Protein AF-0000000079924002 (afdb_homodimer)

Radius of gyration: 35.52 Å; Cα contacts (8 Å, |Δi|>4): 1511; chains: 2; bounding box: 47×111×78 Å

pLDDT: mean 94.04, std 8.38, range [30.08, 98.81]

Sequence (790 aa):
MKKCNVLMAHNYYQVPGGEDTVFHNEVEMLKKNGHKVIKYTRHNDKIKESGIFGKLKLATETVFSFKTYKEVRSLIDKNDIHVVHVHNTLPLISPSIYYAAISKKVPVVQTIHNFRLLCPGATFTKNGHICEDCLSKGLRQSLKNKCYRNSLLQTYIMYFMLKFHKIIGTYNKINYITLTEFNKNKILNLVKDDKKVFIKPNFISKKEKTQRNLEDYFIYIGRLDEIKGINFLVNSWKDIDKNIKLYIIGDGPEKENIEKYIKESKINNIKLLGFMDRLSAFEIIEKSRAIIVPSKWYEGFPMTIAESFSLGVPVIGSNIGNIGCIVNDENNGLLFEKDNKQSLKEVVERVFYNKQFNIQLGNNAYNTFLDYYTDEENYNILQNIYSRVVGDNLWMKKCNVLMAHNYYQVPGGEDTVFHNEVEMLKKNGHKVIKYTRHNDKIKESGIFGKLKLATETVFSFKTYKEVRSLIDKNDIHVVHVHNTLPLISPSIYYAAISKKVPVVQTIHNFRLLCPGATFTKNGHICEDCLSKGLRQSLKNKCYRNSLLQTYIMYFMLKFHKIIGTYNKINYITLTEFNKNKILNLVKDDKKVFIKPNFISKKEKTQRNLEDYFIYIGRLDEIKGINFLVNSWKDIDKNIKLYIIGDGPEKENIEKYIKESKINNIKLLGFMDRLSAFEIIEKSRAIIVPSKWYEGFPMTIAESFSLGVPVIGSNIGNIGCIVNDENNGLLFEKDNKQSLKEVVERVFYNKQFNIQLGNNAYNTFLDYYTDEENYNILQNIYSRVVGDNLW

Structure (mmCIF, N/CA/C/O backbone):
data_AF-0000000079924002-model_v1
#
loop_
_entity.id
_entity.type
_entity.pdbx_description
1 polymer 'Glycosyltransferase involved in cell wall bisynthesis'
#
loop_
_atom_site.group_PDB
_atom_site.id
_atom_site.type_symbol
_atom_site.label_atom_id
_atom_site.label_alt_id
_atom_site.label_comp_id
_atom_site.label_asym_id
_atom_site.label_entity_id
_atom_site.label_seq_id
_atom_site.pdbx_PDB_ins_code
_atom_site.Cartn_x
_atom_site.Cartn_y
_atom_site.Cartn_z
_atom_site.occupancy
_atom_site.B_iso_or_equiv
_atom_site.auth_seq_id
_atom_site.auth_comp_id
_atom_site.auth_asym_id
_atom_site.auth_atom_id
_atom_site.pdbx_PDB_model_num
ATOM 1 N N . MET A 1 1 ? 22.891 15.672 27.172 1 51.16 1 MET A N 1
ATOM 2 C CA . MET A 1 1 ? 22.234 14.68 26.328 1 51.16 1 MET A CA 1
ATOM 3 C C . MET A 1 1 ? 22.984 14.492 25.016 1 51.16 1 MET A C 1
ATOM 5 O O . MET A 1 1 ? 23.516 15.453 24.453 1 51.16 1 MET A O 1
ATOM 9 N N . LYS A 1 2 ? 23.016 13.289 24.656 1 65.25 2 LYS A N 1
ATOM 10 C CA . LYS A 1 2 ? 23.844 12.914 23.531 1 65.25 2 LYS A CA 1
ATOM 11 C C . LYS A 1 2 ? 23.281 13.445 22.219 1 65.25 2 LYS A C 1
ATOM 13 O O . LYS A 1 2 ? 22.062 13.477 22.031 1 65.25 2 LYS A O 1
ATOM 18 N N . LYS A 1 3 ? 23.969 14.234 21.625 1 87.12 3 LYS A N 1
ATOM 19 C CA . LYS A 1 3 ? 23.672 14.766 20.297 1 87.12 3 LYS A CA 1
ATOM 20 C C . LYS A 1 3 ? 23.281 13.656 19.328 1 87.12 3 LYS A C 1
ATOM 22 O O . LYS A 1 3 ? 23.844 12.555 19.375 1 87.12 3 LYS A O 1
ATOM 27 N N . CYS A 1 4 ? 22.141 14 18.688 1 91.5 4 CYS A N 1
ATOM 28 C CA . CYS A 1 4 ? 21.594 13.008 17.766 1 91.5 4 CYS A CA 1
ATOM 29 C C . CYS A 1 4 ? 21.859 13.398 16.328 1 91.5 4 CYS A C 1
ATOM 31 O O . CYS A 1 4 ? 22.016 14.586 16.016 1 91.5 4 CYS A O 1
ATOM 33 N N . ASN A 1 5 ? 22.078 12.328 15.492 1 97.56 5 ASN A N 1
ATOM 34 C CA . ASN A 1 5 ? 21.953 12.5 14.055 1 97.56 5 ASN A CA 1
ATOM 35 C C . ASN A 1 5 ? 20.516 12.391 13.586 1 97.56 5 ASN A C 1
ATOM 37 O O . ASN A 1 5 ? 19.891 11.336 13.703 1 97.56 5 ASN A O 1
ATOM 41 N N . VAL A 1 6 ? 20 13.547 13.07 1 98.31 6 VAL A N 1
ATOM 42 C CA . VAL A 1 6 ? 18.578 13.625 12.75 1 98.31 6 VAL A CA 1
ATOM 43 C C . VAL A 1 6 ? 18.391 13.797 11.25 1 98.31 6 VAL A C 1
ATOM 45 O O . VAL A 1 6 ? 19.062 14.633 10.625 1 98.31 6 VAL A O 1
ATOM 48 N N . LEU A 1 7 ? 17.594 12.969 10.656 1 98.75 7 LEU A N 1
ATOM 49 C CA . LEU A 1 7 ? 17.125 13.211 9.297 1 98.75 7 LEU A CA 1
ATOM 50 C C . LEU A 1 7 ? 15.812 13.992 9.32 1 98.75 7 LEU A C 1
ATOM 52 O O . LEU A 1 7 ? 14.797 13.492 9.805 1 98.75 7 LEU A O 1
ATOM 56 N N . MET A 1 8 ? 15.867 15.25 8.828 1 98.69 8 MET A N 1
ATOM 57 C CA . MET A 1 8 ? 14.703 16.125 8.773 1 98.69 8 MET A CA 1
ATOM 58 C C . MET A 1 8 ? 14.086 16.125 7.375 1 98.69 8 MET A C 1
ATOM 60 O O . MET A 1 8 ? 14.758 16.438 6.395 1 98.69 8 MET A O 1
ATOM 64 N N . ALA A 1 9 ? 12.812 15.75 7.273 1 98.62 9 ALA A N 1
ATOM 65 C CA . ALA A 1 9 ? 12.195 15.594 5.961 1 98.62 9 ALA A CA 1
ATOM 66 C C . ALA A 1 9 ? 11.023 16.562 5.793 1 98.62 9 ALA A C 1
ATOM 68 O O . ALA A 1 9 ? 10.234 16.766 6.719 1 98.62 9 ALA A O 1
ATOM 69 N N . HIS A 1 10 ? 10.906 17.141 4.602 1 97.88 10 HIS A N 1
ATOM 70 C CA . HIS A 1 10 ? 9.852 18.094 4.309 1 97.88 10 HIS A CA 1
ATOM 71 C C . HIS A 1 10 ? 9.57 18.172 2.809 1 97.88 10 HIS A C 1
ATOM 73 O O . HIS A 1 10 ? 10.477 18.422 2.016 1 97.88 10 HIS A O 1
ATOM 79 N N . ASN A 1 11 ? 8.352 17.906 2.471 1 95.44 11 ASN A N 1
ATOM 80 C CA . ASN A 1 11 ? 7.887 18.125 1.108 1 95.44 11 ASN A CA 1
ATOM 81 C C . ASN A 1 11 ? 7.305 19.531 0.94 1 95.44 11 ASN A C 1
ATOM 83 O O . ASN A 1 11 ? 6.219 19.812 1.445 1 95.44 11 ASN A O 1
ATOM 87 N N . TYR A 1 12 ? 7.992 20.344 0.22 1 92.31 12 TYR A N 1
ATOM 88 C CA . TYR A 1 12 ? 7.57 21.734 0.034 1 92.31 12 TYR A CA 1
ATOM 89 C C . TYR A 1 12 ? 6.379 21.812 -0.912 1 92.31 12 TYR A C 1
ATOM 91 O O . TYR A 1 12 ? 6.348 21.141 -1.943 1 92.31 12 TYR A O 1
ATOM 99 N N . TYR A 1 13 ? 5.473 22.609 -0.524 1 83.25 13 TYR A N 1
ATOM 100 C CA . TYR A 1 13 ? 4.367 22.891 -1.435 1 83.25 13 TYR A CA 1
ATOM 101 C C . TYR A 1 13 ? 4.781 23.906 -2.492 1 83.25 13 TYR A C 1
ATOM 103 O O . TYR A 1 13 ? 5.859 24.5 -2.402 1 83.25 13 TYR A O 1
ATOM 111 N N . GLN A 1 14 ? 3.971 23.984 -3.457 1 72.5 14 GLN A N 1
ATOM 112 C CA . GLN A 1 14 ? 4.25 24.953 -4.512 1 72.5 14 GLN A CA 1
ATOM 113 C C . GLN A 1 14 ? 4.223 26.391 -3.973 1 72.5 14 GLN A C 1
ATOM 115 O O . GLN A 1 14 ? 5.07 27.203 -4.328 1 72.5 14 GLN A O 1
ATOM 120 N N . VAL A 1 15 ? 3.307 26.656 -3.043 1 69.31 15 VAL A N 1
ATOM 121 C CA . VAL A 1 15 ? 3.211 27.938 -2.369 1 69.31 15 VAL A CA 1
ATOM 122 C C . VAL A 1 15 ? 3.73 27.828 -0.939 1 69.31 15 VAL A C 1
ATOM 124 O O . VAL A 1 15 ? 3.215 27.016 -0.152 1 69.31 15 VAL A O 1
ATOM 127 N N . PRO A 1 16 ? 4.805 28.547 -0.743 1 71.06 16 PRO A N 1
ATOM 128 C CA . PRO A 1 16 ? 5.367 28.469 0.605 1 71.06 16 PRO A CA 1
ATOM 129 C C . PRO A 1 16 ? 4.359 28.828 1.691 1 71.06 16 PRO A C 1
ATOM 131 O O . PRO A 1 16 ? 3.498 29.688 1.476 1 71.06 16 PRO A O 1
ATOM 134 N N . GLY A 1 17 ? 4.398 28.109 2.805 1 76.75 17 GLY A N 1
ATOM 135 C CA . GLY A 1 17 ? 3.512 28.375 3.928 1 76.75 17 GLY A CA 1
ATOM 136 C C . GLY A 1 17 ? 4.215 28.297 5.27 1 76.75 17 GLY A C 1
ATOM 137 O O . GLY A 1 17 ? 5.445 28.312 5.336 1 76.75 17 GLY A O 1
ATOM 138 N N . GLY A 1 18 ? 3.5 28.469 6.312 1 82 18 GLY A N 1
ATOM 139 C CA . GLY A 1 18 ? 3.996 28.469 7.68 1 82 18 GLY A CA 1
ATOM 140 C C . GLY A 1 18 ? 4.758 27.203 8.031 1 82 18 GLY A C 1
ATOM 141 O O . GLY A 1 18 ? 5.68 27.234 8.852 1 82 18 GLY A O 1
ATOM 142 N N . GLU A 1 19 ? 4.441 26.109 7.309 1 88.88 19 GLU A N 1
ATOM 143 C CA . GLU A 1 19 ? 5.098 24.828 7.57 1 88.88 19 GLU A CA 1
ATOM 144 C C . GLU A 1 19 ? 6.566 24.875 7.168 1 88.88 19 GLU A C 1
ATOM 146 O O . GLU A 1 19 ? 7.414 24.266 7.824 1 88.88 19 GLU A O 1
ATOM 151 N N . ASP A 1 20 ? 6.848 25.594 6.152 1 91.12 20 ASP A N 1
ATOM 152 C CA . ASP A 1 20 ? 8.227 25.719 5.691 1 91.12 20 ASP A CA 1
ATOM 153 C C . ASP A 1 20 ? 9.086 26.438 6.727 1 91.12 20 ASP A C 1
ATOM 155 O O . ASP A 1 20 ? 10.211 26.031 7.004 1 91.12 20 ASP A O 1
ATOM 159 N N . THR A 1 21 ? 8.469 27.531 7.254 1 88.38 21 THR A N 1
ATOM 160 C CA . THR A 1 21 ? 9.172 28.297 8.273 1 88.38 21 THR A CA 1
ATOM 161 C C . THR A 1 21 ? 9.445 27.453 9.508 1 88.38 21 THR A C 1
ATOM 163 O O . THR A 1 21 ? 10.547 27.484 10.062 1 88.38 21 THR A O 1
ATOM 166 N N . VAL A 1 22 ? 8.484 26.703 9.844 1 93.69 22 VAL A N 1
ATOM 167 C CA . VAL A 1 22 ? 8.625 25.844 11.023 1 93.69 22 VAL A CA 1
ATOM 168 C C . VAL A 1 22 ? 9.727 24.812 10.781 1 93.69 22 VAL A C 1
ATOM 170 O O . VAL A 1 22 ? 10.562 24.578 11.656 1 93.69 22 VAL A O 1
ATOM 173 N N . PHE A 1 23 ? 9.75 24.219 9.625 1 95.88 23 PHE A N 1
ATOM 174 C CA . PHE A 1 23 ? 10.781 23.266 9.242 1 95.88 23 PHE A CA 1
ATOM 175 C C . PHE A 1 23 ? 12.172 23.891 9.352 1 95.88 23 PHE A C 1
ATOM 177 O O . PHE A 1 23 ? 13.062 23.312 9.984 1 95.88 23 PHE A O 1
ATOM 184 N N . HIS A 1 24 ? 12.297 25.031 8.828 1 94.56 24 HIS A N 1
ATOM 185 C CA . HIS A 1 24 ? 13.594 25.719 8.836 1 94.56 24 HIS A CA 1
ATOM 186 C C . HIS A 1 24 ? 14.008 26.078 10.258 1 94.56 24 HIS A C 1
ATOM 188 O O . HIS A 1 24 ? 15.18 25.922 10.625 1 94.56 24 HIS A O 1
ATOM 194 N N . ASN A 1 25 ? 13.102 26.609 11.016 1 93.88 25 ASN A N 1
ATOM 195 C CA . ASN A 1 25 ? 13.391 26.969 12.398 1 93.88 25 ASN A CA 1
ATOM 196 C C . ASN A 1 25 ? 13.875 25.766 13.203 1 93.88 25 ASN A C 1
ATOM 198 O O . ASN A 1 25 ? 14.828 25.875 13.984 1 93.88 25 ASN A O 1
ATOM 202 N N . GLU A 1 26 ? 13.242 24.672 12.961 1 96.69 26 GLU A N 1
ATOM 203 C CA . GLU A 1 26 ? 13.594 23.484 13.719 1 96.69 26 GLU A CA 1
ATOM 204 C C . GLU A 1 26 ? 14.961 22.953 13.312 1 96.69 26 GLU A C 1
ATOM 206 O O . GLU A 1 26 ? 15.742 22.516 14.156 1 96.69 26 GLU A O 1
ATOM 211 N N . VAL A 1 27 ? 15.195 22.938 12.023 1 97.56 27 VAL A N 1
ATOM 212 C CA . VAL A 1 27 ? 16.516 22.531 11.531 1 97.56 27 VAL A CA 1
ATOM 213 C C . VAL A 1 27 ? 17.594 23.391 12.172 1 97.56 27 VAL A C 1
ATOM 215 O O . VAL A 1 27 ? 18.578 22.859 12.711 1 97.56 27 VAL A O 1
ATOM 218 N N . GLU A 1 28 ? 17.375 24.672 12.188 1 96.75 28 GLU A N 1
ATOM 219 C CA . GLU A 1 28 ? 18.375 25.609 12.719 1 96.75 28 GLU A CA 1
ATOM 220 C C . GLU A 1 28 ? 18.531 25.422 14.227 1 96.75 28 GLU A C 1
ATOM 222 O O . GLU A 1 28 ? 19.656 25.484 14.742 1 96.75 28 GLU A O 1
ATOM 227 N N . MET A 1 29 ? 17.469 25.25 14.883 1 96 29 MET A N 1
ATOM 228 C CA . MET A 1 29 ? 17.516 25.047 16.328 1 96 29 MET A CA 1
ATOM 229 C C . MET A 1 29 ? 18.328 23.797 16.672 1 96 29 MET A C 1
ATOM 231 O O . MET A 1 29 ? 19.156 23.828 17.578 1 96 29 MET A O 1
ATOM 235 N N . LEU A 1 30 ? 18.125 22.703 15.969 1 97.19 30 LEU A N 1
ATOM 236 C CA . LEU A 1 30 ? 18.844 21.469 16.219 1 97.19 30 LEU A CA 1
ATOM 237 C C . LEU A 1 30 ? 20.344 21.641 15.938 1 97.19 30 LEU A C 1
ATOM 239 O O . LEU A 1 30 ? 21.188 21.234 16.734 1 97.19 30 LEU A O 1
ATOM 243 N N . LYS A 1 31 ? 20.672 22.312 14.836 1 97.25 31 LYS A N 1
ATOM 244 C CA . LYS A 1 31 ? 22.062 22.562 14.492 1 97.25 31 LYS A CA 1
ATOM 245 C C . LYS A 1 31 ? 22.734 23.438 15.547 1 97.25 31 LYS A C 1
ATOM 247 O O . LYS A 1 31 ? 23.859 23.141 15.969 1 97.25 31 LYS A O 1
ATOM 252 N N . LYS A 1 32 ? 22.062 24.453 15.93 1 95.62 32 LYS A N 1
ATOM 253 C CA . LYS A 1 32 ? 22.594 25.391 16.922 1 95.62 32 LYS A CA 1
ATOM 254 C C . LYS A 1 32 ? 22.906 24.672 18.234 1 95.62 32 LYS A C 1
ATOM 256 O O . LYS A 1 32 ? 23.828 25.078 18.953 1 95.62 32 LYS A O 1
ATOM 261 N N . ASN A 1 33 ? 22.219 23.656 18.469 1 95.75 33 ASN A N 1
ATOM 262 C CA . ASN A 1 33 ? 22.422 22.922 19.719 1 95.75 33 ASN A CA 1
ATOM 263 C C . ASN A 1 33 ? 23.297 21.703 19.516 1 95.75 33 ASN A C 1
ATOM 265 O O . ASN A 1 33 ? 23.297 20.781 20.344 1 95.75 33 ASN A O 1
ATOM 269 N N . GLY A 1 34 ? 23.938 21.531 18.359 1 95.94 34 GLY A N 1
ATOM 270 C CA . GLY A 1 34 ? 25.016 20.594 18.188 1 95.94 34 GLY A CA 1
ATOM 271 C C . GLY A 1 34 ? 24.594 19.297 17.531 1 95.94 34 GLY A C 1
ATOM 272 O O . GLY A 1 34 ? 25.375 18.344 17.422 1 95.94 34 GLY A O 1
ATOM 273 N N . HIS A 1 35 ? 23.359 19.141 17.094 1 97.12 35 HIS A N 1
ATOM 274 C CA . HIS A 1 35 ? 22.906 17.938 16.406 1 97.12 35 HIS A CA 1
ATOM 275 C C . HIS A 1 35 ? 23.375 17.938 14.953 1 97.12 35 HIS A C 1
ATOM 277 O O . HIS A 1 35 ? 23.453 19 14.32 1 97.12 35 HIS A O 1
ATOM 283 N N . LYS A 1 36 ? 23.719 16.75 14.5 1 97.62 36 LYS A N 1
ATOM 284 C CA . LYS A 1 36 ? 23.891 16.578 13.062 1 97.62 36 LYS A CA 1
ATOM 285 C C . LYS A 1 36 ? 22.547 16.453 12.359 1 97.62 36 LYS A C 1
ATOM 287 O O . LYS A 1 36 ? 21.75 15.562 12.672 1 97.62 36 LYS A O 1
ATOM 292 N N . VAL A 1 37 ? 22.312 17.422 11.445 1 98.5 37 VAL A N 1
ATOM 293 C CA . VAL A 1 37 ? 21.016 17.438 10.773 1 98.5 37 VAL A CA 1
ATOM 294 C C . VAL A 1 37 ? 21.219 17.188 9.281 1 98.5 37 VAL A C 1
ATOM 296 O O . VAL A 1 37 ? 21.938 17.922 8.609 1 98.5 37 VAL A O 1
ATOM 299 N N . ILE A 1 38 ? 20.656 16.109 8.75 1 98.62 38 ILE A N 1
ATOM 300 C CA . ILE A 1 38 ? 20.578 15.836 7.32 1 98.62 38 ILE A CA 1
ATOM 301 C C . ILE A 1 38 ? 19.172 16.156 6.816 1 98.62 38 ILE A C 1
ATOM 303 O O . ILE A 1 38 ? 18.172 15.727 7.41 1 98.62 38 ILE A O 1
ATOM 307 N N . LYS A 1 39 ? 19.094 16.984 5.754 1 98.44 39 LYS A N 1
ATOM 308 C CA . LYS A 1 39 ? 17.797 17.359 5.203 1 98.44 39 LYS A CA 1
ATOM 309 C C . LYS A 1 39 ? 17.422 16.453 4.027 1 98.44 39 LYS A C 1
ATOM 311 O O . LYS A 1 39 ? 18.266 16.141 3.189 1 98.44 39 LYS A O 1
ATOM 316 N N . TYR A 1 40 ? 16.234 15.945 3.967 1 98.44 40 TYR A N 1
ATOM 317 C CA . TYR A 1 40 ? 15.617 15.305 2.814 1 98.44 40 TYR A CA 1
ATOM 318 C C . TYR A 1 40 ? 14.375 16.062 2.369 1 98.44 40 TYR A C 1
ATOM 320 O O . TYR A 1 40 ? 13.305 15.922 2.965 1 98.44 40 TYR A O 1
ATOM 328 N N . THR A 1 41 ? 14.492 16.812 1.274 1 97.19 41 THR A N 1
ATOM 329 C CA . THR A 1 41 ? 13.406 17.688 0.844 1 97.19 41 THR A CA 1
ATOM 330 C C . THR A 1 41 ? 13.016 17.391 -0.604 1 97.19 41 THR A C 1
ATOM 332 O O . THR A 1 41 ? 13.844 16.906 -1.386 1 97.19 41 THR A O 1
ATOM 335 N N . ARG A 1 42 ? 11.781 17.531 -0.862 1 94.06 42 ARG A N 1
ATOM 336 C CA . ARG A 1 42 ? 11.227 17.5 -2.213 1 94.06 42 ARG A CA 1
ATOM 337 C C . ARG A 1 42 ? 10.383 18.75 -2.479 1 94.06 42 ARG A C 1
ATOM 339 O O . ARG A 1 42 ? 9.891 19.375 -1.544 1 94.06 42 ARG A O 1
ATOM 346 N N . HIS A 1 43 ? 10.32 19.109 -3.748 1 89.62 43 HIS A N 1
ATOM 347 C CA . HIS A 1 43 ? 9.523 20.266 -4.141 1 89.62 43 HIS A CA 1
ATOM 348 C C . HIS A 1 43 ? 8.461 19.875 -5.164 1 89.62 43 HIS A C 1
ATOM 350 O O . HIS A 1 43 ? 8.773 19.266 -6.195 1 89.62 43 HIS A O 1
ATOM 356 N N . ASN A 1 44 ? 7.281 20.266 -4.961 1 79.5 44 ASN A N 1
ATOM 357 C CA . ASN A 1 44 ? 6.172 19.938 -5.848 1 79.5 44 ASN A CA 1
ATOM 358 C C . ASN A 1 44 ? 6.336 20.578 -7.219 1 79.5 44 ASN A C 1
ATOM 360 O O . ASN A 1 44 ? 5.684 20.188 -8.188 1 79.5 44 ASN A O 1
ATOM 364 N N . ASP A 1 45 ? 7.129 21.641 -7.262 1 71.38 45 ASP A N 1
ATOM 365 C CA . ASP A 1 45 ? 7.367 22.297 -8.539 1 71.38 45 ASP A CA 1
ATOM 366 C C . ASP A 1 45 ? 7.996 21.344 -9.547 1 71.38 45 ASP A C 1
ATOM 368 O O . ASP A 1 45 ? 7.961 21.594 -10.75 1 71.38 45 ASP A O 1
ATOM 372 N N . LYS A 1 46 ? 8.445 20.281 -9.102 1 66.88 46 LYS A N 1
ATOM 373 C CA . LYS A 1 46 ? 9.133 19.328 -9.961 1 66.88 46 LYS A CA 1
ATOM 374 C C . LYS A 1 46 ? 8.141 18.391 -10.648 1 66.88 46 LYS A C 1
ATOM 376 O O . LYS A 1 46 ? 8.523 17.578 -11.492 1 66.88 46 LYS A O 1
ATOM 381 N N . ILE A 1 47 ? 6.914 18.641 -10.188 1 68.25 47 ILE A N 1
ATOM 382 C CA . ILE A 1 47 ? 5.891 17.797 -10.797 1 68.25 47 ILE A CA 1
ATOM 383 C C . ILE A 1 47 ? 5.547 18.328 -12.188 1 68.25 47 ILE A C 1
ATOM 385 O O . ILE A 1 47 ? 4.934 19.391 -12.32 1 68.25 47 ILE A O 1
ATOM 389 N N . LYS A 1 48 ? 6.285 17.969 -13.18 1 58.72 48 LYS A N 1
ATOM 390 C CA . LYS A 1 48 ? 6.055 18.344 -14.57 1 58.72 48 LYS A CA 1
ATOM 391 C C . LYS A 1 48 ? 5.309 17.234 -15.32 1 58.72 48 LYS A C 1
ATOM 393 O O . LYS A 1 48 ? 5.297 17.219 -16.562 1 58.72 48 LYS A O 1
ATOM 398 N N . GLU A 1 49 ? 4.73 16.234 -14.57 1 60.75 49 GLU A N 1
ATOM 399 C CA . GLU A 1 49 ? 4.375 15.008 -15.266 1 60.75 49 GLU A CA 1
ATOM 400 C C . GLU A 1 49 ? 3.268 15.242 -16.281 1 60.75 49 GLU A C 1
ATOM 402 O O . GLU A 1 49 ? 2.154 15.633 -15.922 1 60.75 49 GLU A O 1
ATOM 407 N N . SER A 1 50 ? 3.787 15.188 -17.562 1 67.69 50 SER A N 1
ATOM 408 C CA . SER A 1 50 ? 2.912 15.234 -18.734 1 67.69 50 SER A CA 1
ATOM 409 C C . SER A 1 50 ? 2.523 13.836 -19.188 1 67.69 50 SER A C 1
ATOM 411 O O . SER A 1 50 ? 3.25 12.867 -18.938 1 67.69 50 SER A O 1
ATOM 413 N N . GLY A 1 51 ? 1.25 13.539 -19.438 1 78.69 51 GLY A N 1
ATOM 414 C CA . GLY A 1 51 ? 0.644 12.383 -20.078 1 78.69 51 GLY A CA 1
ATOM 415 C C . GLY A 1 51 ? -0.007 11.43 -19.094 1 78.69 51 GLY A C 1
ATOM 416 O O . GLY A 1 51 ? 0.009 11.664 -17.891 1 78.69 51 GLY A O 1
ATOM 417 N N . ILE A 1 52 ? -0.449 10.539 -19.484 1 81 52 ILE A N 1
ATOM 418 C CA . ILE A 1 52 ? -1.252 9.602 -18.719 1 81 52 ILE A CA 1
ATOM 419 C C . ILE A 1 52 ? -0.343 8.766 -17.812 1 81 52 ILE A C 1
ATOM 421 O O . ILE A 1 52 ? -0.659 8.539 -16.641 1 81 52 ILE A O 1
ATOM 425 N N . PHE A 1 53 ? 0.804 8.383 -18.266 1 82.12 53 PHE A N 1
ATOM 426 C CA . PHE A 1 53 ? 1.738 7.57 -17.5 1 82.12 53 PHE A CA 1
ATOM 427 C C . PHE A 1 53 ? 2.338 8.383 -16.359 1 82.12 53 PHE A C 1
ATOM 429 O O . PHE A 1 53 ? 2.514 7.863 -15.25 1 82.12 53 PHE A O 1
ATOM 436 N N . GLY A 1 54 ? 2.617 9.609 -16.672 1 83.44 54 GLY A N 1
ATOM 437 C CA . GLY A 1 54 ? 3.146 10.477 -15.641 1 83.44 54 GLY A CA 1
ATOM 438 C C . GLY A 1 54 ? 2.172 10.711 -14.5 1 83.44 54 GLY A C 1
ATOM 439 O O . GLY A 1 54 ? 2.561 10.695 -13.336 1 83.44 54 GLY A O 1
ATOM 440 N N . LYS A 1 55 ? 0.977 10.859 -14.875 1 85.31 55 LYS A N 1
ATOM 441 C CA . LYS A 1 55 ? -0.059 11.07 -13.867 1 85.31 55 LYS A CA 1
ATOM 442 C C . LYS A 1 55 ? -0.25 9.82 -13.016 1 85.31 55 LYS A C 1
ATOM 444 O O . LYS A 1 55 ? -0.437 9.914 -11.797 1 85.31 55 LYS A O 1
ATOM 449 N N . LEU A 1 56 ? -0.174 8.703 -13.664 1 86.19 56 LEU A N 1
ATOM 450 C CA . LEU A 1 56 ? -0.277 7.445 -12.93 1 86.19 56 LEU A CA 1
ATOM 451 C C . LEU A 1 56 ? 0.907 7.266 -11.984 1 86.19 56 LEU A C 1
ATOM 453 O O . LEU A 1 56 ? 0.732 6.867 -10.836 1 86.19 56 LEU A O 1
ATOM 457 N N . LYS A 1 57 ? 2.035 7.574 -12.523 1 89.62 57 LYS A N 1
ATOM 458 C CA . LYS A 1 57 ? 3.244 7.473 -11.711 1 89.62 57 LYS A CA 1
ATOM 459 C C . LYS A 1 57 ? 3.162 8.375 -10.484 1 89.62 57 LYS A C 1
ATOM 461 O O . LYS A 1 57 ? 3.529 7.973 -9.383 1 89.62 57 LYS A O 1
ATOM 466 N N . LEU A 1 58 ? 2.672 9.547 -10.695 1 90.31 58 LEU A N 1
ATOM 467 C CA . LEU A 1 58 ? 2.523 10.484 -9.586 1 90.31 58 LEU A CA 1
ATOM 468 C C . LEU A 1 58 ? 1.529 9.953 -8.562 1 90.31 58 LEU A C 1
ATOM 470 O O . LEU A 1 58 ? 1.761 10.055 -7.352 1 90.31 58 LEU A O 1
ATOM 474 N N . ALA A 1 59 ? 0.461 9.406 -9.055 1 91.88 59 ALA A N 1
ATOM 475 C CA . ALA A 1 59 ? -0.563 8.859 -8.172 1 91.88 59 ALA A CA 1
ATOM 476 C C . ALA A 1 59 ? 0.008 7.746 -7.297 1 91.88 59 ALA A C 1
ATOM 478 O O . ALA A 1 59 ? -0.184 7.746 -6.078 1 91.88 59 ALA A O 1
ATOM 479 N N . THR A 1 60 ? 0.789 6.812 -7.906 1 94.56 60 THR A N 1
ATOM 480 C CA . THR A 1 60 ? 1.351 5.703 -7.145 1 94.56 60 THR A CA 1
ATOM 481 C C . THR A 1 60 ? 2.457 6.188 -6.215 1 94.56 60 THR A C 1
ATOM 483 O O . THR A 1 60 ? 2.6 5.688 -5.098 1 94.56 60 THR A O 1
ATOM 486 N N . GLU A 1 61 ? 3.209 7.18 -6.664 1 94.25 61 GLU A N 1
ATOM 487 C CA . GLU A 1 61 ? 4.277 7.738 -5.844 1 94.25 61 GLU A CA 1
ATOM 488 C C . GLU A 1 61 ? 3.715 8.438 -4.605 1 94.25 61 GLU A C 1
ATOM 490 O O . GLU A 1 61 ? 4.352 8.445 -3.551 1 94.25 61 GLU A O 1
ATOM 495 N N . THR A 1 62 ? 2.521 9.031 -4.754 1 95.5 62 THR A N 1
ATOM 496 C CA . THR A 1 62 ? 1.852 9.664 -3.625 1 95.5 62 THR A CA 1
ATOM 497 C C . THR A 1 62 ? 1.521 8.633 -2.547 1 95.5 62 THR A C 1
ATOM 499 O O . THR A 1 62 ? 1.633 8.922 -1.353 1 95.5 62 THR A O 1
ATOM 502 N N . VAL A 1 63 ? 1.206 7.418 -3.002 1 97.44 63 VAL A N 1
ATOM 503 C CA . VAL A 1 63 ? 0.844 6.344 -2.084 1 97.44 63 VAL A CA 1
ATOM 504 C C . VAL A 1 63 ? 2.105 5.754 -1.456 1 97.44 63 VAL A C 1
ATOM 506 O O . VAL A 1 63 ? 2.15 5.512 -0.248 1 97.44 63 VAL A O 1
ATOM 509 N N . PHE A 1 64 ? 3.156 5.59 -2.289 1 98.38 64 PHE A N 1
ATOM 510 C CA . PHE A 1 64 ? 4.418 5.004 -1.851 1 98.38 64 PHE A CA 1
ATOM 511 C C . PHE A 1 64 ? 5.523 5.277 -2.865 1 98.38 64 PHE A C 1
ATOM 513 O O . PHE A 1 64 ? 5.539 4.684 -3.945 1 98.38 64 PHE A O 1
ATOM 520 N N . SER A 1 65 ? 6.43 6.117 -2.537 1 98 65 SER A N 1
ATOM 521 C CA . SER A 1 65 ? 7.535 6.477 -3.422 1 98 65 SER A CA 1
ATOM 522 C C . SER A 1 65 ? 8.719 5.539 -3.234 1 98 65 SER A C 1
ATOM 524 O O . SER A 1 65 ? 9.445 5.633 -2.24 1 98 65 SER A O 1
ATOM 526 N N . PHE A 1 66 ? 8.984 4.703 -4.227 1 97.88 66 PHE A N 1
ATOM 527 C CA . PHE A 1 66 ? 10.125 3.793 -4.148 1 97.88 66 PHE A CA 1
ATOM 528 C C . PHE A 1 66 ? 11.438 4.566 -4.152 1 97.88 66 PHE A C 1
ATOM 530 O O . PHE A 1 66 ? 12.414 4.148 -3.525 1 97.88 66 PHE A O 1
ATOM 537 N N . LYS A 1 67 ? 11.414 5.691 -4.844 1 97 67 LYS A N 1
ATOM 538 C CA . LYS A 1 67 ? 12.586 6.566 -4.852 1 97 67 LYS A CA 1
ATOM 539 C C . LYS A 1 67 ? 12.898 7.078 -3.447 1 97 67 LYS A C 1
ATOM 541 O O . LYS A 1 67 ? 14.039 6.969 -2.982 1 97 67 LYS A O 1
ATOM 546 N N . THR A 1 68 ? 11.867 7.59 -2.758 1 98.44 68 THR A N 1
ATOM 547 C CA . THR A 1 68 ? 12.031 8.07 -1.39 1 98.44 68 THR A CA 1
ATOM 548 C C . THR A 1 68 ? 12.508 6.938 -0.478 1 98.44 68 THR A C 1
ATOM 550 O O . THR A 1 68 ? 13.43 7.121 0.316 1 98.44 68 THR A O 1
ATOM 553 N N . TYR A 1 69 ? 11.922 5.793 -0.602 1 98.69 69 TYR A N 1
ATOM 554 C CA . TYR A 1 69 ? 12.289 4.645 0.216 1 98.69 69 TYR A CA 1
ATOM 555 C C . TYR A 1 69 ? 13.773 4.336 0.089 1 98.69 69 TYR A C 1
ATOM 557 O O . TYR A 1 69 ? 14.477 4.219 1.095 1 98.69 69 TYR A O 1
ATOM 565 N N . LYS A 1 70 ? 14.234 4.254 -1.146 1 98.44 70 LYS A N 1
ATOM 566 C CA . LYS A 1 70 ? 15.633 3.91 -1.403 1 98.44 70 LYS A CA 1
ATOM 567 C C . LYS A 1 70 ? 16.562 5.012 -0.91 1 98.44 70 LYS A C 1
ATOM 569 O O . LYS A 1 70 ? 17.562 4.734 -0.235 1 98.44 70 LYS A O 1
ATOM 574 N N . GLU A 1 71 ? 16.266 6.262 -1.249 1 98.69 71 GLU A N 1
ATOM 575 C CA . GLU A 1 71 ? 17.125 7.391 -0.906 1 98.69 71 GLU A CA 1
ATOM 576 C C . GLU A 1 71 ? 17.234 7.57 0.605 1 98.69 71 GLU A C 1
ATOM 578 O O . GLU A 1 71 ? 18.312 7.805 1.138 1 98.69 71 GLU A O 1
ATOM 583 N N . VAL A 1 72 ? 16.125 7.438 1.317 1 98.81 72 VAL A N 1
ATOM 584 C CA . VAL A 1 72 ? 16.109 7.641 2.762 1 98.81 72 VAL A CA 1
ATOM 585 C C . VAL A 1 72 ? 16.891 6.523 3.453 1 98.81 72 VAL A C 1
ATOM 587 O O . VAL A 1 72 ? 17.656 6.777 4.379 1 98.81 72 VAL A O 1
ATOM 590 N N . ARG A 1 73 ? 16.719 5.277 3.025 1 98.75 73 ARG A N 1
ATOM 591 C CA . ARG A 1 73 ? 17.5 4.176 3.584 1 98.75 73 ARG A CA 1
ATOM 592 C C . ARG A 1 73 ? 19 4.445 3.455 1 98.75 73 ARG A C 1
ATOM 594 O O . ARG A 1 73 ? 19.75 4.242 4.406 1 98.75 73 ARG A O 1
ATOM 601 N N . SER A 1 74 ? 19.359 4.91 2.24 1 98.75 74 SER A N 1
ATOM 602 C CA . SER A 1 74 ? 20.75 5.215 1.993 1 98.75 74 SER A CA 1
ATOM 603 C C . SER A 1 74 ? 21.25 6.328 2.912 1 98.75 74 SER A C 1
ATOM 605 O O . SER A 1 74 ? 22.344 6.238 3.475 1 98.75 74 SER A O 1
ATOM 607 N N . LEU A 1 75 ? 20.484 7.348 3.098 1 98.75 75 LEU A N 1
ATOM 608 C CA . LEU A 1 75 ? 20.859 8.484 3.941 1 98.75 75 LEU A CA 1
ATOM 609 C C . LEU A 1 75 ? 21 8.047 5.398 1 98.75 75 LEU A C 1
ATOM 611 O O . LEU A 1 75 ? 21.906 8.516 6.102 1 98.75 75 LEU A O 1
ATOM 615 N N . ILE A 1 76 ? 20.078 7.184 5.84 1 98.62 76 ILE A N 1
ATOM 616 C CA . ILE A 1 76 ? 20.125 6.691 7.211 1 98.62 76 ILE A CA 1
ATOM 617 C C . ILE A 1 76 ? 21.453 5.961 7.449 1 98.62 76 ILE A C 1
ATOM 619 O O . ILE A 1 76 ? 22.141 6.215 8.438 1 98.62 76 ILE A O 1
ATOM 623 N N . ASP A 1 77 ? 21.844 5.105 6.5 1 98.5 77 ASP A N 1
ATOM 624 C CA . ASP A 1 77 ? 23.078 4.328 6.633 1 98.5 77 ASP A CA 1
ATOM 625 C C . ASP A 1 77 ? 24.312 5.227 6.551 1 98.5 77 ASP A C 1
ATOM 627 O O . ASP A 1 77 ? 25.203 5.129 7.387 1 98.5 77 ASP A O 1
ATOM 631 N N . LYS A 1 78 ? 24.344 6.086 5.594 1 98.5 78 LYS A N 1
ATOM 632 C CA . LYS A 1 78 ? 25.516 6.906 5.309 1 98.5 78 LYS A CA 1
ATOM 633 C C . LYS A 1 78 ? 25.781 7.887 6.441 1 98.5 78 LYS A C 1
ATOM 635 O O . LYS A 1 78 ? 26.938 8.281 6.668 1 98.5 78 LYS A O 1
ATOM 640 N N . ASN A 1 79 ? 24.75 8.25 7.238 1 98.31 79 ASN A N 1
ATOM 641 C CA . ASN A 1 79 ? 24.922 9.336 8.195 1 98.31 79 ASN A CA 1
ATOM 642 C C . ASN A 1 79 ? 24.641 8.875 9.625 1 98.31 79 ASN A C 1
ATOM 644 O O . ASN A 1 79 ? 24.547 9.688 10.539 1 98.31 79 ASN A O 1
ATOM 648 N N . ASP A 1 80 ? 24.375 7.598 9.805 1 97.88 80 ASP A N 1
ATOM 649 C CA . ASP A 1 80 ? 24.094 7.027 11.117 1 97.88 80 ASP A CA 1
ATOM 650 C C . ASP A 1 80 ? 22.938 7.762 11.805 1 97.88 80 ASP A C 1
ATOM 652 O O . ASP A 1 80 ? 23.078 8.234 12.938 1 97.88 80 ASP A O 1
ATOM 656 N N . ILE A 1 81 ? 21.875 7.852 11.18 1 98.31 81 ILE A N 1
ATOM 657 C CA . ILE A 1 81 ? 20.703 8.602 11.648 1 98.31 81 ILE A CA 1
ATOM 658 C C . ILE A 1 81 ? 20.094 7.898 12.859 1 98.31 81 ILE A C 1
ATOM 660 O O . ILE A 1 81 ? 19.922 6.676 12.859 1 98.31 81 ILE A O 1
ATOM 664 N N . HIS A 1 82 ? 19.75 8.688 13.852 1 97.31 82 H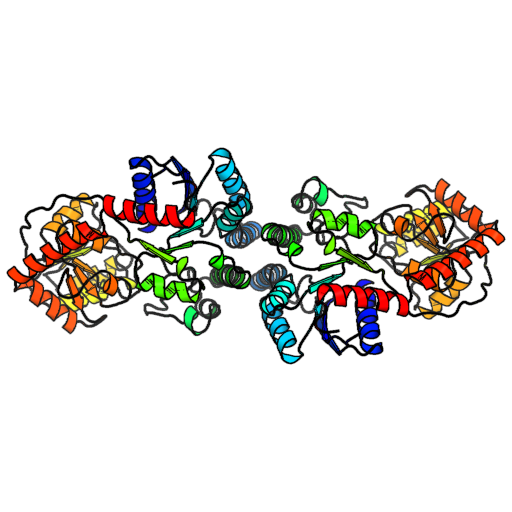IS A N 1
ATOM 665 C CA . HIS A 1 82 ? 19.156 8.148 15.07 1 97.31 82 HIS A CA 1
ATOM 666 C C . HIS A 1 82 ? 17.641 8.32 15.062 1 97.31 82 HIS A C 1
ATOM 668 O O . HIS A 1 82 ? 16.922 7.539 15.695 1 97.31 82 HIS A O 1
ATOM 674 N N . VAL A 1 83 ? 17.188 9.344 14.406 1 98.12 83 VAL A N 1
ATOM 675 C CA . VAL A 1 83 ? 15.75 9.648 14.375 1 98.12 83 VAL A CA 1
ATOM 676 C C . VAL A 1 83 ? 15.398 10.336 13.055 1 98.12 83 VAL A C 1
ATOM 678 O O . VAL A 1 83 ? 16.156 11.172 12.562 1 98.12 83 VAL A O 1
ATOM 681 N N . VAL A 1 84 ? 14.328 9.875 12.445 1 98.75 84 VAL A N 1
ATOM 682 C CA . VAL A 1 84 ? 13.766 10.539 11.281 1 98.75 84 VAL A CA 1
ATOM 683 C C . VAL A 1 84 ? 12.594 11.43 11.695 1 98.75 84 VAL A C 1
ATOM 685 O O . VAL A 1 84 ? 11.617 10.938 12.266 1 98.75 84 VAL A O 1
ATOM 688 N N . HIS A 1 85 ? 12.742 12.711 11.5 1 98.75 85 HIS A N 1
ATOM 689 C CA . HIS A 1 85 ? 11.711 13.688 11.844 1 98.75 85 HIS A CA 1
ATOM 690 C C . HIS A 1 85 ? 11.055 14.258 10.594 1 98.75 85 HIS A C 1
ATOM 692 O O . HIS A 1 85 ? 11.688 14.992 9.836 1 98.75 85 HIS A O 1
ATOM 698 N N . VAL A 1 86 ? 9.781 13.969 10.422 1 98.75 86 VAL A N 1
ATOM 699 C CA . VAL A 1 86 ? 9.055 14.281 9.195 1 98.75 86 VAL A CA 1
ATOM 700 C C . VAL A 1 86 ? 8.07 15.422 9.445 1 98.75 86 VAL A C 1
ATOM 702 O O . VAL A 1 86 ? 7.328 15.398 10.43 1 98.75 86 VAL A O 1
ATOM 705 N N . HIS A 1 87 ? 8.047 16.375 8.539 1 98 87 HIS A N 1
ATOM 706 C CA . HIS A 1 87 ? 7.113 17.5 8.656 1 98 87 HIS A CA 1
ATOM 707 C C . HIS A 1 87 ? 5.988 17.375 7.637 1 98 87 HIS A C 1
ATOM 709 O O . HIS A 1 87 ? 4.852 17.766 7.914 1 98 87 HIS A O 1
ATOM 715 N N . ASN A 1 88 ? 6.285 16.969 6.469 1 95.75 88 ASN A N 1
ATOM 716 C CA . ASN A 1 88 ? 5.324 16.812 5.379 1 95.75 88 ASN A CA 1
ATOM 717 C C . ASN A 1 88 ? 5.773 15.75 4.387 1 95.75 88 ASN A C 1
ATOM 719 O O . ASN A 1 88 ? 6.906 15.781 3.9 1 95.75 88 ASN A O 1
ATOM 723 N N . THR A 1 89 ? 4.891 14.844 4.07 1 96.75 89 THR A N 1
ATOM 724 C CA . THR A 1 89 ? 5.277 13.773 3.156 1 96.75 89 THR A CA 1
ATOM 725 C C . THR A 1 89 ? 4.633 13.977 1.788 1 96.75 89 THR A C 1
ATOM 727 O O . THR A 1 89 ? 5.012 13.312 0.816 1 96.75 89 THR A O 1
ATOM 730 N N . LEU A 1 90 ? 3.705 14.852 1.683 1 93.44 90 LEU A N 1
ATOM 731 C CA . LEU A 1 90 ? 2.855 14.906 0.499 1 93.44 90 LEU A CA 1
ATOM 732 C C . LEU A 1 90 ? 3.443 15.844 -0.549 1 93.44 90 LEU A C 1
ATOM 734 O O . LEU A 1 90 ? 3.854 16.969 -0.228 1 93.44 90 LEU A O 1
ATOM 738 N N . PRO A 1 91 ? 3.43 15.414 -1.795 1 91.19 91 PRO A N 1
ATOM 739 C CA . PRO A 1 91 ? 3.041 14.109 -2.344 1 91.19 91 PRO A CA 1
ATOM 740 C C . PRO A 1 91 ? 4.242 13.234 -2.682 1 91.19 91 PRO A C 1
ATOM 742 O O . PRO A 1 91 ? 4.102 12.016 -2.818 1 91.19 91 PRO A O 1
ATOM 745 N N . LEU A 1 92 ? 5.391 13.812 -2.732 1 94.19 92 LEU A N 1
ATOM 746 C CA . LEU A 1 92 ? 6.496 13.141 -3.412 1 94.19 92 LEU A CA 1
ATOM 747 C C . LEU A 1 92 ? 7.254 12.234 -2.451 1 94.19 92 LEU A C 1
ATOM 749 O O . LEU A 1 92 ? 7.828 11.227 -2.865 1 94.19 92 LEU A O 1
ATOM 753 N N . ILE A 1 93 ? 7.297 12.609 -1.188 1 97.62 93 ILE A N 1
ATOM 754 C CA . ILE A 1 93 ? 8.016 11.812 -0.201 1 97.62 93 ILE A CA 1
ATOM 755 C C . ILE A 1 93 ? 7.191 10.586 0.176 1 97.62 93 ILE A C 1
ATOM 757 O O . ILE A 1 93 ? 7.73 9.492 0.329 1 97.62 93 ILE A O 1
ATOM 761 N N . SER A 1 94 ? 5.844 10.781 0.333 1 97.69 94 SER A N 1
ATOM 762 C CA . SER A 1 94 ? 4.867 9.734 0.619 1 97.69 94 SER A CA 1
ATOM 763 C C . SER A 1 94 ? 5.172 9.047 1.944 1 97.69 94 SER A C 1
ATOM 765 O O . SER A 1 94 ? 6.18 9.344 2.588 1 97.69 94 SER A O 1
ATOM 767 N N . PRO A 1 95 ? 4.348 8.141 2.432 1 98.44 95 PRO A N 1
ATOM 768 C CA . PRO A 1 95 ? 4.578 7.359 3.648 1 98.44 95 PRO A CA 1
ATOM 769 C C . PRO A 1 95 ? 5.73 6.371 3.508 1 98.44 95 PRO A C 1
ATOM 771 O O . PRO A 1 95 ? 6.117 5.723 4.484 1 98.44 95 PRO A O 1
ATOM 774 N N . SER A 1 96 ? 6.367 6.32 2.312 1 98.62 96 SER A N 1
ATOM 775 C CA . SER A 1 96 ? 7.5 5.422 2.111 1 98.62 96 SER A CA 1
ATOM 776 C C . SER A 1 96 ? 8.656 5.77 3.045 1 98.62 96 SER A C 1
ATOM 778 O O . SER A 1 96 ? 9.438 4.895 3.426 1 98.62 96 SER A O 1
ATOM 780 N N . ILE A 1 97 ? 8.688 7.023 3.49 1 98.81 97 ILE A N 1
ATOM 781 C CA . ILE A 1 97 ? 9.758 7.461 4.383 1 98.81 97 ILE A CA 1
ATOM 782 C C . ILE A 1 97 ? 9.633 6.746 5.727 1 98.81 97 ILE A C 1
ATOM 784 O O . ILE A 1 97 ? 10.641 6.406 6.355 1 98.81 97 ILE A O 1
ATOM 788 N N . TYR A 1 98 ? 8.422 6.465 6.211 1 98.81 98 TYR A N 1
ATOM 789 C CA . TYR A 1 98 ? 8.203 5.73 7.449 1 98.81 98 TYR A CA 1
ATOM 790 C C . TYR A 1 98 ? 8.773 4.32 7.355 1 98.81 98 TYR A C 1
ATOM 792 O O . TYR A 1 98 ? 9.5 3.875 8.25 1 98.81 98 TYR A O 1
ATOM 800 N N . TYR A 1 99 ? 8.508 3.701 6.266 1 98.69 99 TYR A N 1
ATOM 801 C CA . TYR A 1 99 ? 8.914 2.311 6.094 1 98.69 99 TYR A CA 1
ATOM 802 C C . TYR A 1 99 ? 10.414 2.209 5.844 1 98.69 99 TYR A C 1
ATOM 804 O O . TYR A 1 99 ? 11.055 1.229 6.238 1 98.69 99 TYR A O 1
ATOM 812 N N . ALA A 1 100 ? 11 3.254 5.148 1 98.75 100 ALA A N 1
ATOM 813 C CA . ALA A 1 100 ? 12.461 3.297 5.027 1 98.75 100 ALA A CA 1
ATOM 814 C C . ALA A 1 100 ? 13.125 3.318 6.402 1 98.75 100 ALA A C 1
ATOM 816 O O . ALA A 1 100 ? 14.062 2.561 6.656 1 98.75 100 ALA A O 1
ATOM 817 N N . ALA A 1 101 ? 12.617 4.137 7.266 1 98.75 101 ALA A N 1
ATOM 818 C CA . ALA A 1 101 ? 13.164 4.246 8.617 1 98.75 101 ALA A CA 1
ATOM 819 C C . ALA A 1 101 ? 12.953 2.953 9.398 1 98.75 101 ALA A C 1
ATOM 821 O O . ALA A 1 101 ? 13.875 2.457 10.055 1 98.75 101 ALA A O 1
ATOM 822 N N . ILE A 1 102 ? 11.758 2.41 9.336 1 98.19 102 ILE A N 1
ATOM 823 C CA . ILE A 1 102 ? 11.414 1.184 10.047 1 98.19 102 ILE A CA 1
ATOM 824 C C . ILE A 1 102 ? 12.344 0.052 9.609 1 98.19 102 ILE A C 1
ATOM 826 O O . ILE A 1 102 ? 12.828 -0.721 10.43 1 98.19 102 ILE A O 1
ATOM 830 N N . SER A 1 103 ? 12.578 -0.011 8.281 1 97.81 103 SER A N 1
ATOM 831 C CA . SER A 1 103 ? 13.43 -1.072 7.746 1 97.81 103 SER A CA 1
ATOM 832 C C . SER A 1 103 ? 14.844 -0.982 8.305 1 97.81 103 SER A C 1
ATOM 834 O O . SER A 1 103 ? 15.578 -1.971 8.297 1 97.81 103 SER A O 1
ATOM 836 N N . LYS A 1 104 ? 15.266 0.216 8.789 1 98.19 104 LYS A N 1
ATOM 837 C CA . LYS A 1 104 ? 16.594 0.444 9.344 1 98.19 104 LYS A CA 1
ATOM 838 C C . LYS A 1 104 ? 16.547 0.527 10.867 1 98.19 104 LYS A C 1
ATOM 840 O O . LYS A 1 104 ? 17.547 0.878 11.508 1 98.19 104 LYS A O 1
ATOM 845 N N . LYS A 1 105 ? 15.367 0.27 11.461 1 97.44 105 LYS A N 1
ATOM 846 C CA . LYS A 1 105 ? 15.133 0.292 12.906 1 97.44 105 LYS A CA 1
ATOM 847 C C . LYS A 1 105 ? 15.406 1.676 13.484 1 97.44 105 LYS A C 1
ATOM 849 O O . LYS A 1 105 ? 15.992 1.796 14.562 1 97.44 105 LYS A O 1
ATOM 854 N N . VAL A 1 106 ? 15.164 2.641 12.773 1 98.12 106 VAL A N 1
ATOM 855 C CA . VAL A 1 106 ? 15.266 4.023 13.227 1 98.12 106 VAL A CA 1
ATOM 856 C C . VAL A 1 106 ? 13.875 4.582 13.508 1 98.12 106 VAL A C 1
ATOM 858 O O . VAL A 1 106 ? 12.961 4.445 12.688 1 98.12 106 VAL A O 1
ATOM 861 N N . PRO A 1 107 ? 13.609 5.172 14.664 1 98.12 107 PRO A N 1
ATOM 862 C CA . PRO A 1 107 ? 12.273 5.699 14.969 1 98.12 107 PRO A CA 1
ATOM 863 C C . PRO A 1 107 ? 11.922 6.93 14.133 1 98.12 107 PRO A C 1
ATOM 865 O O . PRO A 1 107 ? 12.812 7.676 13.727 1 98.12 107 PRO A O 1
ATOM 868 N N . VAL A 1 108 ? 10.625 7.07 13.898 1 98.69 108 VAL A N 1
ATOM 869 C CA . VAL A 1 108 ? 10.109 8.195 13.125 1 98.69 108 VAL A CA 1
ATOM 870 C C . VAL A 1 108 ? 9.227 9.07 14.016 1 98.69 108 VAL A C 1
ATOM 872 O O . VAL A 1 108 ? 8.445 8.555 14.82 1 98.69 108 VAL A O 1
ATOM 875 N N . VAL A 1 109 ? 9.414 10.352 13.898 1 98.62 109 VAL A N 1
ATOM 876 C CA . VAL A 1 109 ? 8.523 11.336 14.508 1 98.62 109 VAL A CA 1
ATOM 877 C C . VAL A 1 109 ? 7.906 12.211 13.422 1 98.62 109 VAL A C 1
ATOM 879 O O . VAL A 1 109 ? 8.617 12.805 12.609 1 98.62 109 VAL A O 1
ATOM 882 N N . GLN A 1 110 ? 6.602 12.258 13.344 1 98.75 110 GLN A N 1
ATOM 883 C CA . GLN A 1 110 ? 5.863 13.094 12.406 1 98.75 110 GLN A CA 1
ATOM 884 C C . GLN A 1 110 ? 5.23 14.289 13.117 1 98.75 110 GLN A C 1
ATOM 886 O O . GLN A 1 110 ? 4.391 14.125 14 1 98.75 110 GLN A O 1
ATOM 891 N N . THR A 1 111 ? 5.711 15.469 12.75 1 98.56 111 THR A N 1
ATOM 892 C CA . THR A 1 111 ? 5.02 16.656 13.242 1 98.56 111 THR A CA 1
ATOM 893 C C . THR A 1 111 ? 3.742 16.906 12.445 1 98.56 111 THR A C 1
ATOM 895 O O . THR A 1 111 ? 3.762 16.891 11.211 1 98.56 111 THR A O 1
ATOM 898 N N . ILE A 1 112 ? 2.674 17.172 13.102 1 97.69 112 ILE A N 1
ATOM 899 C CA . ILE A 1 112 ? 1.37 17.359 12.477 1 97.69 112 ILE A CA 1
ATOM 900 C C . ILE A 1 112 ? 1.065 18.859 12.391 1 97.69 112 ILE A C 1
ATOM 902 O O . ILE A 1 112 ? 0.774 19.5 13.398 1 97.69 112 ILE A O 1
ATOM 906 N N . HIS A 1 113 ? 1.056 19.328 11.148 1 96 113 HIS A N 1
ATOM 907 C CA . HIS A 1 113 ? 0.866 20.766 10.938 1 96 113 HIS A CA 1
ATOM 908 C C . HIS A 1 113 ? -0.583 21.078 10.578 1 96 113 HIS A C 1
ATOM 910 O O . HIS A 1 113 ? -1.013 22.234 10.68 1 96 113 HIS A O 1
ATOM 916 N N . ASN A 1 114 ? -1.262 20.094 10.125 1 94.31 114 ASN A N 1
ATOM 917 C CA . ASN A 1 114 ? -2.656 20.219 9.711 1 94.31 114 ASN A CA 1
ATOM 918 C C . ASN A 1 114 ? -3.428 18.922 9.93 1 94.31 114 ASN A C 1
ATOM 920 O O . ASN A 1 114 ? -3.023 18.078 10.734 1 94.31 114 ASN A O 1
ATOM 924 N N . PHE A 1 115 ? -4.547 18.812 9.305 1 96.56 115 PHE A N 1
ATOM 925 C CA . PHE A 1 115 ? -5.406 17.672 9.602 1 96.56 115 PHE A CA 1
ATOM 926 C C . PHE A 1 115 ? -5.469 16.719 8.422 1 96.56 115 PHE A C 1
ATOM 928 O O . PHE A 1 115 ? -6.469 16.016 8.234 1 96.56 115 PHE A O 1
ATOM 935 N N . ARG A 1 116 ? -4.453 16.703 7.703 1 95.69 116 ARG A N 1
ATOM 936 C CA . ARG A 1 116 ? -4.43 15.961 6.445 1 95.69 116 ARG A CA 1
ATOM 937 C C . ARG A 1 116 ? -4.621 14.469 6.684 1 95.69 116 ARG A C 1
ATOM 939 O O . ARG A 1 116 ? -5.297 13.797 5.906 1 95.69 116 ARG A O 1
ATOM 946 N N . LEU A 1 117 ? -4.055 13.914 7.707 1 97.5 117 LEU A N 1
ATOM 947 C CA . LEU A 1 117 ? -4.121 12.484 7.977 1 97.5 117 LEU A CA 1
ATOM 948 C C . LEU A 1 117 ? -5.551 12.055 8.289 1 97.5 117 LEU A C 1
ATOM 950 O O . LEU A 1 117 ? -5.867 10.859 8.258 1 97.5 117 LEU A O 1
ATOM 954 N N . LEU A 1 118 ? -6.445 13.055 8.594 1 97.69 118 LEU A N 1
ATOM 955 C CA . LEU A 1 118 ? -7.812 12.75 8.992 1 97.69 118 LEU A CA 1
ATOM 956 C C . LEU A 1 118 ? -8.812 13.305 7.98 1 97.69 118 LEU A C 1
ATOM 958 O O . LEU A 1 118 ? -9.984 12.922 7.988 1 97.69 118 LEU A O 1
ATOM 962 N N . CYS A 1 119 ? -8.305 14.156 7.148 1 97 119 CYS A N 1
ATOM 963 C CA . CYS A 1 119 ? -9.117 14.891 6.184 1 97 119 CYS A CA 1
ATOM 964 C C . CYS A 1 119 ? -8.344 15.148 4.898 1 97 119 CYS A C 1
ATOM 966 O O . CYS A 1 119 ? -7.406 15.953 4.875 1 97 119 CYS A O 1
ATOM 968 N N . PRO A 1 120 ? -8.781 14.531 3.816 1 96.62 120 PRO A N 1
ATOM 969 C CA . PRO A 1 120 ? -8.062 14.758 2.557 1 96.62 120 PRO A CA 1
ATOM 970 C C . PRO A 1 120 ? -7.922 16.234 2.221 1 96.62 120 PRO A C 1
ATOM 972 O O . PRO A 1 120 ? -6.934 16.641 1.603 1 96.62 120 PRO A O 1
ATOM 975 N N . GLY A 1 121 ? -8.758 17.062 2.689 1 94.06 121 GLY A N 1
ATOM 976 C CA . GLY A 1 121 ? -8.68 18.5 2.473 1 94.06 121 GLY A CA 1
ATOM 977 C C . GLY A 1 121 ? -7.762 19.203 3.455 1 94.06 121 GLY A C 1
ATOM 978 O O . GLY A 1 121 ? -7.441 20.375 3.283 1 94.06 121 GLY A O 1
ATOM 979 N N . ALA A 1 122 ? -7.418 18.578 4.531 1 94.25 122 ALA A N 1
ATOM 980 C CA . ALA A 1 122 ? -6.395 18.984 5.492 1 94.25 122 ALA A CA 1
ATOM 981 C C . ALA A 1 122 ? -6.918 20.047 6.445 1 94.25 122 ALA A C 1
ATOM 983 O O . ALA A 1 122 ? -6.254 20.406 7.422 1 94.25 122 ALA A O 1
ATOM 984 N N . THR A 1 123 ? -8.125 20.641 6.23 1 92.62 123 THR A N 1
ATOM 985 C CA . THR A 1 123 ? -8.492 21.844 6.965 1 92.62 123 THR A CA 1
ATOM 986 C C . THR A 1 123 ? -9.773 21.625 7.762 1 92.62 123 THR A C 1
ATOM 988 O O . THR A 1 123 ? -10.227 22.516 8.484 1 92.62 123 THR A O 1
ATOM 991 N N . PHE A 1 124 ? -10.406 20.438 7.586 1 96 124 PHE A N 1
ATOM 992 C CA . PHE A 1 124 ? -11.703 20.172 8.195 1 96 124 PHE A CA 1
ATOM 993 C C . PHE A 1 124 ? -12.688 21.297 7.863 1 96 124 PHE A C 1
ATOM 995 O O . PHE A 1 124 ? -13.359 21.812 8.75 1 96 124 PHE A O 1
ATOM 1002 N N . THR A 1 125 ? -12.688 21.641 6.605 1 93.56 125 THR A N 1
ATOM 1003 C CA . THR A 1 125 ? -13.625 22.656 6.133 1 93.56 125 THR A CA 1
ATOM 1004 C C . THR A 1 125 ? -14.273 22.219 4.82 1 93.56 125 THR A C 1
ATOM 1006 O O . THR A 1 125 ? -13.672 21.469 4.043 1 93.56 125 THR A O 1
ATOM 1009 N N . LYS A 1 126 ? -15.5 22.609 4.625 1 91.06 126 LYS A N 1
ATOM 1010 C CA . LYS A 1 126 ? -16.281 22.438 3.404 1 91.06 126 LYS A CA 1
ATOM 1011 C C . LYS A 1 126 ? -17.156 23.656 3.129 1 91.06 126 LYS A C 1
ATOM 1013 O O . LYS A 1 126 ? -17.969 24.047 3.971 1 91.06 126 LYS A O 1
ATOM 1018 N N . ASN A 1 127 ? -16.953 24.25 2.023 1 86 127 ASN A N 1
ATOM 1019 C CA . ASN A 1 127 ? -17.75 25.406 1.64 1 86 127 ASN A CA 1
ATOM 1020 C C . ASN A 1 127 ? -17.688 26.5 2.703 1 86 127 ASN A C 1
ATOM 1022 O O . ASN A 1 127 ? -18.734 27.047 3.104 1 86 127 ASN A O 1
ATOM 1026 N N . GLY A 1 128 ? -16.547 26.719 3.34 1 82.5 128 GLY A N 1
ATOM 1027 C CA . GLY A 1 128 ? -16.328 27.828 4.254 1 82.5 128 GLY A CA 1
ATOM 1028 C C . GLY A 1 128 ? -16.75 27.516 5.676 1 82.5 128 GLY A C 1
ATOM 1029 O O . GLY A 1 128 ? -16.688 28.391 6.547 1 82.5 128 GLY A O 1
ATOM 1030 N N . HIS A 1 129 ? -17.188 26.312 5.879 1 90.12 129 HIS A N 1
ATOM 1031 C CA . HIS A 1 129 ? -17.625 25.922 7.215 1 90.12 129 HIS A CA 1
ATOM 1032 C C . HIS A 1 129 ? -16.812 24.734 7.742 1 90.12 129 HIS A C 1
ATOM 1034 O O . HIS A 1 129 ? -16.219 24 6.961 1 90.12 129 HIS A O 1
ATOM 1040 N N . ILE A 1 130 ? -16.859 24.641 9.055 1 95.19 130 ILE A N 1
ATOM 1041 C CA . ILE A 1 130 ? -16.188 23.516 9.695 1 95.19 130 ILE A CA 1
ATOM 1042 C C . ILE A 1 130 ? -16.875 22.203 9.297 1 95.19 130 ILE A C 1
ATOM 1044 O O . ILE A 1 130 ? -18.109 22.141 9.266 1 95.19 130 ILE A O 1
ATOM 1048 N N . CYS A 1 131 ? -16.125 21.219 8.938 1 96.38 131 CYS A N 1
ATOM 1049 C CA . CYS A 1 131 ? -16.641 19.906 8.555 1 96.38 131 CYS A CA 1
ATOM 1050 C C . CYS A 1 131 ? -15.789 18.797 9.148 1 96.38 131 CYS A C 1
ATOM 1052 O O . CYS A 1 131 ? -14.578 18.766 8.914 1 96.38 131 CYS A O 1
ATOM 1054 N N . GLU A 1 132 ? -16.359 17.906 9.875 1 97.19 132 GLU A N 1
ATOM 1055 C CA . GLU A 1 132 ? -15.633 16.766 10.422 1 97.19 132 GLU A CA 1
ATOM 1056 C C . GLU A 1 132 ? -16.25 15.445 9.953 1 97.19 132 GLU A C 1
ATOM 1058 O O . GLU A 1 132 ? -16.234 14.453 10.68 1 97.19 132 GLU A O 1
ATOM 1063 N N . ASP A 1 133 ? -16.875 15.492 8.773 1 96.56 133 ASP A N 1
ATOM 1064 C CA . ASP A 1 133 ? -17.562 14.328 8.211 1 96.56 133 ASP A CA 1
ATOM 1065 C C . ASP A 1 133 ? -16.594 13.164 8.031 1 96.56 133 ASP A C 1
ATOM 1067 O O . ASP A 1 133 ? -16.953 12.008 8.25 1 96.56 133 ASP A O 1
ATOM 1071 N N . CYS A 1 134 ? -15.422 13.469 7.629 1 96.88 134 CYS A N 1
ATOM 1072 C CA . CYS A 1 134 ? -14.445 12.414 7.402 1 96.88 134 CYS A CA 1
ATOM 1073 C C . CYS A 1 134 ? -14.125 11.68 8.703 1 96.88 134 CYS A C 1
ATOM 1075 O O . CYS A 1 134 ? -13.805 10.492 8.688 1 96.88 134 CYS A O 1
ATOM 1077 N N . LEU A 1 135 ? -14.195 12.359 9.828 1 95.94 135 LEU A N 1
ATOM 1078 C CA . LEU A 1 135 ? -13.953 11.758 11.133 1 95.94 135 LEU A CA 1
ATOM 1079 C C . LEU A 1 135 ? -15.164 10.938 11.586 1 95.94 135 LEU A C 1
ATOM 1081 O O . LEU A 1 135 ? -15.016 9.805 12.055 1 95.94 135 LEU A O 1
ATOM 1085 N N . SER A 1 136 ? -16.344 11.5 11.375 1 95.38 136 SER A N 1
ATOM 1086 C CA . SER A 1 136 ? -17.547 10.914 11.953 1 95.38 136 SER A CA 1
ATOM 1087 C C . SER A 1 136 ? -18.156 9.875 11.016 1 95.38 136 SER A C 1
ATOM 1089 O O . SER A 1 136 ? -18.734 8.883 11.477 1 95.38 136 SER A O 1
ATOM 1091 N N . LYS A 1 137 ? -18.031 10.102 9.68 1 95.5 137 LYS A N 1
ATOM 1092 C CA . LYS A 1 137 ? -18.734 9.25 8.727 1 95.5 137 LYS A CA 1
ATOM 1093 C C . LYS A 1 137 ? -17.766 8.492 7.832 1 95.5 137 LYS A C 1
ATOM 1095 O O . LYS A 1 137 ? -18.172 7.633 7.047 1 95.5 137 LYS A O 1
ATOM 1100 N N . GLY A 1 138 ? -16.516 8.914 7.898 1 95.88 138 GLY A N 1
ATOM 1101 C CA . GLY A 1 138 ? -15.516 8.203 7.113 1 95.88 138 GLY A CA 1
ATOM 1102 C C . GLY A 1 138 ? -14.914 9.055 6.008 1 95.88 138 GLY A C 1
ATOM 1103 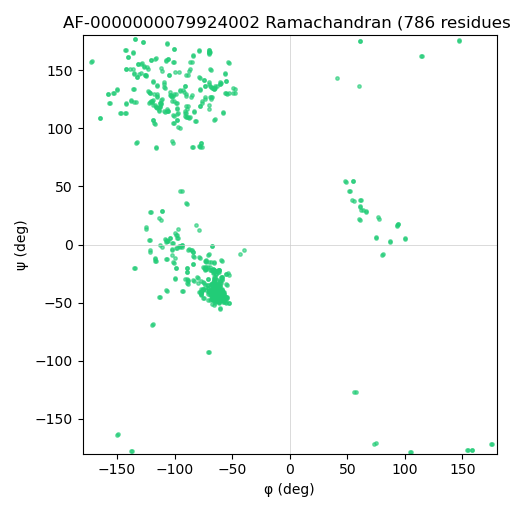O O . GLY A 1 138 ? -15.555 9.992 5.523 1 95.88 138 GLY A O 1
ATOM 1104 N N . LEU A 1 139 ? -13.773 8.641 5.5 1 96.94 139 LEU A N 1
ATOM 1105 C CA . LEU A 1 139 ? -12.969 9.422 4.562 1 96.94 139 LEU A CA 1
ATOM 1106 C C . LEU A 1 139 ? -13.672 9.531 3.213 1 96.94 139 LEU A C 1
ATOM 1108 O O . LEU A 1 139 ? -13.344 10.422 2.416 1 96.94 139 LEU A O 1
ATOM 1112 N N . ARG A 1 140 ? -14.594 8.625 2.885 1 95.38 140 ARG A N 1
ATOM 1113 C CA . ARG A 1 140 ? -15.273 8.617 1.592 1 95.38 140 ARG A CA 1
ATOM 1114 C C . ARG A 1 140 ? -16.062 9.906 1.379 1 95.38 140 ARG A C 1
ATOM 1116 O O . ARG A 1 140 ? -16.391 10.258 0.244 1 95.38 140 ARG A O 1
ATOM 1123 N N . GLN A 1 141 ? -16.391 10.562 2.445 1 95.94 141 GLN A N 1
ATOM 1124 C CA . GLN A 1 141 ? -17.125 11.82 2.363 1 95.94 141 GLN A CA 1
ATOM 1125 C C . GLN A 1 141 ? -16.359 12.859 1.548 1 95.94 141 GLN A C 1
ATOM 1127 O O . GLN A 1 141 ? -16.969 13.711 0.891 1 95.94 141 GLN A O 1
ATOM 1132 N N . SER A 1 142 ? -15.055 12.805 1.561 1 96.75 142 SER A N 1
ATOM 1133 C CA . SER A 1 142 ? -14.219 13.766 0.847 1 96.75 142 SER A CA 1
ATOM 1134 C C . SER A 1 142 ? -14.414 13.648 -0.662 1 96.75 142 SER A C 1
ATOM 1136 O O . SER A 1 142 ? -14.219 14.625 -1.393 1 96.75 142 SER A O 1
ATOM 1138 N N . LEU A 1 143 ? -14.789 12.406 -1.143 1 95.62 143 LEU A N 1
ATOM 1139 C CA . LEU A 1 143 ? -14.969 12.18 -2.574 1 95.62 143 LEU A CA 1
ATOM 1140 C C . LEU A 1 143 ? -16.156 12.961 -3.102 1 95.62 143 LEU A C 1
ATOM 1142 O O . LEU A 1 143 ? -16.094 13.562 -4.176 1 95.62 143 LEU A O 1
ATOM 1146 N N . LYS A 1 144 ? -17.203 12.977 -2.357 1 93.25 144 LYS A N 1
ATOM 1147 C CA . LYS A 1 144 ? -18.422 13.672 -2.746 1 93.25 144 LYS A CA 1
ATOM 1148 C C . LYS A 1 144 ? -18.156 15.164 -2.957 1 93.25 144 LYS A C 1
ATOM 1150 O O . LYS A 1 144 ? -18.75 15.781 -3.854 1 93.25 144 LYS A O 1
ATOM 1155 N N . ASN A 1 145 ? -17.234 15.664 -2.168 1 91.06 145 ASN A N 1
ATOM 1156 C CA . ASN A 1 145 ? -17.031 17.109 -2.172 1 91.06 145 ASN A CA 1
ATOM 1157 C C . ASN A 1 145 ? -15.758 17.5 -2.908 1 91.06 145 ASN A C 1
ATOM 1159 O O . ASN A 1 145 ? -15.391 18.672 -2.959 1 91.06 145 ASN A O 1
ATOM 1163 N N . LYS A 1 146 ? -15.094 16.516 -3.463 1 94.19 146 LYS A N 1
ATOM 1164 C CA . LYS A 1 146 ? -13.844 16.766 -4.172 1 94.19 146 LYS A CA 1
ATOM 1165 C C . LYS A 1 146 ? -12.906 17.641 -3.336 1 94.19 146 LYS A C 1
ATOM 1167 O O . LYS A 1 146 ? -12.398 18.656 -3.816 1 94.19 146 LYS A O 1
ATOM 1172 N N . CYS A 1 147 ? -12.594 17.266 -2.117 1 94.38 147 CYS A N 1
ATOM 1173 C CA . CYS A 1 147 ? -12.055 18.109 -1.058 1 94.38 147 CYS A CA 1
ATOM 1174 C C . CYS A 1 147 ? -10.594 18.453 -1.32 1 94.38 147 CYS A C 1
ATOM 1176 O O . CYS A 1 147 ? -10.047 19.375 -0.72 1 94.38 147 CYS A O 1
ATOM 1178 N N . TYR A 1 148 ? -9.945 17.719 -2.123 1 92.62 148 TYR A N 1
ATOM 1179 C CA . TYR A 1 148 ? -8.547 18.031 -2.43 1 92.62 148 TYR A CA 1
ATOM 1180 C C . TYR A 1 148 ? -8.43 18.734 -3.771 1 92.62 148 TYR A C 1
ATOM 1182 O O . TYR A 1 148 ? -8.562 18.109 -4.828 1 92.62 148 TYR A O 1
ATOM 1190 N N . ARG A 1 149 ? -8.211 19.984 -3.75 1 88.69 149 ARG A N 1
ATOM 1191 C CA . ARG A 1 149 ? -7.977 20.859 -4.902 1 88.69 149 ARG A CA 1
ATOM 1192 C C . ARG A 1 149 ? -9.172 20.844 -5.852 1 88.69 149 ARG A C 1
ATOM 1194 O O . ARG A 1 149 ? -9 20.906 -7.07 1 88.69 149 ARG A O 1
ATOM 1201 N N . ASN A 1 150 ? -10.289 20.469 -5.316 1 90.69 150 ASN A N 1
ATOM 1202 C CA . ASN A 1 150 ? -11.539 20.469 -6.074 1 90.69 150 ASN A CA 1
ATOM 1203 C C . ASN A 1 150 ? -11.469 19.484 -7.25 1 90.69 150 ASN A C 1
ATOM 1205 O O . ASN A 1 150 ? -12 19.781 -8.328 1 90.69 150 ASN A O 1
ATOM 1209 N N . SER A 1 151 ? -10.711 18.438 -7.133 1 92.69 151 SER A N 1
ATOM 1210 C CA . SER A 1 151 ? -10.539 17.406 -8.156 1 92.69 151 SER A CA 1
ATOM 1211 C C . SER A 1 151 ? -10.93 16.031 -7.625 1 92.69 151 SER A C 1
ATOM 1213 O O . SER A 1 151 ? -10.344 15.539 -6.656 1 92.69 151 SER A O 1
ATOM 1215 N N . LEU A 1 152 ? -11.844 15.461 -8.305 1 92.62 152 LEU A N 1
ATOM 1216 C CA . LEU A 1 152 ? -12.297 14.141 -7.875 1 92.62 152 LEU A CA 1
ATOM 1217 C C . LEU A 1 152 ? -11.164 13.125 -7.949 1 92.62 152 LEU A C 1
ATOM 1219 O O . LEU A 1 152 ? -10.977 12.336 -7.027 1 92.62 152 LEU A O 1
ATOM 1223 N N . LEU A 1 153 ? -10.414 13.219 -9.016 1 90.94 153 LEU A N 1
ATOM 1224 C CA . LEU A 1 153 ? -9.328 12.273 -9.234 1 90.94 153 LEU A CA 1
ATOM 1225 C C . LEU A 1 153 ? -8.258 12.422 -8.156 1 90.94 153 LEU A C 1
ATOM 1227 O O . LEU A 1 153 ? -7.812 11.43 -7.574 1 90.94 153 LEU A O 1
ATOM 1231 N N . GLN A 1 154 ? -7.91 13.617 -7.883 1 93.06 154 GLN A N 1
ATOM 1232 C CA . GLN A 1 154 ? -6.863 13.859 -6.895 1 93.06 154 GLN A CA 1
ATOM 1233 C C . GLN A 1 154 ? -7.355 13.539 -5.484 1 93.06 154 GLN A C 1
ATOM 1235 O O . GLN A 1 154 ? -6.602 13.016 -4.664 1 93.06 154 GLN A O 1
ATOM 1240 N N . THR A 1 155 ? -8.641 13.875 -5.25 1 96.19 155 THR A N 1
ATOM 1241 C CA . THR A 1 155 ? -9.219 13.523 -3.961 1 96.19 155 THR A CA 1
ATOM 1242 C C . THR A 1 155 ? -9.234 12.008 -3.777 1 96.19 155 THR A C 1
ATOM 1244 O O . THR A 1 155 ? -8.977 11.508 -2.682 1 96.19 155 THR A O 1
ATOM 1247 N N . TYR A 1 156 ? -9.484 11.305 -4.855 1 96 156 TYR A N 1
ATOM 1248 C CA . TYR A 1 156 ? -9.539 9.852 -4.793 1 96 156 TYR A CA 1
ATOM 1249 C C . TYR A 1 156 ? -8.188 9.266 -4.41 1 96 156 TYR A C 1
ATOM 1251 O O . TYR A 1 156 ? -8.109 8.344 -3.598 1 96 156 TYR A O 1
ATOM 1259 N N . ILE A 1 157 ? -7.16 9.805 -4.98 1 95.94 157 ILE A N 1
ATOM 1260 C CA . ILE A 1 157 ? -5.816 9.305 -4.684 1 95.94 157 ILE A CA 1
ATOM 1261 C C . ILE A 1 157 ? -5.492 9.547 -3.213 1 95.94 157 ILE A C 1
ATOM 1263 O O . ILE A 1 157 ? -4.934 8.672 -2.545 1 95.94 157 ILE A O 1
ATOM 1267 N N . MET A 1 158 ? -5.895 10.727 -2.693 1 96.88 158 MET A N 1
ATOM 1268 C CA . MET A 1 158 ? -5.684 11.031 -1.282 1 96.88 158 MET A CA 1
ATOM 1269 C C . MET A 1 158 ? -6.488 10.094 -0.391 1 96.88 158 MET A C 1
ATOM 1271 O O . MET A 1 158 ? -5.965 9.562 0.591 1 96.88 158 MET A O 1
ATOM 1275 N N . TYR A 1 159 ? -7.699 9.922 -0.789 1 97.5 159 TYR A N 1
ATOM 1276 C CA . TYR A 1 159 ? -8.578 9.008 -0.076 1 97.5 159 TYR A CA 1
ATOM 1277 C C . TYR A 1 159 ? -7.988 7.605 -0.026 1 97.5 159 TYR A C 1
ATOM 1279 O O . TYR A 1 159 ? -7.895 7.004 1.046 1 97.5 159 TYR A O 1
ATOM 1287 N N . PHE A 1 160 ? -7.551 7.133 -1.138 1 97.81 160 PHE A N 1
ATOM 1288 C CA . PHE A 1 160 ? -6.988 5.789 -1.238 1 97.81 160 PHE A CA 1
ATOM 1289 C C . PHE A 1 160 ? -5.75 5.652 -0.362 1 97.81 160 PHE A C 1
ATOM 1291 O O . PHE A 1 160 ? -5.648 4.719 0.437 1 97.81 160 PHE A O 1
ATOM 1298 N N . MET A 1 161 ? -4.84 6.613 -0.522 1 97.88 161 MET A N 1
ATOM 1299 C CA . MET A 1 161 ? -3.592 6.57 0.231 1 97.88 161 MET A CA 1
ATOM 1300 C C . MET A 1 161 ? -3.861 6.547 1.732 1 97.88 161 MET A C 1
ATOM 1302 O O . MET A 1 161 ? -3.354 5.676 2.443 1 97.88 161 MET A O 1
ATOM 1306 N N . LEU A 1 162 ? -4.73 7.426 2.223 1 98.31 162 LEU A N 1
ATOM 1307 C CA . LEU A 1 162 ? -4.988 7.559 3.652 1 98.31 162 LEU A CA 1
ATOM 1308 C C . LEU A 1 162 ? -5.688 6.316 4.195 1 98.31 162 LEU A C 1
ATOM 1310 O O . LEU A 1 162 ? -5.297 5.789 5.238 1 98.31 162 LEU A O 1
ATOM 1314 N N . LYS A 1 163 ? -6.699 5.844 3.477 1 97.94 163 LYS A N 1
ATOM 1315 C CA . LYS A 1 163 ? -7.457 4.68 3.928 1 97.94 163 LYS A CA 1
ATOM 1316 C C . LYS A 1 163 ? -6.598 3.422 3.896 1 97.94 163 LYS A C 1
ATOM 1318 O O . LYS A 1 163 ? -6.625 2.619 4.832 1 97.94 163 LYS A O 1
ATOM 1323 N N . PHE A 1 164 ? -5.82 3.275 2.883 1 98.19 164 PHE A N 1
ATOM 1324 C CA . PHE A 1 164 ? -4.941 2.121 2.732 1 98.19 164 PHE A CA 1
ATOM 1325 C C . PHE A 1 164 ? -3.949 2.043 3.885 1 98.19 164 PHE A C 1
ATOM 1327 O O . PHE A 1 164 ? -3.873 1.026 4.578 1 98.19 164 PHE A O 1
ATOM 1334 N N . HIS A 1 165 ? -3.199 3.092 4.121 1 98.38 165 HIS A N 1
ATOM 1335 C CA . HIS A 1 165 ? -2.176 3.109 5.16 1 98.38 165 HIS A CA 1
ATOM 1336 C C . HIS A 1 165 ? -2.795 2.998 6.547 1 98.38 165 HIS A C 1
ATOM 1338 O O . HIS A 1 165 ? -2.176 2.461 7.469 1 98.38 165 HIS A O 1
ATOM 1344 N N . LYS A 1 166 ? -4.043 3.506 6.688 1 97.94 166 LYS A N 1
ATOM 1345 C CA . LYS A 1 166 ? -4.754 3.289 7.945 1 97.94 166 LYS A CA 1
ATOM 1346 C C . LYS A 1 166 ? -5.023 1.805 8.172 1 97.94 166 LYS A C 1
ATOM 1348 O O . LYS A 1 166 ? -4.75 1.278 9.258 1 97.94 166 LYS A O 1
ATOM 1353 N N . ILE A 1 167 ? -5.461 1.092 7.164 1 97.81 167 ILE A N 1
ATOM 1354 C CA . ILE A 1 167 ? -5.871 -0.303 7.27 1 97.81 167 ILE A CA 1
ATOM 1355 C C . ILE A 1 167 ? -4.656 -1.18 7.566 1 97.81 167 ILE A C 1
ATOM 1357 O O . ILE A 1 167 ? -4.719 -2.074 8.414 1 97.81 167 ILE A O 1
ATOM 1361 N N . ILE A 1 168 ? -3.545 -0.87 6.887 1 97.44 168 ILE A N 1
ATOM 1362 C CA . ILE A 1 168 ? -2.4 -1.763 7.047 1 97.44 168 ILE A CA 1
ATOM 1363 C C . ILE A 1 168 ? -1.623 -1.386 8.305 1 97.44 168 ILE A C 1
ATOM 1365 O O . ILE A 1 168 ? -0.611 -2.012 8.625 1 97.44 168 ILE A O 1
ATOM 1369 N N . GLY A 1 169 ? -1.983 -0.258 8.992 1 97.19 169 GLY A N 1
ATOM 1370 C CA . GLY A 1 169 ? -1.47 0.066 10.312 1 97.19 169 GLY A CA 1
ATOM 1371 C C . GLY A 1 169 ? -0.255 0.973 10.273 1 97.19 169 GLY A C 1
ATOM 1372 O O . GLY A 1 169 ? 0.459 1.104 11.273 1 97.19 169 GLY A O 1
ATOM 1373 N N . THR A 1 170 ? -0.012 1.639 9.156 1 98.12 170 THR A N 1
ATOM 1374 C CA . THR A 1 170 ? 1.167 2.477 8.961 1 98.12 170 THR A CA 1
ATOM 1375 C C . THR A 1 170 ? 1.237 3.561 10.039 1 98.12 170 THR A C 1
ATOM 1377 O O . THR A 1 170 ? 2.287 3.77 10.648 1 98.12 170 THR A O 1
ATOM 1380 N N . TYR A 1 171 ? 0.122 4.203 10.383 1 98.06 171 TYR A N 1
ATOM 1381 C CA . TYR A 1 171 ? 0.092 5.391 11.227 1 98.06 171 TYR A CA 1
ATOM 1382 C C . TYR A 1 171 ? 0.249 5.016 12.695 1 98.06 171 TYR A C 1
ATOM 1384 O O . TYR A 1 171 ? 0.489 5.883 13.539 1 98.06 171 TYR A O 1
ATOM 1392 N N . ASN A 1 172 ? 0.171 3.764 12.984 1 97.94 172 ASN A N 1
ATOM 1393 C CA . ASN A 1 172 ? 0.352 3.312 14.359 1 97.94 172 ASN A CA 1
ATOM 1394 C C . ASN A 1 172 ? 1.773 2.812 14.602 1 97.94 172 ASN A C 1
ATOM 1396 O O . ASN A 1 172 ? 2.098 2.363 15.703 1 97.94 172 ASN A O 1
ATOM 1400 N N . LYS A 1 173 ? 2.662 2.965 13.578 1 97.69 173 LYS A N 1
ATOM 1401 C CA . L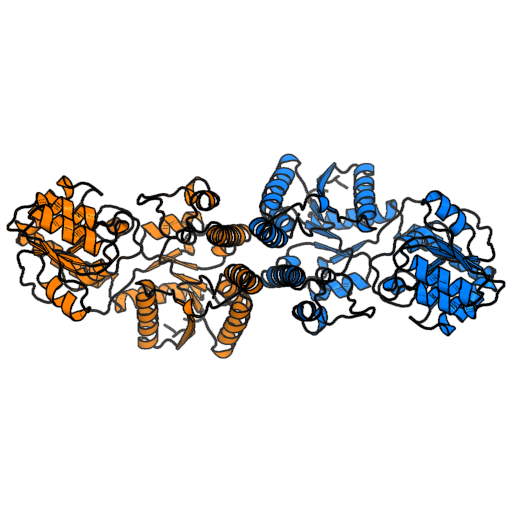YS A 1 173 ? 4.027 2.459 13.68 1 97.69 173 LYS A CA 1
ATOM 1402 C C . LYS A 1 173 ? 5.012 3.588 13.977 1 97.69 173 LYS A C 1
ATOM 1404 O O . LYS A 1 173 ? 6.203 3.342 14.172 1 97.69 173 LYS A O 1
ATOM 1409 N N . ILE A 1 174 ? 4.547 4.777 14.008 1 98.12 174 ILE A N 1
ATOM 1410 C CA . ILE A 1 174 ? 5.445 5.914 14.172 1 98.12 174 ILE A CA 1
ATOM 1411 C C . ILE A 1 174 ? 4.969 6.781 15.336 1 98.12 174 ILE A C 1
ATOM 1413 O O . ILE A 1 174 ? 3.939 6.496 15.953 1 98.12 174 ILE A O 1
ATOM 1417 N N . ASN A 1 175 ? 5.797 7.836 15.68 1 98.56 175 ASN A N 1
ATOM 1418 C CA . ASN A 1 175 ? 5.473 8.789 16.734 1 98.56 175 ASN A CA 1
ATOM 1419 C C . ASN A 1 175 ? 5.047 10.141 16.156 1 98.56 175 ASN A C 1
ATOM 1421 O O . ASN A 1 175 ? 5.355 10.445 15 1 98.56 175 ASN A O 1
ATOM 1425 N N . TYR A 1 176 ? 4.332 10.906 17.016 1 98.75 176 TYR A N 1
ATOM 1426 C CA . TYR A 1 176 ? 3.762 12.148 16.5 1 98.75 176 TYR A CA 1
ATOM 1427 C C . TYR A 1 176 ? 4.055 13.305 17.453 1 98.75 176 TYR A C 1
ATOM 1429 O O . TYR A 1 176 ? 4.117 13.125 18.672 1 98.75 176 TYR A O 1
ATOM 1437 N N . ILE A 1 177 ? 4.277 14.406 16.844 1 98.75 177 ILE A N 1
ATOM 1438 C CA . ILE A 1 177 ? 4.27 15.68 17.562 1 98.75 177 ILE A CA 1
ATOM 1439 C C . ILE A 1 177 ? 3.104 16.531 17.078 1 98.75 177 ILE A C 1
ATOM 1441 O O . ILE A 1 177 ? 3 16.844 15.883 1 98.75 177 ILE A O 1
ATOM 1445 N N . THR A 1 178 ? 2.207 16.859 17.922 1 98.31 178 THR A N 1
ATOM 1446 C CA . THR A 1 178 ? 1.157 17.828 17.625 1 98.31 178 THR A CA 1
ATOM 1447 C C . THR A 1 178 ? 1.49 19.188 18.25 1 98.31 178 THR A C 1
ATOM 1449 O O . THR A 1 178 ? 2.227 19.266 19.234 1 98.31 178 THR A O 1
ATOM 1452 N N . LEU A 1 179 ? 0.921 20.172 17.703 1 97.62 179 LEU A N 1
ATOM 1453 C CA . LEU A 1 179 ? 1.292 21.531 18.109 1 97.62 179 LEU A CA 1
ATOM 1454 C C . LEU A 1 179 ? 0.434 22 19.281 1 97.62 179 LEU A C 1
ATOM 1456 O O . LEU A 1 179 ? 0.797 22.938 19.984 1 97.62 179 LEU A O 1
ATOM 1460 N N . THR A 1 180 ? -0.718 21.438 19.453 1 97.12 180 THR A N 1
ATOM 1461 C CA . THR A 1 180 ? -1.643 21.812 20.516 1 97.12 180 THR A CA 1
ATOM 1462 C C . THR A 1 180 ? -2.365 20.578 21.047 1 97.12 180 THR A C 1
ATOM 1464 O O . THR A 1 180 ? -2.305 19.5 20.438 1 97.12 180 THR A O 1
ATOM 1467 N N . GLU A 1 181 ? -3.021 20.75 22.172 1 96.88 181 GLU A N 1
ATOM 1468 C CA . GLU A 1 181 ? -3.857 19.688 22.734 1 96.88 181 GLU A CA 1
ATOM 1469 C C . GLU A 1 181 ? -5.035 19.375 21.812 1 96.88 181 GLU A C 1
ATOM 1471 O O . GLU A 1 181 ? -5.441 18.219 21.688 1 96.88 181 GLU A O 1
ATOM 1476 N N . PHE A 1 182 ? -5.562 20.344 21.203 1 97.12 182 PHE A N 1
ATOM 1477 C CA . PHE A 1 182 ? -6.668 20.156 20.266 1 97.12 182 PHE A CA 1
ATOM 1478 C C . PHE A 1 182 ? -6.273 19.203 19.141 1 97.12 182 PHE A C 1
ATOM 1480 O O . PHE A 1 182 ? -7.012 18.266 18.828 1 97.12 182 PHE A O 1
ATOM 1487 N N . ASN A 1 183 ? -5.148 19.438 18.594 1 97.25 183 ASN A N 1
ATOM 1488 C CA . ASN A 1 183 ? -4.648 18.578 17.531 1 97.25 183 ASN A CA 1
ATOM 1489 C C . ASN A 1 183 ? -4.395 17.156 18.031 1 97.25 183 ASN A C 1
ATOM 1491 O O . ASN A 1 183 ? -4.625 16.188 17.312 1 97.25 183 ASN A O 1
ATOM 1495 N N . LYS A 1 184 ? -3.826 17.094 19.234 1 97.94 184 LYS A N 1
ATOM 1496 C CA . LYS A 1 184 ? -3.6 15.781 19.812 1 97.94 184 LYS A CA 1
ATOM 1497 C C . LYS A 1 184 ? -4.906 15 19.922 1 97.94 184 LYS A C 1
ATOM 1499 O O . LYS A 1 184 ? -4.973 13.828 19.531 1 97.94 184 LYS A O 1
ATOM 1504 N N . ASN A 1 185 ? -5.906 15.648 20.391 1 97.44 185 ASN A N 1
ATOM 1505 C CA . ASN A 1 185 ? -7.199 14.992 20.531 1 97.44 185 ASN A CA 1
ATOM 1506 C C . ASN A 1 185 ? -7.734 14.516 19.172 1 97.44 185 ASN A C 1
ATOM 1508 O O . ASN A 1 185 ? -8.344 13.445 19.094 1 97.44 185 ASN A O 1
ATOM 1512 N N . LYS A 1 186 ? -7.543 15.312 18.172 1 97.5 186 LYS A N 1
ATOM 1513 C CA . LYS A 1 186 ? -8.016 14.945 16.844 1 97.5 186 LYS A CA 1
ATOM 1514 C C . LYS A 1 186 ? -7.246 13.742 16.297 1 97.5 186 LYS A C 1
ATOM 1516 O O . LYS A 1 186 ? -7.848 12.789 15.789 1 97.5 186 LYS A O 1
ATOM 1521 N N . ILE A 1 187 ? -5.902 13.695 16.453 1 97.94 187 ILE A N 1
ATOM 1522 C CA . ILE A 1 187 ? -5.078 12.664 15.828 1 97.94 187 ILE A CA 1
ATOM 1523 C C . ILE A 1 187 ? -5.289 11.328 16.531 1 97.94 187 ILE A C 1
ATOM 1525 O O . ILE A 1 187 ? -5.039 10.266 15.961 1 97.94 187 ILE A O 1
ATOM 1529 N N . LEU A 1 188 ? -5.773 11.359 17.766 1 97.88 188 LEU A N 1
ATOM 1530 C CA . LEU A 1 188 ? -6.004 10.148 18.547 1 97.88 188 LEU A CA 1
ATOM 1531 C C . LEU A 1 188 ? -7.18 9.359 17.984 1 97.88 188 LEU A C 1
ATOM 1533 O O . LEU A 1 188 ? -7.395 8.203 18.359 1 97.88 188 LEU A O 1
ATOM 1537 N N . ASN A 1 189 ? -7.93 9.945 17 1 97.06 189 ASN A N 1
ATOM 1538 C CA . ASN A 1 189 ? -8.922 9.188 16.25 1 97.06 189 ASN A CA 1
ATOM 1539 C C . ASN A 1 189 ? -8.258 8.242 15.242 1 97.06 189 ASN A C 1
ATOM 1541 O O . ASN A 1 189 ? -8.906 7.34 14.719 1 97.06 189 ASN A O 1
ATOM 1545 N N . LEU A 1 190 ? -7.004 8.414 14.969 1 97.38 190 LEU A N 1
ATOM 1546 C CA . LEU A 1 190 ? -6.246 7.625 14.008 1 97.38 190 LEU A CA 1
ATOM 1547 C C . LEU A 1 190 ? -5.184 6.785 14.711 1 97.38 190 LEU A C 1
ATOM 1549 O O . LEU A 1 190 ? -5.035 5.598 14.422 1 97.38 190 LEU A O 1
ATOM 1553 N N . VAL A 1 191 ? -4.48 7.426 15.625 1 97.75 191 VAL A N 1
ATOM 1554 C CA . VAL A 1 191 ? -3.393 6.793 16.359 1 97.75 191 VAL A CA 1
ATOM 1555 C C . VAL A 1 191 ? -3.938 6.156 17.641 1 97.75 191 VAL A C 1
ATOM 1557 O O . VAL A 1 191 ? -4.52 6.84 18.484 1 97.75 191 VAL A O 1
ATOM 1560 N N . LYS A 1 192 ? -3.648 4.922 17.906 1 96.19 192 LYS A N 1
ATOM 1561 C CA . LYS A 1 192 ? -4.305 4.184 18.984 1 96.19 192 LYS A CA 1
ATOM 1562 C C . LYS A 1 192 ? -3.539 4.324 20.297 1 96.19 192 LYS A C 1
ATOM 1564 O O . LYS A 1 192 ? -4.129 4.254 21.375 1 96.19 192 LYS A O 1
ATOM 1569 N N . ASP A 1 193 ? -2.24 4.504 20.219 1 97.19 193 ASP A N 1
ATOM 1570 C CA . ASP A 1 193 ? -1.399 4.605 21.406 1 97.19 193 ASP A CA 1
ATOM 1571 C C . ASP A 1 193 ? -1.108 6.066 21.75 1 97.19 193 ASP A C 1
ATOM 1573 O O . ASP A 1 193 ? -0.265 6.703 21.109 1 97.19 193 ASP A O 1
ATOM 1577 N N . ASP A 1 194 ? -1.689 6.574 22.75 1 96.88 194 ASP A N 1
ATOM 1578 C CA . ASP A 1 194 ? -1.541 7.977 23.125 1 96.88 194 ASP A CA 1
ATOM 1579 C C . ASP A 1 194 ? -0.113 8.273 23.578 1 96.88 194 ASP A C 1
ATOM 1581 O O . ASP A 1 194 ? 0.332 9.422 23.531 1 96.88 194 ASP A O 1
ATOM 1585 N N . LYS A 1 195 ? 0.627 7.316 24 1 96.81 195 LYS A N 1
ATOM 1586 C CA . LYS A 1 195 ? 2 7.508 24.469 1 96.81 195 LYS A CA 1
ATOM 1587 C C . LYS A 1 195 ? 2.916 7.902 23.312 1 96.81 195 LYS A C 1
ATOM 1589 O O . LYS A 1 195 ? 4.031 8.383 23.531 1 96.81 195 LYS A O 1
ATOM 1594 N N . LYS A 1 196 ? 2.398 7.688 22.062 1 97.94 196 LYS A N 1
ATOM 1595 C CA . LYS A 1 196 ? 3.195 7.996 20.875 1 97.94 196 LYS A CA 1
ATOM 1596 C C . LYS A 1 196 ? 2.91 9.406 20.375 1 97.94 196 LYS A C 1
ATOM 1598 O O . LYS A 1 196 ? 3.463 9.836 19.359 1 97.94 196 LYS A O 1
ATOM 1603 N N . VAL A 1 197 ? 2.021 10.109 21.047 1 98.62 197 VAL A N 1
ATOM 1604 C CA . VAL A 1 197 ? 1.64 11.453 20.609 1 98.62 197 VAL A CA 1
ATOM 1605 C C . VAL A 1 197 ? 2.111 12.484 21.625 1 98.62 197 VAL A C 1
ATOM 1607 O O . VAL A 1 197 ? 1.663 12.484 22.781 1 98.62 197 VAL A O 1
ATOM 1610 N N . PHE A 1 198 ? 2.99 13.297 21.203 1 98.62 198 PHE A N 1
ATOM 1611 C CA . PHE A 1 198 ? 3.572 14.344 22.031 1 98.62 198 PHE A CA 1
ATOM 1612 C C . PHE A 1 198 ? 3.053 15.711 21.625 1 98.62 198 PHE A C 1
ATOM 1614 O O . PHE A 1 198 ? 2.555 15.891 20.516 1 98.62 198 PHE A O 1
ATOM 1621 N N . ILE A 1 199 ? 3.139 16.656 22.531 1 98 199 ILE A N 1
ATOM 1622 C CA . ILE A 1 199 ? 2.771 18.047 22.234 1 98 199 ILE A CA 1
ATOM 1623 C C . ILE A 1 199 ? 4.016 18.922 22.266 1 98 199 ILE A C 1
ATOM 1625 O O . ILE A 1 199 ? 4.746 18.953 23.266 1 98 199 ILE A O 1
ATOM 1629 N N . LYS A 1 200 ? 4.289 19.547 21.266 1 98.06 200 LYS A N 1
ATOM 1630 C CA . LYS A 1 200 ? 5.328 20.578 21.141 1 98.06 200 LYS A CA 1
ATOM 1631 C C . LYS A 1 200 ? 4.883 21.703 20.234 1 98.06 200 LYS A C 1
ATOM 1633 O O . LYS A 1 200 ? 4.738 21.516 19.016 1 98.06 200 LYS A O 1
ATOM 1638 N N . PRO A 1 201 ? 4.695 22.891 20.766 1 97.25 201 PRO A N 1
ATOM 1639 C CA . PRO A 1 201 ? 4.277 24.016 19.922 1 97.25 201 PRO A CA 1
ATOM 1640 C C . PRO A 1 201 ? 5.383 24.484 18.969 1 97.25 201 PRO A C 1
ATOM 1642 O O . PRO A 1 201 ? 6.531 24.047 19.094 1 97.25 201 PRO A O 1
ATOM 1645 N N . ASN A 1 202 ? 4.938 25.328 18 1 96.12 202 ASN A N 1
ATOM 1646 C CA . ASN A 1 202 ? 5.945 26.062 17.25 1 96.12 202 ASN A CA 1
ATOM 1647 C C . ASN A 1 202 ? 6.613 27.125 18.094 1 96.12 202 ASN A C 1
ATOM 1649 O O . ASN A 1 202 ? 6.168 27.406 19.219 1 96.12 202 ASN A O 1
ATOM 1653 N N . PHE A 1 203 ? 7.723 27.625 17.578 1 95.75 203 PHE A N 1
ATOM 1654 C CA . PHE A 1 203 ? 8.477 28.609 18.344 1 95.75 203 PHE A CA 1
ATOM 1655 C C . PHE A 1 203 ? 9.023 29.703 17.438 1 95.75 203 PHE A C 1
ATOM 1657 O O . PHE A 1 203 ? 8.984 29.578 16.219 1 95.75 203 PHE A O 1
ATOM 1664 N N . ILE A 1 204 ? 9.344 30.719 18.047 1 90 204 ILE A N 1
ATOM 1665 C CA . ILE A 1 204 ? 10.086 31.812 17.422 1 90 204 ILE A CA 1
ATOM 1666 C C . ILE A 1 204 ? 11.297 32.156 18.281 1 90 204 ILE A C 1
ATOM 1668 O O . ILE A 1 204 ? 11.344 31.844 19.469 1 90 204 ILE A O 1
ATOM 1672 N N . SER A 1 205 ? 12.273 32.75 17.531 1 86.62 205 SER A N 1
ATOM 1673 C CA . SER A 1 205 ? 13.469 33.156 18.25 1 86.62 205 SER A CA 1
ATOM 1674 C C . SER A 1 205 ? 13.141 34.156 19.344 1 86.62 205 SER A C 1
ATOM 1676 O O . SER A 1 205 ? 12.328 35.062 19.141 1 86.62 205 SER A O 1
ATOM 1678 N N . LYS A 1 206 ? 13.766 33.969 20.422 1 78.88 206 LYS A N 1
ATOM 1679 C CA . LYS A 1 206 ? 13.508 34.812 21.594 1 78.88 206 LYS A CA 1
ATOM 1680 C C . LYS A 1 206 ? 13.805 36.25 21.297 1 78.88 206 LYS A C 1
ATOM 1682 O O . LYS A 1 206 ? 14.773 36.594 20.609 1 78.88 206 LYS A O 1
ATOM 1687 N N . LYS A 1 207 ? 12.961 37.031 21.766 1 80.12 207 LYS A N 1
ATOM 1688 C CA . LYS A 1 207 ? 13.086 38.469 21.641 1 80.12 207 LYS A CA 1
ATOM 1689 C C . LYS A 1 207 ? 13.023 39.156 23.016 1 80.12 207 LYS A C 1
ATOM 1691 O O . LYS A 1 207 ? 12.367 38.656 23.938 1 80.12 207 LYS A O 1
ATOM 1696 N N . GLU A 1 208 ? 13.789 40.219 23.094 1 79.44 208 GLU A N 1
ATOM 1697 C CA . GLU A 1 208 ? 13.719 41 24.312 1 79.44 208 GLU A CA 1
ATOM 1698 C C . GLU A 1 208 ? 12.43 41.812 24.375 1 79.44 208 GLU A C 1
ATOM 1700 O O . GLU A 1 208 ? 11.977 42.344 23.359 1 79.44 208 GLU A O 1
ATOM 1705 N N . LYS A 1 209 ? 11.961 41.812 25.656 1 78.81 209 LYS A N 1
ATOM 1706 C CA . LYS A 1 209 ? 10.734 42.562 25.859 1 78.81 209 LYS A CA 1
ATOM 1707 C C . LYS A 1 209 ? 10.977 44.062 25.672 1 78.81 209 LYS A C 1
ATOM 1709 O O . LYS A 1 209 ? 11.969 44.625 26.156 1 78.81 209 LYS A O 1
ATOM 1714 N N . THR A 1 210 ? 10.086 44.656 24.953 1 76.31 210 THR A N 1
ATOM 1715 C CA . THR A 1 210 ? 10.156 46.094 24.812 1 76.31 210 THR A CA 1
ATOM 1716 C C . THR A 1 210 ? 8.992 46.781 25.531 1 76.31 210 THR A C 1
ATOM 1718 O O . THR A 1 210 ? 7.969 46.125 25.797 1 76.31 210 THR A O 1
ATOM 1721 N N . GLN A 1 211 ? 9.227 48.031 26.031 1 81.94 211 GLN A N 1
ATOM 1722 C CA . GLN A 1 211 ? 8.109 48.812 26.531 1 81.94 211 GLN A CA 1
ATOM 1723 C C . GLN A 1 211 ? 7.168 49.219 25.406 1 81.94 211 GLN A C 1
ATOM 1725 O O . GLN A 1 211 ? 7.59 49.875 24.438 1 81.94 211 GLN A O 1
ATOM 1730 N N . ARG A 1 212 ? 5.898 48.844 25.703 1 86.31 212 ARG A N 1
ATOM 1731 C CA . ARG A 1 212 ? 4.941 49.094 24.625 1 86.31 212 ARG A CA 1
ATOM 1732 C C . ARG A 1 212 ? 4.395 50.5 24.688 1 86.31 212 ARG A C 1
ATOM 1734 O O . ARG A 1 212 ? 4.059 51 25.766 1 86.31 212 ARG A O 1
ATOM 1741 N N . ASN A 1 213 ? 4.5 51.25 23.531 1 90.38 213 ASN A N 1
ATOM 1742 C CA . ASN A 1 213 ? 3.768 52.469 23.328 1 90.38 213 ASN A CA 1
ATOM 1743 C C . ASN A 1 213 ? 2.467 52.25 22.562 1 90.38 213 ASN A C 1
ATOM 1745 O O . ASN A 1 213 ? 2.459 52.219 21.328 1 90.38 213 ASN A O 1
ATOM 1749 N N . LEU A 1 214 ? 1.396 52.219 23.375 1 93.81 214 LEU A N 1
ATOM 1750 C CA . LEU A 1 214 ? 0.118 51.812 22.797 1 93.81 214 LEU A CA 1
ATOM 1751 C C . LEU A 1 214 ? -0.455 52.906 21.906 1 93.81 214 LEU A C 1
ATOM 1753 O O . LEU A 1 214 ? -0.608 54.031 22.344 1 93.81 214 LEU A O 1
ATOM 1757 N N . GLU A 1 215 ? -0.757 52.5 20.703 1 95.5 215 GLU A N 1
ATOM 1758 C CA . GLU A 1 215 ? -1.49 53.375 19.766 1 95.5 215 GLU A CA 1
ATOM 1759 C C . GLU A 1 215 ? -2.932 52.906 19.594 1 95.5 215 GLU A C 1
ATOM 1761 O O . GLU A 1 215 ? -3.326 51.875 20.172 1 95.5 215 GLU A O 1
ATOM 1766 N N . ASP A 1 216 ? -3.727 53.688 18.875 1 96.06 216 ASP A N 1
ATOM 1767 C CA . ASP A 1 216 ? -5.172 53.469 18.891 1 96.06 216 ASP A CA 1
ATOM 1768 C C . ASP A 1 216 ? -5.602 52.594 17.703 1 96.06 216 ASP A C 1
ATOM 1770 O O . ASP A 1 216 ? -6.547 52.938 17 1 96.06 216 ASP A O 1
ATOM 1774 N N . TYR A 1 217 ? -4.871 51.531 17.5 1 97.81 217 TYR A N 1
ATOM 1775 C CA . TYR A 1 217 ? -5.277 50.656 16.406 1 97.81 217 TYR A CA 1
ATOM 1776 C C . TYR A 1 217 ? -5.066 49.188 16.781 1 97.81 217 TYR A C 1
ATOM 1778 O O . TYR A 1 217 ? -4.273 48.875 17.672 1 97.81 217 TYR A O 1
ATOM 1786 N N . PHE A 1 218 ? -5.867 48.375 16.219 1 98.62 218 PHE A N 1
ATOM 1787 C CA . PHE A 1 218 ? -5.719 46.938 16.203 1 98.62 218 PHE A CA 1
ATOM 1788 C C . PHE A 1 218 ? -5.148 46.469 14.867 1 98.62 218 PHE A C 1
ATOM 1790 O O . PHE A 1 218 ? -5.113 47.25 13.898 1 98.62 218 PHE A O 1
ATOM 1797 N N . ILE A 1 219 ? -4.719 45.125 14.852 1 98.38 219 ILE A N 1
ATOM 1798 C CA . ILE A 1 219 ? -4.066 44.688 13.633 1 98.38 219 ILE A CA 1
ATOM 1799 C C . ILE A 1 219 ? -4.617 43.312 13.227 1 98.38 219 ILE A C 1
ATOM 1801 O O . ILE A 1 219 ? -4.84 42.438 14.086 1 98.38 219 ILE A O 1
ATOM 1805 N N . TYR A 1 220 ? -4.922 43.219 11.984 1 98.12 220 TYR A N 1
ATOM 1806 C CA . TYR A 1 220 ? -4.996 41.906 11.32 1 98.12 220 TYR A CA 1
ATOM 1807 C C . TYR A 1 220 ? -3.77 41.656 10.445 1 98.12 220 TYR A C 1
ATOM 1809 O O . TYR A 1 220 ? -3.391 42.531 9.648 1 98.12 220 TYR A O 1
ATOM 1817 N N . ILE A 1 221 ? -3.148 40.531 10.625 1 96.44 221 ILE A N 1
ATOM 1818 C CA . ILE A 1 221 ? -2.006 40.188 9.789 1 96.44 221 ILE A CA 1
ATOM 1819 C C . ILE A 1 221 ? -2.146 38.75 9.297 1 96.44 221 ILE A C 1
ATOM 1821 O O . ILE A 1 221 ? -2.291 37.812 10.102 1 96.44 221 ILE A O 1
ATOM 1825 N N . GLY A 1 222 ? -2.143 38.531 8.016 1 93.25 222 GLY A N 1
ATOM 1826 C CA . GLY A 1 222 ? -2.264 37.219 7.41 1 93.25 222 GLY A CA 1
ATOM 1827 C C . GLY A 1 222 ? -2.84 37.281 6.008 1 93.25 222 GLY A C 1
ATOM 1828 O O . GLY A 1 222 ? -3.025 38.344 5.441 1 93.25 222 GLY A O 1
ATOM 1829 N N . ARG A 1 223 ? -3.031 36.094 5.441 1 90.75 223 ARG A N 1
ATOM 1830 C CA . ARG A 1 223 ? -3.625 35.969 4.113 1 90.75 223 ARG A CA 1
ATOM 1831 C C . ARG A 1 223 ? -5.066 36.469 4.117 1 90.75 223 ARG A C 1
ATOM 1833 O O . ARG A 1 223 ? -5.84 36.156 5.02 1 90.75 223 ARG A O 1
ATOM 1840 N N . LEU A 1 224 ? -5.332 37.25 3.09 1 96.19 224 LEU A N 1
ATOM 1841 C CA . LEU A 1 224 ? -6.684 37.781 2.961 1 96.19 224 LEU A CA 1
ATOM 1842 C C . LEU A 1 224 ? -7.594 36.781 2.254 1 96.19 224 LEU A C 1
ATOM 1844 O O . LEU A 1 224 ? -7.852 36.906 1.054 1 96.19 224 LEU A O 1
ATOM 1848 N N . ASP A 1 225 ? -8.094 35.875 3.031 1 92.62 225 ASP A N 1
ATOM 1849 C CA . ASP A 1 225 ? -8.961 34.812 2.535 1 92.62 225 ASP A CA 1
ATOM 1850 C C . ASP A 1 225 ? -10.211 34.688 3.396 1 92.62 225 ASP A C 1
ATOM 1852 O O . ASP A 1 225 ? -10.211 35.062 4.566 1 92.62 225 ASP A O 1
ATOM 1856 N N . GLU A 1 226 ? -11.211 34.188 2.814 1 91.94 226 GLU A N 1
ATOM 1857 C CA . GLU A 1 226 ? -12.508 34.062 3.482 1 91.94 226 GLU A CA 1
ATOM 1858 C C . GLU A 1 226 ? -12.398 33.219 4.762 1 91.94 226 GLU A C 1
ATOM 1860 O O . GLU A 1 226 ? -12.953 33.594 5.797 1 91.94 226 GLU A O 1
ATOM 1865 N N . ILE A 1 227 ? -11.633 32.156 4.719 1 91.75 227 ILE A N 1
ATOM 1866 C CA . ILE A 1 227 ? -11.586 31.219 5.824 1 91.75 227 ILE A CA 1
ATOM 1867 C C . ILE A 1 227 ? -10.797 31.812 6.988 1 91.75 227 ILE A C 1
ATOM 1869 O O . ILE A 1 227 ? -10.969 31.391 8.133 1 91.75 227 ILE A O 1
ATOM 1873 N N . LYS A 1 228 ? -9.969 32.812 6.707 1 94.56 228 LYS A N 1
ATOM 1874 C CA . LYS A 1 228 ? -9.203 33.469 7.754 1 94.56 228 LYS A CA 1
ATOM 1875 C C . LYS A 1 228 ? -10.047 34.562 8.445 1 94.56 228 LYS A C 1
ATOM 1877 O O . LYS A 1 228 ? -9.625 35.125 9.461 1 94.56 228 LYS A O 1
ATOM 1882 N N . GLY A 1 229 ? -11.203 34.875 7.898 1 96 229 GLY A N 1
ATOM 1883 C CA . GLY A 1 229 ? -12.195 35.688 8.602 1 96 229 GLY A CA 1
ATOM 1884 C C . GLY A 1 229 ? -12.086 37.156 8.297 1 96 229 GLY A C 1
ATOM 1885 O O . GLY A 1 229 ? -12.641 37.969 9.023 1 96 229 GLY A O 1
ATOM 1886 N N . ILE A 1 230 ? -11.375 37.469 7.223 1 97.12 230 ILE A N 1
ATOM 1887 C CA . ILE A 1 230 ? -11.094 38.875 6.953 1 97.12 230 ILE A CA 1
ATOM 1888 C C . ILE A 1 230 ? -12.391 39.625 6.605 1 97.12 230 ILE A C 1
ATOM 1890 O O . ILE A 1 230 ? -12.586 40.75 7.008 1 97.12 230 ILE A O 1
ATOM 1894 N N . ASN A 1 231 ? -13.289 39.031 5.84 1 96.69 231 ASN A N 1
ATOM 1895 C CA . ASN A 1 231 ? -14.555 39.656 5.484 1 96.69 231 ASN A CA 1
ATOM 1896 C C . ASN A 1 231 ? -15.414 39.906 6.719 1 96.69 231 ASN A C 1
ATOM 1898 O O . ASN A 1 231 ? -16 41 6.852 1 96.69 231 ASN A O 1
ATOM 1902 N N . PHE A 1 232 ? -15.461 38.969 7.551 1 96.75 232 PHE A N 1
ATOM 1903 C CA . PHE A 1 232 ? -16.172 39.125 8.812 1 96.75 232 PHE A CA 1
ATOM 1904 C C . PHE A 1 232 ? -15.609 40.281 9.617 1 96.75 232 PHE A C 1
ATOM 1906 O O . PHE A 1 232 ? -16.359 41.094 10.148 1 96.75 232 PHE A O 1
ATOM 1913 N N . LEU A 1 233 ? -14.266 40.344 9.688 1 98.25 233 LEU A N 1
ATOM 1914 C CA . LEU A 1 233 ? -13.586 41.375 10.477 1 98.25 233 LEU A CA 1
ATOM 1915 C C . LEU A 1 233 ? -13.914 42.781 9.945 1 98.25 233 LEU A C 1
ATOM 1917 O O . LEU A 1 233 ? -14.297 43.656 10.719 1 98.25 233 LEU A O 1
ATOM 1921 N N . VAL A 1 234 ? -13.828 42.906 8.672 1 97.94 234 VAL A N 1
ATOM 1922 C CA . VAL A 1 234 ? -14.055 44.219 8.031 1 97.94 234 VAL A CA 1
ATOM 1923 C C . VAL A 1 234 ? -15.516 44.625 8.211 1 97.94 234 VAL A C 1
ATOM 1925 O O . VAL A 1 234 ? -15.805 45.781 8.555 1 97.94 234 VAL A O 1
ATOM 1928 N N . ASN A 1 235 ? -16.359 43.719 8.008 1 97.12 235 ASN A N 1
ATOM 1929 C CA . ASN A 1 235 ? -17.781 43.969 8.195 1 97.12 235 ASN A CA 1
ATOM 1930 C C . ASN A 1 235 ? -18.094 44.375 9.633 1 97.12 235 ASN A C 1
ATOM 1932 O O . ASN A 1 235 ? -18.953 45.219 9.875 1 97.12 235 ASN A O 1
ATOM 1936 N N . SER A 1 236 ? -17.484 43.75 10.547 1 97.62 236 SER A N 1
ATOM 1937 C CA . SER A 1 236 ? -17.703 44 11.961 1 97.62 236 SER A CA 1
ATOM 1938 C C . SER A 1 236 ? -17.219 45.406 12.352 1 97.62 236 SER A C 1
ATOM 1940 O O . SER A 1 236 ? -17.766 46.031 13.25 1 97.62 236 SER A O 1
ATOM 1942 N N . TRP A 1 237 ? -16.156 45.875 11.703 1 97.88 237 TRP A N 1
ATOM 1943 C CA . TRP A 1 237 ? -15.5 47.094 12.102 1 97.88 237 TRP A CA 1
ATOM 1944 C C . TRP A 1 237 ? -16.375 48.312 11.773 1 97.88 237 TRP A C 1
ATOM 1946 O O . TRP A 1 237 ? -16.188 49.406 12.312 1 97.88 237 TRP A O 1
ATOM 1956 N N . LYS A 1 238 ? -17.344 48.156 10.875 1 94.62 238 LYS A N 1
ATOM 1957 C CA . LYS A 1 238 ? -18.297 49.188 10.523 1 94.62 238 LYS A CA 1
ATOM 1958 C C . LYS A 1 238 ? -19.016 49.719 11.758 1 94.62 238 LYS A C 1
ATOM 1960 O O . LYS A 1 238 ? -19.344 50.906 11.836 1 94.62 238 LYS A O 1
ATOM 1965 N N . ASP A 1 239 ? -19.25 48.875 12.672 1 93.62 239 ASP A N 1
ATOM 1966 C CA . ASP A 1 239 ? -20.078 49.219 13.828 1 93.62 239 ASP A CA 1
ATOM 1967 C C . ASP A 1 239 ? -19.203 49.5 15.055 1 93.62 239 ASP A C 1
ATOM 1969 O O . ASP A 1 239 ? -19.734 49.688 16.156 1 93.62 239 ASP A O 1
ATOM 1973 N N . ILE A 1 240 ? -17.969 49.438 14.961 1 95.94 240 ILE A N 1
ATOM 1974 C CA . ILE A 1 240 ? -17.047 49.719 16.062 1 95.94 240 ILE A CA 1
ATOM 1975 C C . ILE A 1 240 ? -16.75 51.219 16.109 1 95.94 240 ILE A C 1
ATOM 1977 O O . ILE A 1 240 ? -16.781 51.906 15.086 1 95.94 240 ILE A O 1
ATOM 1981 N N . ASP A 1 241 ? -16.469 51.719 17.281 1 94.88 241 ASP A N 1
ATOM 1982 C CA . ASP A 1 241 ? -16.172 53.125 17.5 1 94.88 241 ASP A CA 1
ATOM 1983 C C . ASP A 1 241 ? -15.125 53.625 16.5 1 94.88 241 ASP A C 1
ATOM 1985 O O . ASP A 1 241 ? -14.07 53.031 16.344 1 94.88 241 ASP A O 1
ATOM 1989 N N . LYS A 1 242 ? -15.344 54.812 15.898 1 94.81 242 LYS A N 1
ATOM 1990 C CA . LYS A 1 242 ? -14.516 55.312 14.812 1 94.81 242 LYS A CA 1
ATOM 1991 C C . LYS A 1 242 ? -13.156 55.75 15.328 1 94.81 242 LYS A C 1
ATOM 1993 O O . LYS A 1 242 ? -12.219 55.938 14.547 1 94.81 242 LYS A O 1
ATOM 1998 N N . ASN A 1 243 ? -13.008 55.906 16.562 1 95.19 243 ASN A N 1
ATOM 1999 C CA . ASN A 1 243 ? -11.719 56.219 17.172 1 95.19 243 ASN A CA 1
ATOM 2000 C C . ASN A 1 243 ? -10.789 55 17.172 1 95.19 243 ASN A C 1
ATOM 2002 O O . ASN A 1 243 ? -9.578 55.156 17.359 1 95.19 243 ASN A O 1
ATOM 2006 N N . ILE A 1 244 ? -11.367 53.875 17.078 1 97.81 244 ILE A N 1
ATOM 2007 C CA . ILE A 1 244 ? -10.602 52.656 17.078 1 97.81 244 ILE A CA 1
ATOM 2008 C C . ILE A 1 244 ? -10.234 52.281 15.641 1 97.81 244 ILE A C 1
ATOM 2010 O O . ILE A 1 244 ? -11.102 51.938 14.836 1 97.81 244 ILE A O 1
ATOM 2014 N N . LYS A 1 245 ? -8.992 52.219 15.352 1 98.38 245 LYS A N 1
ATOM 2015 C CA . LYS A 1 245 ? -8.531 51.969 13.992 1 98.38 245 LYS A CA 1
ATOM 2016 C C . LYS A 1 245 ? -8.141 50.5 13.82 1 98.38 245 LYS A C 1
ATOM 2018 O O . LYS A 1 245 ? -7.738 49.844 14.781 1 98.38 245 LYS A O 1
ATOM 2023 N N . LEU A 1 246 ? -8.32 49.969 12.625 1 98.62 246 LEU A N 1
ATOM 2024 C CA . LEU A 1 246 ? -7.887 48.656 12.227 1 98.62 246 LEU A CA 1
ATOM 2025 C C . LEU A 1 246 ? -6.883 48.719 11.078 1 98.62 246 LEU A C 1
ATOM 2027 O O . LEU A 1 246 ? -7.176 49.281 10.031 1 98.62 246 LEU A O 1
ATOM 2031 N N . TYR A 1 247 ? -5.699 48.188 11.336 1 98.56 247 TYR A N 1
ATOM 2032 C CA . TYR A 1 247 ? -4.715 48.031 10.273 1 98.56 247 TYR A CA 1
ATOM 2033 C C . TYR A 1 247 ? -4.691 46.594 9.766 1 98.56 247 TYR A C 1
ATOM 2035 O O . TYR A 1 247 ? -4.66 45.656 10.562 1 98.56 247 TYR A O 1
ATOM 2043 N N . ILE A 1 248 ? -4.777 46.438 8.445 1 98.19 248 ILE A N 1
ATOM 2044 C CA . ILE A 1 248 ? -4.77 45.125 7.832 1 98.19 248 ILE A CA 1
ATOM 2045 C C . ILE A 1 248 ? -3.484 44.938 7.027 1 98.19 248 ILE A C 1
ATOM 2047 O O . ILE A 1 248 ? -3.217 45.688 6.086 1 98.19 248 ILE A O 1
ATOM 2051 N N . ILE A 1 249 ? -2.729 43.938 7.465 1 97.44 249 ILE A N 1
ATOM 2052 C CA . ILE A 1 249 ? -1.478 43.625 6.793 1 97.44 249 ILE A CA 1
ATOM 2053 C C . ILE A 1 249 ? -1.612 42.281 6.094 1 97.44 249 ILE A C 1
ATOM 2055 O O . ILE A 1 249 ? -1.884 41.25 6.742 1 97.44 249 ILE A O 1
ATOM 2059 N N . GLY A 1 250 ? -1.404 42.281 4.766 1 95.19 250 GLY A N 1
ATOM 2060 C CA . GLY A 1 250 ? -1.46 41 4.035 1 95.19 250 GLY A CA 1
ATOM 2061 C C . GLY A 1 250 ? -1.995 41.156 2.623 1 95.19 250 GLY A C 1
ATOM 2062 O O . GLY A 1 250 ? -2.316 42.281 2.193 1 95.19 250 GLY A O 1
ATOM 2063 N N . ASP A 1 251 ? -1.965 40.062 1.936 1 94.31 251 ASP A N 1
ATOM 2064 C CA . ASP A 1 251 ? -2.504 39.938 0.585 1 94.31 251 ASP A CA 1
ATOM 2065 C C . ASP A 1 251 ? -3.297 38.656 0.431 1 94.31 251 ASP A C 1
ATOM 2067 O O . ASP A 1 251 ? -3.285 37.781 1.321 1 94.31 251 ASP A O 1
ATOM 2071 N N . GLY A 1 252 ? -4.113 38.594 -0.671 1 94.31 252 GLY A N 1
ATOM 2072 C CA . GLY A 1 252 ? -4.895 37.375 -0.893 1 94.31 252 GLY A CA 1
ATOM 2073 C C . GLY A 1 252 ? -6.098 37.594 -1.793 1 94.31 252 GLY A C 1
ATOM 2074 O O . GLY A 1 252 ? -6.281 38.688 -2.326 1 94.31 252 GLY A O 1
ATOM 2075 N N . PRO A 1 253 ? -6.867 36.594 -1.98 1 93.94 253 PRO A N 1
ATOM 2076 C CA . PRO A 1 253 ? -7.969 36.625 -2.945 1 93.94 253 PRO A CA 1
ATOM 2077 C C . PRO A 1 253 ? -9.07 37.625 -2.557 1 93.94 253 PRO A C 1
ATOM 2079 O O . PRO A 1 253 ? -9.789 38.094 -3.424 1 93.94 253 PRO A O 1
ATOM 2082 N N . GLU A 1 254 ? -9.18 38 -1.301 1 96.5 254 GLU A N 1
ATOM 2083 C CA . GLU A 1 254 ? -10.273 38.844 -0.854 1 96.5 254 GLU A CA 1
ATOM 2084 C C . GLU A 1 254 ? -9.867 40.312 -0.872 1 96.5 254 GLU A C 1
ATOM 2086 O O . GLU A 1 254 ? -10.664 41.188 -0.515 1 96.5 254 GLU A O 1
ATOM 2091 N N . LYS A 1 255 ? -8.641 40.625 -1.223 1 97.19 255 LYS A N 1
ATOM 2092 C CA . LYS A 1 255 ? -8.117 41.969 -1.146 1 97.19 255 LYS A CA 1
ATOM 2093 C C . LYS A 1 255 ? -9.031 42.969 -1.865 1 97.19 255 LYS A C 1
ATOM 2095 O O . LYS A 1 255 ? -9.461 43.969 -1.28 1 97.19 255 LYS A O 1
ATOM 2100 N N . GLU A 1 256 ? -9.398 42.656 -3.1 1 97 256 GLU A N 1
ATOM 2101 C CA . GLU A 1 256 ? -10.227 43.562 -3.904 1 97 256 GLU A CA 1
ATOM 2102 C C . GLU A 1 256 ? -11.617 43.719 -3.305 1 97 256 GLU A C 1
ATOM 2104 O O . GLU A 1 256 ? -12.18 44.812 -3.281 1 97 256 GLU A O 1
ATOM 2109 N N . ASN A 1 257 ? -12.125 42.625 -2.896 1 96.88 257 ASN A N 1
ATOM 2110 C CA . ASN A 1 257 ? -13.461 42.625 -2.301 1 96.88 257 ASN A CA 1
ATOM 2111 C C . ASN A 1 257 ? -13.508 43.531 -1.062 1 96.88 257 ASN A C 1
ATOM 2113 O O . ASN A 1 257 ? -14.469 44.281 -0.868 1 96.88 257 ASN A O 1
ATOM 2117 N N . ILE A 1 258 ? -12.523 43.406 -0.234 1 96.62 258 ILE A N 1
ATOM 2118 C CA . ILE A 1 258 ? -12.492 44.188 1.011 1 96.62 258 ILE A CA 1
ATOM 2119 C C . ILE A 1 258 ? -12.281 45.656 0.708 1 96.62 258 ILE A C 1
ATOM 2121 O O . ILE A 1 258 ? -12.891 46.531 1.348 1 96.62 258 ILE A O 1
ATOM 2125 N N . GLU A 1 259 ? -11.43 45.938 -0.212 1 97 259 GLU A N 1
ATOM 2126 C CA . GLU A 1 259 ? -11.211 47.344 -0.625 1 97 259 GLU A CA 1
ATOM 2127 C C . GLU A 1 259 ? -12.508 47.969 -1.098 1 97 259 GLU A C 1
ATOM 2129 O O . GLU A 1 259 ? -12.82 49.094 -0.708 1 97 259 GLU A O 1
ATOM 2134 N N . LYS A 1 260 ? -13.18 47.312 -1.937 1 97.5 260 LYS A N 1
ATOM 2135 C CA . LYS A 1 260 ? -14.453 47.781 -2.459 1 97.5 260 LYS A CA 1
ATOM 2136 C C . LYS A 1 260 ? -15.469 48 -1.335 1 97.5 260 LYS A C 1
ATOM 2138 O O . LYS A 1 260 ? -16.156 49.031 -1.301 1 97.5 260 LYS A O 1
ATOM 2143 N N . TYR A 1 261 ? -15.547 47.062 -0.522 1 97 261 TYR A N 1
ATOM 2144 C CA . TYR A 1 261 ? -16.5 47.125 0.58 1 97 261 TYR A CA 1
ATOM 2145 C C . TYR A 1 261 ? -16.219 48.344 1.461 1 97 261 TYR A C 1
ATOM 2147 O O . TYR A 1 261 ? -17.141 49.062 1.848 1 97 261 TYR A O 1
ATOM 2155 N N . ILE A 1 262 ? -14.953 48.594 1.862 1 97.12 262 ILE A N 1
ATOM 2156 C CA . ILE A 1 262 ? -14.539 49.688 2.713 1 97.12 262 ILE A CA 1
ATOM 2157 C C . ILE A 1 262 ? -14.93 51.031 2.066 1 97.12 262 ILE A C 1
ATOM 2159 O O . ILE A 1 262 ? -15.461 51.906 2.736 1 97.12 262 ILE A O 1
ATOM 2163 N N . LYS A 1 263 ? -14.711 51.125 0.811 1 96.56 263 LYS A N 1
ATOM 2164 C CA . LYS A 1 263 ? -15.031 52.312 0.062 1 96.56 263 LYS A CA 1
ATOM 2165 C C . LYS A 1 263 ? -16.531 52.562 -0.003 1 96.56 263 LYS A C 1
ATOM 2167 O O . LYS A 1 263 ? -17.016 53.656 0.295 1 96.56 263 LYS A O 1
ATOM 2172 N N . GLU A 1 264 ? -17.188 51.562 -0.394 1 97.19 264 GLU A N 1
ATOM 2173 C CA . GLU A 1 264 ? -18.641 51.688 -0.598 1 97.19 264 GLU A CA 1
ATOM 2174 C C . GLU A 1 264 ? -19.359 51.938 0.718 1 97.19 264 GLU A C 1
ATOM 2176 O O . GLU A 1 264 ? -20.375 52.656 0.74 1 97.19 264 GLU A O 1
ATOM 2181 N N . SER A 1 265 ? -18.891 51.375 1.737 1 96.19 265 SER A N 1
ATOM 2182 C CA . SER A 1 265 ? -19.531 51.531 3.039 1 96.19 265 SER A CA 1
ATOM 2183 C C . SER A 1 265 ? -19 52.75 3.775 1 96.19 265 SER A C 1
ATOM 2185 O O . SER A 1 265 ? -19.391 53 4.914 1 96.19 265 SER A O 1
ATOM 2187 N N . LYS A 1 266 ? -18.016 53.438 3.252 1 95 266 LYS A N 1
ATOM 2188 C CA . LYS A 1 266 ? -17.422 54.688 3.771 1 95 266 LYS A CA 1
ATOM 2189 C C . LYS A 1 266 ? -16.812 54.469 5.152 1 95 266 LYS A C 1
ATOM 2191 O O . LYS A 1 266 ? -17.062 55.25 6.074 1 95 266 LYS A O 1
ATOM 2196 N N . ILE A 1 267 ? -16.219 53.312 5.27 1 95.12 267 ILE A N 1
ATOM 2197 C CA . ILE A 1 267 ? -15.516 53.031 6.512 1 95.12 267 ILE A CA 1
ATOM 2198 C C . ILE A 1 267 ? -14.188 53.781 6.535 1 95.12 267 ILE A C 1
ATOM 2200 O O . ILE A 1 267 ? -13.32 53.562 5.688 1 95.12 267 ILE A O 1
ATOM 2204 N N . ASN A 1 268 ? -13.922 54.625 7.543 1 95.06 268 ASN A N 1
ATOM 2205 C CA . ASN A 1 268 ? -12.758 55.5 7.512 1 95.06 268 ASN A CA 1
ATOM 2206 C C . ASN A 1 268 ? -11.727 55.125 8.562 1 95.06 268 ASN A C 1
ATOM 2208 O O . ASN A 1 268 ? -10.672 55.75 8.672 1 95.06 268 ASN A O 1
ATOM 2212 N N . ASN A 1 269 ? -11.992 54.094 9.359 1 97.31 269 ASN A N 1
ATOM 2213 C CA . ASN A 1 269 ? -11.055 53.719 10.414 1 97.31 269 ASN A CA 1
ATOM 2214 C C . ASN A 1 269 ? -10.414 52.344 10.141 1 97.31 269 ASN A C 1
ATOM 2216 O O . ASN A 1 269 ? -10.008 51.656 11.062 1 97.31 269 ASN A O 1
ATOM 2220 N N . ILE A 1 270 ? -10.406 51.938 8.898 1 98.25 270 ILE A N 1
ATOM 2221 C CA . ILE A 1 270 ? -9.664 50.75 8.469 1 98.25 270 ILE A CA 1
ATOM 2222 C C . ILE A 1 270 ? -8.586 51.156 7.465 1 98.25 270 ILE A C 1
ATOM 2224 O O . ILE A 1 270 ? -8.859 51.906 6.516 1 98.25 270 ILE A O 1
ATOM 2228 N N . LYS A 1 271 ? -7.398 50.75 7.664 1 97.56 271 LYS A N 1
ATOM 2229 C CA . LYS A 1 271 ? -6.289 51 6.754 1 97.56 271 LYS A CA 1
ATOM 2230 C C . LYS A 1 271 ? -5.703 49.688 6.211 1 97.56 271 LYS A C 1
ATOM 2232 O O . LYS A 1 271 ? -5.324 48.812 6.98 1 97.56 271 LYS A O 1
ATOM 2237 N N . LEU A 1 272 ? -5.652 49.562 4.906 1 97.62 272 LEU A N 1
ATOM 2238 C CA . LEU A 1 272 ? -4.988 48.438 4.246 1 97.62 272 LEU A CA 1
ATOM 2239 C C . LEU A 1 272 ? -3.518 48.75 3.99 1 97.62 272 LEU A C 1
ATOM 2241 O O . LEU A 1 272 ? -3.195 49.656 3.201 1 97.62 272 LEU A O 1
ATOM 2245 N N . LEU A 1 273 ? -2.652 48 4.605 1 96.94 273 LEU A N 1
ATOM 2246 C CA . LEU A 1 273 ? -1.23 48.312 4.523 1 96.94 273 LEU A CA 1
ATOM 2247 C C . LEU A 1 273 ? -0.539 47.438 3.48 1 96.94 273 LEU A C 1
ATOM 2249 O O . LEU A 1 273 ? 0.589 47.719 3.076 1 96.94 273 LEU A O 1
ATOM 2253 N N . GLY A 1 274 ? -1.272 46.406 3.016 1 94.88 274 GLY A N 1
ATOM 2254 C CA . GLY A 1 274 ? -0.679 45.5 2.047 1 94.88 274 GLY A CA 1
ATOM 2255 C C . GLY A 1 274 ? 0.334 44.531 2.658 1 94.88 274 GLY A C 1
ATOM 2256 O O . GLY A 1 274 ? 0.407 44.406 3.883 1 94.88 274 GLY A O 1
ATOM 2257 N N . PHE A 1 275 ? 0.969 43.875 1.772 1 92.81 275 PHE A N 1
ATOM 2258 C CA . PHE A 1 275 ? 2.004 42.938 2.213 1 92.81 275 PHE A CA 1
ATOM 2259 C C . PHE A 1 275 ? 3.211 43.688 2.758 1 92.81 275 PHE A C 1
ATOM 2261 O O . PHE A 1 275 ? 3.598 44.719 2.219 1 92.81 275 PHE A O 1
ATOM 2268 N N . MET A 1 276 ? 3.799 43.188 3.859 1 92.19 276 MET A N 1
ATOM 2269 C CA . MET A 1 276 ? 4.98 43.781 4.496 1 92.19 276 MET A CA 1
ATOM 2270 C C . MET A 1 276 ? 5.953 42.688 4.922 1 92.19 276 MET A C 1
ATOM 2272 O O . MET A 1 276 ? 5.547 41.562 5.191 1 92.19 276 MET A O 1
ATOM 2276 N N . ASP A 1 277 ? 7.176 43.062 4.922 1 90.31 277 ASP A N 1
ATOM 2277 C CA . ASP A 1 277 ? 8.148 42.125 5.477 1 90.31 277 ASP A CA 1
ATOM 2278 C C . ASP A 1 277 ? 7.996 42 6.992 1 90.31 277 ASP A C 1
ATOM 2280 O O . ASP A 1 277 ? 7.418 42.875 7.633 1 90.31 277 ASP A O 1
ATOM 2284 N N . ARG A 1 278 ? 8.555 41.031 7.559 1 87.81 278 ARG A N 1
ATOM 2285 C CA . ARG A 1 278 ? 8.336 40.688 8.953 1 87.81 278 ARG A CA 1
ATOM 2286 C C . ARG A 1 278 ? 8.82 41.781 9.891 1 87.81 278 ARG A C 1
ATOM 2288 O O . ARG A 1 278 ? 8.141 42.125 10.859 1 87.81 278 ARG A O 1
ATOM 2295 N N . LEU A 1 279 ? 9.93 42.344 9.625 1 89.19 279 LEU A N 1
ATOM 2296 C CA . LEU A 1 279 ? 10.508 43.375 10.492 1 89.19 279 LEU A CA 1
ATOM 2297 C C . LEU A 1 279 ? 9.625 44.594 10.531 1 89.19 279 LEU A C 1
ATOM 2299 O O . LEU A 1 279 ? 9.367 45.156 11.609 1 89.19 279 LEU A O 1
ATOM 2303 N N . SER A 1 280 ? 9.195 45 9.398 1 93.12 280 SER A N 1
ATOM 2304 C CA . SER A 1 280 ? 8.312 46.156 9.32 1 93.12 280 SER A CA 1
ATOM 2305 C C . SER A 1 280 ? 6.977 45.875 10.008 1 93.12 280 SER A C 1
ATOM 2307 O O . SER A 1 280 ? 6.438 46.719 10.695 1 93.12 280 SER A O 1
ATOM 2309 N N . ALA A 1 281 ? 6.516 44.719 9.844 1 93.75 281 ALA A N 1
ATOM 2310 C CA . ALA A 1 281 ? 5.254 44.344 10.477 1 93.75 281 ALA A CA 1
ATOM 2311 C C . ALA A 1 281 ? 5.375 44.375 12 1 93.75 281 ALA A C 1
ATOM 2313 O O . ALA A 1 281 ? 4.461 44.812 12.695 1 93.75 281 ALA A O 1
ATOM 2314 N N . PHE A 1 282 ? 6.48 43.938 12.531 1 92.44 282 PHE A N 1
ATOM 2315 C CA . PHE A 1 282 ? 6.695 43.844 13.977 1 92.44 282 PHE A CA 1
ATOM 2316 C C . PHE A 1 282 ? 6.664 45.25 14.594 1 92.44 282 PHE A C 1
ATOM 2318 O O . PHE A 1 282 ? 6.125 45.438 15.688 1 92.44 282 PHE A O 1
ATOM 2325 N N . GLU A 1 283 ? 7.168 46.156 13.828 1 92.56 283 GLU A N 1
ATOM 2326 C CA . GLU A 1 283 ? 7.188 47.531 14.32 1 92.56 283 GLU A CA 1
ATOM 2327 C C . GLU A 1 283 ? 5.77 48.094 14.492 1 92.56 283 GLU A C 1
ATOM 2329 O O . GLU A 1 283 ? 5.496 48.812 15.445 1 92.56 283 GLU A O 1
ATOM 2334 N N . ILE A 1 284 ? 5 47.688 13.617 1 94.94 284 ILE A N 1
ATOM 2335 C CA . ILE A 1 284 ? 3.615 48.125 13.648 1 94.94 284 ILE A CA 1
ATOM 2336 C C . ILE A 1 284 ? 2.846 47.375 14.719 1 94.94 284 ILE A C 1
ATOM 2338 O O . ILE A 1 284 ? 2.062 47.938 15.469 1 94.94 284 ILE A O 1
ATOM 2342 N N . ILE A 1 285 ? 3.098 46.125 14.891 1 95.25 285 ILE A N 1
ATOM 2343 C CA . ILE A 1 285 ? 2.4 45.25 15.828 1 95.25 285 ILE A CA 1
ATOM 2344 C C . ILE A 1 285 ? 2.725 45.656 17.266 1 95.25 285 ILE A C 1
ATOM 2346 O O . ILE A 1 285 ? 1.838 45.719 18.109 1 95.25 285 ILE A O 1
ATOM 2350 N N . GLU A 1 286 ? 3.93 46 17.469 1 94.5 286 GLU A N 1
ATOM 2351 C CA . GLU A 1 286 ? 4.402 46.312 18.812 1 94.5 286 GLU A CA 1
ATOM 2352 C C . GLU A 1 286 ? 3.629 47.469 19.422 1 94.5 286 GLU A C 1
ATOM 2354 O O . GLU A 1 286 ? 3.443 47.531 20.641 1 94.5 286 GLU A O 1
ATOM 2359 N N . LYS A 1 287 ? 3.146 48.344 18.562 1 95.44 287 LYS A N 1
ATOM 2360 C CA . LYS A 1 287 ? 2.471 49.562 19.031 1 95.44 287 LYS A CA 1
ATOM 2361 C C . LYS A 1 287 ? 0.957 49.344 19.062 1 95.44 287 LYS A C 1
ATOM 2363 O O . LYS A 1 287 ? 0.223 50.219 19.531 1 95.44 287 LYS A O 1
ATOM 2368 N N . SER A 1 288 ? 0.49 48.281 18.688 1 97.25 288 SER A N 1
ATOM 2369 C CA . SER A 1 288 ? -0.942 48.031 18.547 1 97.25 288 SER A CA 1
ATOM 2370 C C . SER A 1 288 ? -1.558 47.625 19.891 1 97.25 288 SER A C 1
ATOM 2372 O O . SER A 1 288 ? -0.84 47.25 20.828 1 97.25 288 SER A O 1
ATOM 2374 N N . ARG A 1 289 ? -2.875 47.719 19.922 1 98 289 ARG A N 1
ATOM 2375 C CA . ARG A 1 289 ? -3.592 47.281 21.109 1 98 289 ARG A CA 1
ATOM 2376 C C . ARG A 1 289 ? -3.641 45.75 21.172 1 98 289 ARG A C 1
ATOM 2378 O O . ARG A 1 289 ? -3.562 45.156 22.25 1 98 289 ARG A O 1
ATOM 2385 N N . ALA A 1 290 ? -3.809 45.125 20.094 1 98.38 290 ALA A N 1
ATOM 2386 C CA . ALA A 1 290 ? -3.855 43.688 19.969 1 98.38 290 ALA A CA 1
ATOM 2387 C C . ALA A 1 290 ? -3.885 43.25 18.5 1 98.38 290 ALA A C 1
ATOM 2389 O O . ALA A 1 290 ? -4.246 44.062 17.625 1 98.38 290 ALA A O 1
ATOM 2390 N N . ILE A 1 291 ? -3.492 42.094 18.25 1 98.19 291 ILE A N 1
ATOM 2391 C CA . ILE A 1 291 ? -3.779 41.469 16.953 1 98.19 291 ILE A CA 1
ATOM 2392 C C . ILE A 1 291 ? -5.121 40.75 17.016 1 98.19 291 ILE A C 1
ATOM 2394 O O . ILE A 1 291 ? -5.496 40.219 18.062 1 98.19 291 ILE A O 1
ATOM 2398 N N . ILE A 1 292 ? -5.789 40.781 15.898 1 98.69 292 ILE A N 1
ATOM 2399 C CA . ILE A 1 292 ? -7.07 40.094 15.82 1 98.69 292 ILE A CA 1
ATOM 2400 C C . ILE A 1 292 ? -6.949 38.875 14.875 1 98.69 292 ILE A C 1
ATOM 2402 O O . ILE A 1 292 ? -6.52 39.031 13.727 1 98.69 292 ILE A O 1
ATOM 2406 N N . VAL A 1 293 ? -7.289 37.688 15.359 1 98.19 293 VAL A N 1
ATOM 2407 C CA . VAL A 1 293 ? -7.289 36.438 14.578 1 98.19 293 VAL A CA 1
ATOM 2408 C C . VAL A 1 293 ? -8.711 35.906 14.477 1 98.19 293 VAL A C 1
ATOM 2410 O O . VAL A 1 293 ? -9.086 35 15.211 1 98.19 293 VAL A O 1
ATOM 2413 N N . PRO A 1 294 ? -9.43 36.406 13.531 1 97.69 294 PRO A N 1
ATOM 2414 C CA . PRO A 1 294 ? -10.844 36.062 13.406 1 97.69 294 PRO A CA 1
ATOM 2415 C C . PRO A 1 294 ? -11.094 34.844 12.531 1 97.69 294 PRO A C 1
ATOM 2417 O O . PRO A 1 294 ? -12.055 34.812 11.758 1 97.69 294 PRO A O 1
ATOM 2420 N N . SER A 1 295 ? -10.203 33.875 12.586 1 96.56 295 SER A N 1
ATOM 2421 C CA . SER A 1 295 ? -10.25 32.688 11.727 1 96.56 295 SER A CA 1
ATOM 2422 C C . SER A 1 295 ? -11.586 31.969 11.867 1 96.56 295 SER A C 1
ATOM 2424 O O . SER A 1 295 ? -12.172 31.938 12.945 1 96.56 295 SER A O 1
ATOM 2426 N N . LYS A 1 296 ? -12.008 31.375 10.789 1 94.94 296 LYS A N 1
ATOM 2427 C CA . LYS A 1 296 ? -13.281 30.672 10.758 1 94.94 296 LYS A CA 1
ATOM 2428 C C . LYS A 1 296 ? -13.07 29.156 10.727 1 94.94 296 LYS A C 1
ATOM 2430 O O . LYS A 1 296 ? -14.031 28.391 10.641 1 94.94 296 LYS A O 1
ATOM 2435 N N . TRP A 1 297 ? -11.867 28.672 10.773 1 94.69 297 TRP A N 1
ATOM 2436 C CA . TRP A 1 297 ? -11.547 27.25 10.688 1 94.69 297 T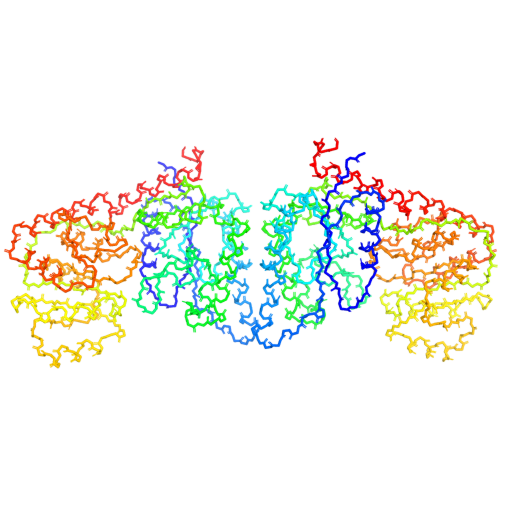RP A CA 1
ATOM 2437 C C . TRP A 1 297 ? -10.531 26.844 11.758 1 94.69 297 TRP A C 1
ATOM 2439 O O . TRP A 1 297 ? -10.102 27.688 12.555 1 94.69 297 TRP A O 1
ATOM 2449 N N . TYR A 1 298 ? -10.211 25.547 11.812 1 95.75 298 TYR A N 1
ATOM 2450 C CA . TYR A 1 298 ? -9.211 25.047 12.75 1 95.75 298 TYR A CA 1
ATOM 2451 C C . TYR A 1 298 ? -7.801 25.359 12.258 1 95.75 298 TYR A C 1
ATOM 2453 O O . TYR A 1 298 ? -7.195 24.531 11.562 1 95.75 298 TYR A O 1
ATOM 2461 N N . GLU A 1 299 ? -7.336 26.5 12.609 1 93 299 GLU A N 1
ATOM 2462 C CA . GLU A 1 299 ? -5.945 26.75 12.258 1 93 299 GLU A CA 1
ATOM 2463 C C . GLU A 1 299 ? -5.031 25.641 12.766 1 93 299 GLU A C 1
ATOM 2465 O O . GLU A 1 299 ? -5.422 24.844 13.625 1 93 299 GLU A O 1
ATOM 2470 N N . GLY A 1 300 ? -3.9 25.469 12.18 1 92.19 300 GLY A N 1
ATOM 2471 C CA . GLY A 1 300 ? -2.875 24.641 12.781 1 92.19 300 GLY A CA 1
ATOM 2472 C C . GLY A 1 300 ? -2.256 25.266 14.023 1 92.19 300 GLY A C 1
ATOM 2473 O O . GLY A 1 300 ? -2.801 25.156 15.117 1 92.19 300 GLY A O 1
ATOM 2474 N N . PHE A 1 301 ? -1.267 25.938 13.883 1 94 301 PHE A N 1
ATOM 2475 C CA . PHE A 1 301 ? -0.638 26.812 14.859 1 94 301 PHE A CA 1
ATOM 2476 C C . PHE A 1 301 ? -0.297 28.172 14.242 1 94 301 PHE A C 1
ATOM 2478 O O . PHE A 1 301 ? 0.782 28.344 13.664 1 94 301 PHE A O 1
ATOM 2485 N N . PRO A 1 302 ? -1.234 29.031 14.297 1 92.06 302 PRO A N 1
ATOM 2486 C CA . PRO A 1 302 ? -0.956 30.328 13.68 1 92.06 302 PRO A CA 1
ATOM 2487 C C . PRO A 1 302 ? 0.266 31.016 14.289 1 92.06 302 PRO A C 1
ATOM 2489 O O . PRO A 1 302 ? 0.21 31.5 15.422 1 92.06 302 PRO A O 1
ATOM 2492 N N . MET A 1 303 ? 1.241 31.141 13.516 1 91.62 303 MET A N 1
ATOM 2493 C CA . MET A 1 303 ? 2.506 31.703 13.977 1 91.62 303 MET A CA 1
ATOM 2494 C C . MET A 1 303 ? 2.33 33.156 14.391 1 91.62 303 MET A C 1
ATOM 2496 O O . MET A 1 303 ? 3.061 33.656 15.25 1 91.62 303 MET A O 1
ATOM 2500 N N . THR A 1 304 ? 1.348 33.844 13.859 1 92.62 304 THR A N 1
ATOM 2501 C CA . THR A 1 304 ? 1.084 35.25 14.172 1 92.62 304 THR A CA 1
ATOM 2502 C C . THR A 1 304 ? 0.791 35.438 15.656 1 92.62 304 THR A C 1
ATOM 2504 O O . THR A 1 304 ? 1.135 36.438 16.25 1 92.62 304 THR A O 1
ATOM 2507 N N . ILE A 1 305 ? 0.203 34.406 16.203 1 95.56 305 ILE A N 1
ATOM 2508 C CA . ILE A 1 305 ? -0.103 34.5 17.625 1 95.56 305 ILE A CA 1
ATOM 2509 C C . ILE A 1 305 ? 1.19 34.438 18.438 1 95.56 305 ILE A C 1
ATOM 2511 O O . ILE A 1 305 ? 1.414 35.25 19.328 1 95.56 305 ILE A O 1
ATOM 2515 N N . ALA A 1 306 ? 2.047 33.469 18.109 1 93.75 306 ALA A N 1
ATOM 2516 C CA . ALA A 1 306 ? 3.33 33.375 18.812 1 93.75 306 ALA A CA 1
ATOM 2517 C C . ALA A 1 306 ? 4.16 34.656 18.609 1 93.75 306 ALA A C 1
ATOM 2519 O O . ALA A 1 306 ? 4.828 35.094 19.547 1 93.75 306 ALA A O 1
ATOM 2520 N N . GLU A 1 307 ? 4.113 35.188 17.484 1 92.75 307 GLU A N 1
ATOM 2521 C CA . GLU A 1 307 ? 4.836 36.406 17.172 1 92.75 307 GLU A CA 1
ATOM 2522 C C . GLU A 1 307 ? 4.305 37.594 18 1 92.75 307 GLU A C 1
ATOM 2524 O O . GLU A 1 307 ? 5.082 38.375 18.547 1 92.75 307 GLU A O 1
ATOM 2529 N N . SER A 1 308 ? 3.055 37.656 18.047 1 95.44 308 SER A N 1
ATOM 2530 C CA . SER A 1 308 ? 2.428 38.719 18.844 1 95.44 308 SER A CA 1
ATOM 2531 C C . SER A 1 308 ? 2.812 38.594 20.312 1 95.44 308 SER A C 1
ATOM 2533 O O . SER A 1 308 ? 3.174 39.594 20.953 1 95.44 308 SER A O 1
ATOM 2535 N N . PHE A 1 309 ? 2.74 37.406 20.828 1 96.5 309 PHE A N 1
ATOM 2536 C CA . PHE A 1 309 ? 3.102 37.125 22.219 1 96.5 309 PHE A CA 1
ATOM 2537 C C . PHE A 1 309 ? 4.555 37.531 22.469 1 96.5 309 PHE A C 1
ATOM 2539 O O . PHE A 1 309 ? 4.875 38.062 23.531 1 96.5 309 PHE A O 1
ATOM 2546 N N . SER A 1 310 ? 5.395 37.281 21.516 1 94.94 310 SER A N 1
ATOM 2547 C CA . SER A 1 310 ? 6.816 37.594 21.656 1 94.94 310 SER A CA 1
ATOM 2548 C C . SER A 1 310 ? 7.051 39.094 21.797 1 94.94 310 SER A C 1
ATOM 2550 O O . SER A 1 310 ? 8.094 39.531 22.297 1 94.94 310 SER A O 1
ATOM 2552 N N . LEU A 1 311 ? 6.141 39.844 21.344 1 94.38 311 LEU A N 1
ATOM 2553 C CA . LEU A 1 311 ? 6.246 41.312 21.391 1 94.38 311 LEU A CA 1
ATOM 2554 C C . LEU A 1 311 ? 5.477 41.875 22.578 1 94.38 311 LEU A C 1
ATOM 2556 O O . LEU A 1 311 ? 5.41 43.094 22.766 1 94.38 311 LEU A O 1
ATOM 2560 N N . GLY A 1 312 ? 4.828 41 23.297 1 95.75 312 GLY A N 1
ATOM 2561 C CA . GLY A 1 312 ? 4.012 41.406 24.438 1 95.75 312 GLY A CA 1
ATOM 2562 C C . GLY A 1 312 ? 2.68 42 24.016 1 95.75 312 GLY A C 1
ATOM 2563 O O . GLY A 1 312 ? 2.121 42.844 24.703 1 95.75 312 GLY A O 1
ATOM 2564 N N . VAL A 1 313 ? 2.273 41.656 22.891 1 96.81 313 VAL A N 1
ATOM 2565 C CA . VAL A 1 313 ? 0.998 42.156 22.375 1 96.81 313 VAL A CA 1
ATOM 2566 C C . VAL A 1 313 ? -0.06 41.062 22.516 1 96.81 313 VAL A C 1
ATOM 2568 O O . VAL A 1 313 ? 0.136 39.938 22.062 1 96.81 313 VAL A O 1
ATOM 2571 N N . PRO A 1 314 ? -1.171 41.375 23.219 1 97.88 314 PRO A N 1
ATOM 2572 C CA . PRO A 1 314 ? -2.209 40.344 23.359 1 97.88 314 PRO A CA 1
ATOM 2573 C C . PRO A 1 314 ? -2.932 40.031 22.047 1 97.88 314 PRO A C 1
ATOM 2575 O O . PRO A 1 314 ? -2.803 40.781 21.078 1 97.88 314 PRO A O 1
ATOM 2578 N N . VAL A 1 315 ? -3.66 38.938 22.031 1 98.62 315 VAL A N 1
ATOM 2579 C CA . VAL A 1 315 ? -4.359 38.469 20.828 1 98.62 315 VAL A CA 1
ATOM 2580 C C . VAL A 1 315 ? -5.855 38.375 21.109 1 98.62 315 VAL A C 1
ATOM 2582 O O . VAL A 1 315 ? -6.262 37.906 22.172 1 98.62 315 VAL A O 1
ATOM 2585 N N . ILE A 1 316 ? -6.609 38.938 20.25 1 98.75 316 ILE A N 1
ATOM 2586 C CA . ILE A 1 316 ? -8.047 38.688 20.219 1 98.75 316 ILE A CA 1
ATOM 2587 C C . ILE A 1 316 ? -8.375 37.625 19.172 1 98.75 316 ILE A C 1
ATOM 2589 O O . ILE A 1 316 ? -8.195 37.875 17.969 1 98.75 316 ILE A O 1
ATOM 2593 N N . GLY A 1 317 ? -8.828 36.5 19.594 1 98.5 317 GLY A N 1
ATOM 2594 C CA . GLY A 1 317 ? -9.039 35.406 18.672 1 98.5 317 GLY A CA 1
ATOM 2595 C C . GLY A 1 317 ? -10.461 34.875 18.703 1 98.5 317 GLY A C 1
ATOM 2596 O O . GLY A 1 317 ? -11.148 34.969 19.719 1 98.5 317 GLY A O 1
ATOM 2597 N N . SER A 1 318 ? -10.875 34.312 17.547 1 97.62 318 SER A N 1
ATOM 2598 C CA . SER A 1 318 ? -12.125 33.562 17.531 1 97.62 318 SER A CA 1
ATOM 2599 C C . SER A 1 318 ? -12.039 32.312 18.406 1 97.62 318 SER A C 1
ATOM 2601 O O . SER A 1 318 ? -11.023 31.625 18.391 1 97.62 318 SER A O 1
ATOM 2603 N N . ASN A 1 319 ? -13.062 32.062 19.172 1 97.38 319 ASN A N 1
ATOM 2604 C CA . ASN A 1 319 ? -13.086 30.875 20.016 1 97.38 319 ASN A CA 1
ATOM 2605 C C . ASN A 1 319 ? -13.375 29.609 19.219 1 97.38 319 ASN A C 1
ATOM 2607 O O . ASN A 1 319 ? -14.5 29.109 19.234 1 97.38 319 ASN A O 1
ATOM 2611 N N . ILE A 1 320 ? -12.289 29.062 18.641 1 95.81 320 ILE A N 1
ATOM 2612 C CA . ILE A 1 320 ? -12.461 27.891 17.781 1 95.81 320 ILE A CA 1
ATOM 2613 C C . ILE A 1 320 ? -11.141 27.141 17.688 1 95.81 320 ILE A C 1
ATOM 2615 O O . ILE A 1 320 ? -10.086 27.734 17.469 1 95.81 320 ILE A O 1
ATOM 2619 N N . GLY A 1 321 ? -11.203 25.875 17.922 1 95.31 321 GLY A N 1
ATOM 2620 C CA . GLY A 1 321 ? -10.094 24.984 17.656 1 95.31 321 GLY A CA 1
ATOM 2621 C C . GLY A 1 321 ? -8.812 25.391 18.359 1 95.31 321 GLY A C 1
ATOM 2622 O O . GLY A 1 321 ? -8.82 25.609 19.578 1 95.31 321 GLY A O 1
ATOM 2623 N N . ASN A 1 322 ? -7.727 25.516 17.578 1 96.19 322 ASN A N 1
ATOM 2624 C CA . ASN A 1 322 ? -6.395 25.766 18.125 1 96.19 322 ASN A CA 1
ATOM 2625 C C . ASN A 1 322 ? -6.27 27.188 18.672 1 96.19 322 ASN A C 1
ATOM 2627 O O . ASN A 1 322 ? -5.516 27.438 19.609 1 96.19 322 ASN A O 1
ATOM 2631 N N . ILE A 1 323 ? -7.012 28.141 18.109 1 96.81 323 ILE A N 1
ATOM 2632 C CA . ILE A 1 323 ? -6.969 29.5 18.609 1 96.81 323 ILE A CA 1
ATOM 2633 C C . ILE A 1 323 ? -7.434 29.516 20.062 1 96.81 323 ILE A C 1
ATOM 2635 O O . ILE A 1 323 ? -6.785 30.125 20.922 1 96.81 323 ILE A O 1
ATOM 2639 N N . GLY A 1 324 ? -8.477 28.766 20.297 1 94.19 324 GLY A N 1
ATOM 2640 C CA . GLY A 1 324 ? -8.977 28.656 21.656 1 94.19 324 GLY A CA 1
ATOM 2641 C C . GLY A 1 324 ? -8.023 27.953 22.609 1 94.19 324 GLY A C 1
ATOM 2642 O O . GLY A 1 324 ? -8.07 28.156 23.812 1 94.19 324 GLY A O 1
ATOM 2643 N N . CYS A 1 325 ? -7.148 27.156 22.047 1 93.19 325 CYS A N 1
ATOM 2644 C CA . CYS A 1 325 ? -6.168 26.422 22.828 1 93.19 325 CYS A CA 1
ATOM 2645 C C . CYS A 1 325 ? -4.953 27.297 23.141 1 93.19 325 CYS A C 1
ATOM 2647 O O . CYS A 1 325 ? -4.363 27.172 24.219 1 93.19 325 CYS A O 1
ATOM 2649 N N . ILE A 1 326 ? -4.613 28.203 22.297 1 96.12 326 ILE A N 1
ATOM 2650 C CA . ILE A 1 326 ? -3.387 28.984 22.391 1 96.12 326 ILE A CA 1
ATOM 2651 C C . ILE A 1 326 ? -3.662 30.281 23.156 1 96.12 326 ILE A C 1
ATOM 2653 O O . ILE A 1 326 ? -2.852 30.703 23.984 1 96.12 326 ILE A O 1
ATOM 2657 N N . VAL A 1 327 ? -4.828 30.875 22.875 1 97.81 327 VAL A N 1
ATOM 2658 C CA . VAL A 1 327 ? -5.227 32.094 23.562 1 97.81 327 VAL A CA 1
ATOM 2659 C C . VAL A 1 327 ? -5.961 31.75 24.859 1 97.81 327 VAL A C 1
ATOM 2661 O O . VAL A 1 327 ? -7.051 31.156 24.828 1 97.81 327 VAL A O 1
ATOM 2664 N N . ASN A 1 328 ? -5.312 32 25.953 1 97.31 328 ASN A N 1
ATOM 2665 C CA . ASN A 1 328 ? -5.957 31.859 27.25 1 97.31 328 ASN A CA 1
ATOM 2666 C C . ASN A 1 328 ? -6.805 33.062 27.609 1 97.31 328 ASN A C 1
ATOM 2668 O O . ASN A 1 328 ? -6.273 34.094 28.016 1 97.31 328 ASN A O 1
ATOM 2672 N N . ASP A 1 329 ? -8.07 32.875 27.531 1 97.81 329 ASP A N 1
ATOM 2673 C CA . ASP A 1 329 ? -9.016 34 27.672 1 97.81 329 ASP A CA 1
ATOM 2674 C C . ASP A 1 329 ? -8.805 34.719 28.984 1 97.81 329 ASP A C 1
ATOM 2676 O O . ASP A 1 329 ? -8.688 34.094 30.047 1 97.81 329 ASP A O 1
ATOM 2680 N N . GLU A 1 330 ? -8.703 36.062 28.906 1 97.75 330 GLU A N 1
ATOM 2681 C CA . GLU A 1 330 ? -8.57 36.969 30.031 1 97.75 330 GLU A CA 1
ATOM 2682 C C . GLU A 1 330 ? -7.164 36.938 30.625 1 97.75 330 GLU A C 1
ATOM 2684 O O . GLU A 1 330 ? -6.887 37.594 31.625 1 97.75 330 GLU A O 1
ATOM 2689 N N . ASN A 1 331 ? -6.324 36.219 29.984 1 97.94 331 ASN A N 1
ATOM 2690 C CA . ASN A 1 331 ? -4.957 36.125 30.484 1 97.94 331 ASN A CA 1
ATOM 2691 C C . ASN A 1 331 ? -3.949 36.656 29.469 1 97.94 331 ASN A C 1
ATOM 2693 O O . ASN A 1 331 ? -3.443 37.75 29.594 1 97.94 331 ASN A O 1
ATOM 2697 N N . ASN A 1 332 ? -3.746 36.031 28.391 1 97.88 332 ASN A N 1
ATOM 2698 C CA . ASN A 1 332 ? -2.791 36.469 27.391 1 97.88 332 ASN A CA 1
ATOM 2699 C C . ASN A 1 332 ? -3.496 37.031 26.156 1 97.88 332 ASN A C 1
ATOM 2701 O O . ASN A 1 332 ? -2.846 37.344 25.156 1 97.88 332 ASN A O 1
ATOM 2705 N N . GLY A 1 333 ? -4.762 37.094 26.234 1 98.31 333 GLY A N 1
ATOM 2706 C CA . GLY A 1 333 ? -5.637 37.562 25.188 1 98.31 333 GLY A CA 1
ATOM 2707 C C . GLY A 1 333 ? -7.109 37.406 25.516 1 98.31 333 GLY A C 1
ATOM 2708 O O . GLY A 1 333 ? -7.473 37.188 26.672 1 98.31 333 GLY A O 1
ATOM 2709 N N . LEU A 1 334 ? -7.898 37.656 24.531 1 98.62 334 LEU A N 1
ATOM 2710 C CA . LEU A 1 334 ? -9.336 37.5 24.703 1 98.62 334 LEU A CA 1
ATOM 2711 C C . LEU A 1 334 ? -9.914 36.688 23.547 1 98.62 334 LEU A C 1
ATOM 2713 O O . LEU A 1 334 ? -9.43 36.75 22.422 1 98.62 334 LEU A O 1
ATOM 2717 N N . LEU A 1 335 ? -10.93 35.938 23.891 1 98.62 335 LEU A N 1
ATOM 2718 C CA . LEU A 1 335 ? -11.664 35.156 22.891 1 98.62 335 LEU A CA 1
ATOM 2719 C C . LEU A 1 335 ? -13.047 35.75 22.656 1 98.62 335 LEU A C 1
ATOM 2721 O O . LEU A 1 335 ? -13.688 36.25 23.594 1 98.62 335 LEU A O 1
ATOM 2725 N N . PHE A 1 336 ? -13.453 35.812 21.453 1 98.44 336 PHE A N 1
ATOM 2726 C CA . PHE A 1 336 ? -14.828 36.188 21.125 1 98.44 336 PHE A CA 1
ATOM 2727 C C . PHE A 1 336 ? -15.547 35.031 20.453 1 98.44 336 PHE A C 1
ATOM 2729 O O . PHE A 1 336 ? -14.906 34.094 19.953 1 98.44 336 PHE A O 1
ATOM 2736 N N . GLU A 1 337 ? -16.875 35.094 20.469 1 97.88 337 GLU A N 1
ATOM 2737 C CA . GLU A 1 337 ? -17.672 34.031 19.844 1 97.88 337 GLU A CA 1
ATOM 2738 C C . GLU A 1 337 ? -17.531 34.062 18.312 1 97.88 337 GLU A C 1
ATOM 2740 O O . GLU A 1 337 ? -17.734 35.125 17.703 1 97.88 337 GLU A O 1
ATOM 2745 N N . LYS A 1 338 ? -17.188 32.969 17.719 1 95.25 338 LYS A N 1
ATOM 2746 C CA . LYS A 1 338 ? -16.969 32.875 16.281 1 95.25 338 LYS A CA 1
ATOM 2747 C C . LYS A 1 338 ? -18.172 33.375 15.5 1 95.25 338 LYS A C 1
ATOM 2749 O O . LYS A 1 338 ? -19.312 33.031 15.812 1 95.25 338 LYS A O 1
ATOM 2754 N N . ASP A 1 339 ? -17.922 34.25 14.57 1 93.81 339 ASP A N 1
ATOM 2755 C CA . ASP A 1 339 ? -18.906 34.812 13.648 1 93.81 339 ASP A CA 1
ATOM 2756 C C . ASP A 1 339 ? -19.922 35.656 14.383 1 93.81 339 ASP A C 1
ATOM 2758 O O . ASP A 1 339 ? -21.078 35.75 13.977 1 93.81 339 ASP A O 1
ATOM 2762 N N . ASN A 1 340 ? -19.547 36.25 15.477 1 97.69 340 ASN A N 1
ATOM 2763 C CA . ASN A 1 340 ? -20.406 37.125 16.266 1 97.69 340 ASN A CA 1
ATOM 2764 C C . ASN A 1 340 ? -19.844 38.531 16.344 1 97.69 340 ASN A C 1
ATOM 2766 O O . ASN A 1 340 ? -18.938 38.812 17.141 1 97.69 340 ASN A O 1
ATOM 2770 N N . LYS A 1 341 ? -20.484 39.438 15.625 1 97.94 341 LYS A N 1
ATOM 2771 C CA . LYS A 1 341 ? -20 40.812 15.516 1 97.94 341 LYS A CA 1
ATOM 2772 C C . LYS A 1 341 ? -20.078 41.531 16.859 1 97.94 341 LYS A C 1
ATOM 2774 O O . LYS A 1 341 ? -19.172 42.281 17.219 1 97.94 341 LYS A O 1
ATOM 2779 N N . GLN A 1 342 ? -21.172 41.281 17.531 1 98.12 342 GLN A N 1
ATOM 2780 C CA . GLN A 1 342 ? -21.344 41.938 18.812 1 98.12 342 GLN A CA 1
ATOM 2781 C C . GLN A 1 342 ? -20.312 41.469 19.828 1 98.12 342 GLN A C 1
ATOM 2783 O O . GLN A 1 342 ? -19.75 42.281 20.578 1 98.12 342 GLN A O 1
ATOM 2788 N N . SER A 1 343 ? -20.062 40.188 19.828 1 98.44 343 SER A N 1
ATOM 2789 C CA . SER A 1 343 ? -19.047 39.625 20.719 1 98.44 343 SER A CA 1
ATOM 2790 C C . SER A 1 343 ? -17.672 40.219 20.422 1 98.44 343 SER A C 1
ATOM 2792 O O . SER A 1 343 ? -16.922 40.562 21.344 1 98.44 343 SER A O 1
ATOM 2794 N N . LEU A 1 344 ? -17.344 40.375 19.188 1 98.62 344 LEU A N 1
ATOM 2795 C CA . LEU A 1 344 ? -16.062 40.969 18.797 1 98.62 344 LEU A CA 1
ATOM 2796 C C . LEU A 1 344 ? -15.992 42.406 19.234 1 98.62 344 LEU A C 1
ATOM 2798 O O . LEU A 1 344 ? -14.977 42.844 19.781 1 98.62 344 LEU A O 1
ATOM 2802 N N . LYS A 1 345 ? -17.062 43.156 18.969 1 98.19 345 LYS A N 1
ATOM 2803 C CA . LYS A 1 345 ? -17.125 44.562 19.344 1 98.19 345 LYS A CA 1
ATOM 2804 C C . LYS A 1 345 ? -16.875 44.75 20.844 1 98.19 345 LYS A C 1
ATOM 2806 O O . LYS A 1 345 ? -16.078 45.594 21.234 1 98.19 345 LYS A O 1
ATOM 2811 N N . GLU A 1 346 ? -17.5 43.938 21.594 1 98.06 346 GLU A N 1
ATOM 2812 C CA . GLU A 1 346 ? -17.359 44.031 23.047 1 98.06 346 GLU A CA 1
ATOM 2813 C C . GLU A 1 346 ? -15.922 43.781 23.484 1 98.06 346 GLU A C 1
ATOM 2815 O O . GLU A 1 346 ? -15.391 44.531 24.312 1 98.06 346 GLU A O 1
ATOM 2820 N N . VAL A 1 347 ? -15.297 42.812 22.969 1 98.25 347 VAL A N 1
ATOM 2821 C CA . VAL A 1 347 ? -13.922 42.438 23.328 1 98.25 347 VAL A CA 1
ATOM 2822 C C . VAL A 1 347 ? -12.969 43.562 22.875 1 98.25 347 VAL A C 1
ATOM 2824 O O . VAL A 1 347 ? -12.078 43.969 23.625 1 98.25 347 VAL A O 1
ATOM 2827 N N . VAL A 1 348 ? -13.141 44.062 21.688 1 98.44 348 VAL A N 1
ATOM 2828 C CA . VAL A 1 348 ? -12.289 45.094 21.109 1 98.44 348 VAL A CA 1
ATOM 2829 C C . VAL A 1 348 ? -12.383 46.344 21.969 1 98.44 348 VAL A C 1
ATOM 2831 O O . VAL A 1 348 ? -11.359 46.938 22.328 1 98.44 348 VAL A O 1
ATOM 2834 N N . GLU A 1 349 ? -13.547 46.75 22.281 1 97.88 349 GLU A N 1
ATOM 2835 C CA . GLU A 1 349 ? -13.75 47.969 23.047 1 97.88 349 GLU A CA 1
ATOM 2836 C C . GLU A 1 349 ? -13.211 47.844 24.469 1 97.88 349 GLU A C 1
ATOM 2838 O O . GLU A 1 349 ? -12.648 48.781 25.016 1 97.88 349 GLU A O 1
ATOM 2843 N N . ARG A 1 350 ? -13.367 46.688 24.984 1 97.38 350 ARG A N 1
ATOM 2844 C CA . ARG A 1 350 ? -12.828 46.438 26.312 1 97.38 350 ARG A CA 1
ATOM 2845 C C . ARG A 1 350 ? -11.312 46.594 26.328 1 97.38 350 ARG A C 1
ATOM 2847 O O . ARG A 1 350 ? -10.758 47.25 27.219 1 97.38 350 ARG A O 1
ATOM 2854 N N . VAL A 1 351 ? -10.648 46.031 25.391 1 97.56 351 VAL A N 1
ATOM 2855 C CA . VAL A 1 351 ? -9.195 46.094 25.297 1 97.56 351 VAL A CA 1
ATOM 2856 C C . VAL A 1 351 ? -8.742 47.5 25 1 97.56 351 VAL A C 1
ATOM 2858 O O . VAL A 1 351 ? -7.695 47.938 25.484 1 97.56 351 VAL A O 1
ATOM 2861 N N . PHE A 1 352 ? -9.516 48.219 24.234 1 97.69 352 PHE A N 1
ATOM 2862 C CA . PHE A 1 352 ? -9.156 49.562 23.812 1 97.69 352 PHE A CA 1
ATOM 2863 C C . PHE A 1 352 ? -9.32 50.562 24.953 1 97.69 352 PHE A C 1
ATOM 2865 O O . PHE A 1 352 ? -8.422 51.344 25.219 1 97.69 352 PHE A O 1
ATOM 2872 N N . TYR A 1 353 ? -10.383 50.531 25.656 1 96.94 353 TYR A N 1
ATOM 2873 C CA . TYR A 1 353 ? -10.727 51.594 26.609 1 96.94 353 TYR A CA 1
ATOM 2874 C C . TYR A 1 353 ? -10.133 51.281 27.984 1 96.94 353 TYR A C 1
ATOM 2876 O O . TYR A 1 353 ? -10.016 52.188 28.812 1 96.94 353 TYR A O 1
ATOM 2884 N N . ASN A 1 354 ? -9.805 50.094 28.266 1 96.75 354 ASN A N 1
ATOM 2885 C CA . ASN A 1 354 ? -9.133 49.719 29.5 1 96.75 354 ASN A CA 1
ATOM 2886 C C . ASN A 1 354 ? -7.633 49.5 29.297 1 96.75 354 ASN A C 1
ATOM 2888 O O . ASN A 1 354 ? -7.164 48.375 29.234 1 96.75 354 ASN A O 1
ATOM 2892 N N . LYS A 1 355 ? -6.914 50.562 29.406 1 95.5 355 LYS A N 1
ATOM 2893 C CA . LYS A 1 355 ? -5.488 50.531 29.094 1 95.5 355 LYS A CA 1
ATOM 2894 C C . LYS A 1 355 ? -4.723 49.625 30.047 1 95.5 355 LYS A C 1
ATOM 2896 O O . LYS A 1 355 ? -3.809 48.906 29.641 1 95.5 355 LYS A O 1
ATOM 2901 N N . GLN A 1 356 ? -5.086 49.719 31.281 1 96.12 356 GLN A N 1
ATOM 2902 C CA . GLN A 1 356 ? -4.414 48.875 32.281 1 96.12 356 GLN A CA 1
ATOM 2903 C C . GLN A 1 356 ? -4.633 47.406 31.984 1 96.12 356 GLN A C 1
ATOM 2905 O O . GLN A 1 356 ? -3.709 46.594 32.125 1 96.12 356 GLN A O 1
ATOM 2910 N N . PHE A 1 357 ? -5.828 47.125 31.625 1 97.25 357 PHE A N 1
ATOM 2911 C CA . PHE A 1 357 ? -6.156 45.75 31.281 1 97.25 357 PHE A CA 1
ATOM 2912 C C . PHE A 1 357 ? -5.348 45.281 30.062 1 97.25 357 PHE A C 1
ATOM 2914 O O . PHE A 1 357 ? -4.832 44.156 30.031 1 97.25 357 PHE A O 1
ATOM 2921 N N . ASN A 1 358 ? -5.211 46.094 29.094 1 97.62 358 ASN A N 1
ATOM 2922 C CA . ASN A 1 358 ? -4.422 45.812 27.906 1 97.62 358 ASN A CA 1
ATOM 2923 C C . ASN A 1 358 ? -2.963 45.531 28.25 1 97.62 358 ASN A C 1
ATOM 2925 O O . ASN A 1 358 ? -2.375 44.562 27.766 1 97.62 358 ASN A O 1
ATOM 2929 N N . ILE A 1 359 ? -2.424 46.344 29.078 1 96.12 359 ILE A N 1
ATOM 2930 C CA . ILE A 1 359 ? -1.032 46.188 29.5 1 96.12 359 ILE A CA 1
ATOM 2931 C C . ILE A 1 359 ? -0.85 44.875 30.234 1 96.12 359 ILE A C 1
ATOM 2933 O O . ILE A 1 359 ? 0.128 44.156 30 1 96.12 359 ILE A O 1
ATOM 2937 N N . GLN A 1 360 ? -1.814 44.562 31.047 1 96.94 360 GLN A N 1
ATOM 2938 C CA . GLN A 1 360 ? -1.768 43.312 31.781 1 96.94 360 GLN A CA 1
ATOM 2939 C C . GLN A 1 360 ? -1.817 42.094 30.828 1 96.94 360 GLN A C 1
ATOM 2941 O O . GLN A 1 360 ? -1.047 41.156 30.984 1 96.94 360 GLN A O 1
ATOM 2946 N N . LEU A 1 361 ? -2.723 42.125 29.922 1 98 361 LEU A N 1
ATOM 2947 C CA . LEU A 1 361 ? -2.807 41.094 28.906 1 98 361 LEU A CA 1
ATOM 2948 C C . LEU A 1 361 ? -1.481 40.938 28.172 1 98 361 LEU A C 1
ATOM 2950 O O . LEU A 1 361 ? -1.032 39.812 27.906 1 98 361 LEU A O 1
ATOM 2954 N N . GLY A 1 362 ? -0.904 42.031 27.797 1 96.88 362 GLY A N 1
ATOM 2955 C CA . GLY A 1 362 ? 0.366 42.031 27.094 1 96.88 362 GLY A CA 1
ATOM 2956 C C . GLY A 1 362 ? 1.492 41.375 27.875 1 96.88 362 GLY A C 1
ATOM 2957 O O . GLY A 1 362 ? 2.285 40.625 27.344 1 96.88 362 GLY A O 1
ATOM 2958 N N . ASN A 1 363 ? 1.58 41.75 29.109 1 96.5 363 ASN A N 1
ATOM 2959 C CA . ASN A 1 363 ? 2.582 41.156 29.984 1 96.5 363 ASN A CA 1
ATOM 2960 C C . ASN A 1 363 ? 2.396 39.656 30.094 1 96.5 363 ASN A C 1
ATOM 2962 O O . ASN A 1 363 ? 3.369 38.875 30.016 1 96.5 363 ASN A O 1
ATOM 2966 N N . ASN A 1 364 ? 1.194 39.281 30.281 1 97.75 364 ASN A N 1
ATOM 2967 C CA . ASN A 1 364 ? 0.892 37.875 30.359 1 97.75 364 ASN A CA 1
ATOM 2968 C C . ASN A 1 364 ? 1.193 37.156 29.047 1 97.75 364 ASN A C 1
ATOM 2970 O O . ASN A 1 364 ? 1.621 36 29.047 1 97.75 364 ASN A O 1
ATOM 2974 N N . ALA A 1 365 ? 0.911 37.844 27.938 1 97.19 365 ALA A N 1
ATOM 2975 C CA . ALA A 1 365 ? 1.233 37.281 26.625 1 97.19 365 ALA A CA 1
ATOM 2976 C C . ALA A 1 365 ? 2.732 37.031 26.484 1 97.19 365 ALA A C 1
ATOM 2978 O O . ALA A 1 365 ? 3.152 35.969 26.031 1 97.19 365 ALA A O 1
ATOM 2979 N N . TYR A 1 366 ? 3.496 37.938 26.906 1 96.62 366 TYR A N 1
ATOM 2980 C CA . TYR A 1 366 ? 4.945 37.812 26.844 1 96.62 366 TYR A CA 1
ATOM 2981 C C . TYR A 1 366 ? 5.426 36.688 27.75 1 96.62 366 TYR A C 1
ATOM 2983 O O . TYR A 1 366 ? 6.312 35.906 27.375 1 96.62 366 TYR A O 1
ATOM 2991 N N . ASN A 1 367 ? 4.848 36.594 28.906 1 96.62 367 ASN A N 1
ATOM 2992 C CA . ASN A 1 367 ? 5.195 35.5 29.812 1 96.62 367 ASN A CA 1
ATOM 2993 C C . ASN A 1 367 ? 4.855 34.156 29.203 1 96.62 367 ASN A C 1
ATOM 2995 O O . ASN A 1 367 ? 5.617 33.188 29.359 1 96.62 367 ASN A O 1
ATOM 2999 N N . THR A 1 368 ? 3.746 34.125 28.594 1 96.69 368 THR A N 1
ATOM 3000 C CA . THR A 1 368 ? 3.359 32.906 27.906 1 96.69 368 THR A CA 1
A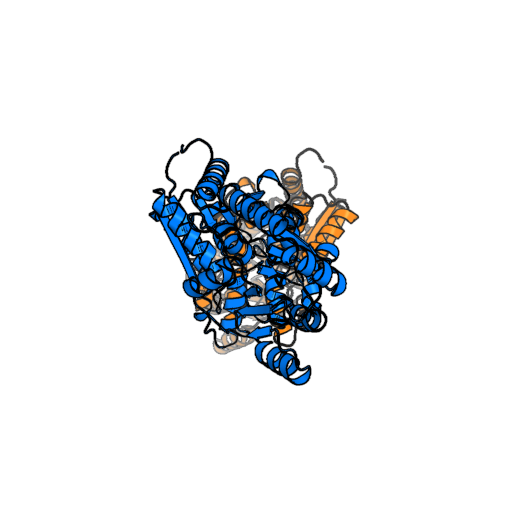TOM 3001 C C . THR A 1 368 ? 4.387 32.562 26.828 1 96.69 368 THR A C 1
ATOM 3003 O O . THR A 1 368 ? 4.746 31.375 26.672 1 96.69 368 THR A O 1
ATOM 3006 N N . PHE A 1 369 ? 4.82 33.531 26.094 1 96.25 369 PHE A N 1
ATOM 3007 C CA . PHE A 1 369 ? 5.852 33.312 25.078 1 96.25 369 PHE A CA 1
ATOM 3008 C C . PHE A 1 369 ? 7.113 32.75 25.703 1 96.25 369 PHE A C 1
ATOM 3010 O O . PHE A 1 369 ? 7.656 31.75 25.203 1 96.25 369 PHE A O 1
ATOM 3017 N N . LEU A 1 370 ? 7.539 33.281 26.781 1 95.81 370 LEU A N 1
ATOM 3018 C CA . LEU A 1 370 ? 8.75 32.844 27.453 1 95.81 370 LEU A CA 1
ATOM 3019 C C . LEU A 1 370 ? 8.609 31.391 27.953 1 95.81 370 LEU A C 1
ATOM 3021 O O . LEU A 1 370 ? 9.562 30.625 27.922 1 95.81 370 LEU A O 1
ATOM 3025 N N . ASP A 1 371 ? 7.445 31.094 28.328 1 95.06 371 ASP A N 1
ATOM 3026 C CA . ASP A 1 371 ? 7.215 29.797 28.953 1 95.06 371 ASP A CA 1
ATOM 3027 C C . ASP A 1 371 ? 7.098 28.703 27.906 1 95.06 371 ASP A C 1
ATOM 3029 O O . ASP A 1 371 ? 7.465 27.547 28.172 1 95.06 371 ASP A O 1
ATOM 3033 N N . TYR A 1 372 ? 6.617 29.094 26.656 1 95 372 TYR A N 1
ATOM 3034 C CA . TYR A 1 372 ? 6.18 27.969 25.828 1 95 372 TYR A CA 1
ATOM 3035 C C . TYR A 1 372 ? 6.707 28.125 24.406 1 95 372 TYR A C 1
ATOM 3037 O O . TYR A 1 372 ? 6.773 27.141 23.656 1 95 372 TYR A O 1
ATOM 3045 N N . TYR A 1 373 ? 7.098 29.312 23.953 1 96.25 373 TYR A N 1
ATOM 3046 C CA . TYR A 1 373 ? 7.223 29.484 22.516 1 96.25 373 TYR A CA 1
ATOM 3047 C C . TYR A 1 373 ? 8.617 29.969 22.141 1 96.25 373 TYR A C 1
ATOM 3049 O O . TYR A 1 373 ? 8.836 30.438 21.031 1 96.25 373 TYR A O 1
ATOM 3057 N N . THR A 1 374 ? 9.562 29.891 23.078 1 95.94 374 THR A N 1
ATOM 3058 C CA . THR A 1 374 ? 10.945 30.234 22.766 1 95.94 374 THR A CA 1
ATOM 3059 C C . THR A 1 374 ? 11.688 29.047 22.172 1 95.94 374 THR A C 1
ATOM 3061 O O . THR A 1 374 ? 11.273 27.891 22.344 1 95.94 374 THR A O 1
ATOM 3064 N N . ASP A 1 375 ? 12.75 29.328 21.438 1 95.06 375 ASP A N 1
ATOM 3065 C CA . ASP A 1 375 ? 13.578 28.281 20.859 1 95.06 375 ASP A CA 1
ATOM 3066 C C . ASP A 1 375 ? 14.188 27.406 21.969 1 95.06 375 ASP A C 1
ATOM 3068 O O . ASP A 1 375 ? 14.273 26.188 21.812 1 95.06 375 ASP A O 1
ATOM 3072 N N . GLU A 1 376 ? 14.531 27.984 23.062 1 94.94 376 GLU A N 1
ATOM 3073 C CA . GLU A 1 376 ? 15.141 27.25 24.172 1 94.94 376 GLU A CA 1
ATOM 3074 C C . GLU A 1 376 ? 14.164 26.25 24.781 1 94.94 376 GLU A C 1
ATOM 3076 O O . GLU A 1 376 ? 14.5 25.094 24.984 1 94.94 376 GLU A O 1
ATOM 3081 N N . GLU A 1 377 ? 13 26.75 25.031 1 95.44 377 GLU A N 1
ATOM 3082 C CA . GLU A 1 377 ? 11.984 25.875 25.625 1 95.44 377 GLU A CA 1
ATOM 3083 C C . GLU A 1 377 ? 11.594 24.766 24.656 1 95.44 377 GLU A C 1
ATOM 3085 O O . GLU A 1 377 ? 11.414 23.609 25.062 1 95.44 377 GLU A O 1
ATOM 3090 N N . ASN A 1 378 ? 11.461 25.094 23.438 1 96.81 378 ASN A N 1
ATOM 3091 C CA . ASN A 1 378 ? 11.094 24.109 22.438 1 96.81 378 ASN A CA 1
ATOM 3092 C C . ASN A 1 378 ? 12.188 23.062 22.234 1 96.81 378 ASN A C 1
ATOM 3094 O O . ASN A 1 378 ? 11.898 21.891 22 1 96.81 378 ASN A O 1
ATOM 3098 N N . TYR A 1 379 ? 13.43 23.516 22.297 1 96.62 379 TYR A N 1
ATOM 3099 C CA . TYR A 1 379 ? 14.531 22.562 22.203 1 96.62 379 TYR A CA 1
ATOM 3100 C C . TYR A 1 379 ? 14.469 21.547 23.328 1 96.62 379 TYR A C 1
ATOM 3102 O O . TYR A 1 379 ? 14.656 20.344 23.109 1 96.62 379 TYR A O 1
ATOM 3110 N N . ASN A 1 380 ? 14.172 22.016 24.5 1 96.31 380 ASN A N 1
ATOM 3111 C CA . ASN A 1 380 ? 14.062 21.125 25.641 1 96.31 380 ASN A CA 1
ATOM 3112 C C . ASN A 1 380 ? 12.945 20.094 25.453 1 96.31 380 ASN A C 1
ATOM 3114 O O . ASN A 1 380 ? 13.133 18.906 25.734 1 96.31 380 ASN A O 1
ATOM 3118 N N . ILE A 1 381 ? 11.859 20.547 24.969 1 97.38 381 ILE A N 1
ATOM 3119 C CA . ILE A 1 381 ? 10.719 19.656 24.734 1 97.38 381 ILE A CA 1
ATOM 3120 C C . ILE A 1 381 ? 11.086 18.625 23.672 1 97.38 381 ILE A C 1
ATOM 3122 O O . ILE A 1 381 ? 10.852 17.422 23.844 1 97.38 381 ILE A O 1
ATOM 3126 N N . LEU A 1 382 ? 11.68 19.062 22.578 1 97.38 382 LEU A N 1
ATOM 3127 C CA . LEU A 1 382 ? 12.023 18.188 21.469 1 97.38 382 LEU A CA 1
ATOM 3128 C C . LEU A 1 382 ? 13.078 17.156 21.891 1 97.38 382 LEU A C 1
ATOM 3130 O O . LEU A 1 382 ? 12.984 15.984 21.531 1 97.38 382 LEU A O 1
ATOM 3134 N N . GLN A 1 383 ? 14.039 17.641 22.641 1 95.75 383 GLN A N 1
ATOM 3135 C CA . GLN A 1 383 ? 15.078 16.75 23.141 1 95.75 383 GLN A CA 1
ATOM 3136 C C . GLN A 1 383 ? 14.484 15.641 23.984 1 95.75 383 GLN A C 1
ATOM 3138 O O . GLN A 1 383 ? 14.906 14.484 23.891 1 95.75 383 GLN A O 1
ATOM 3143 N N . ASN A 1 384 ? 13.555 15.992 24.797 1 95.94 384 ASN A N 1
ATOM 3144 C CA . ASN A 1 384 ? 12.883 14.992 25.625 1 95.94 384 ASN A CA 1
ATOM 3145 C C . ASN A 1 384 ? 12.117 13.992 24.766 1 95.94 384 ASN A C 1
ATOM 3147 O O . ASN A 1 384 ? 12.117 12.797 25.047 1 95.94 384 ASN A O 1
ATOM 3151 N N . ILE A 1 385 ? 11.492 14.445 23.734 1 97.12 385 ILE A N 1
ATOM 3152 C CA . ILE A 1 385 ? 10.742 13.586 22.828 1 97.12 385 ILE A CA 1
ATOM 3153 C C . ILE A 1 385 ? 11.703 12.625 22.125 1 97.12 385 ILE A C 1
ATOM 3155 O O . ILE A 1 385 ? 11.461 11.414 22.078 1 97.12 385 ILE A O 1
ATOM 3159 N N . TYR A 1 386 ? 12.812 13.164 21.578 1 96.75 386 TYR A N 1
ATOM 3160 C CA . TYR A 1 386 ? 13.797 12.336 20.906 1 96.75 386 TYR A CA 1
ATOM 3161 C C . TYR A 1 386 ? 14.352 11.273 21.844 1 96.75 386 TYR A C 1
ATOM 3163 O O . TYR A 1 386 ? 14.516 10.117 21.453 1 96.75 386 TYR A O 1
ATOM 3171 N N . SER A 1 387 ? 14.602 11.664 23.078 1 94.69 387 SER A N 1
ATOM 3172 C CA . SER A 1 387 ? 15.141 10.727 24.047 1 94.69 387 SER A CA 1
ATOM 3173 C C . SER A 1 387 ? 14.164 9.578 24.312 1 94.69 387 SER A C 1
ATOM 3175 O O . SER A 1 387 ? 14.578 8.43 24.469 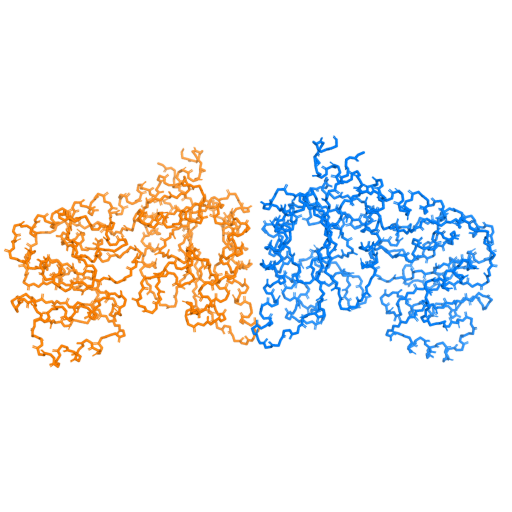1 94.69 387 SER A O 1
ATOM 3177 N N . ARG A 1 388 ? 12.938 9.891 24.344 1 94 388 ARG A N 1
ATOM 3178 C CA . ARG A 1 388 ? 11.906 8.891 24.594 1 94 388 ARG A CA 1
ATOM 3179 C C . ARG A 1 388 ? 11.758 7.949 23.391 1 94 388 ARG A C 1
ATOM 3181 O O . ARG A 1 388 ? 11.586 6.742 23.562 1 94 388 ARG A O 1
ATOM 3188 N N . VAL A 1 389 ? 11.82 8.531 22.25 1 95.12 389 VAL A N 1
ATOM 3189 C CA . VAL A 1 389 ? 11.562 7.766 21.031 1 95.12 389 VAL A CA 1
ATOM 3190 C C . VAL A 1 389 ? 12.781 6.918 20.688 1 95.12 389 VAL A C 1
ATOM 3192 O O . VAL A 1 389 ? 12.648 5.805 20.172 1 95.12 389 VAL A O 1
ATOM 3195 N N . VAL A 1 390 ? 13.992 7.551 20.875 1 91.94 390 VAL A N 1
ATOM 3196 C CA . VAL A 1 390 ? 15.227 6.844 20.562 1 91.94 390 VAL A CA 1
ATOM 3197 C C . VAL A 1 390 ? 15.602 5.918 21.719 1 91.94 390 VAL A C 1
ATOM 3199 O O . VAL A 1 390 ? 15.539 6.32 22.891 1 91.94 390 VAL A O 1
ATOM 3202 N N . GLY A 1 391 ? 15.281 5.453 22.547 1 70.56 391 GLY A N 1
ATOM 3203 C CA . GLY A 1 391 ? 15.594 4.672 23.734 1 70.56 391 GLY A CA 1
ATOM 3204 C C . GLY A 1 391 ? 16.844 5.137 24.438 1 70.56 391 GLY A C 1
ATOM 3205 O O . GLY A 1 391 ? 17.688 5.824 23.859 1 70.56 391 GLY A O 1
ATOM 3206 N N . ASP A 1 392 ? 17.078 5.18 26 1 50.5 392 ASP A N 1
ATOM 3207 C CA . ASP A 1 392 ? 18.156 5.477 26.938 1 50.5 392 ASP A CA 1
ATOM 3208 C C . ASP A 1 392 ? 19.484 4.922 26.453 1 50.5 392 ASP A C 1
ATOM 3210 O O . ASP A 1 392 ? 20.484 4.961 27.172 1 50.5 392 ASP A O 1
ATOM 3214 N N . ASN A 1 393 ? 19.656 4.215 25.438 1 43 393 ASN A N 1
ATOM 3215 C CA . ASN A 1 393 ? 21.016 3.752 25.234 1 43 393 ASN A CA 1
ATOM 3216 C C . ASN A 1 393 ? 21.891 4.844 24.625 1 43 393 ASN A C 1
ATOM 3218 O O . ASN A 1 393 ? 23.094 4.633 24.391 1 43 393 ASN A O 1
ATOM 3222 N N . LEU A 1 394 ? 21.406 5.645 23.859 1 39.06 394 LEU A N 1
ATOM 3223 C CA . LEU A 1 394 ? 22.406 6.57 23.328 1 39.06 394 LEU A CA 1
ATOM 3224 C C . LEU A 1 394 ? 22.766 7.633 24.359 1 39.06 394 LEU A C 1
ATOM 3226 O O . LEU A 1 394 ? 23.75 8.359 24.188 1 39.06 394 LEU A O 1
ATOM 3230 N N . TRP A 1 395 ? 21.797 8.234 25.25 1 30.08 395 TRP A N 1
ATOM 3231 C CA . TRP A 1 395 ? 22.344 9.25 26.141 1 30.08 395 TRP A CA 1
ATOM 3232 C C . TRP A 1 395 ? 23.016 8.609 27.344 1 30.08 395 TRP A C 1
ATOM 3234 O O . TRP A 1 395 ? 22.5 7.648 27.906 1 30.08 395 TRP A O 1
ATOM 3244 N N . MET B 1 1 ? -10.211 -35.031 13.547 1 51 1 MET B N 1
ATOM 3245 C CA . MET B 1 1 ? -9.797 -33.625 13.523 1 51 1 MET B CA 1
ATOM 3246 C C . MET B 1 1 ? -11 -32.719 13.344 1 51 1 MET B C 1
ATOM 3248 O O . MET B 1 1 ? -11.938 -33.062 12.617 1 51 1 MET B O 1
ATOM 3252 N N . LYS B 1 2 ? -10.93 -31.688 14.062 1 66.19 2 LYS B N 1
ATOM 3253 C CA . LYS B 1 2 ? -12.094 -30.812 14.156 1 66.19 2 LYS B CA 1
ATOM 3254 C C . LYS B 1 2 ? -12.328 -30.078 12.844 1 66.19 2 LYS B C 1
ATOM 3256 O O . LYS B 1 2 ? -11.383 -29.719 12.148 1 66.19 2 LYS B O 1
ATOM 3261 N N . LYS B 1 3 ? -13.375 -30.266 12.297 1 87.31 3 LYS B N 1
ATOM 3262 C CA . LYS B 1 3 ? -13.875 -29.609 11.102 1 87.31 3 LYS B CA 1
ATOM 3263 C C . LYS B 1 3 ? -13.734 -28.094 11.227 1 87.31 3 LYS B C 1
ATOM 3265 O O . LYS B 1 3 ? -13.93 -27.531 12.305 1 87.31 3 LYS B O 1
ATOM 3270 N N . CYS B 1 4 ? -13.148 -27.594 10.117 1 91.75 4 CYS B N 1
ATOM 3271 C CA . CYS B 1 4 ? -12.891 -26.156 10.094 1 91.75 4 CYS B CA 1
ATOM 3272 C C . CYS B 1 4 ? -13.891 -25.438 9.195 1 91.75 4 CYS B C 1
ATOM 3274 O O . CYS B 1 4 ? -14.453 -26.047 8.273 1 91.75 4 CYS B O 1
ATOM 3276 N N . ASN B 1 5 ? -14.219 -24.188 9.633 1 97.62 5 ASN B N 1
ATOM 3277 C CA . ASN B 1 5 ? -14.844 -23.234 8.719 1 97.62 5 ASN B CA 1
ATOM 3278 C C . ASN B 1 5 ? -13.805 -22.516 7.863 1 97.62 5 ASN B C 1
ATOM 3280 O O . ASN B 1 5 ? -12.984 -21.766 8.391 1 97.62 5 ASN B O 1
ATOM 3284 N N . VAL B 1 6 ? -13.875 -22.797 6.531 1 98.38 6 VAL B N 1
ATOM 3285 C CA . VAL B 1 6 ? -12.828 -22.312 5.641 1 98.38 6 VAL B CA 1
ATOM 3286 C C . VAL B 1 6 ? -13.422 -21.312 4.652 1 98.38 6 VAL B C 1
ATOM 3288 O O . VAL B 1 6 ? -14.469 -21.562 4.055 1 98.38 6 VAL B O 1
ATOM 3291 N N . LEU B 1 7 ? -12.844 -20.141 4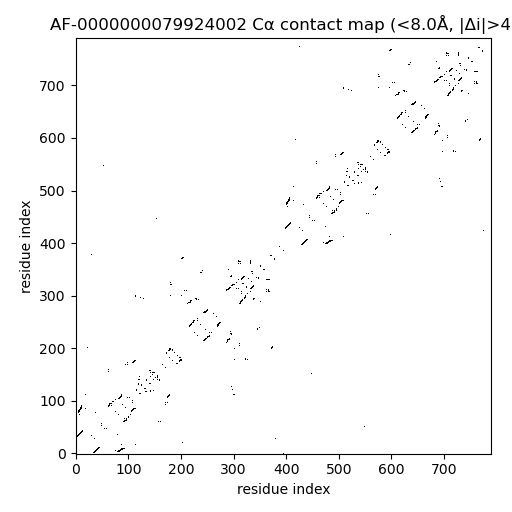.566 1 98.81 7 LEU B N 1
ATOM 3292 C CA . LEU B 1 7 ? -13.141 -19.234 3.463 1 98.81 7 LEU B CA 1
ATOM 3293 C C . LEU B 1 7 ? -12.188 -19.469 2.295 1 98.81 7 LEU B C 1
ATOM 3295 O O . LEU B 1 7 ? -10.977 -19.266 2.42 1 98.81 7 LEU B O 1
ATOM 3299 N N . MET B 1 8 ? -12.742 -19.969 1.177 1 98.69 8 MET B N 1
ATOM 3300 C CA . MET B 1 8 ? -11.977 -20.25 -0.031 1 98.69 8 MET B CA 1
ATOM 3301 C C . MET B 1 8 ? -12.109 -19.109 -1.036 1 98.69 8 MET B C 1
ATOM 3303 O O . MET B 1 8 ? -13.219 -18.766 -1.444 1 98.69 8 MET B O 1
ATOM 3307 N N . ALA B 1 9 ? -10.992 -18.516 -1.424 1 98.62 9 ALA B N 1
ATOM 3308 C CA . ALA B 1 9 ? -11.055 -17.344 -2.287 1 98.62 9 ALA B CA 1
ATOM 3309 C C . ALA B 1 9 ? -10.352 -17.594 -3.617 1 98.62 9 ALA B C 1
ATOM 3311 O O . ALA B 1 9 ? -9.289 -18.219 -3.656 1 98.62 9 ALA B O 1
ATOM 3312 N N . HIS B 1 10 ? -10.938 -17.094 -4.688 1 97.94 10 HIS B N 1
ATOM 3313 C CA . HIS B 1 10 ? -10.398 -17.297 -6.031 1 97.94 10 HIS B CA 1
ATOM 3314 C C . HIS B 1 10 ? -10.891 -16.203 -6.984 1 97.94 10 HIS B C 1
ATOM 3316 O O . HIS B 1 10 ? -12.094 -16.016 -7.137 1 97.94 10 HIS B O 1
ATOM 3322 N N . ASN B 1 11 ? -9.953 -15.523 -7.539 1 95.56 11 ASN B N 1
ATOM 3323 C CA . ASN B 1 11 ? -10.25 -14.594 -8.625 1 95.56 11 ASN B CA 1
ATOM 3324 C C . ASN B 1 11 ? -10.156 -15.273 -9.984 1 95.56 11 ASN B C 1
ATOM 3326 O O . ASN B 1 11 ? -9.055 -15.586 -10.453 1 95.56 11 ASN B O 1
ATOM 3330 N N . TYR B 1 12 ? -11.258 -15.461 -10.617 1 92.38 12 TYR B N 1
ATOM 3331 C CA . TYR B 1 12 ? -11.305 -16.156 -11.898 1 92.38 12 TYR B CA 1
ATOM 3332 C C . TYR B 1 12 ? -10.75 -15.266 -13.016 1 92.38 12 TYR B C 1
ATOM 3334 O O . TYR B 1 12 ? -11.055 -14.078 -13.07 1 92.38 12 TYR B O 1
ATOM 3342 N N . TYR B 1 13 ? -9.977 -15.875 -13.812 1 83.12 13 TYR B N 1
ATOM 3343 C CA . TYR B 1 13 ? -9.531 -15.172 -15.008 1 83.12 13 TYR B CA 1
ATOM 3344 C C . TYR B 1 13 ? -10.617 -15.18 -16.078 1 83.12 13 TYR B C 1
ATOM 3346 O O . TYR B 1 13 ? -11.633 -15.867 -15.945 1 83.12 13 TYR B O 1
ATOM 3354 N N . GLN B 1 14 ? -10.391 -14.367 -17.031 1 72.25 14 GLN B N 1
ATOM 3355 C CA . GLN B 1 14 ? -11.344 -14.312 -18.125 1 72.25 14 GLN B CA 1
ATOM 3356 C C . GLN B 1 14 ? -11.391 -15.633 -18.891 1 72.25 14 GLN B C 1
ATOM 3358 O O . GLN B 1 14 ? -12.461 -16.109 -19.266 1 72.25 14 GLN B O 1
ATOM 3363 N N . VAL B 1 15 ? -10.227 -16.266 -19.031 1 69.31 15 VAL B N 1
ATOM 3364 C CA . VAL B 1 15 ? -10.125 -17.594 -19.656 1 69.31 15 VAL B CA 1
ATOM 3365 C C . VAL B 1 15 ? -9.859 -18.641 -18.594 1 69.31 15 VAL B C 1
ATOM 3367 O O . VAL B 1 15 ? -8.867 -18.562 -17.859 1 69.31 15 VAL B O 1
ATOM 3370 N N . PRO B 1 16 ? -10.836 -19.5 -18.5 1 71.12 16 PRO B N 1
ATOM 3371 C CA . PRO B 1 16 ? -10.664 -20.547 -17.484 1 71.12 16 PRO B CA 1
ATOM 3372 C C . PRO B 1 16 ? -9.367 -21.328 -17.656 1 71.12 16 PRO B C 1
ATOM 3374 O O . PRO B 1 16 ? -8.93 -21.547 -18.797 1 71.12 16 PRO B O 1
ATOM 3377 N N . GLY B 1 17 ? -8.703 -21.656 -16.547 1 76.62 17 GLY B N 1
ATOM 3378 C CA . GLY B 1 17 ? -7.473 -22.438 -16.578 1 76.62 17 GLY B CA 1
ATOM 3379 C C . GLY B 1 17 ? -7.414 -23.5 -15.508 1 76.62 17 GLY B C 1
ATOM 3380 O O . GLY B 1 17 ? -8.438 -23.828 -14.898 1 76.62 17 GLY B O 1
ATOM 3381 N N . GLY B 1 18 ? -6.359 -24.188 -15.43 1 81.69 18 GLY B N 1
ATOM 3382 C CA . GLY B 1 18 ? -6.133 -25.281 -14.484 1 81.69 18 GLY B CA 1
ATOM 3383 C C . GLY B 1 18 ? -6.328 -24.859 -13.039 1 81.69 18 GLY B C 1
ATOM 3384 O O . GLY B 1 18 ? -6.738 -25.672 -12.203 1 81.69 18 GLY B O 1
ATOM 3385 N N . GLU B 1 19 ? -6.152 -23.547 -12.781 1 88.88 19 GLU B N 1
ATOM 3386 C CA . GLU B 1 19 ? -6.301 -23.031 -11.422 1 88.88 19 GLU B CA 1
ATOM 3387 C C . GLU B 1 19 ? -7.754 -23.109 -10.961 1 88.88 19 GLU B C 1
ATOM 3389 O O . GLU B 1 19 ? -8.023 -23.359 -9.781 1 88.88 19 GLU B O 1
ATOM 3394 N N . ASP B 1 20 ? -8.641 -22.906 -11.859 1 91.06 20 ASP B N 1
ATOM 3395 C CA . ASP B 1 20 ? -10.062 -22.984 -11.539 1 91.06 20 ASP B CA 1
ATOM 3396 C C . ASP B 1 20 ? -10.469 -24.391 -11.117 1 91.06 20 ASP B C 1
ATOM 3398 O O . ASP B 1 20 ? -11.203 -24.562 -10.148 1 91.06 20 ASP B O 1
ATOM 3402 N N . THR B 1 21 ? -9.938 -25.344 -11.906 1 88.31 21 THR B N 1
ATOM 3403 C CA . THR B 1 21 ? -10.234 -26.734 -11.602 1 88.31 21 THR B CA 1
ATOM 3404 C C . THR B 1 21 ? -9.688 -27.109 -10.227 1 88.31 21 THR B C 1
ATOM 3406 O O . THR B 1 21 ? -10.375 -27.781 -9.445 1 88.31 21 THR B O 1
ATOM 3409 N N . VAL B 1 22 ? -8.539 -26.641 -9.977 1 93.62 22 VAL B N 1
ATOM 3410 C CA . VAL B 1 22 ? -7.91 -26.953 -8.695 1 93.62 22 VAL B CA 1
ATOM 3411 C C . VAL B 1 22 ? -8.734 -26.344 -7.559 1 93.62 22 VAL B C 1
ATOM 3413 O O . VAL B 1 22 ? -8.977 -27 -6.543 1 93.62 22 VAL B O 1
ATOM 3416 N N . PHE B 1 23 ? -9.172 -25.125 -7.719 1 95.81 23 PHE B N 1
ATOM 3417 C CA . PHE B 1 23 ? -10.008 -24.453 -6.742 1 95.81 23 PHE B CA 1
ATOM 3418 C C . PHE B 1 23 ? -11.281 -25.25 -6.473 1 95.81 23 PHE B C 1
ATOM 3420 O O . PHE B 1 23 ? -11.617 -25.516 -5.32 1 95.81 23 PHE B O 1
ATOM 3427 N N . HIS B 1 24 ? -11.898 -25.672 -7.508 1 94.44 24 HIS B N 1
ATOM 3428 C CA . HIS B 1 24 ? -13.141 -26.422 -7.379 1 94.44 24 HIS B CA 1
ATOM 3429 C C . HIS B 1 24 ? -12.906 -27.766 -6.711 1 94.44 24 HIS B C 1
ATOM 3431 O O . HIS B 1 24 ? -13.695 -28.188 -5.852 1 94.44 24 HIS B O 1
ATOM 3437 N N . ASN B 1 25 ? -11.891 -28.453 -7.121 1 93.81 25 ASN B N 1
ATOM 3438 C CA . ASN B 1 25 ? -11.562 -29.75 -6.523 1 93.81 25 ASN B CA 1
ATOM 3439 C C . ASN B 1 25 ? -11.328 -29.625 -5.023 1 93.81 25 ASN B C 1
ATOM 3441 O O . ASN B 1 25 ? -11.789 -30.469 -4.246 1 93.81 25 ASN B O 1
ATOM 3445 N N . GLU B 1 26 ? -10.648 -28.594 -4.668 1 96.69 26 GLU B N 1
ATOM 3446 C CA . GLU B 1 26 ? -10.32 -28.406 -3.256 1 96.69 26 GLU B CA 1
ATOM 3447 C C . GLU B 1 26 ? -11.562 -28.078 -2.439 1 96.69 26 GLU B C 1
ATOM 3449 O O . GLU B 1 26 ? -11.727 -28.562 -1.322 1 96.69 26 GLU B O 1
ATOM 3454 N N . VAL B 1 27 ? -12.375 -27.203 -2.982 1 97.56 27 VAL B N 1
ATOM 3455 C CA . VAL B 1 27 ? -13.633 -26.875 -2.322 1 97.56 27 VAL B CA 1
ATOM 3456 C C . VAL B 1 27 ? -14.453 -28.141 -2.096 1 97.56 27 VAL B C 1
ATOM 3458 O O . VAL B 1 27 ? -14.914 -28.406 -0.98 1 97.56 27 VAL B O 1
ATOM 3461 N N . GLU B 1 28 ? -14.547 -28.969 -3.113 1 96.69 28 GLU B N 1
ATOM 3462 C CA . GLU B 1 28 ? -15.344 -30.188 -3.033 1 96.69 28 GLU B CA 1
ATOM 3463 C C . GLU B 1 28 ? -14.734 -31.188 -2.049 1 96.69 28 GLU B C 1
ATOM 3465 O O . GLU B 1 28 ? -15.461 -31.844 -1.293 1 96.69 28 GLU B O 1
ATOM 3470 N N . MET B 1 29 ? -13.469 -31.297 -2.088 1 96.06 29 MET B N 1
ATOM 3471 C CA . MET B 1 29 ? -12.781 -32.188 -1.175 1 96.06 29 MET B CA 1
ATOM 3472 C C . MET B 1 29 ? -13.031 -31.812 0.277 1 96.06 29 MET B C 1
ATOM 3474 O O . MET B 1 29 ? -13.32 -32.656 1.112 1 96.06 29 MET B O 1
ATOM 3478 N N . LEU B 1 30 ? -12.945 -30.531 0.598 1 97.25 30 LEU B N 1
ATOM 3479 C CA . LEU B 1 30 ? -13.172 -30.047 1.959 1 97.25 30 LEU B CA 1
ATOM 3480 C C . LEU B 1 30 ? -14.609 -30.297 2.391 1 97.25 30 LEU B C 1
ATOM 3482 O O . LEU B 1 30 ? -14.859 -30.781 3.496 1 97.25 30 LEU B O 1
ATOM 3486 N N . LYS B 1 31 ? -15.57 -30.031 1.498 1 97.25 31 LYS B N 1
ATOM 3487 C CA . LYS B 1 31 ? -16.984 -30.266 1.799 1 97.25 31 LYS B CA 1
ATOM 3488 C C . LYS B 1 31 ? -17.25 -31.75 2.047 1 97.25 31 LYS B C 1
ATOM 3490 O O . LYS B 1 31 ? -17.938 -32.094 3.01 1 97.25 31 LYS B O 1
ATOM 3495 N N . LYS B 1 32 ? -16.719 -32.562 1.188 1 95.69 32 LYS B N 1
ATOM 3496 C CA . LYS B 1 32 ? -16.906 -34 1.288 1 95.69 32 LYS B CA 1
ATOM 3497 C C . LYS B 1 32 ? -16.391 -34.531 2.629 1 95.69 32 LYS B C 1
ATOM 3499 O O . LYS B 1 32 ? -16.922 -35.5 3.146 1 95.69 32 LYS B O 1
ATOM 3504 N N . ASN B 1 33 ? -15.469 -33.875 3.145 1 95.88 33 ASN B N 1
ATOM 3505 C CA . ASN B 1 33 ? -14.883 -34.312 4.402 1 95.88 33 ASN B CA 1
ATOM 3506 C C . ASN B 1 33 ? -15.461 -33.562 5.594 1 95.88 33 ASN B C 1
ATOM 3508 O O . ASN B 1 33 ? -14.852 -33.531 6.668 1 95.88 33 ASN B O 1
ATOM 3512 N N . GLY B 1 34 ? -16.516 -32.75 5.41 1 96.06 34 GLY B N 1
ATOM 3513 C CA . GLY B 1 34 ? -17.312 -32.25 6.516 1 96.06 34 GLY B CA 1
ATOM 3514 C C . GLY B 1 34 ? -16.953 -30.844 6.906 1 96.06 34 GLY B C 1
ATOM 3515 O O . GLY B 1 34 ? -17.469 -30.312 7.895 1 96.06 34 GLY B O 1
ATOM 3516 N N . HIS B 1 35 ? -16.078 -30.156 6.195 1 97.25 35 HIS B N 1
ATOM 3517 C CA . HIS B 1 35 ? -15.766 -28.766 6.492 1 97.25 35 HIS B CA 1
ATOM 3518 C C . HIS B 1 35 ? -16.844 -27.828 5.965 1 97.25 35 HIS B C 1
ATOM 3520 O O . HIS B 1 35 ? -17.453 -28.094 4.926 1 97.25 35 HIS B O 1
ATOM 3526 N N . LYS B 1 36 ? -17.078 -26.781 6.754 1 97.69 36 LYS B N 1
ATOM 3527 C CA . LYS B 1 36 ? -17.875 -25.672 6.211 1 97.69 36 LYS B CA 1
ATOM 3528 C C . LYS B 1 36 ? -17.031 -24.797 5.301 1 97.69 36 LYS B C 1
ATOM 3530 O O . LYS B 1 36 ? -16.016 -24.234 5.727 1 97.69 36 LYS B O 1
ATOM 3535 N N . VAL B 1 37 ? -17.484 -24.734 4.031 1 98.5 37 VAL B N 1
ATOM 3536 C CA . VAL B 1 37 ? -16.703 -23.969 3.068 1 98.5 37 VAL B CA 1
ATOM 3537 C C . VAL B 1 37 ? -17.516 -22.781 2.564 1 98.5 37 VAL B C 1
ATOM 3539 O O . VAL B 1 37 ? -18.609 -22.953 2.033 1 98.5 37 VAL B O 1
ATOM 3542 N N . ILE B 1 38 ? -17.062 -21.562 2.793 1 98.62 38 ILE B N 1
ATOM 3543 C CA . ILE B 1 38 ? -17.609 -20.328 2.213 1 98.62 38 ILE B CA 1
ATOM 3544 C C . ILE B 1 38 ? -16.719 -19.875 1.059 1 98.62 38 ILE B C 1
ATOM 3546 O O . ILE B 1 38 ? -15.5 -19.797 1.199 1 98.62 38 ILE B O 1
ATOM 3550 N N . LYS B 1 39 ? -17.344 -19.641 -0.113 1 98.44 39 LYS B N 1
ATOM 3551 C CA . LYS B 1 39 ? -16.594 -19.203 -1.281 1 98.44 39 LYS B CA 1
ATOM 3552 C C . LYS B 1 39 ? -16.625 -17.688 -1.424 1 98.44 39 LYS B C 1
ATOM 3554 O O . LYS B 1 39 ? -17.656 -17.062 -1.224 1 98.44 39 LYS B O 1
ATOM 3559 N N . TYR B 1 40 ? -15.516 -17.047 -1.647 1 98.44 40 TYR B N 1
ATOM 3560 C CA . TYR B 1 40 ? -15.391 -15.664 -2.076 1 98.44 40 TYR B CA 1
ATOM 3561 C C . TYR B 1 40 ? -14.719 -15.57 -3.439 1 98.44 40 TYR B C 1
ATOM 3563 O O . TYR B 1 40 ? -13.492 -15.672 -3.539 1 98.44 40 TYR B O 1
ATOM 3571 N N . THR B 1 41 ? -15.508 -15.312 -4.477 1 97.19 41 THR B N 1
ATOM 3572 C CA . THR B 1 41 ? -14.977 -15.336 -5.836 1 97.19 41 THR B CA 1
ATOM 3573 C C . THR B 1 41 ? -15.273 -14.023 -6.555 1 97.19 41 THR B C 1
ATOM 3575 O O . THR B 1 41 ? -16.234 -13.32 -6.219 1 97.19 41 THR B O 1
ATOM 3578 N N . ARG B 1 42 ? -14.367 -13.656 -7.383 1 94 42 ARG B N 1
ATOM 3579 C CA . ARG B 1 42 ? -14.531 -12.555 -8.32 1 94 42 ARG B CA 1
ATOM 3580 C C . ARG B 1 42 ? -14.219 -13 -9.75 1 94 42 ARG B C 1
ATOM 3582 O O . ARG B 1 42 ? -13.508 -13.984 -9.953 1 94 42 ARG B O 1
ATOM 3589 N N . HIS B 1 43 ? -14.836 -12.312 -10.68 1 89.5 43 HIS B N 1
ATOM 3590 C CA . HIS B 1 43 ? -14.594 -12.625 -12.086 1 89.5 43 HIS B CA 1
ATOM 3591 C C . HIS B 1 43 ? -14.094 -11.398 -12.844 1 89.5 43 HIS B C 1
ATOM 3593 O O . HIS B 1 43 ? -14.711 -10.328 -12.781 1 89.5 43 HIS B O 1
ATOM 3599 N N . ASN B 1 44 ? -13.086 -11.539 -13.578 1 79.5 44 ASN B N 1
ATOM 3600 C CA . ASN B 1 44 ? -12.484 -10.438 -14.328 1 79.5 44 ASN B CA 1
ATOM 3601 C C . ASN B 1 44 ? -13.43 -9.914 -15.398 1 79.5 44 ASN B C 1
ATOM 3603 O O . ASN B 1 44 ? -13.234 -8.805 -15.914 1 79.5 44 ASN B O 1
ATOM 3607 N 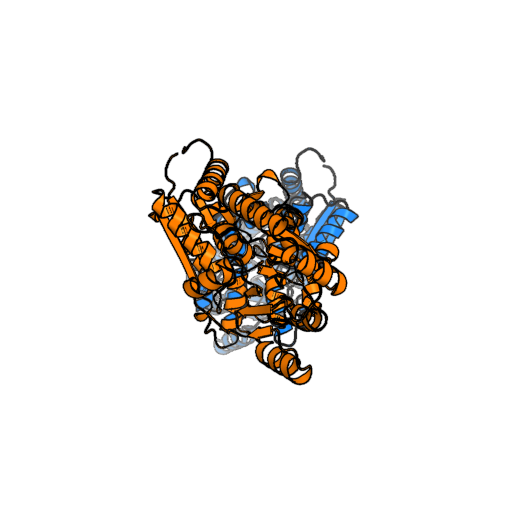N . ASP B 1 45 ? -14.352 -10.75 -15.805 1 71.38 45 ASP B N 1
ATOM 3608 C CA . ASP B 1 45 ? -15.32 -10.32 -16.812 1 71.38 45 ASP B CA 1
ATOM 3609 C C . ASP B 1 45 ? -16.109 -9.102 -16.328 1 71.38 45 ASP B C 1
ATOM 3611 O O . ASP B 1 45 ? -16.719 -8.391 -17.125 1 71.38 45 ASP B O 1
ATOM 3615 N N . LYS B 1 46 ? -16.031 -8.828 -15.117 1 67.38 46 LYS B N 1
ATOM 3616 C CA . LYS B 1 46 ? -16.797 -7.73 -14.539 1 67.38 46 LYS B CA 1
ATOM 3617 C C . LYS B 1 46 ? -16.062 -6.402 -14.695 1 67.38 46 LYS B C 1
ATOM 3619 O O . LYS B 1 46 ? -16.609 -5.344 -14.375 1 67.38 46 LYS B O 1
ATOM 3624 N N . ILE B 1 47 ? -14.875 -6.641 -15.219 1 67.75 47 ILE B N 1
ATOM 3625 C CA . ILE B 1 47 ? -14.102 -5.422 -15.438 1 67.75 47 ILE B CA 1
ATOM 3626 C C . ILE B 1 47 ? -14.602 -4.707 -16.688 1 67.75 47 ILE B C 1
ATOM 3628 O O . ILE B 1 47 ? -14.391 -5.18 -17.812 1 67.75 47 ILE B O 1
ATOM 3632 N N . LYS B 1 48 ? -15.609 -3.912 -16.562 1 59.06 48 LYS B N 1
ATOM 3633 C CA . LYS B 1 48 ? -16.188 -3.127 -17.656 1 59.06 48 LYS B CA 1
ATOM 3634 C C . LYS B 1 48 ? -15.672 -1.688 -17.625 1 59.06 48 LYS B C 1
ATOM 3636 O O . LYS B 1 48 ? -16.234 -0.812 -18.281 1 59.06 48 LYS B O 1
ATOM 3641 N N . GLU B 1 49 ? -14.656 -1.416 -16.734 1 61.38 49 GLU B N 1
ATOM 3642 C CA . GLU B 1 49 ? -14.422 -0.014 -16.406 1 61.38 49 GLU B CA 1
ATOM 3643 C C . GLU B 1 49 ? -13.953 0.772 -17.625 1 61.38 49 GLU B C 1
ATOM 3645 O O . GLU B 1 49 ? -12.906 0.469 -18.188 1 61.38 49 GLU B O 1
ATOM 3650 N N . SER B 1 50 ? -14.977 1.607 -18.062 1 67.62 50 SER B N 1
ATOM 3651 C CA . SER B 1 50 ? -14.742 2.576 -19.125 1 67.62 50 SER B CA 1
ATOM 3652 C C . SER B 1 50 ? -14.344 3.936 -18.562 1 67.62 50 SER B C 1
ATOM 3654 O O . SER B 1 50 ? -14.648 4.25 -17.406 1 67.62 50 SER B O 1
ATOM 3656 N N . GLY B 1 51 ? -13.289 4.59 -19.078 1 78.31 51 GLY B N 1
ATOM 3657 C CA . GLY B 1 51 ? -12.828 5.953 -18.875 1 78.31 51 GLY B CA 1
ATOM 3658 C C . GLY B 1 51 ? -11.602 6.035 -17.984 1 78.31 51 GLY B C 1
ATOM 3659 O O . GLY B 1 51 ? -11.094 5.016 -17.516 1 78.31 51 GLY B O 1
ATOM 3660 N N . ILE B 1 52 ? -11.227 7.004 -17.781 1 80.94 52 ILE B N 1
ATOM 3661 C CA . ILE B 1 52 ? -9.961 7.258 -17.094 1 80.94 52 ILE B CA 1
ATOM 3662 C C . ILE B 1 52 ? -10.117 6.961 -15.602 1 80.94 52 ILE B C 1
ATOM 3664 O O . ILE B 1 52 ? -9.242 6.348 -14.984 1 80.94 52 ILE B O 1
ATOM 3668 N N . PHE B 1 53 ? -11.234 7.289 -15.016 1 82 53 PHE B N 1
ATOM 3669 C CA . PHE B 1 53 ? -11.477 7.062 -13.594 1 82 53 PHE B CA 1
ATOM 3670 C C . PHE B 1 53 ? -11.625 5.574 -13.297 1 82 53 PHE B C 1
ATOM 3672 O O . PHE B 1 53 ? -11.133 5.09 -12.273 1 82 53 PHE B O 1
ATOM 3679 N N . GLY B 1 54 ? -12.297 4.934 -14.211 1 83.25 54 GLY B N 1
ATOM 3680 C CA . GLY B 1 54 ? -12.445 3.498 -14.047 1 83.25 54 GLY B CA 1
ATOM 3681 C C . GLY B 1 54 ? -11.125 2.748 -14.086 1 83.25 54 GLY B C 1
ATOM 3682 O O . GLY B 1 54 ? -10.898 1.838 -13.289 1 83.25 54 GLY B O 1
ATOM 3683 N N . LYS B 1 55 ? -10.328 3.176 -14.961 1 85.38 55 LYS B N 1
ATOM 3684 C CA . LYS B 1 55 ? -9.008 2.551 -15.078 1 85.38 55 LYS B CA 1
ATOM 3685 C C . LYS B 1 55 ? -8.164 2.814 -13.836 1 85.38 55 LYS B C 1
ATOM 3687 O O . LYS B 1 55 ? -7.453 1.926 -13.367 1 85.38 55 LYS B O 1
ATOM 3692 N N . LEU B 1 56 ? -8.281 4 -13.336 1 86.12 56 LEU B N 1
ATOM 3693 C CA . LEU B 1 56 ? -7.566 4.34 -12.109 1 86.12 56 LEU B CA 1
ATOM 3694 C C . LEU B 1 56 ? -8.086 3.518 -10.938 1 86.12 56 LEU B C 1
ATOM 3696 O O . LEU B 1 56 ? -7.297 2.998 -10.141 1 86.12 56 LEU B O 1
ATOM 3700 N N . LYS B 1 57 ? -9.367 3.445 -10.891 1 89.56 57 LYS B N 1
ATOM 3701 C CA . LYS B 1 57 ? -9.992 2.664 -9.828 1 89.56 57 LYS B CA 1
ATOM 3702 C C . LYS B 1 57 ? -9.539 1.206 -9.883 1 89.56 57 LYS B C 1
ATOM 3704 O O . LYS B 1 57 ? -9.234 0.606 -8.852 1 89.56 57 LYS B O 1
ATOM 3709 N N . LEU B 1 58 ? -9.484 0.693 -11.062 1 90.38 58 LEU B N 1
ATOM 3710 C CA . LEU B 1 58 ? -9.039 -0.686 -11.227 1 90.38 58 LEU B CA 1
ATOM 3711 C C . LEU B 1 58 ? -7.586 -0.842 -10.797 1 90.38 58 LEU B C 1
ATOM 3713 O O . LEU B 1 58 ? -7.234 -1.824 -10.141 1 90.38 58 LEU B O 1
ATOM 3717 N N . ALA B 1 59 ? -6.793 0.107 -11.172 1 91.88 59 ALA B N 1
ATOM 3718 C CA . ALA B 1 59 ? -5.379 0.075 -10.812 1 91.88 59 ALA B CA 1
ATOM 3719 C C . ALA B 1 59 ? -5.199 0.061 -9.297 1 91.88 59 ALA B C 1
ATOM 3721 O O . ALA B 1 59 ? -4.453 -0.764 -8.758 1 91.88 59 ALA B O 1
ATOM 3722 N N . THR B 1 60 ? -5.945 0.938 -8.57 1 94.56 60 THR B N 1
ATOM 3723 C CA . THR B 1 60 ? -5.812 1.01 -7.117 1 94.56 60 THR B CA 1
ATOM 3724 C C . THR B 1 60 ? -6.422 -0.224 -6.457 1 94.56 60 THR B C 1
ATOM 3726 O O . THR B 1 60 ? -5.898 -0.722 -5.457 1 94.56 60 THR B O 1
ATOM 3729 N N . GLU B 1 61 ? -7.496 -0.729 -7.039 1 94.31 61 GLU B N 1
ATOM 3730 C CA . GLU B 1 61 ? -8.141 -1.925 -6.508 1 94.31 61 GLU B CA 1
ATOM 3731 C C . GLU B 1 61 ? -7.234 -3.145 -6.637 1 94.31 61 GLU B C 1
ATOM 3733 O O . GLU B 1 61 ? -7.281 -4.051 -5.801 1 94.31 61 GLU B O 1
ATOM 3738 N N . THR B 1 62 ? -6.43 -3.17 -7.707 1 95.62 62 THR B N 1
ATOM 3739 C CA . THR B 1 62 ? -5.469 -4.25 -7.895 1 95.62 62 THR B CA 1
ATOM 3740 C C . THR B 1 62 ? -4.441 -4.266 -6.766 1 95.62 62 THR B C 1
ATOM 3742 O O . THR B 1 62 ? -4.031 -5.332 -6.305 1 95.62 62 THR B O 1
ATOM 3745 N N . VAL B 1 63 ? -4.109 -3.062 -6.285 1 97.5 63 VAL B N 1
ATOM 3746 C CA . VAL B 1 63 ? -3.123 -2.924 -5.219 1 97.5 63 VAL B CA 1
ATOM 3747 C C . VAL B 1 63 ? -3.764 -3.264 -3.875 1 97.5 63 VAL B C 1
ATOM 3749 O O . VAL B 1 63 ? -3.172 -3.975 -3.059 1 97.5 63 VAL B O 1
ATOM 3752 N N . PHE B 1 64 ? -5.016 -2.797 -3.684 1 98.38 64 PHE B N 1
ATOM 3753 C CA . PHE B 1 64 ? -5.754 -3.008 -2.443 1 98.38 64 PHE B CA 1
ATOM 3754 C C . PHE B 1 64 ? -7.234 -2.711 -2.635 1 98.38 64 PHE B C 1
ATOM 3756 O O . PHE B 1 64 ? -7.629 -1.548 -2.752 1 98.38 64 PHE B O 1
ATOM 3763 N N . SER B 1 65 ? -8.047 -3.699 -2.631 1 98 65 SER B N 1
ATOM 3764 C CA . SER B 1 65 ? -9.484 -3.551 -2.818 1 98 65 SER B CA 1
ATOM 3765 C C . SER B 1 65 ? -10.195 -3.326 -1.488 1 98 65 SER B C 1
ATOM 3767 O O . SER B 1 65 ? -10.359 -4.258 -0.699 1 98 65 SER B O 1
ATOM 3769 N N . PHE B 1 66 ? -10.695 -2.127 -1.277 1 97.88 66 PHE B N 1
ATOM 3770 C CA . PHE B 1 66 ? -11.43 -1.835 -0.049 1 97.88 66 PHE B CA 1
ATOM 3771 C C . PHE B 1 66 ? -12.719 -2.637 0.017 1 97.88 66 PHE B C 1
ATOM 3773 O O . PHE B 1 66 ? -13.164 -3.023 1.102 1 97.88 66 PHE B O 1
ATOM 3780 N N . LYS B 1 67 ? -13.281 -2.889 -1.151 1 97.06 67 LYS B N 1
ATOM 3781 C CA . LYS B 1 67 ? -14.477 -3.727 -1.228 1 97.06 67 LYS B CA 1
ATOM 3782 C C . LYS B 1 67 ? -14.195 -5.137 -0.718 1 97.06 67 LYS B C 1
ATOM 3784 O O . LYS B 1 67 ? -14.914 -5.648 0.14 1 97.06 67 LYS B O 1
ATOM 3789 N N . THR B 1 68 ? -13.102 -5.742 -1.22 1 98.44 68 THR B N 1
ATOM 3790 C CA . THR B 1 68 ? -12.703 -7.07 -0.772 1 98.44 68 THR B CA 1
ATOM 3791 C C . THR B 1 68 ? -12.422 -7.078 0.728 1 98.44 68 THR B C 1
ATOM 3793 O O . THR B 1 68 ? -12.875 -7.969 1.446 1 98.44 68 THR B O 1
ATOM 3796 N N . TYR B 1 69 ? -11.719 -6.094 1.199 1 98.75 69 TYR B N 1
ATOM 3797 C CA . TYR B 1 69 ? -11.391 -5.996 2.615 1 98.75 69 TYR B CA 1
ATOM 3798 C C . TYR B 1 69 ? -12.648 -6.031 3.475 1 98.75 69 TYR B C 1
ATOM 3800 O O . TYR B 1 69 ? -12.742 -6.828 4.41 1 98.75 69 TYR B O 1
ATOM 3808 N N . LYS B 1 70 ? -13.602 -5.195 3.121 1 98.44 70 LYS B N 1
ATOM 3809 C CA . LYS B 1 70 ? -14.836 -5.098 3.893 1 98.44 70 LYS B CA 1
ATOM 3810 C C . LYS B 1 70 ? -15.648 -6.387 3.803 1 98.44 70 LYS B C 1
ATOM 3812 O O . LYS B 1 70 ? -16.109 -6.906 4.82 1 98.44 70 LYS B O 1
ATOM 3817 N N . GLU B 1 71 ? -15.844 -6.914 2.594 1 98.69 71 GLU B N 1
ATOM 3818 C CA . GLU B 1 71 ? -16.672 -8.094 2.371 1 98.69 71 GLU B CA 1
ATOM 3819 C C . GLU B 1 71 ? -16.078 -9.32 3.074 1 98.69 71 GLU B C 1
ATOM 3821 O O . GLU B 1 71 ? -16.812 -10.094 3.693 1 98.69 71 GLU B O 1
ATOM 3826 N N . VAL B 1 72 ? -14.773 -9.492 3.004 1 98.81 72 VAL B N 1
ATOM 3827 C CA . VAL B 1 72 ? -14.117 -10.656 3.594 1 98.81 72 VAL B CA 1
ATOM 3828 C C . VAL B 1 72 ? -14.211 -10.578 5.117 1 98.81 72 VAL B C 1
ATOM 3830 O O . VAL B 1 72 ? -14.484 -11.586 5.777 1 98.81 72 VAL B O 1
ATOM 3833 N N . ARG B 1 73 ? -13.984 -9.406 5.715 1 98.75 73 ARG B N 1
ATOM 3834 C CA . ARG B 1 73 ? -14.141 -9.25 7.16 1 98.75 73 ARG B CA 1
ATOM 3835 C C . ARG B 1 73 ? -15.539 -9.672 7.609 1 98.75 73 ARG B C 1
ATOM 3837 O O . ARG B 1 73 ? -15.688 -10.383 8.602 1 98.75 73 ARG B O 1
ATOM 3844 N N . SER B 1 74 ? -16.516 -9.195 6.816 1 98.75 74 SER B N 1
ATOM 3845 C CA . SER B 1 74 ? -17.906 -9.539 7.137 1 98.75 74 SER B CA 1
ATOM 3846 C C . SER B 1 74 ? -18.141 -11.039 7.047 1 98.75 74 SER B C 1
ATOM 3848 O O . SER B 1 74 ? -18.781 -11.625 7.918 1 98.75 74 SER B O 1
ATOM 3850 N N . LEU B 1 75 ? -17.641 -11.672 6.059 1 98.75 75 LEU B N 1
ATOM 3851 C CA . LEU B 1 75 ? -17.797 -13.109 5.859 1 98.75 75 LEU B CA 1
ATOM 3852 C C . LEU B 1 75 ? -17.141 -13.891 6.992 1 98.75 75 LEU B C 1
ATOM 3854 O O . LEU B 1 75 ? -17.672 -14.906 7.445 1 98.75 75 LEU B O 1
ATOM 3858 N N . ILE B 1 76 ? -15.945 -13.43 7.395 1 98.69 76 ILE B N 1
ATOM 3859 C CA . ILE B 1 76 ? -15.227 -14.094 8.477 1 98.69 76 ILE B CA 1
ATOM 3860 C C . ILE B 1 76 ? -16.078 -14.07 9.75 1 98.69 76 ILE B C 1
ATOM 3862 O O . ILE B 1 76 ? -16.25 -15.102 10.406 1 98.69 76 ILE B O 1
ATOM 3866 N N . ASP B 1 77 ? -16.656 -12.914 10.062 1 98.56 77 ASP B N 1
ATOM 3867 C CA . ASP B 1 77 ? -17.469 -12.766 11.266 1 98.56 77 ASP B CA 1
ATOM 3868 C C . ASP B 1 77 ? -18.766 -13.578 11.164 1 98.56 77 ASP B C 1
ATOM 3870 O O . ASP B 1 77 ? -19.109 -14.312 12.094 1 98.56 77 ASP B O 1
ATOM 3874 N N . LYS B 1 78 ? -19.438 -13.469 10.07 1 98.5 78 LYS B N 1
ATOM 3875 C CA . LYS B 1 78 ? -20.75 -14.07 9.891 1 98.5 78 LYS B CA 1
ATOM 3876 C C . LYS B 1 78 ? -20.672 -15.594 9.906 1 98.5 78 LYS B C 1
ATOM 3878 O O . LYS B 1 78 ? -21.625 -16.266 10.281 1 98.5 78 LYS B O 1
ATOM 3883 N N . ASN B 1 79 ? -19.5 -16.172 9.562 1 98.38 79 ASN B N 1
ATOM 3884 C CA . ASN B 1 79 ? -19.422 -17.625 9.367 1 98.38 79 ASN B CA 1
ATOM 3885 C C . ASN B 1 79 ? -18.406 -18.266 10.297 1 98.38 79 ASN B C 1
ATOM 3887 O O . ASN B 1 79 ? -18.078 -19.438 10.141 1 98.38 79 ASN B O 1
ATOM 3891 N N . ASP B 1 80 ? -17.812 -17.5 11.18 1 97.88 80 ASP B N 1
ATOM 3892 C CA . ASP B 1 80 ? -16.828 -17.984 12.133 1 97.88 80 ASP B CA 1
ATOM 3893 C C . ASP B 1 80 ? -15.688 -18.703 11.422 1 97.88 80 ASP B C 1
ATOM 3895 O O . ASP B 1 80 ? -15.375 -19.859 11.734 1 97.88 80 ASP B O 1
ATOM 3899 N N . ILE B 1 81 ? -15.086 -18.094 10.523 1 98.38 81 ILE B N 1
ATOM 3900 C CA . ILE B 1 81 ? -14.039 -18.656 9.68 1 98.38 81 ILE B CA 1
ATOM 3901 C C . ILE B 1 81 ? -12.789 -18.922 10.508 1 98.38 81 ILE B C 1
ATOM 3903 O O . ILE B 1 81 ? -12.375 -18.078 11.305 1 98.38 81 ILE B O 1
ATOM 3907 N N . HIS B 1 82 ? -12.203 -20.078 10.297 1 97.38 82 HIS B N 1
ATOM 3908 C CA . HIS B 1 82 ? -10.992 -20.453 11.031 1 97.38 82 HIS B CA 1
ATOM 3909 C C . HIS B 1 82 ? -9.742 -20.234 10.195 1 97.38 82 HIS B C 1
ATOM 3911 O O . HIS B 1 82 ? -8.664 -20 10.734 1 97.38 82 HIS B O 1
ATOM 3917 N N . VAL B 1 83 ? -9.891 -20.344 8.898 1 98.12 83 VAL B N 1
ATOM 3918 C CA . VAL B 1 83 ? -8.758 -20.203 7.988 1 98.12 83 VAL B CA 1
ATOM 3919 C C . VAL B 1 83 ? -9.234 -19.641 6.648 1 98.12 83 VAL B C 1
ATOM 3921 O O . VAL B 1 83 ? -10.297 -20.016 6.156 1 98.12 83 VAL B O 1
ATOM 3924 N N . VAL B 1 84 ? -8.523 -18.656 6.148 1 98.75 84 VAL B N 1
ATOM 3925 C CA . VAL B 1 84 ? -8.75 -18.141 4.801 1 98.75 84 VAL B CA 1
ATOM 3926 C C . VAL B 1 84 ? -7.746 -18.766 3.834 1 98.75 84 VAL B C 1
ATOM 3928 O O . VAL B 1 84 ? -6.535 -18.641 4.008 1 98.75 84 VAL B O 1
ATOM 3931 N N . HIS B 1 85 ? -8.25 -19.5 2.875 1 98.75 85 HIS B N 1
ATOM 3932 C CA . HIS B 1 85 ? -7.426 -20.172 1.871 1 98.75 85 HIS B CA 1
ATOM 3933 C C . HIS B 1 85 ? -7.582 -19.5 0.505 1 98.75 85 HIS B C 1
ATOM 3935 O O . HIS B 1 85 ? -8.641 -19.609 -0.117 1 98.75 85 HIS B O 1
ATOM 3941 N N . VAL B 1 86 ? -6.516 -18.922 0.029 1 98.75 86 VAL B N 1
ATOM 3942 C CA . VAL B 1 86 ? -6.555 -18.094 -1.172 1 98.75 86 VAL B CA 1
ATOM 3943 C C . VAL B 1 86 ? -5.848 -18.812 -2.318 1 98.75 86 VAL B C 1
ATOM 3945 O O . VAL B 1 86 ? -4.746 -19.328 -2.146 1 98.75 86 VAL B O 1
ATOM 3948 N N . HIS B 1 87 ? -6.461 -18.781 -3.484 1 98 87 HIS B N 1
ATOM 3949 C CA . HIS B 1 87 ? -5.867 -19.391 -4.664 1 98 87 HIS B CA 1
ATOM 3950 C C . HIS B 1 87 ? -5.367 -18.344 -5.645 1 98 87 HIS B C 1
ATOM 3952 O O . HIS B 1 87 ? -4.359 -18.547 -6.324 1 98 87 HIS B O 1
ATOM 3958 N N . ASN B 1 88 ? -6.078 -17.297 -5.805 1 95.81 88 ASN B N 1
ATOM 3959 C CA . ASN B 1 88 ? -5.742 -16.203 -6.711 1 95.81 88 ASN B CA 1
ATOM 3960 C C . ASN B 1 88 ? -6.352 -14.883 -6.246 1 95.81 88 ASN B C 1
ATOM 3962 O O . ASN B 1 88 ? -7.555 -14.805 -5.988 1 95.81 88 ASN B O 1
ATOM 3966 N N . THR B 1 89 ? -5.547 -13.875 -6.184 1 96.81 89 THR B N 1
ATOM 3967 C CA . THR B 1 89 ? -6.062 -12.594 -5.703 1 96.81 89 THR B CA 1
ATOM 3968 C C . THR B 1 89 ? -6.215 -11.609 -6.855 1 96.81 89 THR B C 1
ATOM 3970 O O . THR B 1 89 ? -6.852 -10.562 -6.703 1 96.81 89 THR B O 1
ATOM 3973 N N . LEU B 1 90 ? -5.672 -11.898 -7.969 1 93.5 90 LEU B N 1
ATOM 3974 C CA . LEU B 1 90 ? -5.523 -10.906 -9.023 1 93.5 90 LEU B CA 1
ATOM 3975 C C . LEU B 1 90 ? -6.738 -10.914 -9.953 1 93.5 90 LEU B C 1
ATOM 3977 O O . LEU B 1 90 ? -7.184 -11.977 -10.383 1 93.5 90 LEU B O 1
ATOM 3981 N N . PRO B 1 91 ? -7.207 -9.742 -10.297 1 91.31 91 PRO B N 1
ATOM 3982 C CA . PRO B 1 91 ? -6.848 -8.398 -9.844 1 91.31 91 PRO B CA 1
ATOM 3983 C C . PRO B 1 91 ? -7.828 -7.836 -8.812 1 91.31 91 PRO B C 1
ATOM 3985 O O . PRO B 1 91 ? -7.496 -6.895 -8.086 1 91.31 91 PRO B O 1
ATOM 3988 N N . LEU B 1 92 ? -8.969 -8.438 -8.711 1 94.31 92 LEU B N 1
ATOM 3989 C CA . LEU B 1 92 ? -10.078 -7.75 -8.062 1 94.31 92 LEU B CA 1
ATOM 3990 C C . LEU B 1 92 ? -10.07 -8.008 -6.559 1 94.31 92 LEU B C 1
ATOM 3992 O O . LEU B 1 92 ? -10.523 -7.164 -5.777 1 94.31 92 LEU B O 1
ATOM 3996 N N . ILE B 1 93 ? -9.594 -9.164 -6.16 1 97.69 93 ILE B N 1
ATOM 3997 C CA . ILE B 1 93 ? -9.555 -9.5 -4.742 1 97.69 93 ILE B CA 1
ATOM 3998 C C . ILE B 1 93 ? -8.398 -8.773 -4.066 1 97.69 93 ILE B C 1
ATOM 4000 O O . ILE B 1 93 ? -8.539 -8.273 -2.947 1 97.69 93 ILE B O 1
ATOM 4004 N N . SER B 1 94 ? -7.223 -8.719 -4.762 1 97.75 94 SER B N 1
ATOM 4005 C CA . SER B 1 94 ? -6.02 -8.016 -4.336 1 97.75 94 SER B CA 1
ATOM 4006 C C . SER B 1 94 ? -5.496 -8.562 -3.014 1 97.75 94 SER B C 1
ATOM 4008 O O . SER B 1 94 ? -6.113 -9.445 -2.412 1 97.75 94 SER B O 1
ATOM 4010 N N . PRO B 1 95 ? -4.363 -8.125 -2.512 1 98.44 95 PRO B N 1
ATOM 4011 C CA . PRO B 1 95 ? -3.805 -8.523 -1.217 1 98.44 95 PRO B CA 1
ATOM 4012 C C . PRO B 1 95 ? -4.633 -8.023 -0.037 1 98.44 95 PRO B C 1
ATOM 4014 O O . PRO B 1 95 ? -4.355 -8.375 1.111 1 98.44 95 PRO B O 1
ATOM 4017 N N . SER B 1 96 ? -5.73 -7.281 -0.313 1 98.62 96 SER B N 1
ATOM 4018 C CA . SER B 1 96 ? -6.594 -6.793 0.76 1 98.62 96 SER B CA 1
ATOM 4019 C C . SER B 1 96 ? -7.211 -7.949 1.541 1 98.62 96 SER B C 1
ATOM 4021 O O . SER B 1 96 ? -7.5 -7.816 2.73 1 98.62 96 SER B O 1
ATOM 4023 N N . ILE B 1 97 ? -7.309 -9.109 0.898 1 98.81 97 ILE B N 1
ATOM 4024 C CA . ILE B 1 97 ? -7.895 -10.273 1.557 1 98.81 97 ILE B CA 1
ATOM 4025 C C . ILE B 1 97 ? -6.992 -10.727 2.699 1 98.81 97 ILE B C 1
ATOM 4027 O O . ILE B 1 97 ? -7.477 -11.172 3.742 1 98.81 97 ILE B O 1
ATOM 4031 N N . TYR B 1 98 ? -5.672 -10.617 2.568 1 98.81 98 TYR B N 1
ATOM 4032 C CA . TYR B 1 98 ? -4.734 -10.969 3.629 1 98.81 98 TYR B CA 1
ATOM 4033 C C . TYR B 1 98 ? -4.945 -10.086 4.855 1 98.81 98 TYR B C 1
ATOM 4035 O O . TYR B 1 98 ? -5.039 -10.594 5.98 1 98.81 98 TYR B O 1
ATOM 4043 N N . TYR B 1 99 ? -5.102 -8.844 4.617 1 98.69 99 TYR B N 1
ATOM 4044 C CA . TYR B 1 99 ? -5.219 -7.891 5.715 1 98.69 99 TYR B CA 1
ATOM 4045 C C . TYR B 1 99 ? -6.59 -7.977 6.367 1 98.69 99 TYR B C 1
ATOM 4047 O O . TYR B 1 99 ? -6.727 -7.75 7.574 1 98.69 99 TYR B O 1
ATOM 4055 N N . ALA B 1 100 ? -7.652 -8.312 5.539 1 98.75 100 ALA B N 1
ATOM 4056 C CA . ALA B 1 100 ? -8.961 -8.578 6.133 1 98.75 100 ALA B CA 1
ATOM 4057 C C . ALA B 1 100 ? -8.883 -9.719 7.145 1 98.75 100 ALA B C 1
ATOM 4059 O O . ALA B 1 100 ? -9.383 -9.602 8.258 1 98.75 100 ALA B O 1
ATOM 4060 N N . ALA B 1 101 ? -8.227 -10.766 6.77 1 98.81 101 ALA B N 1
ATOM 4061 C CA . ALA B 1 101 ? -8.078 -11.922 7.645 1 98.81 101 ALA B CA 1
ATOM 4062 C C . ALA B 1 101 ? -7.238 -11.578 8.875 1 98.81 101 ALA B C 1
ATOM 4064 O O . ALA B 1 101 ? -7.605 -11.914 10 1 98.81 101 ALA B O 1
ATOM 4065 N N . ILE B 1 102 ? -6.125 -10.906 8.664 1 98.19 102 ILE B N 1
ATOM 4066 C CA . ILE B 1 102 ? -5.219 -10.516 9.742 1 98.19 102 ILE B CA 1
ATOM 4067 C C . ILE B 1 102 ? -5.965 -9.656 10.758 1 98.19 102 ILE B C 1
ATOM 4069 O O . ILE B 1 102 ? -5.816 -9.844 11.969 1 98.19 102 ILE B O 1
ATOM 4073 N N . SER B 1 103 ? -6.777 -8.727 10.242 1 97.81 103 SER B N 1
ATOM 4074 C CA . SER B 1 103 ? -7.516 -7.828 11.117 1 97.81 103 SER B CA 1
ATOM 4075 C C . SER B 1 103 ? -8.484 -8.602 12.016 1 97.81 103 SER B C 1
ATOM 4077 O O . SER B 1 103 ? -8.891 -8.109 13.062 1 97.81 103 SER B O 1
ATOM 4079 N N . LYS B 1 104 ? -8.875 -9.836 11.602 1 98.19 104 LYS B N 1
ATOM 4080 C CA . LYS B 1 104 ? -9.797 -10.68 12.359 1 98.19 104 LYS B CA 1
ATOM 4081 C C . LYS B 1 104 ? -9.055 -11.805 13.062 1 98.19 104 LYS B C 1
ATOM 4083 O O . LYS B 1 104 ? -9.68 -12.719 13.617 1 98.19 104 LYS B O 1
ATOM 4088 N N . LYS B 1 105 ? -7.707 -11.797 13 1 97.5 105 LYS B N 1
ATOM 4089 C CA . LYS B 1 105 ? -6.832 -12.789 13.625 1 97.5 105 LYS B CA 1
ATOM 4090 C C . LYS B 1 105 ? -7.102 -14.188 13.062 1 97.5 105 LYS B C 1
ATOM 4092 O O . LYS B 1 105 ? -7.117 -15.164 13.812 1 97.5 105 LYS B O 1
ATOM 4097 N N . VAL B 1 106 ? -7.449 -14.258 11.883 1 98.12 106 VAL B N 1
ATOM 4098 C CA . VAL B 1 106 ? -7.633 -15.523 11.172 1 98.12 106 VAL B CA 1
ATOM 4099 C C . VAL B 1 106 ? -6.438 -15.789 10.258 1 98.12 106 VAL B C 1
ATOM 4101 O O . VAL B 1 106 ? -6.027 -14.906 9.5 1 98.12 106 VAL B O 1
ATOM 4104 N N . PRO B 1 107 ? -5.785 -16.938 10.312 1 98.12 107 PRO B N 1
ATOM 4105 C CA . PRO B 1 107 ? -4.625 -17.219 9.461 1 98.12 107 PRO B CA 1
ATOM 4106 C C . PRO B 1 107 ? -4.996 -17.359 7.988 1 98.12 107 PRO B C 1
ATOM 4108 O O . PRO B 1 107 ? -6.117 -17.766 7.668 1 98.12 107 PRO B O 1
ATOM 4111 N N . VAL B 1 108 ? -4.039 -17 7.152 1 98.69 108 VAL B N 1
ATOM 4112 C CA . VAL B 1 108 ? -4.219 -17.094 5.703 1 98.69 108 VAL B CA 1
ATOM 4113 C C . VAL B 1 108 ? -3.24 -18.109 5.121 1 98.69 108 VAL B C 1
ATOM 4115 O O . VAL B 1 108 ? -2.078 -18.172 5.531 1 98.69 108 VAL B O 1
ATOM 4118 N N . VAL B 1 109 ? -3.734 -18.906 4.23 1 98.56 109 VAL B N 1
ATOM 4119 C CA . VAL B 1 109 ? -2.908 -19.797 3.418 1 98.56 109 VAL B CA 1
ATOM 4120 C C . VAL B 1 109 ? -3.094 -19.469 1.939 1 98.56 109 VAL B C 1
ATOM 4122 O O . VAL B 1 109 ? -4.219 -19.438 1.438 1 98.56 109 VAL B O 1
ATOM 4125 N N . GLN B 1 110 ? -2.035 -19.172 1.244 1 98.75 110 GLN B N 1
ATOM 4126 C CA . GLN B 1 110 ? -2.037 -18.875 -0.187 1 98.75 110 GLN B CA 1
ATOM 4127 C C . GLN B 1 110 ? -1.434 -20.047 -0.977 1 98.75 110 GLN B C 1
ATOM 4129 O O . GLN B 1 110 ? -0.26 -20.375 -0.803 1 98.75 110 GLN B O 1
ATOM 4134 N N . THR B 1 111 ? -2.271 -20.656 -1.774 1 98.56 111 THR B N 1
ATOM 4135 C CA . THR B 1 111 ? -1.719 -21.641 -2.701 1 98.56 111 THR B CA 1
ATOM 4136 C C . THR B 1 111 ? -1.067 -20.953 -3.895 1 98.56 111 THR B C 1
ATOM 4138 O O . THR B 1 111 ? -1.664 -20.062 -4.508 1 98.56 111 THR B O 1
ATOM 4141 N N . ILE B 1 112 ? 0.097 -21.359 -4.246 1 97.69 112 ILE B N 1
ATOM 4142 C CA . ILE B 1 112 ? 0.864 -20.766 -5.328 1 97.69 112 ILE B CA 1
ATOM 4143 C C . ILE B 1 112 ? 0.748 -21.609 -6.586 1 97.69 112 ILE B C 1
ATOM 4145 O O . ILE B 1 112 ? 1.334 -22.703 -6.66 1 97.69 112 ILE B O 1
ATOM 4149 N N . HIS B 1 113 ? 0.061 -21.047 -7.562 1 96 113 HIS B N 1
ATOM 4150 C CA . HIS B 1 113 ? -0.195 -21.797 -8.781 1 96 113 HIS B CA 1
ATOM 4151 C C . HIS B 1 113 ? 0.8 -21.422 -9.883 1 96 113 HIS B C 1
ATOM 4153 O O . HIS B 1 113 ? 0.958 -22.172 -10.852 1 96 113 HIS B O 1
ATOM 4159 N N . ASN B 1 114 ? 1.386 -20.297 -9.734 1 94.31 114 ASN B N 1
ATOM 4160 C CA . ASN B 1 114 ? 2.344 -19.766 -10.703 1 94.31 114 ASN B CA 1
ATOM 4161 C C . ASN B 1 114 ? 3.393 -18.891 -10.031 1 94.31 114 ASN B C 1
ATOM 4163 O O . ASN B 1 114 ? 3.615 -19 -8.828 1 94.31 114 ASN B O 1
ATOM 4167 N N . PHE B 1 115 ? 4.074 -18.125 -10.805 1 96.56 115 PHE B N 1
ATOM 4168 C CA . PHE B 1 115 ? 5.203 -17.391 -10.242 1 96.56 115 PHE B CA 1
ATOM 4169 C C . PHE B 1 115 ? 4.91 -15.891 -10.195 1 96.56 115 PHE B C 1
ATOM 4171 O O . PHE B 1 115 ? 5.828 -15.078 -10.266 1 96.56 115 PHE B O 1
ATOM 4178 N N . ARG B 1 116 ? 3.701 -15.609 -10.078 1 95.81 116 ARG B N 1
ATOM 4179 C CA . ARG B 1 116 ? 3.25 -14.227 -10.18 1 95.81 116 ARG B CA 1
ATOM 4180 C C . ARG B 1 116 ? 3.863 -13.367 -9.078 1 95.81 116 ARG B C 1
ATOM 4182 O O . ARG B 1 116 ? 4.223 -12.211 -9.32 1 95.81 116 ARG B O 1
ATOM 4189 N N . LEU B 1 117 ? 3.994 -13.859 -7.895 1 97.56 117 LEU B N 1
ATOM 4190 C CA . LEU B 1 117 ? 4.5 -13.086 -6.762 1 97.56 117 LEU B CA 1
ATOM 4191 C C . LEU B 1 117 ? 5.961 -12.703 -6.973 1 97.56 117 LEU B C 1
ATOM 4193 O O . LEU B 1 117 ? 6.48 -11.82 -6.285 1 97.56 117 LEU B O 1
ATOM 4197 N N . LEU B 1 118 ? 6.641 -13.367 -7.961 1 97.75 118 LEU B N 1
ATOM 4198 C CA . LEU B 1 118 ? 8.062 -13.148 -8.188 1 97.75 118 LEU B CA 1
ATOM 4199 C C . LEU B 1 118 ? 8.305 -12.57 -9.578 1 97.75 118 LEU B C 1
ATOM 4201 O O . LEU B 1 118 ? 9.398 -12.062 -9.867 1 97.75 118 LEU B O 1
ATOM 4205 N N . CYS B 1 119 ? 7.285 -12.648 -10.375 1 97 119 CYS B N 1
ATOM 4206 C CA . CYS B 1 119 ? 7.355 -12.273 -11.781 1 97 119 CYS B CA 1
ATOM 4207 C C . CYS B 1 119 ? 6.031 -11.695 -12.258 1 97 119 CYS B C 1
ATOM 4209 O O . CYS B 1 119 ? 5.043 -12.422 -12.398 1 97 119 CYS B O 1
ATOM 4211 N N . PRO B 1 120 ? 6.035 -10.422 -12.578 1 96.62 120 PRO B N 1
ATOM 4212 C CA . PRO B 1 120 ? 4.777 -9.828 -13.055 1 96.62 120 PRO B CA 1
ATOM 4213 C C . PRO B 1 120 ? 4.164 -10.609 -14.211 1 96.62 120 PRO B C 1
ATOM 4215 O O . PRO B 1 120 ? 2.939 -10.656 -14.352 1 96.62 120 PRO B O 1
ATOM 4218 N N . GLY B 1 121 ? 4.918 -11.297 -14.953 1 94.19 121 GLY B N 1
ATOM 4219 C CA . GLY B 1 121 ? 4.422 -12.117 -16.047 1 94.19 121 GLY B CA 1
ATOM 4220 C C . GLY B 1 121 ? 3.949 -13.484 -15.602 1 94.19 121 GLY B C 1
ATOM 4221 O O . GLY B 1 121 ? 3.33 -14.219 -16.375 1 94.19 121 GLY B O 1
ATOM 4222 N N . ALA B 1 122 ? 4.309 -13.922 -14.461 1 94.25 122 ALA B N 1
ATOM 4223 C CA . ALA B 1 122 ? 3.809 -15.102 -13.758 1 94.25 122 ALA B CA 1
ATOM 4224 C C . ALA B 1 122 ? 4.469 -16.375 -14.281 1 94.25 122 ALA B C 1
ATOM 4226 O O . ALA B 1 122 ? 4.281 -17.453 -13.719 1 94.25 122 ALA B O 1
ATOM 4227 N N . THR B 1 123 ? 5.262 -16.344 -15.375 1 92.69 123 THR B N 1
ATOM 4228 C CA . THR B 1 123 ? 5.656 -17.578 -16.031 1 92.69 123 THR B CA 1
ATOM 4229 C C . THR B 1 123 ? 7.176 -17.719 -16.062 1 92.69 123 THR B C 1
ATOM 4231 O O . THR B 1 123 ? 7.703 -18.719 -16.547 1 92.69 123 THR B O 1
ATOM 4234 N N . PHE B 1 124 ? 7.891 -16.672 -15.625 1 96.06 124 PHE B N 1
ATOM 4235 C CA . PHE B 1 124 ? 9.344 -16.641 -15.742 1 96.06 124 PHE B CA 1
ATOM 4236 C C . PHE B 1 124 ? 9.773 -16.922 -17.172 1 96.06 124 PHE B C 1
ATOM 4238 O O . PHE B 1 124 ? 10.656 -17.75 -17.406 1 96.06 124 PHE B O 1
ATOM 4245 N N . THR B 1 125 ? 9.102 -16.25 -18.062 1 93.69 125 THR B N 1
ATOM 4246 C CA . THR B 1 125 ? 9.445 -16.375 -19.484 1 93.69 125 THR B CA 1
ATOM 4247 C C . THR B 1 125 ? 9.477 -15 -20.156 1 93.69 125 THR B C 1
ATOM 4249 O O . THR B 1 125 ? 8.766 -14.078 -19.734 1 93.69 125 THR B O 1
ATOM 4252 N N . LYS B 1 126 ? 10.336 -14.859 -21.109 1 91.19 126 LYS B N 1
ATOM 4253 C CA . LYS B 1 126 ? 10.453 -13.695 -21.984 1 91.19 126 LYS B CA 1
ATOM 4254 C C . LYS B 1 126 ? 10.789 -14.109 -23.422 1 91.19 126 LYS B C 1
ATOM 4256 O O . LYS B 1 126 ? 11.789 -14.797 -23.641 1 91.19 126 LYS B O 1
ATOM 4261 N N . ASN B 1 127 ? 9.977 -13.742 -24.312 1 86.06 127 ASN B N 1
ATOM 4262 C CA . ASN B 1 127 ? 10.203 -14.07 -25.719 1 86.06 127 ASN B CA 1
ATOM 4263 C C . ASN B 1 127 ? 10.414 -15.562 -25.922 1 86.06 127 ASN B C 1
ATOM 4265 O O . ASN B 1 127 ? 11.359 -15.977 -26.594 1 86.06 127 ASN B O 1
ATOM 4269 N N . GLY B 1 128 ? 9.695 -16.422 -25.203 1 82.62 128 GLY B N 1
ATOM 4270 C CA . GLY B 1 128 ? 9.68 -17.859 -25.422 1 82.62 128 GLY B CA 1
ATOM 4271 C C . GLY B 1 128 ? 10.789 -18.578 -24.672 1 82.62 128 GLY B C 1
ATOM 4272 O O . GLY B 1 128 ? 10.953 -19.797 -24.828 1 82.62 128 GLY B O 1
ATOM 4273 N N . HIS B 1 129 ? 11.547 -17.828 -23.906 1 90.25 129 HIS B N 1
ATOM 4274 C CA . HIS B 1 129 ? 12.641 -18.438 -23.156 1 90.25 129 HIS B CA 1
ATOM 4275 C C . HIS B 1 129 ? 12.461 -18.203 -21.656 1 90.25 129 HIS B C 1
ATOM 4277 O O . HIS B 1 129 ? 11.758 -17.281 -21.234 1 90.25 129 HIS B O 1
ATOM 4283 N N . ILE B 1 130 ? 13.133 -19.062 -20.922 1 95.19 130 ILE B N 1
ATOM 4284 C CA . ILE B 1 130 ? 13.117 -18.922 -19.469 1 95.19 130 ILE B CA 1
ATOM 4285 C C . ILE B 1 130 ? 13.812 -17.625 -19.078 1 95.19 130 ILE B C 1
ATOM 4287 O O . ILE B 1 130 ? 14.859 -17.266 -19.625 1 95.19 130 ILE B O 1
ATOM 4291 N N . CYS B 1 131 ? 13.227 -16.875 -18.219 1 96.38 131 CYS B N 1
ATOM 4292 C CA . CYS B 1 131 ? 13.773 -15.617 -17.719 1 96.38 131 CYS B CA 1
ATOM 4293 C C . CYS B 1 131 ? 13.57 -15.492 -16.219 1 96.38 131 CYS B C 1
ATOM 4295 O O . CYS B 1 131 ? 12.445 -15.57 -15.727 1 96.38 131 CYS B O 1
ATOM 4297 N N . GLU B 1 132 ? 14.609 -15.297 -15.469 1 97.19 132 GLU B N 1
ATOM 4298 C CA . GLU B 1 132 ? 14.516 -15.086 -14.023 1 97.19 132 GLU B CA 1
ATOM 4299 C C . GLU B 1 132 ? 15.109 -13.742 -13.625 1 97.19 132 GLU B C 1
ATOM 4301 O O . GLU B 1 132 ? 15.664 -13.609 -12.531 1 97.19 132 GLU B O 1
ATOM 4306 N N . ASP B 1 133 ? 15.07 -12.781 -14.562 1 96.62 133 ASP B N 1
ATOM 4307 C CA . ASP B 1 133 ? 15.641 -11.461 -14.336 1 96.62 133 ASP B CA 1
ATOM 4308 C C . ASP B 1 133 ? 14.992 -10.773 -13.133 1 96.62 133 ASP B C 1
ATOM 4310 O O . ASP B 1 133 ? 15.664 -10.086 -12.359 1 96.62 133 ASP B O 1
ATOM 4314 N N . CYS B 1 134 ? 13.742 -10.961 -13.008 1 96.88 134 CYS B N 1
ATOM 4315 C CA . CYS B 1 134 ? 13.039 -10.32 -11.906 1 96.88 134 CYS B CA 1
ATOM 4316 C C . CYS B 1 134 ? 13.539 -10.836 -10.562 1 96.88 134 CYS B C 1
ATOM 4318 O O . CYS B 1 134 ? 13.531 -10.102 -9.57 1 96.88 134 CYS B O 1
ATOM 4320 N N . LEU B 1 135 ? 13.984 -12.062 -10.5 1 95.94 135 LEU B N 1
ATOM 4321 C CA . LEU B 1 135 ? 14.539 -12.656 -9.289 1 95.94 135 LEU B CA 1
ATOM 4322 C C . LEU B 1 135 ? 15.961 -12.164 -9.039 1 95.94 135 LEU B C 1
ATOM 4324 O O . LEU B 1 135 ? 16.312 -11.781 -7.922 1 95.94 135 LEU B O 1
ATOM 4328 N N . SER B 1 136 ? 16.734 -12.125 -10.109 1 95.38 136 SER B N 1
ATOM 4329 C CA . SER B 1 136 ? 18.172 -11.875 -9.961 1 95.38 136 SER B CA 1
ATOM 4330 C C . SER B 1 136 ? 18.469 -10.383 -9.984 1 95.38 136 SER B C 1
ATOM 4332 O O . SER B 1 136 ? 19.406 -9.922 -9.32 1 95.38 136 SER B O 1
ATOM 4334 N N . LYS B 1 137 ? 17.672 -9.602 -10.781 1 95.44 137 LYS B N 1
ATOM 4335 C CA . LYS B 1 137 ? 18.016 -8.195 -11.008 1 95.44 137 LYS B CA 1
ATOM 4336 C C . LYS B 1 137 ? 16.922 -7.273 -10.453 1 95.44 137 LYS B C 1
ATOM 4338 O O . LYS B 1 137 ? 17.094 -6.051 -10.445 1 95.44 137 LYS B O 1
ATOM 4343 N N . GLY B 1 138 ? 15.812 -7.875 -10.141 1 96 138 GLY B N 1
ATOM 4344 C CA . GLY B 1 138 ? 14.742 -7.07 -9.562 1 96 138 GLY B CA 1
ATOM 4345 C C . GLY B 1 138 ? 13.516 -6.984 -10.461 1 96 138 GLY B C 1
ATOM 4346 O O . GLY B 1 138 ? 13.625 -7.121 -11.68 1 96 138 GLY B O 1
ATOM 4347 N N . LEU B 1 139 ? 12.398 -6.598 -9.867 1 97.06 139 LEU B N 1
ATOM 4348 C CA . LEU B 1 139 ? 11.094 -6.629 -10.523 1 97.06 139 LEU B CA 1
ATOM 4349 C C . LEU B 1 139 ? 11.016 -5.586 -11.641 1 97.06 139 LEU B C 1
ATOM 4351 O O . LEU B 1 139 ? 10.172 -5.68 -12.523 1 97.06 139 LEU B O 1
ATOM 4355 N N . ARG B 1 140 ? 11.859 -4.547 -11.602 1 95.5 140 ARG B N 1
ATOM 4356 C CA . ARG B 1 140 ? 11.82 -3.469 -12.586 1 95.5 140 ARG B CA 1
ATOM 4357 C C . ARG B 1 140 ? 12.102 -3.996 -13.992 1 95.5 140 ARG B C 1
ATOM 4359 O O . ARG B 1 140 ? 11.766 -3.346 -14.984 1 95.5 140 ARG B O 1
ATOM 4366 N N . GLN B 1 141 ? 12.742 -5.125 -14.062 1 96.06 141 GLN B N 1
ATOM 4367 C CA . GLN B 1 141 ? 13.055 -5.734 -15.352 1 96.06 141 GLN B CA 1
ATOM 4368 C C . GLN B 1 141 ? 11.789 -6.012 -16.156 1 96.06 141 GLN B C 1
ATOM 4370 O O . GLN B 1 141 ? 11.805 -5.969 -17.391 1 96.06 141 GLN B O 1
ATOM 4375 N N . SER B 1 142 ? 10.688 -6.27 -15.484 1 96.81 142 SER B N 1
ATOM 4376 C CA . SER B 1 142 ? 9.422 -6.59 -16.156 1 96.81 142 SER B CA 1
ATOM 4377 C C . SER B 1 142 ? 8.898 -5.395 -16.938 1 96.81 142 SER B C 1
ATOM 4379 O O . SER B 1 142 ? 8.164 -5.566 -17.922 1 96.81 142 SER B O 1
ATOM 4381 N N . LEU B 1 143 ? 9.266 -4.137 -16.469 1 95.75 143 LEU B N 1
ATOM 4382 C CA . LEU B 1 143 ? 8.789 -2.93 -17.125 1 95.75 143 LEU B CA 1
ATOM 4383 C C . LEU B 1 143 ? 9.391 -2.807 -18.531 1 95.75 143 LEU B C 1
ATOM 4385 O O . LEU B 1 143 ? 8.688 -2.447 -19.484 1 95.75 143 LEU B O 1
ATOM 4389 N N . LYS B 1 144 ? 10.617 -3.137 -18.656 1 93.5 144 LYS B N 1
ATOM 4390 C CA . LYS B 1 144 ? 11.32 -3.049 -19.922 1 93.5 144 LYS B CA 1
ATOM 4391 C C . LYS B 1 144 ? 10.672 -3.939 -20.984 1 93.5 144 LYS B C 1
ATOM 4393 O O . LYS B 1 144 ? 10.602 -3.572 -22.156 1 93.5 144 LYS B O 1
ATOM 4398 N N . ASN B 1 145 ? 10.148 -5.027 -20.5 1 91.31 145 ASN B N 1
ATOM 4399 C CA . ASN B 1 145 ? 9.648 -6.023 -21.438 1 91.31 145 ASN B CA 1
ATOM 4400 C C . ASN B 1 145 ? 8.125 -6.035 -21.469 1 91.31 145 ASN B C 1
ATOM 4402 O O . ASN B 1 145 ? 7.523 -6.859 -22.172 1 91.31 145 ASN B O 1
ATOM 4406 N N . LYS B 1 146 ? 7.516 -5.148 -20.734 1 94.31 146 LYS B N 1
ATOM 4407 C CA . LYS B 1 146 ? 6.055 -5.09 -20.688 1 94.31 146 LYS B CA 1
ATOM 4408 C C . LYS B 1 146 ? 5.457 -6.469 -20.438 1 94.31 146 LYS B C 1
ATOM 4410 O O . LYS B 1 146 ? 4.574 -6.914 -21.172 1 94.31 146 LYS B O 1
ATOM 4415 N N . CYS B 1 147 ? 5.855 -7.156 -19.406 1 94.56 147 CYS B N 1
ATOM 4416 C CA . CYS B 1 147 ? 5.707 -8.594 -19.188 1 94.56 147 CYS B CA 1
ATOM 4417 C C . CYS B 1 147 ? 4.262 -8.953 -18.875 1 94.56 147 CYS B C 1
ATOM 4419 O O . CYS B 1 147 ? 3.875 -10.117 -18.969 1 94.56 147 CYS B O 1
ATOM 4421 N N . TYR B 1 148 ? 3.48 -8.047 -18.469 1 92.75 148 TYR B N 1
ATOM 4422 C CA . TYR B 1 148 ? 2.082 -8.344 -18.188 1 92.75 148 TYR B CA 1
ATOM 4423 C C . TYR B 1 148 ? 1.186 -7.883 -19.328 1 92.75 148 TYR B C 1
ATOM 4425 O O . TYR B 1 148 ? 0.942 -6.684 -19.484 1 92.75 148 TYR B O 1
ATOM 4433 N N . ARG B 1 149 ? 0.728 -8.766 -20.109 1 88.88 149 ARG B N 1
ATOM 4434 C CA . ARG B 1 149 ? -0.213 -8.57 -21.203 1 88.88 149 ARG B CA 1
ATOM 4435 C C . ARG B 1 149 ? 0.357 -7.621 -22.25 1 88.88 149 ARG B C 1
ATOM 4437 O O . ARG B 1 149 ? -0.378 -6.828 -22.844 1 88.88 149 ARG B O 1
ATOM 4444 N N . ASN B 1 150 ? 1.651 -7.512 -22.234 1 90.81 150 ASN B N 1
ATOM 4445 C CA . ASN B 1 150 ? 2.361 -6.684 -23.203 1 90.81 150 ASN B CA 1
ATOM 4446 C C . ASN B 1 150 ? 1.967 -5.215 -23.094 1 90.81 150 ASN B C 1
ATOM 4448 O O . ASN B 1 150 ? 1.848 -4.516 -24.094 1 90.81 150 ASN B O 1
ATOM 4452 N N . SER B 1 151 ? 1.604 -4.77 -21.906 1 92.88 151 SER B N 1
ATOM 4453 C CA . SER B 1 151 ? 1.201 -3.396 -21.625 1 92.88 151 SER B CA 1
ATOM 4454 C C . SER B 1 151 ? 2.094 -2.773 -20.547 1 92.88 151 SER B C 1
ATOM 4456 O O . SER B 1 151 ? 2.168 -3.273 -19.422 1 92.88 151 SER B O 1
ATOM 4458 N N . LEU B 1 152 ? 2.684 -1.708 -20.938 1 92.75 152 LEU B N 1
ATOM 4459 C CA . LEU B 1 152 ? 3.568 -1.038 -19.984 1 92.75 152 LEU B CA 1
ATOM 4460 C C . LEU B 1 152 ? 2.795 -0.563 -18.766 1 92.75 152 LEU B C 1
ATOM 4462 O O . LEU B 1 152 ? 3.25 -0.739 -17.625 1 92.75 152 LEU B O 1
ATOM 4466 N N . LEU B 1 153 ? 1.633 -0.025 -19.031 1 91 153 LEU B N 1
ATOM 4467 C CA . LEU B 1 153 ? 0.818 0.513 -17.938 1 91 153 LEU B CA 1
ATOM 4468 C C . LEU B 1 153 ? 0.383 -0.594 -16.984 1 91 153 LEU B C 1
ATOM 4470 O O . LEU B 1 153 ? 0.501 -0.451 -15.766 1 91 153 LEU B O 1
ATOM 4474 N N . GLN B 1 154 ? -0.055 -1.658 -17.531 1 93.19 154 GLN B N 1
ATOM 4475 C CA . GLN B 1 154 ? -0.532 -2.756 -16.703 1 93.19 154 GLN B CA 1
ATOM 4476 C C . GLN B 1 154 ? 0.626 -3.443 -15.984 1 93.19 154 GLN B C 1
ATOM 4478 O O . GLN B 1 154 ? 0.492 -3.852 -14.828 1 93.19 154 GLN B O 1
ATOM 4483 N N . THR B 1 155 ? 1.758 -3.551 -16.719 1 96.31 155 THR B N 1
ATOM 4484 C CA . THR B 1 155 ? 2.943 -4.105 -16.062 1 96.31 155 THR B CA 1
ATOM 4485 C C . THR B 1 155 ? 3.387 -3.227 -14.906 1 96.31 155 THR B C 1
ATOM 4487 O O . THR B 1 155 ? 3.795 -3.734 -13.859 1 96.31 155 THR B O 1
ATOM 4490 N N . TYR B 1 156 ? 3.24 -1.943 -15.078 1 96.12 156 TYR B N 1
ATOM 4491 C CA . TYR B 1 156 ? 3.645 -1.01 -14.031 1 96.12 156 TYR B CA 1
ATOM 4492 C C . TYR B 1 156 ? 2.801 -1.197 -12.781 1 96.12 156 TYR B C 1
ATOM 4494 O O . TYR B 1 156 ? 3.326 -1.184 -11.664 1 96.12 156 TYR B O 1
ATOM 4502 N N . ILE B 1 157 ? 1.539 -1.376 -12.961 1 96 157 ILE B N 1
ATOM 4503 C CA . ILE B 1 157 ? 0.65 -1.555 -11.82 1 96 157 ILE B CA 1
ATOM 4504 C C . ILE B 1 157 ? 1.017 -2.838 -11.078 1 96 157 ILE B C 1
ATOM 4506 O O . ILE B 1 157 ? 1.054 -2.859 -9.844 1 96 157 ILE B O 1
ATOM 4510 N N . MET B 1 158 ? 1.344 -3.902 -11.844 1 97 158 MET B N 1
ATOM 4511 C CA . MET B 1 158 ? 1.762 -5.164 -11.234 1 97 158 MET B CA 1
ATOM 4512 C C . MET B 1 158 ? 3.08 -4.996 -10.484 1 97 158 MET B C 1
ATOM 4514 O O . MET B 1 158 ? 3.221 -5.457 -9.352 1 97 158 MET B O 1
ATOM 4518 N N . TYR B 1 159 ? 3.963 -4.328 -11.148 1 97.56 159 TYR B N 1
ATOM 4519 C CA . TYR B 1 159 ? 5.258 -4.027 -10.547 1 97.56 159 TYR B CA 1
ATOM 4520 C C . TYR B 1 159 ? 5.086 -3.266 -9.234 1 97.56 159 TYR B C 1
ATOM 4522 O O . TYR B 1 159 ? 5.656 -3.646 -8.211 1 97.56 159 TYR B O 1
ATOM 4530 N N . PHE B 1 160 ? 4.293 -2.26 -9.266 1 97.81 160 PHE B N 1
ATOM 4531 C CA . PHE B 1 160 ? 4.07 -1.422 -8.086 1 97.81 160 PHE B CA 1
ATOM 4532 C C . PHE B 1 160 ? 3.461 -2.234 -6.953 1 97.81 160 PHE B C 1
ATOM 4534 O O . PHE B 1 160 ? 3.961 -2.209 -5.828 1 97.81 160 PHE B O 1
ATOM 4541 N N . MET B 1 161 ? 2.402 -2.961 -7.285 1 97.88 161 MET B N 1
ATOM 4542 C CA . MET B 1 161 ? 1.706 -3.752 -6.273 1 97.88 161 MET B CA 1
ATOM 4543 C C . MET B 1 161 ? 2.654 -4.746 -5.613 1 97.88 161 MET B C 1
ATOM 4545 O O . MET B 1 161 ? 2.758 -4.789 -4.387 1 97.88 161 MET B O 1
ATOM 4549 N N . LEU B 1 162 ? 3.426 -5.477 -6.406 1 98.38 162 LEU B N 1
ATOM 4550 C CA . LEU B 1 162 ? 4.297 -6.527 -5.887 1 98.38 162 LEU B CA 1
ATOM 4551 C C . LEU B 1 162 ? 5.426 -5.934 -5.055 1 98.38 162 LEU B C 1
ATOM 4553 O O . LEU B 1 162 ? 5.707 -6.414 -3.953 1 98.38 162 LEU B O 1
ATOM 4557 N N . LYS B 1 163 ? 6.051 -4.887 -5.57 1 98 163 LYS B N 1
ATOM 4558 C CA . LYS B 1 163 ? 7.168 -4.266 -4.867 1 98 163 LYS B CA 1
ATOM 4559 C C . LYS B 1 163 ? 6.703 -3.602 -3.572 1 98 163 LYS B C 1
ATOM 4561 O O . LYS B 1 163 ? 7.355 -3.73 -2.533 1 98 163 LYS B O 1
ATOM 4566 N N . PHE B 1 164 ? 5.594 -2.953 -3.617 1 98.25 164 PHE B N 1
ATOM 4567 C CA . PHE B 1 164 ? 5.035 -2.277 -2.451 1 98.25 164 PHE B CA 1
ATOM 4568 C C . PHE B 1 164 ? 4.754 -3.271 -1.332 1 98.25 164 PHE B C 1
ATOM 4570 O O . PHE B 1 164 ? 5.246 -3.111 -0.214 1 98.25 164 PHE B O 1
ATOM 4577 N N . HIS B 1 165 ? 3.996 -4.301 -1.603 1 98.44 165 HIS B N 1
ATOM 4578 C CA . HIS B 1 165 ? 3.613 -5.281 -0.594 1 98.44 165 HIS B CA 1
ATOM 4579 C C . HIS B 1 165 ? 4.824 -6.062 -0.095 1 98.44 165 HIS B C 1
ATOM 4581 O O . HIS B 1 165 ? 4.855 -6.496 1.059 1 98.44 165 HIS B O 1
ATOM 4587 N N . LYS B 1 166 ? 5.836 -6.223 -0.983 1 98 166 LYS B N 1
ATOM 4588 C CA . LYS B 1 166 ? 7.09 -6.816 -0.521 1 98 166 LYS B CA 1
ATOM 4589 C C . LYS B 1 166 ? 7.762 -5.934 0.526 1 98 166 LYS B C 1
ATOM 4591 O O . LYS B 1 166 ? 8.164 -6.418 1.587 1 98 166 LYS B O 1
ATOM 4596 N N . ILE B 1 167 ? 7.809 -4.641 0.313 1 97.81 167 ILE B N 1
ATOM 4597 C CA . ILE B 1 167 ? 8.523 -3.699 1.167 1 97.81 167 ILE B CA 1
ATOM 4598 C C . ILE B 1 167 ? 7.828 -3.6 2.523 1 97.81 167 ILE B C 1
ATOM 4600 O O . ILE B 1 167 ? 8.484 -3.594 3.566 1 97.81 167 ILE B O 1
ATOM 4604 N N . ILE B 1 168 ? 6.492 -3.582 2.484 1 97.44 168 ILE B N 1
ATOM 4605 C CA . ILE B 1 168 ? 5.797 -3.355 3.746 1 97.44 168 ILE B CA 1
ATOM 4606 C C . ILE B 1 168 ? 5.648 -4.676 4.496 1 97.44 168 ILE B C 1
ATOM 4608 O O . ILE B 1 168 ? 5.078 -4.719 5.59 1 97.44 168 ILE B O 1
ATOM 4612 N N . GLY B 1 169 ? 6.031 -5.828 3.881 1 97.19 169 GLY B N 1
ATOM 4613 C CA . GLY B 1 169 ? 6.148 -7.102 4.57 1 97.19 169 GLY B CA 1
ATOM 4614 C C . GLY B 1 169 ? 4.891 -7.945 4.48 1 97.19 169 GLY B C 1
ATOM 4615 O O . GLY B 1 169 ? 4.723 -8.898 5.242 1 97.19 169 GLY B O 1
ATOM 4616 N N . THR B 1 170 ? 4.004 -7.637 3.545 1 98.12 170 THR B N 1
ATOM 4617 C CA . THR B 1 170 ? 2.721 -8.312 3.41 1 98.12 170 THR B CA 1
ATOM 4618 C C . THR B 1 170 ? 2.918 -9.82 3.223 1 98.12 170 THR B C 1
ATOM 4620 O O . THR B 1 170 ? 2.266 -10.625 3.891 1 98.12 170 THR B O 1
ATOM 4623 N N . TYR B 1 171 ? 3.881 -10.25 2.404 1 98.06 171 TYR B N 1
ATOM 4624 C CA . TYR B 1 171 ? 4.035 -11.641 1.981 1 98.06 171 TYR B CA 1
ATOM 4625 C C . TYR B 1 171 ? 4.68 -12.477 3.08 1 98.06 171 TYR B C 1
ATOM 4627 O O . TYR B 1 171 ? 4.672 -13.711 3.014 1 98.06 171 TYR B O 1
ATOM 4635 N N . ASN B 1 172 ? 5.18 -11.828 4.07 1 98 172 ASN B N 1
ATOM 4636 C CA . ASN B 1 172 ? 5.777 -12.555 5.188 1 98 172 ASN B CA 1
ATOM 4637 C C . ASN B 1 172 ? 4.797 -12.711 6.344 1 98 172 ASN B C 1
ATOM 4639 O O . ASN B 1 172 ? 5.141 -13.273 7.387 1 98 172 ASN B O 1
ATOM 4643 N N . LYS B 1 173 ? 3.518 -12.281 6.141 1 97.69 173 LYS B N 1
ATOM 4644 C CA . LYS B 1 173 ? 2.518 -12.328 7.203 1 97.69 173 LYS B CA 1
ATOM 4645 C C . LYS B 1 173 ? 1.567 -13.508 7.016 1 97.69 173 LYS B C 1
ATOM 4647 O O . LYS B 1 173 ? 0.696 -13.742 7.855 1 97.69 173 LYS B O 1
ATOM 4652 N N . ILE B 1 174 ? 1.708 -14.211 5.961 1 98.12 174 ILE B N 1
ATOM 4653 C CA . ILE B 1 174 ? 0.766 -15.289 5.664 1 98.12 174 ILE B CA 1
ATOM 4654 C C . ILE B 1 174 ? 1.527 -16.594 5.41 1 98.12 174 ILE B C 1
ATOM 4656 O O . ILE B 1 174 ? 2.76 -16.609 5.445 1 98.12 174 ILE B O 1
ATOM 4660 N N . ASN B 1 175 ? 0.759 -17.719 5.23 1 98.56 175 ASN B N 1
ATOM 4661 C CA . ASN B 1 175 ? 1.317 -19.031 4.938 1 98.56 175 ASN B CA 1
ATOM 4662 C C . ASN B 1 175 ? 1.104 -19.406 3.475 1 98.56 175 ASN B C 1
ATOM 4664 O O . ASN B 1 175 ? 0.225 -18.859 2.807 1 98.56 175 ASN B O 1
ATOM 4668 N N . TYR B 1 176 ? 1.944 -20.375 3.037 1 98.75 176 TYR B N 1
ATOM 4669 C CA . TYR B 1 176 ? 1.908 -20.719 1.617 1 98.75 176 TYR B CA 1
ATOM 4670 C C . TYR B 1 176 ? 1.846 -22.219 1.411 1 98.75 176 TYR B C 1
ATOM 4672 O O . TYR B 1 176 ? 2.41 -22.984 2.197 1 98.75 176 TYR B O 1
ATOM 4680 N N . ILE B 1 177 ? 1.131 -22.562 0.403 1 98.75 177 ILE B N 1
ATOM 4681 C CA . ILE B 1 177 ? 1.186 -23.906 -0.141 1 98.75 177 ILE B CA 1
ATOM 4682 C C . ILE B 1 177 ? 1.753 -23.875 -1.559 1 98.75 177 ILE B C 1
ATOM 4684 O O . ILE B 1 177 ? 1.206 -23.203 -2.436 1 98.75 177 ILE B O 1
ATOM 4688 N N . THR B 1 178 ? 2.844 -24.5 -1.768 1 98.31 178 THR B N 1
ATOM 4689 C CA . THR B 1 178 ? 3.381 -24.703 -3.107 1 98.31 178 THR B CA 1
ATOM 4690 C C . THR B 1 178 ? 3.082 -26.109 -3.604 1 98.31 178 THR B C 1
ATOM 4692 O O . THR B 1 178 ? 2.902 -27.031 -2.803 1 98.31 178 THR B O 1
ATOM 4695 N N . LEU B 1 179 ? 3.094 -26.25 -4.867 1 97.62 179 LEU B N 1
ATOM 4696 C CA . LEU B 1 179 ? 2.668 -27.516 -5.445 1 97.62 179 LEU B CA 1
ATOM 4697 C C . LEU B 1 179 ? 3.846 -28.484 -5.582 1 97.62 179 LEU B C 1
ATOM 4699 O O . LEU B 1 179 ? 3.654 -29.688 -5.723 1 97.62 179 LEU B O 1
ATOM 4703 N N . THR B 1 180 ? 5.031 -27.984 -5.652 1 97.19 180 THR B N 1
ATOM 4704 C CA . THR B 1 180 ? 6.242 -28.781 -5.801 1 97.19 180 THR B CA 1
ATOM 4705 C C . THR B 1 180 ? 7.387 -28.188 -4.988 1 97.19 180 THR B C 1
ATOM 4707 O O . THR B 1 180 ? 7.289 -27.047 -4.504 1 97.19 180 THR B O 1
ATOM 4710 N N . GLU B 1 181 ? 8.438 -28.938 -4.84 1 96.88 181 GLU B N 1
ATOM 4711 C CA . GLU B 1 181 ? 9.648 -28.453 -4.191 1 96.88 181 GLU B CA 1
ATOM 4712 C C . GLU B 1 181 ? 10.289 -27.328 -4.996 1 96.88 181 GLU B C 1
ATOM 4714 O O . GLU B 1 181 ? 10.844 -26.391 -4.422 1 96.88 181 GLU B O 1
ATOM 4719 N N . PHE B 1 182 ? 10.234 -27.422 -6.258 1 97.19 182 PHE B N 1
ATOM 4720 C CA . PHE B 1 182 ? 10.781 -26.375 -7.125 1 97.19 182 PHE B CA 1
ATOM 4721 C C . PHE B 1 182 ? 10.125 -25.031 -6.836 1 97.19 182 PHE B C 1
ATOM 4723 O O . PHE B 1 182 ? 10.812 -24.031 -6.684 1 97.19 182 PHE B O 1
ATOM 4730 N N . ASN B 1 183 ? 8.844 -25.047 -6.758 1 97.25 183 ASN B N 1
ATOM 4731 C CA . ASN B 1 183 ? 8.109 -23.828 -6.457 1 97.25 183 ASN B CA 1
ATOM 4732 C C . ASN B 1 183 ? 8.445 -23.297 -5.066 1 97.25 183 ASN B C 1
ATOM 4734 O O . ASN B 1 183 ? 8.516 -22.078 -4.859 1 97.25 183 ASN B O 1
ATOM 4738 N N . LYS B 1 184 ? 8.547 -24.234 -4.133 1 97.94 184 LYS B N 1
ATOM 4739 C CA . LYS B 1 184 ? 8.93 -23.828 -2.783 1 97.94 184 LYS B CA 1
ATOM 4740 C C . LYS B 1 184 ? 10.273 -23.109 -2.789 1 97.94 184 LYS B C 1
ATOM 4742 O O . LYS B 1 184 ? 10.406 -22.031 -2.189 1 97.94 184 LYS B O 1
ATOM 4747 N N . ASN B 1 185 ? 11.195 -23.641 -3.488 1 97.44 185 ASN B N 1
ATOM 4748 C CA . ASN B 1 185 ? 12.508 -23.016 -3.562 1 97.44 185 ASN B CA 1
ATOM 4749 C C . ASN B 1 185 ? 12.438 -21.625 -4.172 1 97.44 185 ASN B C 1
ATOM 4751 O O . ASN B 1 185 ? 13.148 -20.719 -3.744 1 97.44 185 ASN B O 1
ATOM 4755 N N . LYS B 1 186 ? 11.609 -21.469 -5.168 1 97.5 186 LYS B N 1
ATOM 4756 C CA . LYS B 1 186 ? 11.461 -20.172 -5.809 1 97.5 186 LYS B CA 1
ATOM 4757 C C . LYS B 1 186 ? 10.828 -19.156 -4.863 1 97.5 186 LYS B C 1
ATOM 4759 O O . LYS B 1 186 ? 11.305 -18.031 -4.734 1 97.5 186 LYS B O 1
ATOM 4764 N N . ILE B 1 187 ? 9.773 -19.531 -4.109 1 98 187 ILE B N 1
ATOM 4765 C CA . ILE B 1 187 ? 9 -18.594 -3.305 1 98 187 ILE B CA 1
ATOM 4766 C C . ILE B 1 187 ? 9.82 -18.172 -2.088 1 98 187 ILE B C 1
ATOM 4768 O O . ILE B 1 187 ? 9.57 -17.109 -1.506 1 98 187 ILE B O 1
ATOM 4772 N N . LEU B 1 188 ? 10.805 -18.953 -1.71 1 97.94 188 LEU B N 1
ATOM 4773 C CA . LEU B 1 188 ? 11.641 -18.656 -0.551 1 97.94 188 LEU B CA 1
ATOM 4774 C C . LEU B 1 188 ? 12.547 -17.469 -0.83 1 97.94 188 LEU B C 1
ATOM 4776 O O . LEU B 1 188 ? 13.172 -16.922 0.088 1 97.94 188 LEU B O 1
ATOM 4780 N N . ASN B 1 189 ? 12.602 -16.984 -2.113 1 97.12 189 ASN B N 1
ATOM 4781 C CA . ASN B 1 189 ? 13.258 -15.727 -2.434 1 97.12 189 ASN B CA 1
ATOM 4782 C C . ASN B 1 189 ? 12.43 -14.531 -1.958 1 97.12 189 ASN B C 1
ATOM 4784 O O . ASN B 1 189 ? 12.93 -13.414 -1.894 1 97.12 189 ASN B O 1
ATOM 4788 N N . LEU B 1 190 ? 11.188 -14.742 -1.622 1 97.44 190 LEU B N 1
ATOM 4789 C CA . LEU B 1 190 ? 10.266 -13.695 -1.189 1 97.44 190 LEU B CA 1
ATOM 4790 C C . LEU B 1 190 ? 9.883 -13.883 0.274 1 97.44 190 LEU B C 1
ATOM 4792 O O . LEU B 1 190 ? 9.883 -12.922 1.048 1 97.44 190 LEU B O 1
ATOM 4796 N N . VAL B 1 191 ? 9.578 -15.117 0.617 1 97.75 191 VAL B N 1
ATOM 4797 C CA . VAL B 1 191 ? 9.141 -15.469 1.965 1 97.75 191 VAL B CA 1
ATOM 4798 C C . VAL B 1 191 ? 10.344 -15.836 2.82 1 97.75 191 VAL B C 1
ATOM 4800 O O . VAL B 1 191 ? 11.078 -16.781 2.496 1 97.75 191 VAL B O 1
ATOM 4803 N N . LYS B 1 192 ? 10.516 -15.258 3.963 1 96.19 192 LYS B N 1
ATOM 4804 C CA . LYS B 1 192 ? 11.75 -15.391 4.73 1 96.19 192 LYS B CA 1
ATOM 4805 C C . LYS B 1 192 ? 11.688 -16.594 5.668 1 96.19 192 LYS B C 1
ATOM 4807 O O . LYS B 1 192 ? 12.719 -17.188 5.992 1 96.19 192 LYS B O 1
ATOM 4812 N N . ASP B 1 193 ? 10.516 -16.953 6.133 1 97.12 193 ASP B N 1
ATOM 4813 C CA . ASP B 1 193 ? 10.336 -18.062 7.07 1 97.12 193 ASP B CA 1
ATOM 4814 C C . ASP B 1 193 ? 9.922 -19.328 6.344 1 97.12 193 ASP B C 1
ATOM 4816 O O . ASP B 1 193 ? 8.758 -19.484 5.973 1 97.12 193 ASP B O 1
ATOM 4820 N N . ASP B 1 194 ? 10.766 -20.266 6.219 1 97.06 194 ASP B N 1
ATOM 4821 C CA . ASP B 1 194 ? 10.508 -21.5 5.484 1 97.06 194 ASP B CA 1
ATOM 4822 C C . ASP B 1 194 ? 9.438 -22.344 6.176 1 97.06 194 ASP B C 1
ATOM 4824 O O . ASP B 1 194 ? 8.781 -23.172 5.543 1 97.06 194 ASP B O 1
ATOM 4828 N N . LYS B 1 195 ? 9.227 -22.125 7.418 1 97 195 LYS B N 1
ATOM 4829 C CA . LYS B 1 195 ? 8.227 -22.891 8.172 1 97 195 LYS B CA 1
ATOM 4830 C C . LYS B 1 195 ? 6.812 -22.516 7.734 1 97 195 LYS B C 1
ATOM 4832 O O . LYS B 1 195 ? 5.859 -23.25 8.039 1 97 195 LYS B O 1
ATOM 4837 N N . LYS B 1 196 ? 6.715 -21.406 7.02 1 97.81 196 LYS B N 1
ATOM 4838 C CA . LYS B 1 196 ? 5.402 -20.953 6.566 1 97.81 196 LYS B CA 1
ATOM 4839 C C . LYS B 1 196 ? 5.094 -21.469 5.168 1 97.81 196 LYS B C 1
ATOM 4841 O O . LYS B 1 196 ? 4.043 -21.156 4.602 1 97.81 196 LYS B O 1
ATOM 4846 N N . VAL B 1 197 ? 6.012 -22.219 4.574 1 98.62 197 VAL B N 1
ATOM 4847 C CA . VAL B 1 197 ? 5.824 -22.703 3.209 1 98.62 197 VAL B CA 1
ATOM 4848 C C . VAL B 1 197 ? 5.676 -24.234 3.221 1 98.62 197 VAL B C 1
ATOM 4850 O O . VAL B 1 197 ? 6.602 -24.953 3.604 1 98.62 197 VAL B O 1
ATOM 4853 N N . PHE B 1 198 ? 4.543 -24.656 2.832 1 98.62 198 PHE B N 1
ATOM 4854 C CA . PHE B 1 198 ? 4.207 -26.062 2.793 1 98.62 198 PHE B CA 1
ATOM 4855 C C . PHE B 1 198 ? 4.148 -26.578 1.354 1 98.62 198 PHE B C 1
ATOM 4857 O O . PHE B 1 198 ? 4.008 -25.781 0.42 1 98.62 198 PHE B O 1
ATOM 4864 N N . ILE B 1 199 ? 4.285 -27.875 1.186 1 98 199 ILE B N 1
ATOM 4865 C CA . ILE B 1 199 ? 4.145 -28.5 -0.126 1 98 199 ILE B CA 1
ATOM 4866 C C . ILE B 1 199 ? 2.9 -29.375 -0.148 1 98 199 ILE B C 1
ATOM 4868 O O . ILE B 1 199 ? 2.744 -30.266 0.696 1 98 199 ILE B O 1
ATOM 4872 N N . LYS B 1 200 ? 2.053 -29.125 -0.979 1 98.12 200 LYS B N 1
ATOM 4873 C CA . LYS B 1 200 ? 0.88 -29.953 -1.277 1 98.12 200 LYS B CA 1
ATOM 4874 C C . LYS B 1 200 ? 0.574 -29.953 -2.773 1 98.12 200 LYS B C 1
ATOM 4876 O O . LYS B 1 200 ? 0.166 -28.922 -3.326 1 98.12 200 LYS B O 1
ATOM 4881 N N . PRO B 1 201 ? 0.721 -31.078 -3.424 1 97.25 201 PRO B N 1
ATOM 4882 C CA . PRO B 1 201 ? 0.429 -31.125 -4.859 1 97.25 201 PRO B CA 1
ATOM 4883 C C . PRO B 1 201 ? -1.062 -31 -5.16 1 97.25 201 PRO B C 1
ATOM 4885 O O . PRO B 1 201 ? -1.889 -31.062 -4.246 1 97.25 201 PRO B O 1
ATOM 4888 N N . ASN B 1 202 ? -1.34 -30.766 -6.48 1 96.06 202 ASN B N 1
ATOM 4889 C CA . ASN B 1 202 ? -2.721 -30.938 -6.922 1 96.06 202 ASN B CA 1
ATOM 4890 C C . ASN B 1 202 ? -3.127 -32.406 -6.93 1 96.06 202 ASN B C 1
ATOM 4892 O O . ASN B 1 202 ? -2.283 -33.281 -6.766 1 96.06 202 ASN B O 1
ATOM 4896 N N . PHE B 1 203 ? -4.422 -32.594 -7.027 1 95.69 203 PHE B N 1
ATOM 4897 C CA . PHE B 1 203 ? -4.918 -33.969 -6.973 1 95.69 203 PHE B CA 1
ATOM 4898 C C . PHE B 1 203 ? -6.059 -34.188 -7.965 1 95.69 203 PHE B C 1
ATOM 4900 O O . PHE B 1 203 ? -6.582 -33.219 -8.523 1 95.69 203 PHE B O 1
ATOM 4907 N N . ILE B 1 204 ? -6.27 -35.375 -8.219 1 89.94 204 ILE B N 1
ATOM 4908 C CA . ILE B 1 204 ? -7.441 -35.812 -8.969 1 89.94 204 ILE B CA 1
ATOM 4909 C C . ILE B 1 204 ? -8.156 -36.938 -8.203 1 89.94 204 ILE B C 1
ATOM 4911 O O . ILE B 1 204 ? -7.559 -37.562 -7.332 1 89.94 204 ILE B O 1
ATOM 4915 N N . SER B 1 205 ? -9.477 -37 -8.547 1 86.94 205 SER B N 1
ATOM 4916 C CA . SER B 1 205 ? -10.234 -38.031 -7.879 1 86.94 205 SER B CA 1
ATOM 4917 C C . SER B 1 205 ? -9.664 -39.406 -8.195 1 86.94 205 SER B C 1
ATOM 4919 O O . SER B 1 205 ? -9.266 -39.688 -9.328 1 86.94 205 SER B O 1
ATOM 4921 N N . LYS B 1 206 ? -9.633 -40.219 -7.199 1 79.12 206 LYS B N 1
ATOM 4922 C CA . LYS B 1 206 ? -9.047 -41.531 -7.312 1 79.12 206 LYS B CA 1
ATOM 4923 C C . LYS B 1 206 ? -9.766 -42.375 -8.375 1 79.12 206 LYS B C 1
ATOM 4925 O O . LYS B 1 206 ? -10.992 -42.281 -8.508 1 79.12 206 LYS B O 1
ATOM 4930 N N . LYS B 1 207 ? -9 -43.031 -9.086 1 80.5 207 LYS B N 1
ATOM 4931 C CA . LYS B 1 207 ? -9.484 -43.938 -10.117 1 80.5 207 LYS B CA 1
ATOM 4932 C C . LYS B 1 207 ? -8.93 -45.344 -9.922 1 80.5 207 LYS B C 1
ATOM 4934 O O . LYS B 1 207 ? -7.82 -45.5 -9.414 1 80.5 207 LYS B O 1
ATOM 4939 N N . GLU B 1 208 ? -9.797 -46.25 -10.273 1 79.69 208 GLU B N 1
ATOM 4940 C CA . GLU B 1 208 ? -9.32 -47.656 -10.227 1 79.69 208 GLU B CA 1
ATOM 4941 C C . GLU B 1 208 ? -8.391 -47.938 -11.398 1 79.69 208 GLU B C 1
ATOM 4943 O O . GLU B 1 208 ? -8.609 -47.469 -12.516 1 79.69 208 GLU B O 1
ATOM 4948 N N . LYS B 1 209 ? -7.355 -48.75 -10.961 1 78.88 209 LYS B N 1
ATOM 4949 C CA . LYS B 1 209 ? -6.391 -49.125 -11.984 1 78.88 209 LYS B CA 1
ATOM 4950 C C . LYS B 1 209 ? -7.023 -50.031 -13.023 1 78.88 209 LYS B C 1
ATOM 4952 O O . LYS B 1 209 ? -7.75 -50.969 -12.68 1 78.88 209 LYS B O 1
ATOM 4957 N N . THR B 1 210 ? -6.746 -49.719 -14.234 1 76.69 210 THR B N 1
ATOM 4958 C CA . THR B 1 210 ? -7.195 -50.625 -15.297 1 76.69 210 THR B CA 1
ATOM 4959 C C . THR B 1 210 ? -6.008 -51.312 -15.969 1 76.69 210 THR B C 1
ATOM 4961 O O . THR B 1 210 ? -4.871 -50.844 -15.867 1 76.69 210 THR B O 1
ATOM 4964 N N . GLN B 1 211 ? -6.242 -52.531 -16.5 1 82.25 211 GLN B N 1
ATOM 4965 C CA . GLN B 1 211 ? -5.223 -53.188 -17.328 1 82.25 211 GLN B CA 1
ATOM 4966 C C . GLN B 1 211 ? -5.055 -52.438 -18.656 1 82.25 211 GLN B C 1
ATOM 4968 O O . GLN B 1 211 ? -6.023 -52.281 -19.406 1 82.25 211 GLN B O 1
ATOM 4973 N N . ARG B 1 212 ? -3.76 -52.094 -18.828 1 86.56 212 ARG B N 1
ATOM 4974 C CA . ARG B 1 212 ? -3.52 -51.281 -20.016 1 86.56 212 ARG B CA 1
ATOM 4975 C C . ARG B 1 212 ? -3.338 -52.156 -21.25 1 86.56 212 ARG B C 1
ATOM 4977 O O . ARG B 1 212 ? -2.648 -53.156 -21.203 1 86.56 212 ARG B O 1
ATOM 4984 N N . ASN B 1 213 ? -4.137 -51.812 -22.328 1 90.5 213 ASN B N 1
ATOM 4985 C CA . ASN B 1 213 ? -3.889 -52.344 -23.656 1 90.5 213 ASN B CA 1
ATOM 4986 C C . ASN B 1 213 ? -3.084 -51.344 -24.5 1 90.5 213 ASN B C 1
ATOM 4988 O O . ASN B 1 213 ? -3.65 -50.438 -25.125 1 90.5 213 ASN B O 1
ATOM 4992 N N . LEU B 1 214 ? -1.783 -51.656 -24.578 1 93.94 214 LEU B N 1
ATOM 4993 C CA . LEU B 1 214 ? -0.87 -50.719 -25.188 1 93.94 214 LEU B CA 1
ATOM 4994 C C . LEU B 1 214 ? -1.046 -50.688 -26.703 1 93.94 214 LEU B C 1
ATOM 4996 O O . LEU B 1 214 ? -0.97 -51.719 -27.375 1 93.94 214 LEU B O 1
ATOM 5000 N N . GLU B 1 215 ? -1.272 -49.469 -27.203 1 95.62 215 GLU B N 1
ATOM 5001 C CA . GLU B 1 215 ? -1.277 -49.219 -28.641 1 95.62 215 GLU B CA 1
ATOM 5002 C C . GLU B 1 215 ? -0.025 -48.469 -29.062 1 95.62 215 GLU B C 1
ATOM 5004 O O . GLU B 1 215 ? 0.801 -48.094 -28.234 1 95.62 215 GLU B O 1
ATOM 5009 N N . ASP B 1 216 ? 0.157 -48.312 -30.375 1 96.12 216 ASP B N 1
ATOM 5010 C CA . ASP B 1 216 ? 1.438 -47.844 -30.906 1 96.12 216 ASP B CA 1
ATOM 5011 C C . ASP B 1 216 ? 1.445 -46.344 -31.094 1 96.12 216 ASP B C 1
ATOM 5013 O O . ASP B 1 216 ? 1.848 -45.844 -32.156 1 96.12 216 ASP B O 1
ATOM 5017 N N . TYR B 1 217 ? 0.962 -45.625 -30.094 1 97.81 217 TYR B N 1
ATOM 5018 C CA . TYR B 1 217 ? 0.991 -44.188 -30.234 1 97.81 217 TYR B CA 1
ATOM 5019 C C . TYR B 1 217 ? 1.31 -43.531 -28.891 1 97.81 217 TYR B C 1
ATOM 5021 O O . TYR B 1 217 ? 1.12 -44.125 -27.828 1 97.81 217 TYR B O 1
ATOM 5029 N N . PHE B 1 218 ? 1.908 -42.406 -28.969 1 98.69 218 PHE B N 1
ATOM 5030 C CA . PHE B 1 218 ? 2.094 -41.469 -27.875 1 98.69 218 PHE B CA 1
ATOM 5031 C C . PHE B 1 218 ? 1.084 -40.344 -27.969 1 98.69 218 PHE B C 1
ATOM 5033 O O . PHE B 1 218 ? 0.425 -40.156 -29 1 98.69 218 PHE B O 1
ATOM 5040 N N . ILE B 1 219 ? 1.014 -39.531 -26.828 1 98.38 219 ILE B N 1
ATOM 5041 C CA . ILE B 1 219 ? -0.021 -38.5 -26.828 1 98.38 219 ILE B CA 1
ATOM 5042 C C . ILE B 1 219 ? 0.563 -37.188 -26.312 1 98.38 219 ILE B C 1
ATOM 5044 O O . ILE B 1 219 ? 1.347 -37.188 -25.359 1 98.38 219 ILE B O 1
ATOM 5048 N N . TYR B 1 220 ? 0.255 -36.156 -27.016 1 98.19 220 TYR B N 1
ATOM 5049 C CA . TYR B 1 220 ? 0.292 -34.812 -26.469 1 98.19 220 TYR B CA 1
ATOM 5050 C C . TYR B 1 220 ? -1.114 -34.312 -26.172 1 98.19 220 TYR B C 1
ATOM 5052 O O . TYR B 1 220 ? -2.008 -34.375 -27.016 1 98.19 220 TYR B O 1
ATOM 5060 N N . ILE B 1 221 ? -1.309 -33.781 -24.969 1 96.44 221 ILE B N 1
ATOM 5061 C CA . ILE B 1 221 ? -2.6 -33.219 -24.609 1 96.44 221 ILE B CA 1
ATOM 5062 C C . ILE B 1 221 ? -2.391 -31.875 -23.906 1 96.44 221 ILE B C 1
ATOM 5064 O O . ILE B 1 221 ? -1.675 -31.812 -22.906 1 96.44 221 ILE B O 1
ATOM 5068 N N . GLY B 1 222 ? -2.963 -30.844 -24.438 1 93.31 222 GLY B N 1
ATOM 5069 C CA . GLY B 1 222 ? -2.852 -29.516 -23.859 1 93.31 222 GLY B CA 1
ATOM 5070 C C . GLY B 1 222 ? -3.041 -28.406 -24.891 1 93.31 222 GLY B C 1
ATOM 5071 O O . GLY B 1 222 ? -3.387 -28.688 -26.047 1 93.31 222 GLY B O 1
ATOM 5072 N N . ARG B 1 223 ? -2.879 -27.172 -24.422 1 90.88 223 ARG B N 1
ATOM 5073 C CA . ARG B 1 223 ? -2.979 -26.031 -25.312 1 90.88 223 ARG B CA 1
ATOM 5074 C C . ARG B 1 223 ? -1.859 -26.031 -26.344 1 90.88 223 ARG B C 1
ATOM 5076 O O . ARG B 1 223 ? -0.701 -26.297 -26.016 1 90.88 223 ARG B O 1
ATOM 5083 N N . LEU B 1 224 ? -2.291 -25.766 -27.547 1 96.19 224 LEU B N 1
ATOM 5084 C CA . LEU B 1 224 ? -1.315 -25.719 -28.625 1 96.19 224 LEU B CA 1
ATOM 5085 C C . LEU B 1 224 ? -0.656 -24.344 -28.703 1 96.19 224 LEU B C 1
ATOM 5087 O O . LEU B 1 224 ? -1.04 -23.516 -29.531 1 96.19 224 LEU B O 1
ATOM 5091 N N . ASP B 1 225 ? 0.33 -24.188 -27.906 1 92.62 225 ASP B N 1
ATOM 5092 C CA . ASP B 1 225 ? 1.069 -22.938 -27.812 1 92.62 225 ASP B CA 1
ATOM 5093 C C . ASP B 1 225 ? 2.576 -23.188 -27.875 1 92.62 225 ASP B C 1
ATOM 5095 O O . ASP B 1 225 ? 3.045 -24.266 -27.531 1 92.62 225 ASP B O 1
ATOM 5099 N N . GLU B 1 226 ? 3.264 -22.203 -28.281 1 91.94 226 GLU B N 1
ATOM 5100 C CA . GLU B 1 226 ? 4.707 -22.328 -28.469 1 91.94 226 GLU B CA 1
ATOM 5101 C C . GLU B 1 226 ? 5.402 -22.703 -27.172 1 91.94 226 GLU B C 1
ATOM 5103 O O . GLU B 1 226 ? 6.285 -23.578 -27.172 1 91.94 226 GLU B O 1
ATOM 5108 N N . ILE B 1 227 ? 4.977 -22.141 -26.078 1 91.75 227 ILE B N 1
ATOM 5109 C CA . ILE B 1 227 ? 5.672 -22.312 -24.797 1 91.75 227 ILE B CA 1
ATOM 5110 C C . ILE B 1 227 ? 5.418 -23.719 -24.25 1 91.75 227 ILE B C 1
ATOM 5112 O O . ILE B 1 227 ? 6.199 -24.219 -23.438 1 91.75 227 ILE B O 1
ATOM 5116 N N . LYS B 1 228 ? 4.363 -24.344 -24.719 1 94.69 228 LYS B N 1
ATOM 5117 C CA . LYS B 1 228 ? 4.059 -25.703 -24.297 1 94.69 228 LYS B CA 1
ATOM 5118 C C . LYS B 1 228 ? 4.855 -26.734 -25.094 1 94.69 228 LYS B C 1
ATOM 5120 O O . LYS B 1 228 ? 4.855 -27.922 -24.781 1 94.69 228 LYS B O 1
ATOM 5125 N N . GLY B 1 229 ? 5.516 -26.297 -26.156 1 96 229 GLY B N 1
ATOM 5126 C CA . GLY B 1 229 ? 6.516 -27.109 -26.844 1 96 229 GLY B CA 1
ATOM 5127 C C . GLY B 1 229 ? 5.953 -27.906 -28 1 96 229 GLY B C 1
ATOM 5128 O O . GLY B 1 229 ? 6.59 -28.844 -28.484 1 96 229 GLY B O 1
ATOM 5129 N N . ILE B 1 230 ? 4.762 -27.516 -28.453 1 97.12 230 ILE B N 1
ATOM 5130 C CA . ILE B 1 230 ? 4.082 -28.312 -29.453 1 97.12 230 ILE B CA 1
ATOM 5131 C C . ILE B 1 230 ? 4.859 -28.266 -30.766 1 97.12 230 ILE B C 1
ATOM 5133 O O . ILE B 1 230 ? 4.969 -29.266 -31.484 1 97.12 230 ILE B O 1
ATOM 5137 N N . ASN B 1 231 ? 5.391 -27.125 -31.172 1 96.69 231 ASN B N 1
ATOM 5138 C CA . ASN B 1 231 ? 6.16 -27 -32.406 1 96.69 231 ASN B CA 1
ATOM 5139 C C . ASN B 1 231 ? 7.418 -27.875 -32.344 1 96.69 231 ASN B C 1
ATOM 5141 O O . ASN B 1 231 ? 7.746 -28.547 -33.344 1 96.69 231 ASN B O 1
ATOM 5145 N N . PHE B 1 232 ? 8.07 -27.828 -31.266 1 96.81 232 PHE B N 1
ATOM 5146 C CA . PHE B 1 232 ? 9.242 -28.672 -31.062 1 96.81 232 PHE B CA 1
ATOM 5147 C C . PHE B 1 232 ? 8.883 -30.141 -31.219 1 96.81 232 PHE B C 1
ATOM 5149 O O . PHE B 1 232 ? 9.602 -30.891 -31.875 1 96.81 232 PHE B O 1
ATOM 5156 N N . LEU B 1 233 ? 7.762 -30.531 -30.594 1 98.25 233 LEU B N 1
ATOM 5157 C CA . LEU B 1 233 ? 7.328 -31.938 -30.594 1 98.25 233 LEU B CA 1
ATOM 5158 C C . LEU B 1 233 ? 7.047 -32.406 -32.031 1 98.25 233 LEU B C 1
ATOM 5160 O O . LEU B 1 233 ? 7.547 -33.469 -32.438 1 98.25 233 LEU B O 1
ATOM 5164 N N . VAL B 1 234 ? 6.328 -31.625 -32.75 1 97.94 234 VAL B N 1
ATOM 5165 C CA . VAL B 1 234 ? 5.938 -31.969 -34.094 1 97.94 234 VAL B CA 1
ATOM 5166 C C . VAL B 1 234 ? 7.176 -32.062 -35 1 97.94 234 VAL B C 1
ATOM 5168 O O . VAL B 1 234 ? 7.332 -33 -35.781 1 97.94 234 VAL B O 1
ATOM 5171 N N . ASN B 1 235 ? 8.016 -31.109 -34.844 1 97.12 235 ASN B N 1
ATOM 5172 C CA . ASN B 1 235 ? 9.258 -31.094 -35.625 1 97.12 235 ASN B CA 1
ATOM 5173 C C . ASN B 1 235 ? 10.109 -32.312 -35.312 1 97.12 235 ASN B C 1
ATOM 5175 O O . ASN B 1 235 ? 10.766 -32.875 -36.188 1 97.12 235 ASN B O 1
ATOM 5179 N N . SER B 1 236 ? 10.164 -32.688 -34.062 1 97.62 236 SER B N 1
ATOM 5180 C CA . SER B 1 236 ? 10.961 -33.812 -33.656 1 97.62 236 SER B CA 1
ATOM 5181 C C . SER B 1 236 ? 10.414 -35.125 -34.219 1 97.62 236 SER B C 1
ATOM 5183 O O . SER B 1 236 ? 11.172 -36.062 -34.438 1 97.62 236 SER B O 1
ATOM 5185 N N . TRP B 1 237 ? 9.102 -35.219 -34.375 1 97.88 237 TRP B N 1
ATOM 5186 C CA . TRP B 1 237 ? 8.453 -36.469 -34.75 1 97.88 237 TRP B CA 1
ATOM 5187 C C . TRP B 1 237 ? 8.781 -36.844 -36.188 1 97.88 237 TRP B C 1
ATOM 5189 O O . TRP B 1 237 ? 8.617 -38 -36.594 1 97.88 237 TRP B O 1
ATOM 5199 N N . LYS B 1 238 ? 9.219 -35.875 -37 1 94.69 238 LYS B N 1
ATOM 5200 C CA . LYS B 1 238 ? 9.633 -36.094 -38.375 1 94.69 238 LYS B CA 1
ATOM 5201 C C . LYS B 1 238 ? 10.711 -37.156 -38.469 1 94.69 238 LYS B C 1
ATOM 5203 O O . LYS B 1 238 ? 10.758 -37.938 -39.406 1 94.69 238 LYS B O 1
ATOM 5208 N N . ASP B 1 239 ? 11.539 -37.188 -37.469 1 93.62 239 ASP B N 1
ATOM 5209 C CA . ASP B 1 239 ? 12.711 -38.062 -37.5 1 93.62 239 ASP B CA 1
ATOM 5210 C C . ASP B 1 239 ? 12.492 -39.312 -36.688 1 93.62 239 ASP B C 1
ATOM 5212 O O . ASP B 1 239 ? 13.422 -40.125 -36.469 1 93.62 239 ASP B O 1
ATOM 5216 N N . ILE B 1 240 ? 11.383 -39.531 -36.094 1 95.88 240 ILE B N 1
ATOM 5217 C CA . ILE B 1 240 ? 11.055 -40.688 -35.312 1 95.88 240 ILE B CA 1
ATOM 5218 C C . ILE B 1 240 ? 10.5 -41.781 -36.188 1 95.88 240 ILE B C 1
ATOM 5220 O O . ILE B 1 240 ? 9.883 -41.5 -37.219 1 95.88 240 ILE B O 1
ATOM 5224 N N . ASP B 1 241 ? 10.711 -43 -35.844 1 94.88 241 ASP B N 1
ATOM 5225 C CA . ASP B 1 241 ? 10.242 -44.188 -36.594 1 94.88 241 ASP B CA 1
ATOM 5226 C C . ASP B 1 241 ? 8.773 -44.031 -36.969 1 94.88 241 ASP B C 1
ATOM 5228 O O . ASP B 1 241 ? 7.93 -43.75 -36.094 1 94.88 241 ASP B O 1
ATOM 5232 N N . LYS B 1 242 ? 8.406 -44.312 -38.188 1 94.81 242 LYS B N 1
ATOM 5233 C CA . LYS B 1 242 ? 7.074 -44.062 -38.719 1 94.81 242 LYS B CA 1
ATOM 5234 C C . LYS B 1 242 ? 6.055 -45.031 -38.156 1 94.81 242 LYS B C 1
ATOM 5236 O O . LYS B 1 242 ? 4.848 -44.812 -38.219 1 94.81 242 LYS B O 1
ATOM 5241 N N . ASN B 1 243 ? 6.484 -46.062 -37.531 1 95.25 243 ASN B N 1
ATOM 5242 C CA . ASN B 1 243 ? 5.598 -46.969 -36.844 1 95.25 243 ASN B CA 1
ATOM 5243 C C . ASN B 1 243 ? 5.074 -46.406 -35.531 1 95.25 243 ASN B C 1
ATOM 5245 O O . ASN B 1 243 ? 4.094 -46.875 -34.969 1 95.25 243 ASN B O 1
ATOM 5249 N N . ILE B 1 244 ? 5.777 -45.438 -35.062 1 97.81 244 ILE B N 1
ATOM 5250 C CA . ILE B 1 244 ? 5.406 -44.781 -33.812 1 97.81 244 ILE B CA 1
ATOM 5251 C C . ILE B 1 244 ? 4.496 -43.594 -34.094 1 97.81 244 ILE B C 1
ATOM 5253 O O . ILE B 1 244 ? 4.93 -42.625 -34.719 1 97.81 244 ILE B O 1
ATOM 5257 N N . LYS B 1 245 ? 3.303 -43.656 -33.656 1 98.38 245 LYS B N 1
ATOM 5258 C CA . LYS B 1 245 ? 2.33 -42.594 -33.938 1 98.38 245 LYS B CA 1
ATOM 5259 C C . LYS B 1 245 ? 2.238 -41.594 -32.812 1 98.38 245 LYS B C 1
ATOM 5261 O O . LYS B 1 245 ? 2.482 -41.938 -31.641 1 98.38 245 LYS B O 1
ATOM 5266 N N . LEU B 1 246 ? 1.948 -40.344 -33.125 1 98.62 246 LEU B N 1
ATOM 5267 C CA . LEU B 1 246 ? 1.687 -39.281 -32.188 1 98.62 246 LEU B CA 1
ATOM 5268 C C . LEU B 1 246 ? 0.272 -38.75 -32.344 1 98.62 246 LEU B C 1
ATOM 5270 O O . LEU B 1 246 ? -0.106 -38.312 -33.438 1 98.62 246 LEU B O 1
ATOM 5274 N N . TYR B 1 247 ? -0.5 -38.844 -31.297 1 98.56 247 TYR B N 1
ATOM 5275 C CA . TYR B 1 247 ? -1.809 -38.188 -31.25 1 98.56 247 TYR B CA 1
ATOM 5276 C C . TYR B 1 247 ? -1.752 -36.875 -30.484 1 98.56 247 TYR B C 1
ATOM 5278 O O . TYR B 1 247 ? -1.196 -36.812 -29.375 1 98.56 247 TYR B O 1
ATOM 5286 N N . ILE B 1 248 ? -2.273 -35.812 -31.078 1 98.19 248 ILE B N 1
ATOM 5287 C CA . ILE B 1 248 ? -2.279 -34.5 -30.453 1 98.19 248 ILE B CA 1
ATOM 5288 C C . ILE B 1 248 ? -3.713 -34.094 -30.125 1 98.19 248 ILE B C 1
ATOM 5290 O O . ILE B 1 248 ? -4.551 -33.969 -31.016 1 98.19 248 ILE B O 1
ATOM 5294 N N . ILE B 1 249 ? -3.93 -33.906 -28.859 1 97.44 249 ILE B N 1
ATOM 5295 C CA . ILE B 1 249 ? -5.242 -33.5 -28.375 1 97.44 249 ILE B CA 1
ATOM 5296 C C . ILE B 1 249 ? -5.156 -32.062 -27.828 1 97.44 249 ILE B C 1
ATOM 5298 O O . ILE B 1 249 ? -4.398 -31.797 -26.906 1 97.44 249 ILE B O 1
ATOM 5302 N N . GLY B 1 250 ? -5.961 -31.188 -28.422 1 95.25 250 GLY B N 1
ATOM 5303 C CA . GLY B 1 250 ? -5.984 -29.812 -27.938 1 95.25 250 GLY B CA 1
ATOM 5304 C C . GLY B 1 250 ? -6.227 -28.797 -29.031 1 95.25 250 GLY B C 1
ATOM 5305 O O . GLY B 1 250 ? -6.398 -29.156 -30.188 1 95.25 250 GLY B O 1
ATOM 5306 N N . ASP B 1 251 ? -6.336 -27.578 -28.578 1 94.38 251 ASP B N 1
ATOM 5307 C CA . ASP B 1 251 ? -6.484 -26.406 -29.453 1 94.38 251 ASP B CA 1
ATOM 5308 C C . ASP B 1 251 ? -5.59 -25.266 -28.984 1 94.38 251 ASP B C 1
ATOM 5310 O O . ASP B 1 251 ? -4.984 -25.344 -27.906 1 94.38 251 ASP B O 1
ATOM 5314 N N . GLY B 1 252 ? -5.418 -24.25 -29.891 1 94.38 252 GLY B N 1
ATOM 5315 C CA . GLY B 1 252 ? -4.586 -23.109 -29.516 1 94.38 252 GLY B CA 1
ATOM 5316 C C . GLY B 1 252 ? -4.039 -22.344 -30.703 1 94.38 252 GLY B C 1
ATOM 5317 O O . GLY B 1 252 ? -4.375 -22.656 -31.859 1 94.38 252 GLY B O 1
ATOM 5318 N N . PRO B 1 253 ? -3.244 -21.375 -30.438 1 94 253 PRO B N 1
ATOM 5319 C CA . PRO B 1 253 ? -2.77 -20.453 -31.469 1 94 253 PRO B CA 1
ATOM 5320 C C . PRO B 1 253 ? -1.869 -21.141 -32.5 1 94 253 PRO B C 1
ATOM 5322 O O . PRO B 1 253 ? -1.771 -20.688 -33.656 1 94 253 PRO B O 1
ATOM 5325 N N . GLU B 1 254 ? -1.258 -22.266 -32.188 1 96.5 254 GLU B N 1
ATOM 5326 C CA . GLU B 1 254 ? -0.303 -22.906 -33.094 1 96.5 254 GLU B CA 1
ATOM 5327 C C . GLU B 1 254 ? -0.982 -23.969 -33.938 1 96.5 254 GLU B C 1
ATOM 5329 O O . GLU B 1 254 ? -0.33 -24.625 -34.75 1 96.5 254 GLU B O 1
ATOM 5334 N N . LYS B 1 255 ? -2.262 -24.188 -33.75 1 97.19 255 LYS B N 1
ATOM 5335 C CA . LYS B 1 255 ? -2.971 -25.266 -34.438 1 97.19 255 LYS B CA 1
ATOM 5336 C C . LYS B 1 255 ? -2.75 -25.203 -35.938 1 97.19 255 LYS B C 1
ATOM 5338 O O . LYS B 1 255 ? -2.318 -26.188 -36.562 1 97.19 255 LYS B O 1
ATOM 5343 N N . GLU B 1 256 ? -2.965 -24.031 -36.531 1 97.06 256 GLU B N 1
ATOM 5344 C CA . GLU B 1 256 ? -2.84 -23.875 -38 1 97.06 256 GLU B CA 1
ATOM 5345 C C . GLU B 1 256 ? -1.4 -24.094 -38.438 1 97.06 256 GLU B C 1
ATOM 5347 O O . GLU B 1 256 ? -1.159 -24.703 -39.469 1 97.06 256 GLU B O 1
ATOM 5352 N N . ASN B 1 257 ? -0.524 -23.547 -37.688 1 96.94 257 ASN B N 1
ATOM 5353 C CA . ASN B 1 257 ? 0.89 -23.672 -38.031 1 96.94 257 ASN B CA 1
ATOM 5354 C C . ASN B 1 257 ? 1.323 -25.141 -38.031 1 96.94 257 ASN B C 1
ATOM 5356 O O . ASN B 1 257 ? 2.061 -25.562 -38.938 1 96.94 257 ASN B O 1
ATOM 5360 N N . ILE B 1 258 ? 0.896 -25.875 -37.062 1 96.69 258 ILE B N 1
ATOM 5361 C CA . ILE B 1 258 ? 1.29 -27.281 -36.969 1 96.69 258 ILE B CA 1
ATOM 5362 C C . ILE B 1 258 ? 0.64 -28.094 -38.062 1 96.69 258 ILE B C 1
ATOM 5364 O O . ILE B 1 258 ? 1.267 -29 -38.656 1 96.69 258 ILE B O 1
ATOM 5368 N N . GLU B 1 259 ? -0.591 -27.828 -38.344 1 97.06 259 GLU B N 1
ATOM 5369 C CA . GLU B 1 259 ? -1.279 -28.5 -39.438 1 97.06 259 GLU B CA 1
ATOM 5370 C C . GLU B 1 259 ? -0.54 -28.297 -40.75 1 97.06 259 GLU B C 1
ATOM 5372 O O . GLU B 1 259 ? -0.334 -29.25 -41.531 1 97.06 259 GLU B O 1
ATOM 5377 N N . LYS B 1 260 ? -0.217 -27.109 -41.031 1 97.5 260 LYS B N 1
ATOM 5378 C CA . LYS B 1 260 ? 0.517 -26.766 -42.25 1 97.5 260 LYS B CA 1
ATOM 5379 C C . LYS B 1 260 ? 1.863 -27.484 -42.312 1 97.5 260 LYS B C 1
ATOM 5381 O O . LYS B 1 260 ? 2.244 -28.031 -43.344 1 97.5 260 LYS B O 1
ATOM 5386 N N . TYR B 1 261 ? 2.529 -27.422 -41.25 1 97 261 TYR B N 1
ATOM 5387 C CA . TYR B 1 261 ? 3.846 -28.047 -41.188 1 97 261 TYR B CA 1
ATOM 5388 C C . TYR B 1 261 ? 3.754 -29.547 -41.438 1 97 261 TYR B C 1
ATOM 5390 O O . TYR B 1 261 ? 4.566 -30.094 -42.188 1 97 261 TYR B O 1
ATOM 5398 N N . ILE B 1 262 ? 2.818 -30.266 -40.812 1 97.19 262 ILE B N 1
ATOM 5399 C CA . ILE B 1 262 ? 2.619 -31.703 -40.969 1 97.19 262 ILE B CA 1
ATOM 5400 C C . ILE B 1 262 ? 2.359 -32.031 -42.438 1 97.19 262 ILE B C 1
ATOM 5402 O O . ILE B 1 262 ? 2.932 -33 -42.969 1 97.19 262 ILE B O 1
ATOM 5406 N N . LYS B 1 263 ? 1.556 -31.25 -43.062 1 96.56 263 LYS B N 1
ATOM 5407 C CA . LYS B 1 263 ? 1.203 -31.453 -44.469 1 96.56 263 LYS B CA 1
ATOM 5408 C C . LYS B 1 263 ? 2.406 -31.219 -45.375 1 96.56 263 LYS B C 1
ATOM 5410 O O . LYS B 1 263 ? 2.719 -32.062 -46.219 1 96.56 263 LYS B O 1
ATOM 5415 N N . GLU B 1 264 ? 2.994 -30.141 -45.188 1 97.19 264 GLU B N 1
ATOM 5416 C CA . GLU B 1 264 ? 4.102 -29.75 -46.031 1 97.19 264 GLU B CA 1
ATOM 5417 C C . GLU B 1 264 ? 5.285 -30.703 -45.906 1 97.19 264 GLU B C 1
ATOM 5419 O O . GLU B 1 264 ? 6.012 -30.953 -46.875 1 97.19 264 GLU B O 1
ATOM 5424 N N . SER B 1 265 ? 5.496 -31.156 -44.719 1 96.19 265 SER B N 1
ATOM 5425 C CA . SER B 1 265 ? 6.625 -32.031 -44.469 1 96.19 265 SER B CA 1
ATOM 5426 C C . SER B 1 265 ? 6.25 -33.5 -44.719 1 96.19 265 SER B C 1
ATOM 5428 O O . SER B 1 265 ? 7.062 -34.406 -44.5 1 96.19 265 SER B O 1
ATOM 5430 N N . LYS B 1 266 ? 5.008 -33.812 -45.031 1 95.06 266 LYS B N 1
ATOM 5431 C CA . LYS B 1 266 ? 4.477 -35.125 -45.375 1 95.06 266 LYS B CA 1
ATOM 5432 C C . LYS B 1 266 ? 4.664 -36.094 -44.219 1 95.06 266 LYS B C 1
ATOM 5434 O O . LYS B 1 266 ? 5.129 -37.219 -44.406 1 95.06 266 LYS B O 1
ATOM 5439 N N . ILE B 1 267 ? 4.469 -35.562 -43.031 1 95.25 267 ILE B N 1
ATOM 5440 C CA . ILE B 1 267 ? 4.516 -36.406 -41.844 1 95.25 267 ILE B CA 1
ATOM 5441 C C . ILE B 1 267 ? 3.227 -37.219 -41.75 1 95.25 267 ILE B C 1
ATOM 5443 O O . ILE B 1 267 ? 2.139 -36.656 -41.625 1 95.25 267 ILE B O 1
ATOM 5447 N N . ASN B 1 268 ? 3.281 -38.562 -41.719 1 95.12 268 ASN B N 1
ATOM 5448 C CA . ASN B 1 268 ? 2.082 -39.375 -41.812 1 95.12 268 ASN B CA 1
ATOM 5449 C C . ASN B 1 268 ? 1.784 -40.094 -40.5 1 95.12 268 ASN B C 1
ATOM 5451 O O . ASN B 1 268 ? 0.792 -40.812 -40.406 1 95.12 268 ASN B O 1
ATOM 5455 N N . ASN B 1 269 ? 2.613 -39.938 -39.5 1 97.31 269 ASN B N 1
ATOM 5456 C CA . ASN B 1 269 ? 2.4 -40.656 -38.25 1 97.31 269 ASN B CA 1
ATOM 5457 C C . ASN B 1 269 ? 2.016 -39.688 -37.094 1 97.31 269 ASN B C 1
ATOM 5459 O O . ASN B 1 269 ? 2.268 -39.969 -35.938 1 97.31 269 ASN B O 1
ATOM 5463 N N . ILE B 1 270 ? 1.526 -38.531 -37.438 1 98.31 270 ILE B N 1
ATOM 5464 C CA . ILE B 1 270 ? 0.952 -37.594 -36.469 1 98.31 270 ILE B CA 1
ATOM 5465 C C . ILE B 1 270 ? -0.532 -37.406 -36.75 1 98.31 270 ILE B C 1
ATOM 5467 O O . ILE B 1 270 ? -0.914 -37.156 -37.906 1 98.31 270 ILE B O 1
ATOM 5471 N N . LYS B 1 271 ? -1.365 -37.531 -35.812 1 97.56 271 LYS B N 1
ATOM 5472 C CA . LYS B 1 271 ? -2.801 -37.312 -35.938 1 97.56 271 LYS B CA 1
ATOM 5473 C C . LYS B 1 271 ? -3.266 -36.188 -35 1 97.56 271 LYS B C 1
ATOM 5475 O O . LYS B 1 271 ? -3.025 -36.219 -33.812 1 97.56 271 LYS B O 1
ATOM 5480 N N . LEU B 1 272 ? -3.895 -35.156 -35.562 1 97.62 272 LEU B N 1
ATOM 5481 C CA . LEU B 1 272 ? -4.52 -34.094 -34.781 1 97.62 272 LEU B CA 1
ATOM 5482 C C . LEU B 1 272 ? -5.965 -34.469 -34.438 1 97.62 272 LEU B C 1
ATOM 5484 O O . LEU B 1 272 ? -6.809 -34.562 -35.344 1 97.62 272 LEU B O 1
ATOM 5488 N N . LEU B 1 273 ? -6.25 -34.562 -33.188 1 96.94 273 LEU B N 1
ATOM 5489 C CA . LEU B 1 273 ? -7.57 -35.031 -32.781 1 96.94 273 LEU B CA 1
ATOM 5490 C C . LEU B 1 273 ? -8.453 -33.875 -32.344 1 96.94 273 LEU B C 1
ATOM 5492 O O . LEU B 1 273 ? -9.672 -34.031 -32.25 1 96.94 273 LEU B O 1
ATOM 5496 N N . GLY B 1 274 ? -7.824 -32.688 -32.219 1 94.88 274 GLY B N 1
ATOM 5497 C CA . GLY B 1 274 ? -8.586 -31.516 -31.781 1 94.88 274 GLY B CA 1
ATOM 5498 C C . GLY B 1 274 ? -8.953 -31.547 -30.312 1 94.88 274 GLY B C 1
ATOM 5499 O O . GLY B 1 274 ? -8.398 -32.344 -29.547 1 94.88 274 GLY B O 1
ATOM 5500 N N . PHE B 1 275 ? -9.758 -30.625 -29.969 1 92.88 275 PHE B N 1
ATOM 5501 C CA . PHE B 1 275 ? -10.219 -30.547 -28.594 1 92.88 275 PHE B CA 1
ATOM 5502 C C . PHE B 1 275 ? -11.164 -31.703 -28.281 1 92.88 275 PHE B C 1
ATOM 5504 O O . PHE B 1 275 ? -11.984 -32.094 -29.109 1 92.88 275 PHE B O 1
ATOM 5511 N N . MET B 1 276 ? -11.031 -32.312 -27.094 1 92.25 276 MET B N 1
ATOM 5512 C CA . MET B 1 276 ? -11.867 -33.406 -26.609 1 92.25 276 MET B CA 1
ATOM 5513 C C . MET B 1 276 ? -12.258 -33.188 -25.156 1 92.25 276 MET B C 1
ATOM 5515 O O . MET B 1 276 ? -11.531 -32.531 -24.391 1 92.25 276 MET B O 1
ATOM 5519 N N . ASP B 1 277 ? -13.383 -33.719 -24.844 1 90.44 277 ASP B N 1
ATOM 5520 C CA . ASP B 1 277 ? -13.742 -33.719 -23.422 1 90.44 277 ASP B CA 1
ATOM 5521 C C . ASP B 1 277 ? -12.867 -34.688 -22.625 1 90.44 277 ASP B C 1
ATOM 5523 O O . ASP B 1 277 ? -12.266 -35.594 -23.203 1 90.44 277 ASP B O 1
ATOM 5527 N N . ARG B 1 278 ? -12.859 -34.562 -21.391 1 87.75 278 ARG B N 1
ATOM 5528 C CA . ARG B 1 278 ? -11.938 -35.281 -20.516 1 87.75 278 ARG B CA 1
ATOM 5529 C C . ARG B 1 278 ? -12.148 -36.781 -20.594 1 87.75 278 ARG B C 1
ATOM 5531 O O . ARG B 1 278 ? -11.188 -37.531 -20.656 1 87.75 278 ARG B O 1
ATOM 5538 N N . LEU B 1 279 ? -13.352 -37.219 -20.594 1 89.12 279 LEU B N 1
ATOM 5539 C CA . LEU B 1 279 ? -13.656 -38.625 -20.594 1 89.12 279 LEU B CA 1
ATOM 5540 C C . LEU B 1 279 ? -13.156 -39.281 -21.875 1 89.12 279 LEU B C 1
ATOM 5542 O O . LEU B 1 279 ? -12.547 -40.375 -21.844 1 89.12 279 LEU B O 1
ATOM 5546 N N . SER B 1 280 ? -13.414 -38.656 -22.938 1 93.19 280 SER B N 1
ATOM 5547 C CA . SER B 1 280 ? -12.953 -39.156 -24.219 1 93.19 280 SER B CA 1
ATOM 5548 C C . SER B 1 280 ? -11.43 -39.156 -24.312 1 93.19 280 SER B C 1
ATOM 5550 O O . SER B 1 280 ? -10.836 -40.125 -24.828 1 93.19 280 SER B O 1
ATOM 5552 N N . ALA B 1 281 ? -10.859 -38.188 -23.812 1 93.88 281 ALA B N 1
ATOM 5553 C CA . ALA B 1 281 ? -9.398 -38.094 -23.812 1 93.88 281 ALA B CA 1
ATOM 5554 C C . ALA B 1 281 ? -8.781 -39.219 -22.984 1 93.88 281 ALA B C 1
ATOM 5556 O O . ALA B 1 281 ? -7.777 -39.812 -23.375 1 93.88 281 ALA B O 1
ATOM 5557 N N . PHE B 1 282 ? -9.375 -39.562 -21.859 1 92.38 282 PHE B N 1
ATOM 5558 C CA . PHE B 1 282 ? -8.859 -40.562 -20.953 1 92.38 282 PHE B CA 1
ATOM 5559 C C . PHE B 1 282 ? -8.852 -41.938 -21.641 1 92.38 282 PHE B C 1
ATOM 5561 O O . PHE B 1 282 ? -7.914 -42.719 -21.469 1 92.38 282 PHE B O 1
ATOM 5568 N N . GLU B 1 283 ? -9.844 -42.125 -22.453 1 92.69 283 GLU B N 1
ATOM 5569 C CA . GLU B 1 283 ? -9.93 -43.375 -23.172 1 92.69 283 GLU B CA 1
ATOM 5570 C C . GLU B 1 283 ? -8.766 -43.562 -24.141 1 92.69 283 GLU B C 1
ATOM 5572 O O . GLU B 1 283 ? -8.242 -44.656 -24.312 1 92.69 283 GLU B O 1
ATOM 5577 N N . ILE B 1 284 ? -8.438 -42.5 -24.672 1 95.06 284 ILE B N 1
ATOM 5578 C CA . ILE B 1 284 ? -7.344 -42.5 -25.641 1 95.06 284 ILE B CA 1
ATOM 5579 C C . ILE B 1 284 ? -6.008 -42.594 -24.906 1 95.06 284 ILE B C 1
ATOM 5581 O O . ILE B 1 284 ? -5.117 -43.344 -25.297 1 95.06 284 ILE B O 1
ATOM 5585 N N . ILE B 1 285 ? -5.867 -41.938 -23.828 1 95.31 285 ILE B N 1
ATOM 5586 C CA . ILE B 1 285 ? -4.633 -41.875 -23.047 1 95.31 285 ILE B CA 1
ATOM 5587 C C . ILE B 1 285 ? -4.324 -43.25 -22.438 1 95.31 285 ILE B C 1
ATOM 5589 O O . ILE B 1 285 ? -3.176 -43.688 -22.469 1 95.31 285 ILE B O 1
ATOM 5593 N N . GLU B 1 286 ? -5.32 -43.875 -22 1 94.62 286 GLU B N 1
ATOM 5594 C CA . GLU B 1 286 ? -5.156 -45.156 -21.297 1 94.62 286 GLU B CA 1
ATOM 5595 C C . GLU B 1 286 ? -4.469 -46.188 -22.188 1 94.62 286 GLU B C 1
ATOM 5597 O O . GLU B 1 286 ? -3.748 -47.062 -21.703 1 94.62 286 GLU B O 1
ATOM 5602 N N . LYS B 1 287 ? -4.664 -46.031 -23.484 1 95.56 287 LYS B N 1
ATOM 5603 C CA . LYS B 1 287 ? -4.137 -47.031 -24.422 1 95.56 287 LYS B CA 1
ATOM 5604 C C . LYS B 1 287 ? -2.787 -46.594 -24.984 1 95.56 287 LYS B C 1
ATOM 5606 O O . LYS B 1 287 ? -2.139 -47.344 -25.719 1 95.56 287 LYS B O 1
ATOM 5611 N N . SER B 1 288 ? -2.336 -45.5 -24.625 1 97.38 288 SER B N 1
ATOM 5612 C CA . SER B 1 288 ? -1.121 -44.906 -25.203 1 97.38 288 SER B CA 1
ATOM 5613 C C . SER B 1 288 ? 0.124 -45.469 -24.5 1 97.38 288 SER B C 1
ATOM 5615 O O . SER B 1 288 ? 0.035 -46.062 -23.422 1 97.38 288 SER B O 1
ATOM 5617 N N . ARG B 1 289 ? 1.245 -45.281 -25.188 1 98.06 289 ARG B N 1
ATOM 5618 C CA . ARG B 1 289 ? 2.52 -45.656 -24.594 1 98.06 289 ARG B CA 1
ATOM 5619 C C . ARG B 1 289 ? 2.932 -44.688 -23.484 1 98.06 289 ARG B C 1
ATOM 5621 O O . ARG B 1 289 ? 3.5 -45.094 -22.469 1 98.06 289 ARG B O 1
ATOM 5628 N N . ALA B 1 290 ? 2.699 -43.469 -23.688 1 98.44 290 ALA B N 1
ATOM 5629 C CA . ALA B 1 290 ? 3.002 -42.406 -22.734 1 98.44 290 ALA B CA 1
ATOM 5630 C C . ALA B 1 290 ? 2.428 -41.094 -23.203 1 98.44 290 ALA B C 1
ATOM 5632 O O . ALA B 1 290 ? 2.145 -40.906 -24.391 1 98.44 290 ALA B O 1
ATOM 5633 N N . ILE B 1 291 ? 2.236 -40.219 -22.312 1 98.19 291 ILE B N 1
ATOM 5634 C CA . ILE B 1 291 ? 2.002 -38.812 -22.703 1 98.19 291 ILE B CA 1
ATOM 5635 C C . ILE B 1 291 ? 3.332 -38.062 -22.781 1 98.19 291 ILE B C 1
ATOM 5637 O O . ILE B 1 291 ? 4.266 -38.375 -22.031 1 98.19 291 ILE B O 1
ATOM 5641 N N . ILE B 1 292 ? 3.379 -37.156 -23.688 1 98.69 292 ILE B N 1
ATOM 5642 C CA . ILE B 1 292 ? 4.586 -36.344 -23.828 1 98.69 292 ILE B CA 1
ATOM 5643 C C . ILE B 1 292 ? 4.301 -34.906 -23.406 1 98.69 292 ILE B C 1
ATOM 5645 O O . ILE B 1 292 ? 3.354 -34.281 -23.906 1 98.69 292 ILE B O 1
ATOM 5649 N N . VAL B 1 293 ? 5.09 -34.375 -22.469 1 98.19 293 VAL B N 1
ATOM 5650 C CA . VAL B 1 293 ? 4.992 -33 -21.984 1 98.19 293 VAL B CA 1
ATOM 5651 C C . VAL B 1 293 ? 6.277 -32.219 -22.328 1 98.19 293 VAL B C 1
ATOM 5653 O O . VAL B 1 293 ? 7.148 -32.062 -21.469 1 98.19 293 VAL B O 1
ATOM 5656 N N . PRO B 1 294 ? 6.332 -31.734 -23.5 1 97.75 294 PRO B N 1
ATOM 5657 C CA . PRO B 1 294 ? 7.555 -31.109 -24 1 97.75 294 PRO B CA 1
ATOM 5658 C C . PRO B 1 294 ? 7.617 -29.609 -23.688 1 97.75 294 PRO B C 1
ATOM 5660 O O . PRO B 1 294 ? 8.086 -28.828 -24.516 1 97.75 294 PRO B O 1
ATOM 5663 N N . SER B 1 295 ? 7.09 -29.203 -22.547 1 96.62 295 SER B N 1
ATOM 5664 C CA . SER B 1 295 ? 6.984 -27.797 -22.172 1 96.62 295 SER B CA 1
ATOM 5665 C C . SER B 1 295 ? 8.352 -27.125 -22.203 1 96.62 295 SER B C 1
ATOM 5667 O O . SER B 1 295 ? 9.367 -27.75 -21.906 1 96.62 295 SER B O 1
ATOM 5669 N N . LYS B 1 296 ? 8.336 -25.875 -22.547 1 94.94 296 LYS B N 1
ATOM 5670 C CA . LYS B 1 296 ? 9.57 -25.094 -22.656 1 94.94 296 LYS B CA 1
ATOM 5671 C C . LYS B 1 296 ? 9.703 -24.109 -21.5 1 94.94 296 LYS B C 1
ATOM 5673 O O . LYS B 1 296 ? 10.648 -23.312 -21.453 1 94.94 296 LYS B O 1
ATOM 5678 N N . TRP B 1 297 ? 8.805 -24.094 -20.547 1 94.69 297 TRP B N 1
ATOM 5679 C CA . TRP B 1 297 ? 8.805 -23.156 -19.422 1 94.69 297 TRP B CA 1
ATOM 5680 C C . TRP B 1 297 ? 8.539 -23.891 -18.109 1 94.69 297 TRP B C 1
ATOM 5682 O O . TRP B 1 297 ? 8.367 -25.109 -18.094 1 94.69 297 TRP B O 1
ATOM 5692 N N . TYR B 1 298 ? 8.594 -23.125 -17.016 1 95.75 298 TYR B N 1
ATOM 5693 C CA . TYR B 1 298 ? 8.297 -23.688 -15.703 1 95.75 298 TYR B CA 1
ATOM 5694 C C . TYR B 1 298 ? 6.797 -23.859 -15.5 1 95.75 298 TYR B C 1
ATOM 5696 O O . TYR B 1 298 ? 6.133 -22.953 -14.984 1 95.75 298 TYR B O 1
ATOM 5704 N N . GLU B 1 299 ? 6.301 -24.953 -15.914 1 93 299 GLU B N 1
ATOM 5705 C CA . GLU B 1 299 ? 4.895 -25.203 -15.625 1 93 299 GLU B CA 1
ATOM 5706 C C . GLU B 1 299 ? 4.602 -25.031 -14.133 1 93 299 GLU B C 1
ATOM 5708 O O . GLU B 1 299 ? 5.52 -25.031 -13.312 1 93 299 GLU B O 1
ATOM 5713 N N . GLY B 1 300 ? 3.406 -24.75 -13.789 1 92.31 300 GLY B N 1
ATOM 5714 C CA . GLY B 1 300 ? 3.004 -24.859 -12.391 1 92.31 300 GLY B CA 1
ATOM 5715 C C . GLY B 1 300 ? 2.916 -26.297 -11.914 1 92.31 300 GLY B C 1
ATOM 5716 O O . GLY B 1 300 ? 3.928 -26.906 -11.539 1 92.31 300 GLY B O 1
ATOM 5717 N N . PHE B 1 301 ? 1.853 -26.859 -11.984 1 94.06 301 PHE B N 1
ATOM 5718 C CA . PHE B 1 301 ? 1.585 -28.281 -11.812 1 94.06 301 PHE B CA 1
ATOM 5719 C C . PHE B 1 301 ? 0.7 -28.812 -12.93 1 94.06 301 PHE B C 1
ATOM 5721 O O . PHE B 1 301 ? -0.528 -28.75 -12.844 1 94.06 301 PHE B O 1
ATOM 5728 N N . PRO B 1 302 ? 1.333 -29.219 -13.969 1 92.06 302 PRO B N 1
ATOM 5729 C CA . PRO B 1 302 ? 0.515 -29.703 -15.086 1 92.06 302 PRO B CA 1
ATOM 5730 C C . PRO B 1 302 ? -0.393 -30.859 -14.68 1 92.06 302 PRO B C 1
ATOM 5732 O O . PRO B 1 302 ? 0.085 -31.969 -14.469 1 92.06 302 PRO B O 1
ATOM 5735 N N . MET B 1 303 ? -1.618 -30.609 -14.703 1 91.62 303 MET B N 1
ATOM 5736 C CA . MET B 1 303 ? -2.604 -31.594 -14.273 1 91.62 303 MET B CA 1
ATOM 5737 C C . MET B 1 303 ? -2.576 -32.812 -15.172 1 91.62 303 MET B C 1
ATOM 5739 O O . MET B 1 303 ? -2.904 -33.938 -14.742 1 91.62 303 MET B O 1
ATOM 5743 N N . THR B 1 304 ? -2.143 -32.688 -16.422 1 92.56 304 THR B N 1
ATOM 5744 C CA . THR B 1 304 ? -2.084 -33.781 -17.375 1 92.56 304 THR B CA 1
ATOM 5745 C C . THR B 1 304 ? -1.169 -34.875 -16.875 1 92.56 304 THR B C 1
ATOM 5747 O O . THR B 1 304 ? -1.416 -36.062 -17.141 1 92.56 304 THR B O 1
ATOM 5750 N N . ILE B 1 305 ? -0.176 -34.469 -16.141 1 95.56 305 ILE B N 1
ATOM 5751 C CA . ILE B 1 305 ? 0.743 -35.469 -15.609 1 95.56 305 ILE B CA 1
ATOM 5752 C C . ILE B 1 305 ? 0.036 -36.312 -14.531 1 95.56 305 ILE B C 1
ATOM 5754 O O . ILE B 1 305 ? 0.079 -37.531 -14.562 1 95.56 305 ILE B O 1
ATOM 5758 N N . ALA B 1 306 ? -0.641 -35.625 -13.617 1 93.75 306 ALA B N 1
ATOM 5759 C CA . ALA B 1 306 ? -1.386 -36.344 -12.578 1 93.75 306 ALA B CA 1
ATOM 5760 C C . ALA B 1 306 ? -2.467 -37.219 -13.188 1 93.75 306 ALA B C 1
ATOM 5762 O O . ALA B 1 306 ? -2.697 -38.344 -12.727 1 93.75 306 ALA B O 1
ATOM 5763 N N . GLU B 1 307 ? -3.082 -36.781 -14.195 1 92.75 307 GLU B N 1
ATOM 5764 C CA . GLU B 1 307 ? -4.117 -37.531 -14.883 1 92.75 307 GLU B CA 1
ATOM 5765 C C . GLU B 1 307 ? -3.535 -38.781 -15.547 1 92.75 307 GLU B C 1
ATOM 5767 O O . GLU B 1 307 ? -4.117 -39.875 -15.461 1 92.75 307 GLU B O 1
ATOM 5772 N N . SER B 1 308 ? -2.471 -38.594 -16.188 1 95.5 308 SER B N 1
ATOM 5773 C CA . SER B 1 308 ? -1.794 -39.719 -16.812 1 95.5 308 SER B CA 1
ATOM 5774 C C . SER B 1 308 ? -1.398 -40.781 -15.789 1 95.5 308 SER B C 1
ATOM 5776 O O . SER B 1 308 ? -1.641 -41.969 -15.992 1 95.5 308 SER B O 1
ATOM 5778 N N . PHE B 1 309 ? -0.822 -40.312 -14.695 1 96.56 309 PHE B N 1
ATOM 5779 C CA . PHE B 1 309 ? -0.415 -41.219 -13.625 1 96.56 309 PHE B CA 1
ATOM 5780 C C . PHE B 1 309 ? -1.613 -41.969 -13.07 1 96.56 309 PHE B C 1
ATOM 5782 O O . PHE B 1 309 ? -1.511 -43.188 -12.766 1 96.56 309 PHE B O 1
ATOM 5789 N N . SER B 1 310 ? -2.738 -41.344 -13 1 94.94 310 SER B N 1
ATOM 5790 C CA . SER B 1 310 ? -3.947 -41.969 -12.469 1 94.94 310 SER B CA 1
ATOM 5791 C C . SER B 1 310 ? -4.422 -43.094 -13.359 1 94.94 310 SER B C 1
ATOM 5793 O O . SER B 1 310 ? -5.16 -43.969 -12.914 1 94.94 310 SER B O 1
ATOM 5795 N N . LEU B 1 311 ? -4.023 -43.094 -14.57 1 94.44 311 LEU B N 1
ATOM 5796 C CA . LEU B 1 311 ? -4.414 -44.094 -15.539 1 94.44 311 LEU B CA 1
ATOM 5797 C C . LEU B 1 311 ? -3.322 -45.156 -15.688 1 94.44 311 LEU B C 1
ATOM 5799 O O . LEU B 1 311 ? -3.451 -46.094 -16.5 1 94.44 311 LEU B O 1
ATOM 5803 N N . GLY B 1 312 ? -2.229 -44.938 -14.984 1 95.81 312 GLY B N 1
ATOM 5804 C CA . GLY B 1 312 ? -1.096 -45.844 -15.094 1 95.81 312 GLY B CA 1
ATOM 5805 C C . GLY B 1 312 ? -0.288 -45.625 -16.359 1 95.81 312 GLY B C 1
ATOM 5806 O O . GLY B 1 312 ? 0.334 -46.562 -16.875 1 95.81 312 GLY B O 1
ATOM 5807 N N . VAL B 1 313 ? -0.396 -44.531 -16.891 1 96.88 313 VAL B N 1
ATOM 5808 C CA . VAL B 1 313 ? 0.338 -44.188 -18.109 1 96.88 313 VAL B CA 1
ATOM 5809 C C . VAL B 1 313 ? 1.551 -43.344 -17.75 1 96.88 313 VAL B C 1
ATOM 5811 O O . VAL B 1 313 ? 1.417 -42.312 -17.094 1 96.88 313 VAL B O 1
ATOM 5814 N N . PRO B 1 314 ? 2.764 -43.781 -18.141 1 97.88 314 PRO B N 1
ATOM 5815 C CA . PRO B 1 314 ? 3.945 -42.969 -17.828 1 97.88 314 PRO B CA 1
ATOM 5816 C C . PRO B 1 314 ? 4.012 -41.688 -18.625 1 97.88 314 PRO B C 1
ATOM 5818 O O . PRO B 1 314 ? 3.271 -41.531 -19.594 1 97.88 314 PRO B O 1
ATOM 5821 N N . VAL B 1 315 ? 4.875 -40.781 -18.188 1 98.69 315 VAL B N 1
ATOM 5822 C CA . VAL B 1 315 ? 5.004 -39.469 -18.812 1 98.69 315 VAL B CA 1
ATOM 5823 C C . VAL B 1 315 ? 6.434 -39.25 -19.297 1 98.69 315 VAL B C 1
ATOM 5825 O O . VAL B 1 315 ? 7.391 -39.625 -18.609 1 98.69 315 VAL B O 1
ATOM 5828 N N . ILE B 1 316 ? 6.547 -38.844 -20.5 1 98.75 316 ILE B N 1
ATOM 5829 C CA . ILE B 1 316 ? 7.816 -38.344 -21.031 1 98.75 316 ILE B CA 1
ATOM 5830 C C . ILE B 1 316 ? 7.828 -36.812 -20.969 1 98.75 316 ILE B C 1
ATOM 5832 O O . ILE B 1 316 ? 7.055 -36.156 -21.672 1 98.75 316 ILE B O 1
ATOM 5836 N N . GLY B 1 317 ? 8.656 -36.281 -20.156 1 98.5 317 GLY B N 1
ATOM 5837 C CA . GLY B 1 317 ? 8.648 -34.844 -19.938 1 98.5 317 GLY B CA 1
ATOM 5838 C C . GLY B 1 317 ? 9.984 -34.188 -20.219 1 98.5 317 GLY B C 1
ATOM 5839 O O . GLY B 1 317 ? 11.031 -34.812 -20.109 1 98.5 317 GLY B O 1
ATOM 5840 N N . SER B 1 318 ? 9.922 -32.906 -20.625 1 97.69 318 SER B N 1
ATOM 5841 C CA . SER B 1 318 ? 11.148 -32.094 -20.688 1 97.69 318 SER B CA 1
ATOM 5842 C C . SER B 1 318 ? 11.758 -31.922 -19.297 1 97.69 318 SER B C 1
ATOM 5844 O O . SER B 1 318 ? 11.047 -31.672 -18.328 1 97.69 318 SER B O 1
ATOM 5846 N N . ASN B 1 319 ? 13.047 -32.062 -19.203 1 97.38 319 ASN B N 1
ATOM 5847 C CA . ASN B 1 319 ? 13.727 -31.891 -17.922 1 97.38 319 ASN B CA 1
ATOM 5848 C C . ASN B 1 319 ? 13.883 -30.422 -17.578 1 97.38 319 ASN B C 1
ATOM 5850 O O . ASN B 1 319 ? 14.961 -29.844 -17.75 1 97.38 319 ASN B O 1
ATOM 5854 N N . ILE B 1 320 ? 12.805 -29.875 -16.984 1 95.75 320 ILE B N 1
ATOM 5855 C CA . ILE B 1 320 ? 12.812 -28.453 -16.656 1 95.75 320 ILE B CA 1
ATOM 5856 C C . ILE B 1 320 ? 11.812 -28.156 -15.547 1 95.75 320 ILE B C 1
ATOM 5858 O O . ILE B 1 320 ? 10.68 -28.641 -15.586 1 95.75 320 ILE B O 1
ATOM 5862 N N . GLY B 1 321 ? 12.25 -27.484 -14.57 1 95.31 321 GLY B N 1
ATOM 5863 C CA . GLY B 1 321 ? 11.375 -26.938 -13.539 1 95.31 321 GLY B CA 1
ATOM 5864 C C . GLY B 1 321 ? 10.539 -28 -12.844 1 95.31 321 GLY B C 1
ATOM 5865 O O . GLY B 1 321 ? 11.07 -29.016 -12.383 1 95.31 321 GLY B O 1
ATOM 5866 N N . ASN B 1 322 ? 9.211 -27.766 -12.828 1 96.19 322 ASN B N 1
ATOM 5867 C CA . ASN B 1 322 ? 8.273 -28.625 -12.094 1 96.19 322 ASN B CA 1
ATOM 5868 C C . ASN B 1 322 ? 8.109 -29.984 -12.758 1 96.19 322 ASN B C 1
ATOM 5870 O O . ASN B 1 322 ? 7.863 -30.984 -12.086 1 96.19 322 ASN B O 1
ATOM 5874 N N . ILE B 1 323 ? 8.258 -30.047 -14.086 1 96.81 323 ILE B N 1
ATOM 5875 C CA . ILE B 1 323 ? 8.164 -31.328 -14.781 1 96.81 323 ILE B CA 1
ATOM 5876 C C . ILE B 1 323 ? 9.242 -32.281 -14.25 1 96.81 323 ILE B C 1
ATOM 5878 O O . ILE B 1 323 ? 8.961 -33.438 -13.938 1 96.81 323 ILE B O 1
ATOM 5882 N N . GLY B 1 324 ? 10.406 -31.703 -14.086 1 94.06 324 GLY B N 1
ATOM 5883 C CA . GLY B 1 324 ? 11.5 -32.5 -13.547 1 94.06 324 GLY B CA 1
ATOM 5884 C C . GLY B 1 324 ? 11.289 -32.906 -12.102 1 94.06 324 GLY B C 1
ATOM 5885 O O . GLY B 1 324 ? 11.867 -33.906 -11.648 1 94.06 324 GLY B O 1
ATOM 5886 N N . CYS B 1 325 ? 10.453 -32.188 -11.398 1 93.12 325 CYS B N 1
ATOM 5887 C CA . CYS B 1 325 ? 10.148 -32.469 -10.008 1 93.12 325 CYS B CA 1
ATOM 5888 C C . CYS B 1 325 ? 9.07 -33.531 -9.898 1 93.12 325 CYS B C 1
ATOM 5890 O O . CYS B 1 325 ? 9.094 -34.375 -8.977 1 93.12 325 CYS B O 1
ATOM 5892 N N . ILE B 1 326 ? 8.172 -33.625 -10.836 1 96.19 326 ILE B N 1
ATOM 5893 C CA . ILE B 1 326 ? 7 -34.469 -10.758 1 96.19 326 ILE B CA 1
ATOM 5894 C C . ILE B 1 326 ? 7.309 -35.812 -11.422 1 96.19 326 ILE B C 1
ATOM 5896 O O . ILE B 1 326 ? 6.914 -36.875 -10.922 1 96.19 326 ILE B O 1
ATOM 5900 N N . VAL B 1 327 ? 8.039 -35.75 -12.555 1 97.81 327 VAL B N 1
ATOM 5901 C CA . VAL B 1 327 ? 8.445 -36.969 -13.258 1 97.81 327 VAL B CA 1
ATOM 5902 C C . VAL B 1 327 ? 9.758 -37.5 -12.68 1 97.81 327 VAL B C 1
ATOM 5904 O O . VAL B 1 327 ? 10.797 -36.844 -12.797 1 97.81 327 VAL B O 1
ATOM 5907 N N . ASN B 1 328 ? 9.648 -38.594 -12 1 97.31 328 ASN B N 1
ATOM 5908 C CA . ASN B 1 328 ? 10.852 -39.281 -11.516 1 97.31 328 ASN B CA 1
ATOM 5909 C C . ASN B 1 328 ? 11.477 -40.156 -12.602 1 97.31 328 ASN B C 1
ATOM 5911 O O . ASN B 1 328 ? 10.984 -41.25 -12.875 1 97.31 328 ASN B O 1
ATOM 5915 N N . ASP B 1 329 ? 12.562 -39.688 -13.109 1 97.88 329 ASP B N 1
ATOM 5916 C CA . ASP B 1 329 ? 13.195 -40.312 -14.273 1 97.88 329 ASP B CA 1
ATOM 5917 C C . ASP B 1 329 ? 13.469 -41.781 -14.016 1 97.88 329 ASP B C 1
ATOM 5919 O O . ASP B 1 329 ? 14.008 -42.156 -12.969 1 97.88 329 ASP B O 1
ATOM 5923 N N . GLU B 1 330 ? 13.055 -42.625 -14.961 1 97.81 330 GLU B N 1
ATOM 5924 C CA . GLU B 1 330 ? 13.273 -44.094 -14.977 1 97.81 330 GLU B CA 1
ATOM 5925 C C . GLU B 1 330 ? 12.359 -44.781 -13.977 1 97.81 330 GLU B C 1
ATOM 5927 O O . GLU B 1 330 ? 12.453 -46 -13.797 1 97.81 330 GLU B O 1
ATOM 5932 N N . ASN B 1 331 ? 11.5 -44.062 -13.398 1 97.94 331 ASN B N 1
ATOM 5933 C CA . ASN B 1 331 ? 10.594 -44.656 -12.422 1 97.94 331 ASN B CA 1
ATOM 5934 C C . ASN B 1 331 ? 9.133 -44.5 -12.852 1 97.94 331 ASN B C 1
ATOM 5936 O O . ASN B 1 331 ? 8.523 -45.438 -13.352 1 97.94 331 ASN B O 1
ATOM 5940 N N . ASN B 1 332 ? 8.594 -43.344 -12.859 1 97.94 332 ASN B N 1
ATOM 5941 C CA . ASN B 1 332 ? 7.203 -43.156 -13.25 1 97.94 332 ASN B CA 1
ATOM 5942 C C . ASN B 1 332 ? 7.102 -42.469 -14.625 1 97.94 332 ASN B C 1
ATOM 5944 O O . ASN B 1 332 ? 6.008 -42.125 -15.07 1 97.94 332 ASN B O 1
ATOM 5948 N N . GLY B 1 333 ? 8.211 -42.281 -15.219 1 98.31 333 GLY B N 1
ATOM 5949 C CA . GLY B 1 333 ? 8.352 -41.656 -16.531 1 98.31 333 GLY B CA 1
ATOM 5950 C C . GLY B 1 333 ? 9.797 -41.469 -16.938 1 98.31 333 GLY B C 1
ATOM 5951 O O . GLY B 1 333 ? 10.703 -42.062 -16.344 1 98.31 333 GLY B O 1
ATOM 5952 N N . LEU B 1 334 ? 9.953 -40.781 -18 1 98.62 334 LEU B N 1
ATOM 5953 C CA . LEU B 1 334 ? 11.297 -40.438 -18.469 1 98.62 334 LEU B CA 1
ATOM 5954 C C . LEU B 1 334 ? 11.43 -38.969 -18.75 1 98.62 334 LEU B C 1
ATOM 5956 O O . LEU B 1 334 ? 10.461 -38.312 -19.156 1 98.62 334 LEU B O 1
ATOM 5960 N N . LEU B 1 335 ? 12.609 -38.5 -18.516 1 98.62 335 LEU B N 1
ATOM 5961 C CA . LEU B 1 335 ? 12.93 -37.094 -18.828 1 98.62 335 LEU B CA 1
ATOM 5962 C C . LEU B 1 335 ? 13.875 -37.031 -20.031 1 98.62 335 LEU B C 1
ATOM 5964 O O . LEU B 1 335 ? 14.766 -37.844 -20.188 1 98.62 335 LEU B O 1
ATOM 5968 N N . PHE B 1 336 ? 13.648 -36.094 -20.891 1 98.44 336 PHE B N 1
ATOM 5969 C CA . PHE B 1 336 ? 14.578 -35.812 -21.984 1 98.44 336 PHE B CA 1
ATOM 5970 C C . PHE B 1 336 ? 15.133 -34.375 -21.828 1 98.44 336 PHE B C 1
ATOM 5972 O O . PHE B 1 336 ? 14.562 -33.562 -21.109 1 98.44 336 PHE B O 1
ATOM 5979 N N . GLU B 1 337 ? 16.266 -34.156 -22.484 1 97.88 337 GLU B N 1
ATOM 5980 C CA . GLU B 1 337 ? 16.875 -32.812 -22.438 1 97.88 337 GLU B CA 1
ATOM 5981 C C . GLU B 1 337 ? 16.031 -31.797 -23.188 1 97.88 337 GLU B C 1
ATOM 5983 O O . GLU B 1 337 ? 15.672 -32 -24.359 1 97.88 337 GLU B O 1
ATOM 5988 N N . LYS B 1 338 ? 15.688 -30.703 -22.547 1 95.25 338 LYS B N 1
ATOM 5989 C CA . LYS B 1 338 ? 14.836 -29.656 -23.125 1 95.25 338 LYS B CA 1
ATOM 5990 C C . LYS B 1 338 ? 15.383 -29.188 -24.469 1 95.25 338 LYS B C 1
ATOM 5992 O O . LYS B 1 338 ? 16.578 -28.922 -24.594 1 95.25 338 LYS B O 1
ATOM 5997 N N . ASP B 1 339 ? 14.531 -29.156 -25.438 1 93.75 339 ASP B N 1
ATOM 5998 C CA . ASP B 1 339 ? 14.805 -28.641 -26.781 1 93.75 339 ASP B CA 1
ATOM 5999 C C . ASP B 1 339 ? 15.836 -29.516 -27.5 1 93.75 339 ASP B C 1
ATOM 6001 O O . ASP B 1 339 ? 16.609 -29.016 -28.312 1 93.75 339 ASP B O 1
ATOM 6005 N N . ASN B 1 340 ? 15.898 -30.766 -27.156 1 97.69 340 ASN B N 1
ATOM 6006 C CA . ASN B 1 340 ? 16.828 -31.703 -27.781 1 97.69 340 ASN B CA 1
ATOM 6007 C C . ASN B 1 340 ? 16.078 -32.844 -28.484 1 97.69 340 ASN B C 1
ATOM 6009 O O . ASN B 1 340 ? 15.609 -33.781 -27.828 1 97.69 340 ASN B O 1
ATOM 6013 N N . LYS B 1 341 ? 16.078 -32.781 -29.812 1 97.94 341 LYS B N 1
ATOM 6014 C CA . LYS B 1 341 ? 15.305 -33.719 -30.625 1 97.94 341 LYS B CA 1
ATOM 6015 C C . LYS B 1 341 ? 15.852 -35.125 -30.484 1 97.94 341 LYS B C 1
ATOM 6017 O O . LYS B 1 341 ? 15.078 -36.094 -30.391 1 97.94 341 LYS B O 1
ATOM 6022 N N . GLN B 1 342 ? 17.156 -35.188 -30.453 1 98.12 342 GLN B N 1
ATOM 6023 C CA . GLN B 1 342 ? 17.781 -36.5 -30.344 1 98.12 342 GLN B CA 1
ATOM 6024 C C . GLN B 1 342 ? 17.469 -37.156 -29 1 98.12 342 GLN B C 1
ATOM 6026 O O . GLN B 1 342 ? 17.172 -38.344 -28.938 1 98.12 342 GLN B O 1
ATOM 6031 N N . SER B 1 343 ? 17.531 -36.375 -27.969 1 98.44 343 SER B N 1
ATOM 6032 C CA . SER B 1 343 ? 17.203 -36.844 -26.625 1 98.44 343 SER B CA 1
ATOM 6033 C C . SER B 1 343 ? 15.758 -37.344 -26.547 1 98.44 343 SER B C 1
ATOM 6035 O O . SER B 1 343 ? 15.484 -38.406 -25.969 1 98.44 343 SER B O 1
ATOM 6037 N N . LEU B 1 344 ? 14.859 -36.625 -27.141 1 98.62 344 LEU B N 1
ATOM 6038 C CA . LEU B 1 344 ? 13.461 -37.031 -27.156 1 98.62 344 LEU B CA 1
ATOM 6039 C C . LEU B 1 344 ? 13.281 -38.312 -27.938 1 98.62 344 LEU B C 1
ATOM 6041 O O . LEU B 1 344 ? 12.57 -39.219 -27.5 1 98.62 344 LEU B O 1
ATOM 6045 N N . LYS B 1 345 ? 13.914 -38.375 -29.109 1 98.19 345 LYS B N 1
ATOM 6046 C CA . LYS B 1 345 ? 13.82 -39.562 -29.953 1 98.19 345 LYS B CA 1
ATOM 6047 C C . LYS B 1 345 ? 14.273 -40.812 -29.188 1 98.19 345 LYS B C 1
ATOM 6049 O O . LYS B 1 345 ? 13.602 -41.844 -29.234 1 98.19 345 LYS B O 1
ATOM 6054 N N . GLU B 1 346 ? 15.344 -40.688 -28.516 1 98.06 346 GLU B N 1
ATOM 6055 C CA . GLU B 1 346 ? 15.898 -41.812 -27.781 1 98.06 346 GLU B CA 1
ATOM 6056 C C . GLU B 1 346 ? 14.93 -42.281 -26.703 1 98.06 346 GLU B C 1
ATOM 6058 O O . GLU B 1 346 ? 14.711 -43.5 -26.547 1 98.06 346 GLU B O 1
ATOM 6063 N N . VAL B 1 347 ? 14.367 -41.406 -25.969 1 98.25 347 VAL B N 1
ATOM 6064 C CA . VAL B 1 347 ? 13.453 -41.75 -24.875 1 98.25 347 VAL B CA 1
ATOM 6065 C C . VAL B 1 347 ? 12.18 -42.344 -25.438 1 98.25 347 VAL B C 1
ATOM 6067 O O . VAL B 1 347 ? 11.688 -43.375 -24.922 1 98.25 347 VAL B O 1
ATOM 6070 N N . VAL B 1 348 ? 11.648 -41.781 -26.5 1 98.44 348 VAL B N 1
ATOM 6071 C CA . VAL B 1 348 ? 10.422 -42.281 -27.141 1 98.44 348 VAL B CA 1
ATOM 6072 C C . VAL B 1 348 ? 10.617 -43.688 -27.641 1 98.44 348 VAL B C 1
ATOM 6074 O O . VAL B 1 348 ? 9.789 -44.562 -27.391 1 98.44 348 VAL B O 1
ATOM 6077 N N . GLU B 1 349 ? 11.68 -43.938 -28.312 1 97.88 349 GLU B N 1
ATOM 6078 C CA . GLU B 1 349 ? 11.938 -45.25 -28.891 1 97.88 349 GLU B CA 1
ATOM 6079 C C . GLU B 1 349 ? 12.18 -46.281 -27.797 1 97.88 349 GLU B C 1
ATOM 6081 O O . GLU B 1 349 ? 11.75 -47.438 -27.922 1 97.88 349 GLU B O 1
ATOM 6086 N N . ARG B 1 350 ? 12.812 -45.875 -26.781 1 97.44 350 ARG B N 1
ATOM 6087 C CA . ARG B 1 350 ? 13.047 -46.75 -25.672 1 97.44 350 ARG B CA 1
ATOM 6088 C C . ARG B 1 350 ? 11.727 -47.219 -25.047 1 97.44 350 ARG B C 1
ATOM 6090 O O . ARG B 1 350 ? 11.531 -48.406 -24.797 1 97.44 350 ARG B O 1
ATOM 6097 N N . VAL B 1 351 ? 10.836 -46.312 -24.828 1 97.62 351 VAL B N 1
ATOM 6098 C CA . VAL B 1 351 ? 9.539 -46.625 -24.219 1 97.62 351 VAL B CA 1
ATOM 6099 C C . VAL B 1 351 ? 8.695 -47.469 -25.172 1 97.62 351 VAL B C 1
ATOM 6101 O O . VAL B 1 351 ? 7.938 -48.344 -24.734 1 97.62 351 VAL B O 1
ATOM 6104 N N . PHE B 1 352 ? 8.836 -47.219 -26.453 1 97.75 352 PHE B N 1
ATOM 6105 C CA . PHE B 1 352 ? 8.031 -47.875 -27.453 1 97.75 352 PHE B CA 1
ATOM 6106 C C . PHE B 1 352 ? 8.492 -49.312 -27.656 1 97.75 352 PHE B C 1
ATOM 6108 O O . PHE B 1 352 ? 7.676 -50.25 -27.656 1 97.75 352 PHE B O 1
ATOM 6115 N N . TYR B 1 353 ? 9.727 -49.562 -27.781 1 97 353 TYR B N 1
ATOM 6116 C CA . TYR B 1 353 ? 10.234 -50.875 -28.203 1 97 353 TYR B CA 1
ATOM 6117 C C . TYR B 1 353 ? 10.453 -51.781 -27 1 97 353 TYR B C 1
ATOM 6119 O O . TYR B 1 353 ? 10.562 -53 -27.156 1 97 353 TYR B O 1
ATOM 6127 N N . ASN B 1 354 ? 10.57 -51.25 -25.828 1 96.88 354 ASN B N 1
ATOM 6128 C CA . ASN B 1 354 ? 10.672 -52.062 -24.625 1 96.88 354 ASN B CA 1
ATOM 6129 C C . ASN B 1 354 ? 9.344 -52.094 -23.875 1 96.88 354 ASN B C 1
ATOM 6131 O O . ASN B 1 354 ? 9.156 -51.375 -22.875 1 96.88 354 ASN B O 1
ATOM 6135 N N . LYS B 1 355 ? 8.539 -53.031 -24.219 1 95.56 355 LYS B N 1
ATOM 6136 C CA . LYS B 1 355 ? 7.18 -53.125 -23.703 1 95.56 355 LYS B CA 1
ATOM 6137 C C . LYS B 1 355 ? 7.188 -53.375 -22.203 1 95.56 355 LYS B C 1
ATOM 6139 O O . LYS B 1 355 ? 6.375 -52.781 -21.469 1 95.56 355 LYS B O 1
ATOM 6144 N N . GLN B 1 356 ? 8.055 -54.219 -21.781 1 96.19 356 GLN B N 1
ATOM 6145 C CA . GLN B 1 356 ? 8.141 -54.531 -20.359 1 96.19 356 GLN B CA 1
ATOM 6146 C C . GLN B 1 356 ? 8.523 -53.281 -19.547 1 96.19 356 GLN B C 1
ATOM 6148 O O . GLN B 1 356 ? 7.98 -53.062 -18.469 1 96.19 356 GLN B O 1
ATOM 6153 N N . PHE B 1 357 ? 9.445 -52.562 -20.094 1 97.31 357 PHE B N 1
ATOM 6154 C CA . PHE B 1 357 ? 9.867 -51.344 -19.453 1 97.31 357 PHE B CA 1
ATOM 6155 C C . PHE B 1 357 ? 8.703 -50.344 -19.375 1 97.31 357 PHE B C 1
ATOM 6157 O O . PHE B 1 357 ? 8.5 -49.719 -18.344 1 97.31 357 PHE B O 1
ATOM 6164 N N . ASN B 1 358 ? 7.938 -50.219 -20.391 1 97.69 358 ASN B N 1
ATOM 6165 C CA . ASN B 1 358 ? 6.766 -49.344 -20.422 1 97.69 358 ASN B CA 1
ATOM 6166 C C . ASN B 1 358 ? 5.754 -49.75 -19.344 1 97.69 358 ASN B C 1
ATOM 6168 O O . ASN B 1 358 ? 5.234 -48.875 -18.641 1 97.69 358 ASN B O 1
ATOM 6172 N N . ILE B 1 359 ? 5.5 -51 -19.25 1 96.19 359 ILE B N 1
ATOM 6173 C CA . ILE B 1 359 ? 4.543 -51.531 -18.281 1 96.19 359 ILE B CA 1
ATOM 6174 C C . ILE B 1 359 ? 5.031 -51.219 -16.859 1 96.19 359 ILE B C 1
ATOM 6176 O O . ILE B 1 359 ? 4.25 -50.781 -16.016 1 96.19 359 ILE B O 1
ATOM 6180 N N . GLN B 1 360 ? 6.309 -51.375 -16.672 1 97 360 GLN B N 1
ATOM 6181 C CA . GLN B 1 360 ? 6.895 -51.062 -15.375 1 97 360 GLN B CA 1
ATOM 6182 C C . GLN B 1 360 ? 6.75 -49.562 -15.039 1 97 360 GLN B C 1
ATOM 6184 O O . GLN B 1 360 ? 6.375 -49.219 -13.922 1 97 360 GLN B O 1
ATOM 6189 N N . LEU B 1 361 ? 7.098 -48.719 -15.945 1 98 361 LEU B N 1
ATOM 6190 C CA . LEU B 1 361 ? 6.922 -47.281 -15.766 1 98 361 LEU B CA 1
ATOM 6191 C C . LEU B 1 361 ? 5.473 -46.969 -15.414 1 98 361 LEU B C 1
ATOM 6193 O O . LEU B 1 361 ? 5.219 -46.125 -14.539 1 98 361 LEU B O 1
ATOM 6197 N N . GLY B 1 362 ? 4.559 -47.562 -16.109 1 96.94 362 GLY B N 1
ATOM 6198 C CA . GLY B 1 362 ? 3.141 -47.344 -15.875 1 96.94 362 GLY B CA 1
ATOM 6199 C C . GLY B 1 362 ? 2.697 -47.719 -14.477 1 96.94 362 GLY B C 1
ATOM 6200 O O . GLY B 1 362 ? 1.938 -47 -13.836 1 96.94 362 GLY B O 1
ATOM 6201 N N . ASN B 1 363 ? 3.125 -48.875 -14.07 1 96.56 363 ASN B N 1
ATOM 6202 C CA . ASN B 1 363 ? 2.82 -49.312 -12.711 1 96.56 363 ASN B CA 1
ATOM 6203 C C . ASN B 1 363 ? 3.361 -48.344 -11.664 1 96.56 363 ASN B C 1
ATOM 6205 O O . ASN B 1 363 ? 2.666 -48 -10.703 1 96.56 363 ASN B O 1
ATOM 6209 N N . ASN B 1 364 ? 4.555 -47.969 -11.883 1 97.75 364 ASN B N 1
ATOM 6210 C CA . ASN B 1 364 ? 5.168 -47.031 -10.969 1 97.75 364 ASN B CA 1
ATOM 6211 C C . ASN B 1 364 ? 4.445 -45.688 -11 1 97.75 364 ASN B C 1
ATOM 6213 O O . ASN B 1 364 ? 4.336 -45 -9.969 1 97.75 364 ASN B O 1
ATOM 6217 N N . ALA B 1 365 ? 4.016 -45.281 -12.195 1 97.25 365 ALA B N 1
ATOM 6218 C CA . ALA B 1 365 ? 3.238 -44.062 -12.336 1 97.25 365 ALA B CA 1
ATOM 6219 C C . ALA B 1 365 ? 1.949 -44.125 -11.523 1 97.25 365 ALA B C 1
ATOM 6221 O O . ALA B 1 365 ? 1.611 -43.188 -10.797 1 97.25 365 ALA B O 1
ATOM 6222 N N . TYR B 1 366 ? 1.29 -45.188 -11.586 1 96.69 366 TYR B N 1
ATOM 6223 C CA . TYR B 1 366 ? 0.054 -45.375 -10.828 1 96.69 366 TYR B CA 1
ATOM 6224 C C . TYR B 1 366 ? 0.324 -45.375 -9.328 1 96.69 366 TYR B C 1
ATOM 6226 O O . TYR B 1 366 ? -0.437 -44.781 -8.555 1 96.69 366 TYR B O 1
ATOM 6234 N N . ASN B 1 367 ? 1.376 -46.031 -8.938 1 96.69 367 ASN B N 1
ATOM 6235 C CA . ASN B 1 367 ? 1.749 -46.031 -7.531 1 96.69 367 ASN B CA 1
ATOM 6236 C C . ASN B 1 367 ? 2.055 -44.625 -7.035 1 96.69 367 ASN B C 1
ATOM 6238 O O . ASN B 1 367 ? 1.688 -44.25 -5.918 1 96.69 367 ASN B O 1
ATOM 6242 N N . THR B 1 368 ? 2.727 -43.938 -7.859 1 96.75 368 THR B N 1
ATOM 6243 C CA . THR B 1 368 ? 2.996 -42.531 -7.531 1 96.75 368 THR B CA 1
ATOM 6244 C C . THR B 1 368 ? 1.693 -41.75 -7.34 1 96.75 368 THR B C 1
ATOM 6246 O O . THR B 1 368 ? 1.571 -40.969 -6.41 1 96.75 368 THR B O 1
ATOM 6249 N N . PHE B 1 369 ? 0.761 -41.969 -8.203 1 96.31 369 PHE B N 1
ATOM 6250 C CA . PHE B 1 369 ? -0.555 -41.344 -8.102 1 96.31 369 PHE B CA 1
ATOM 6251 C C . PHE B 1 369 ? -1.209 -41.688 -6.766 1 96.31 369 PHE B C 1
ATOM 6253 O O . PHE B 1 369 ? -1.689 -40.781 -6.062 1 96.31 369 PHE B O 1
ATOM 6260 N N . LEU B 1 370 ? -1.173 -42.906 -6.395 1 95.81 370 LEU B N 1
ATOM 6261 C CA . LEU B 1 370 ? -1.791 -43.344 -5.152 1 95.81 370 LEU B CA 1
ATOM 6262 C C . LEU B 1 370 ? -1.114 -42.719 -3.943 1 95.81 370 LEU B C 1
ATOM 6264 O O . LEU B 1 370 ? -1.777 -42.406 -2.957 1 95.81 370 LEU B O 1
ATOM 6268 N N . ASP B 1 371 ? 0.119 -42.531 -4.078 1 95.06 371 ASP B N 1
ATOM 6269 C CA . ASP B 1 371 ? 0.903 -42.062 -2.938 1 95.06 371 ASP B CA 1
ATOM 6270 C C . ASP B 1 371 ? 0.755 -40.562 -2.746 1 95.06 371 ASP B C 1
ATOM 6272 O O . ASP B 1 371 ? 0.821 -40.062 -1.622 1 95.06 371 ASP B O 1
ATOM 6276 N N . TYR B 1 372 ? 0.49 -39.812 -3.902 1 94.94 372 TYR B N 1
ATOM 6277 C CA . TYR B 1 372 ? 0.719 -38.406 -3.746 1 94.94 372 TYR B CA 1
ATOM 6278 C C . TYR B 1 372 ? -0.434 -37.594 -4.336 1 94.94 372 TYR B C 1
ATOM 6280 O O . TYR B 1 372 ? -0.619 -36.406 -3.998 1 94.94 372 TYR B O 1
ATOM 6288 N N . TYR B 1 373 ? -1.245 -38.156 -5.23 1 96.25 373 TYR B N 1
ATOM 6289 C CA . TYR B 1 373 ? -2.074 -37.281 -6.039 1 96.25 373 TYR B CA 1
ATOM 6290 C C . TYR B 1 373 ? -3.547 -37.656 -5.93 1 96.25 373 TYR B C 1
ATOM 6292 O O . TYR B 1 373 ? -4.367 -37.219 -6.75 1 96.25 373 TYR B O 1
ATOM 6300 N N . THR B 1 374 ? -3.904 -38.469 -4.926 1 96 374 THR B N 1
ATOM 6301 C CA . THR B 1 374 ? -5.309 -38.781 -4.684 1 96 374 THR B CA 1
ATOM 6302 C C . THR B 1 374 ? -5.957 -37.719 -3.785 1 96 374 THR B C 1
ATOM 6304 O O . THR B 1 374 ? -5.262 -37 -3.078 1 96 374 THR B O 1
ATOM 6307 N N . ASP B 1 375 ? -7.27 -37.625 -3.873 1 95.06 375 ASP B N 1
ATOM 6308 C CA . ASP B 1 375 ? -8.008 -36.719 -3.021 1 95.06 375 ASP B CA 1
ATOM 6309 C C . ASP B 1 375 ? -7.812 -37.062 -1.545 1 95.06 375 ASP B C 1
ATOM 6311 O O . ASP B 1 375 ? -7.688 -36.156 -0.708 1 95.06 375 ASP B O 1
ATOM 6315 N N . GLU B 1 376 ? -7.715 -38.312 -1.217 1 95 376 GLU B N 1
ATOM 6316 C CA . GLU B 1 376 ? -7.547 -38.75 0.166 1 95 376 GLU B CA 1
ATOM 6317 C C . GLU B 1 376 ? -6.203 -38.281 0.729 1 95 376 GLU B C 1
ATOM 6319 O O . GLU B 1 376 ? -6.137 -37.75 1.83 1 95 376 GLU B O 1
ATOM 6324 N N . GLU B 1 377 ? -5.191 -38.562 -0.046 1 95.5 377 GLU B N 1
ATOM 6325 C CA . GLU B 1 377 ? -3.859 -38.156 0.404 1 95.5 377 GLU B CA 1
ATOM 6326 C C . GLU B 1 377 ? -3.732 -36.656 0.512 1 95.5 377 GLU B C 1
ATOM 6328 O O . GLU B 1 377 ? -3.135 -36.125 1.461 1 95.5 377 GLU B O 1
ATOM 6333 N N . ASN B 1 378 ? -4.273 -35.969 -0.407 1 96.81 378 ASN B N 1
ATOM 6334 C CA . ASN B 1 378 ? -4.219 -34.531 -0.407 1 96.81 378 ASN B CA 1
ATOM 6335 C C . ASN B 1 378 ? -5.004 -33.938 0.76 1 96.81 378 ASN B C 1
ATOM 6337 O O . ASN B 1 378 ? -4.598 -32.906 1.343 1 96.81 378 ASN B O 1
ATOM 6341 N N . TYR B 1 379 ? -6.137 -34.531 1.057 1 96.75 379 TYR B N 1
ATOM 6342 C CA . TYR B 1 379 ? -6.906 -34.094 2.211 1 96.75 379 TYR B CA 1
ATOM 6343 C C . TYR B 1 379 ? -6.09 -34.219 3.492 1 96.75 379 TYR B C 1
ATOM 6345 O O . TYR B 1 379 ? -6.082 -33.281 4.316 1 96.75 379 TYR B O 1
ATOM 6353 N N . ASN B 1 380 ? -5.391 -35.281 3.617 1 96.44 380 ASN B N 1
ATOM 6354 C CA . ASN B 1 380 ? -4.559 -35.469 4.797 1 96.44 380 ASN B CA 1
ATOM 6355 C C . ASN B 1 380 ? -3.469 -34.406 4.898 1 96.44 380 ASN B C 1
ATOM 6357 O O . ASN B 1 380 ? -3.23 -33.875 5.977 1 96.44 380 ASN B O 1
ATOM 6361 N N . ILE B 1 381 ? -2.854 -34.125 3.822 1 97.5 381 ILE B N 1
ATOM 6362 C CA . ILE B 1 381 ? -1.802 -33.125 3.797 1 97.5 381 ILE B CA 1
ATOM 6363 C C . ILE B 1 381 ? -2.389 -31.75 4.152 1 97.5 381 ILE B C 1
ATOM 6365 O O . ILE B 1 381 ? -1.839 -31.031 4.992 1 97.5 381 ILE B O 1
ATOM 6369 N N . LEU B 1 382 ? -3.508 -31.406 3.553 1 97.5 382 LEU B N 1
ATOM 6370 C CA . LEU B 1 382 ? -4.133 -30.094 3.773 1 97.5 382 LEU B CA 1
ATOM 6371 C C . LEU B 1 382 ? -4.598 -29.953 5.219 1 97.5 382 LEU B C 1
ATOM 6373 O O . LEU B 1 382 ? -4.43 -28.906 5.828 1 97.5 382 LEU B O 1
ATOM 6377 N N . GLN B 1 383 ? -5.172 -31.016 5.703 1 95.94 383 GLN B N 1
ATOM 6378 C CA . GLN B 1 383 ? -5.625 -31.016 7.09 1 95.94 383 GLN B CA 1
ATOM 6379 C C . GLN B 1 383 ? -4.465 -30.75 8.047 1 95.94 383 GLN B C 1
ATOM 6381 O O . GLN B 1 383 ? -4.609 -30.016 9.023 1 95.94 383 GLN B O 1
ATOM 6386 N N . ASN B 1 384 ? -3.365 -31.375 7.777 1 96 384 ASN B N 1
ATOM 6387 C CA . ASN B 1 384 ? -2.18 -31.141 8.594 1 96 384 ASN B CA 1
ATOM 6388 C C . ASN B 1 384 ? -1.708 -29.688 8.508 1 96 384 ASN B C 1
ATOM 6390 O O . ASN B 1 384 ? -1.304 -29.094 9.508 1 96 384 ASN B O 1
ATOM 6394 N N . ILE B 1 385 ? -1.759 -29.125 7.355 1 97.19 385 ILE B N 1
ATOM 6395 C CA . ILE B 1 385 ? -1.359 -27.734 7.148 1 97.19 385 ILE B CA 1
ATOM 6396 C C . ILE B 1 385 ? -2.291 -26.812 7.93 1 97.19 385 ILE B C 1
ATOM 6398 O O . ILE B 1 385 ? -1.834 -25.922 8.656 1 97.19 385 ILE B O 1
ATOM 6402 N N . TYR B 1 386 ? -3.617 -27.031 7.781 1 96.81 386 TYR B N 1
ATOM 6403 C CA . TYR B 1 386 ? -4.594 -26.219 8.492 1 96.81 386 TYR B CA 1
ATOM 6404 C C . TYR B 1 386 ? -4.387 -26.297 10 1 96.81 386 TYR B C 1
ATOM 6406 O O . TYR B 1 386 ? -4.453 -25.281 10.703 1 96.81 386 TYR B O 1
ATOM 6414 N N . SER B 1 387 ? -4.098 -27.484 10.477 1 94.75 387 SER B N 1
ATOM 6415 C CA . SER B 1 387 ? -3.881 -27.688 11.906 1 94.75 387 SER B CA 1
ATOM 6416 C C . SER B 1 387 ? -2.672 -26.891 12.391 1 94.75 387 SER B C 1
ATOM 6418 O O . SER B 1 387 ? -2.697 -26.328 13.492 1 94.75 387 SER B O 1
ATOM 6420 N N . ARG B 1 388 ? -1.672 -26.859 11.594 1 94.12 388 ARG B N 1
ATOM 6421 C CA . ARG B 1 388 ? -0.451 -26.141 11.953 1 94.12 388 ARG B CA 1
ATOM 6422 C C . ARG B 1 388 ? -0.674 -24.641 11.938 1 94.12 388 ARG B C 1
ATOM 6424 O O . ARG B 1 388 ? -0.169 -23.922 12.805 1 94.12 388 ARG B O 1
ATOM 6431 N N . VAL B 1 389 ? -1.402 -24.219 10.969 1 95.19 389 VAL B N 1
ATOM 6432 C CA . VAL B 1 389 ? -1.583 -22.781 10.773 1 95.19 389 VAL B CA 1
ATOM 6433 C C . VAL B 1 389 ? -2.59 -22.234 11.781 1 95.19 389 VAL B C 1
ATOM 6435 O O . VAL B 1 389 ? -2.453 -21.109 12.258 1 95.19 389 VAL B O 1
ATOM 6438 N N . VAL B 1 390 ? -3.701 -22.953 12.016 1 92.38 390 VAL B N 1
ATOM 6439 C CA . VAL B 1 390 ? -4.738 -22.516 12.945 1 92.38 390 VAL B CA 1
ATOM 6440 C C . VAL B 1 390 ? -4.293 -22.797 14.383 1 92.38 390 VAL B C 1
ATOM 6442 O O . VAL B 1 390 ? -4.672 -22.078 15.305 1 92.38 390 VAL B O 1
ATOM 6445 N N . GLY B 1 391 ? -3.398 -23.078 14.93 1 75.31 391 GLY B N 1
ATOM 6446 C CA . GLY B 1 391 ? -2.936 -23.406 16.266 1 75.31 391 GLY B CA 1
ATOM 6447 C C . GLY B 1 391 ? -3.639 -24.625 16.859 1 75.31 391 GLY B C 1
ATOM 6448 O O . GLY B 1 391 ? -4.707 -25.016 16.391 1 75.31 391 GLY B O 1
ATOM 6449 N N . ASP B 1 392 ? -3.023 -25.703 17.578 1 52.81 392 ASP B N 1
ATOM 6450 C CA . ASP B 1 392 ? -3.537 -26.891 18.266 1 52.81 392 ASP B CA 1
ATOM 6451 C C . ASP B 1 392 ? -4.777 -26.547 19.094 1 52.81 392 ASP B C 1
ATOM 6453 O O . ASP B 1 392 ? -5.215 -27.344 19.922 1 52.81 392 ASP B O 1
ATOM 6457 N N . ASN B 1 393 ? -5.223 -25.328 19.312 1 44.22 393 ASN B N 1
ATOM 6458 C CA . ASN B 1 393 ? -6.363 -25.391 20.203 1 44.22 393 ASN B CA 1
ATOM 6459 C C . ASN B 1 393 ? -7.609 -25.922 19.516 1 44.22 393 ASN B C 1
ATOM 6461 O O . ASN B 1 393 ? -8.648 -26.125 20.141 1 44.22 393 ASN B O 1
ATOM 6465 N N . LEU B 1 394 ? -7.754 -25.609 18.344 1 40.97 394 LEU B N 1
ATOM 6466 C CA . LEU B 1 394 ? -9.07 -26.016 17.875 1 40.97 394 LEU B CA 1
ATOM 6467 C C . LEU B 1 394 ? -9.102 -27.516 17.594 1 40.97 394 LEU B C 1
ATOM 6469 O O . LEU B 1 394 ? -10.172 -28.094 17.391 1 40.97 394 LEU B O 1
ATOM 6473 N N . TRP B 1 395 ? -7.941 -28.172 17.156 1 32.66 395 TRP B N 1
ATOM 6474 C CA . TRP B 1 395 ? -8.133 -29.609 16.953 1 32.66 395 TRP B CA 1
ATOM 6475 C C . TRP B 1 395 ? -7.805 -30.375 18.234 1 32.66 395 TRP B C 1
ATOM 6477 O O . TRP B 1 395 ? -6.824 -30.078 18.906 1 32.66 395 TRP B O 1
#

InterPro domains:
  IPR001296 Glycosyl transferase, family 1 [PF00534] (208-367)
  IPR028098 Glycosyltransferase subfamily 4-like, N-terminal domain [PF13439] (17-116)

Nearest PDB structures (foldseek):
  4n9w-assembly1_A  TM=7.017E-01  e=9.854E-16  Mycolicibacterium smegmatis MC2 155
  2gek-assembly1_A  TM=7.304E-01  e=5.690E-15  Mycolicibacterium smegmatis MC2 155
  5zes-assembly1_B  TM=7.267E-01  e=1.501E-13  Synechococcus elongatus PCC 7942 = FACHB-805
  4nc9-assembly6_D  TM=6.408E-01  e=1.336E-13  Mycolicibacterium smegmatis MC2 155
  4nc9-assembly5_A  TM=6.256E-01  e=2.856E-13  Mycolicibacterium smegmatis MC2 155

Organism: NCBI:txid1123349

Solvent-accessible surface area (backbone atoms only — not comparable to full-atom values): 40928 Å² total; per-residue (Å²): 125,58,69,46,27,33,36,41,30,39,29,40,57,79,66,85,51,73,66,56,53,52,53,50,52,50,53,50,52,41,44,75,70,63,26,48,75,45,80,50,72,47,56,52,74,71,66,70,66,67,62,70,66,33,47,50,49,50,52,48,23,36,50,44,12,67,65,34,22,52,53,48,38,49,50,37,65,78,59,60,42,48,35,38,40,36,56,39,36,62,49,66,36,14,64,22,49,58,54,24,32,52,76,69,75,25,44,41,36,36,41,50,66,60,39,45,92,61,23,70,52,25,44,43,59,54,94,79,32,71,40,60,51,30,73,77,75,31,58,70,55,38,50,82,64,14,43,30,88,70,25,53,68,57,18,44,48,43,42,49,37,51,51,49,39,54,72,76,42,56,65,64,72,49,30,35,32,18,48,39,71,60,50,44,61,57,49,52,78,73,31,81,59,66,90,38,54,42,76,53,52,71,63,44,79,76,60,79,82,62,88,70,61,74,44,65,28,33,33,36,71,47,64,27,34,72,53,45,16,47,63,60,51,57,61,40,52,69,77,41,63,72,78,52,27,38,36,36,35,33,50,50,86,38,46,66,58,52,53,50,49,35,59,76,68,65,50,83,37,61,44,81,68,35,68,70,57,68,71,64,45,49,62,55,50,44,25,26,57,26,39,48,47,47,41,55,46,53,53,53,73,63,59,63,56,57,54,31,13,43,48,31,24,16,38,37,28,20,54,41,59,34,46,45,68,71,42,43,65,83,39,27,16,41,61,25,55,63,96,33,55,66,43,42,45,52,54,51,50,49,45,64,74,33,56,69,57,35,52,49,19,6,53,40,10,29,50,48,22,65,68,52,26,18,49,68,48,39,47,53,53,49,52,54,51,48,47,66,66,42,53,74,79,71,90,126,59,68,47,28,33,36,40,31,39,30,41,58,78,66,84,52,73,65,56,54,50,51,51,52,50,54,50,51,42,44,76,71,62,25,49,75,45,80,51,72,48,57,52,74,69,65,66,64,67,61,68,66,33,47,50,50,50,52,49,24,36,47,44,12,66,66,34,22,54,54,48,38,50,50,38,66,77,59,60,42,48,36,38,40,36,56,38,37,62,48,68,37,13,62,21,47,58,53,23,32,50,76,70,74,26,45,42,35,37,42,49,64,60,38,46,93,58,23,69,52,26,45,43,58,54,96,80,34,72,38,60,50,30,74,76,75,30,56,70,55,37,48,82,64,13,43,28,88,72,26,52,69,58,18,44,49,45,40,47,38,50,53,50,38,55,73,78,42,56,67,64,74,48,30,34,33,17,48,39,70,60,51,44,61,57,49,51,78,73,31,80,58,66,89,39,54,42,75,53,51,71,63,44,79,76,59,79,83,62,89,72,61,76,43,67,29,34,32,36,73,48,66,28,33,72,52,45,16,48,61,59,52,57,61,41,52,69,78,40,63,71,77,52,27,37,37,37,35,32,50,51,86,39,45,66,57,52,54,50,48,37,59,75,67,65,50,82,35,62,46,81,66,36,69,70,57,69,71,64,46,48,62,55,49,43,24,25,58,26,39,48,46,50,40,55,47,53,54,54,73,63,60,63,56,57,53,33,12,44,49,32,21,15,39,38,28,21,56,40,59,34,47,45,68,69,43,45,65,84,39,28,16,40,62,26,53,64,95,33,54,66,44,42,46,52,54,52,50,49,47,63,76,34,55,69,58,34,52,49,19,6,53,40,10,28,50,49,24,66,67,52,27,18,48,68,47,38,48,54,53,49,51,52,51,50,45,65,64,59,41,71,79,72,89

Foldseek 3Di:
DDAFAEEEEEEAEPDHDPLVVLSVLVQVLSVVVPHRYHYHYHYCVPLPQDDDVSVVVQLVQQLPNPVLLVVLLVVCVVRVGQEYEYEDCPGRNHLSNLVSCVVVPHAYEYEQQFQCLQEVLRFCDAPLAHHNCCLVPNRCVCLVRVNHVNDNVSSVSSRCSSVVCLVVCSLQRHAYEAAFPLVLVSCCSRHVDSVRYHYAHAADAADDEDDEAADQEEEEEDEDDVQQCNVLVLVLCLPADLSRAYEYEEYYDCVVVSVVVCVVSVRDRYHYPYHDDPVVVLVVLLHYLAYERLGNTAGRHPVVLLSSLSHLHAYEYECDHVRVRLHDDLFLYHYFHRSDSVRSNVRSVCSNVPVVSSNRNSVRSNVSSVCHHHSVNSVVSVVVSSPVRSDPPVD/DDAFAEEEEEEAEPDHDPLVVLSVLVQVLSVVVPHRYHYHYHYCVPLPQDDDVSVVVQLVQQLPNPVLLVVLLVVCVVRVGQEYEYEDCPGRNHLSNLVSCVVVVHAYEYEQQFQCLQEVLRFCDAPLAHHNCCLVPNRCVCLVRVNHVNDNVSSVSSRCSSVVCLVVCSLQRHAYEAAFPLVLVSCCSRHVDSVRYHYAHAADAADDEDDEAADQEEEEEDEDDVQQCNVLVLVLCLPADLSRAYEYEEYYDCVVVSVVVCVVSVRDRYHYPYHDDPVVVLVVLLHYLAYERLGNTAGRHPVVLLSSLSHLHAYEYECDHVRVRLHDDLALYHYFHRSDSVRSNVRSVVSNVPVVSSNRSSVRSNVSSVCHHHSVNSVVSVVVSSPVRSDVPVD

Secondary structure (DSSP, 8-state):
----EEEEEEEE-SS--HHHHHHHHHHHHHHHTT-EEEEEEEEGGG----HHHHHHHHHHHHH--HHHHHHHHHHHHHHT-SEEEEEE-TTTT-THHHHHHHHTT--EEEEE-SSTTT-TTSSSEETTEE--HHHHT-TTHHHHTTTTTT-HHHHHHHHHHHHHHHHTTGGGSSEEEESSHHHHHHHTTT-S-GGGEEE----B-----------SEEEEES---GGGTHHHHHHHHTTS-TTSEEEEE--STTHHHHHHHHHHTT--SEEEEE---HHHHHHHHHTSS-EEE--SS--S--HHHHHHHHTT--EEEESSHHHHHHS-BTTTEEEE-TT-HHHHHHHHHHHHH-HHHHHHHHHHHHHHHHHHSBHHHHHHHHHHHHHHHS-TT--/----EEEEEEEE-SS--HHHHHHHHHHHHHHHTT-EEEEEEEEGGG----HHHHHHHHHHHHH--HHHHHHHHHHHHHHT-SEEEEEE-TTTT-THHHHHHHHTT--EEEEE-SSTTT-TTSSSEETTEE--HHHHT-TTHHHHTTTTTT-HHHHHHHHHHHHHHHHTTGGGSSEEEESSHHHHHHHTTT-S-GGGEEE----B-----------SEEEEES---GGGTHHHHHHHHTTS-TTSEEEEE--STTHHHHHHHHHHTT--SEEEEE---HHHHHHHHHTSS-EEE--SS--S--HHHHHHHHTT--EEEESSHHHHHHS-BTTTEEEE-TT-HHHHHHHHHHHHH-HHHHHHHHHHHHHHHHHHSBHHHHHHHHHHHHHHHH-TT--